Protein AF-A0A6G0HNE4-F1 (afdb_monomer_lite)

InterPro domains:
  IPR002017 Spectrin repeat [PF00435] (673-773)
  IPR002017 Spectrin repeat [PF00435] (786-883)
  IPR018159 Spectrin/alpha-actinin [SM00150] (540-660)
  IPR018159 Spectrin/alpha-actinin [SM00150] (667-773)
  IPR018159 Spectrin/alpha-actinin [SM00150] (780-882)
  IPR018159 Spectrin/alpha-actinin [cd00176] (538-773)
  IPR018159 Spectrin/alpha-actinin [cd00176] (665-883)

Radius of gyration: 85.88 Å; chains: 1; bounding box: 173×98×270 Å

pLDDT: mean 71.57, std 24.81, range [23.77, 98.69]

Secondary structure (DSSP, 8-state):
--TTPEE-TTT--EE-HHHHHHTTSS-TTS--SSS-----------TTSSTTTTTTTTS-----------S------------------------------------------------------------------------------------------------------------SS-HHHHHHHHHHHHHHHHHHHHHHHHHHHHHHHHHHHHHHHSPPPPPSSHHHHHHHHHHHHHHHHHIIIIIHHHHHHHHHHHHHHHHHTTTTS-HHHHHHHHHHHHHHHHHHHHHHHHHHHHHHHHHHHHHHHHHHHHHHHHTTS--THHHHHHHHHHHHHHHHHHHHHHHHHHHHHHHHHHHHHHHHHHHHHHHHHHHHHHHHHHHHHHHHHHHHTTSS-TTSSSSTTS---------------------------------------------HHHHHHHHHHHHHHHHHHHHHTHHHHHHHHHHHHHHHHHSTTTS-HHHHHHHHHHHHHHHHHHHHHHHHHHHHHHHHHHHHHHHHHHHHHHHHHHHHHHHHHHHHHHHHS-BS-HHHHHHHHHHHHHHHHHHHHTHHHHHHHHHHHHHHHHHHHHTT-S-TT---TTS----HHHHHHHHHHHHHHHHHHHHHHHHHHHHHHHHHHHHHHHHHHHHHHHHHHHHHHHHHHHHHHHHHS---SSHHHHHHHHHHHHHHHHHHHHHHHHHHHHHHHHHHHHT-TT--BS-HHHHHHHHHHHHHHHHHHHHHHHHHHHHHHHHHHHHHHHHHHHHHHHHHHHHHHHHHH------SSHHHHHHHHHHHHHHHHHHHHHHHHHHHHHHHHHHHHTTS-HHHHHHHHHHHHHHHHHHHHHHHHHHHHHHHHHHHHHHHHHHHHHH-

Structure (mmCIF, N/CA/C/O backbone):
data_AF-A0A6G0HNE4-F1
#
_entry.id   AF-A0A6G0HNE4-F1
#
loop_
_atom_site.group_PDB
_atom_site.id
_atom_site.type_symbol
_atom_site.label_atom_id
_atom_site.label_alt_id
_atom_site.label_comp_id
_atom_site.label_asym_id
_atom_site.label_entity_id
_atom_site.label_seq_id
_atom_site.pdbx_PDB_ins_code
_atom_site.Cartn_x
_atom_site.Cartn_y
_atom_site.Cartn_z
_atom_site.occupancy
_atom_site.B_iso_or_equiv
_atom_site.auth_seq_id
_atom_site.auth_comp_id
_atom_site.auth_asym_id
_atom_site.auth_atom_id
_atom_site.pdbx_PDB_model_num
ATOM 1 N N . MET A 1 1 ? 34.229 -26.334 -50.561 1.00 39.09 1 MET A N 1
ATOM 2 C CA . MET A 1 1 ? 35.657 -25.973 -50.429 1.00 39.09 1 MET A CA 1
ATOM 3 C C . MET A 1 1 ? 36.117 -26.541 -49.107 1.00 39.09 1 MET A C 1
ATOM 5 O O . MET A 1 1 ? 35.366 -26.429 -48.152 1.00 39.09 1 MET A O 1
ATOM 9 N N . ILE A 1 2 ? 37.248 -27.237 -49.080 1.00 38.19 2 ILE A N 1
ATOM 10 C CA . ILE A 1 2 ? 37.773 -27.852 -47.857 1.00 38.19 2 ILE A CA 1
ATOM 11 C C . ILE A 1 2 ? 38.442 -26.729 -47.054 1.00 38.19 2 ILE A C 1
ATOM 13 O O . ILE A 1 2 ? 39.409 -26.136 -47.532 1.00 38.19 2 ILE A O 1
ATOM 17 N N . GLU A 1 3 ? 37.885 -26.382 -45.896 1.00 39.56 3 GLU A N 1
ATOM 18 C CA . GLU A 1 3 ? 38.526 -25.486 -44.927 1.00 39.56 3 GLU A CA 1
ATOM 19 C C . GLU A 1 3 ? 39.820 -26.138 -44.421 1.00 39.56 3 GLU A C 1
ATOM 21 O O . GLU A 1 3 ? 39.817 -27.301 -44.026 1.00 39.56 3 GLU A O 1
ATOM 26 N N . GLY A 1 4 ? 40.938 -25.406 -44.491 1.00 56.53 4 GLY A N 1
ATOM 27 C CA . GLY A 1 4 ? 42.231 -25.834 -43.935 1.00 56.53 4 GLY A CA 1
ATOM 28 C C . GLY A 1 4 ? 43.294 -26.348 -44.919 1.00 56.53 4 GLY A C 1
ATOM 29 O O . GLY A 1 4 ? 44.341 -26.809 -44.478 1.00 56.53 4 GLY A O 1
ATOM 30 N N . SER A 1 5 ? 43.086 -26.278 -46.240 1.00 54.97 5 SER A N 1
ATOM 31 C CA . SER A 1 5 ? 44.115 -26.696 -47.215 1.00 54.97 5 SER A CA 1
ATOM 32 C C . SER A 1 5 ? 45.094 -25.564 -47.586 1.00 54.97 5 SER A C 1
ATOM 34 O O . SER A 1 5 ? 44.644 -24.482 -47.977 1.00 54.97 5 SER A O 1
ATOM 36 N N . ILE A 1 6 ? 46.402 -25.834 -47.565 1.00 64.19 6 ILE A N 1
ATOM 37 C CA . ILE A 1 6 ? 47.494 -24.923 -47.943 1.00 64.19 6 ILE A CA 1
ATOM 38 C C . ILE A 1 6 ? 47.731 -24.971 -49.458 1.00 64.19 6 ILE A C 1
ATOM 40 O O . ILE A 1 6 ? 47.807 -26.041 -50.065 1.00 64.19 6 ILE A O 1
ATOM 44 N N . LEU A 1 7 ? 47.825 -23.798 -50.087 1.00 64.38 7 LEU A N 1
ATOM 45 C CA . LEU A 1 7 ? 48.048 -23.648 -51.525 1.00 64.38 7 LEU A CA 1
ATOM 46 C C . LEU A 1 7 ? 49.551 -23.600 -51.829 1.00 64.38 7 LEU A C 1
ATOM 48 O O . LEU A 1 7 ? 50.240 -22.684 -51.391 1.00 64.38 7 LEU A O 1
ATOM 52 N N . ASP A 1 8 ? 50.044 -24.539 -52.635 1.00 72.56 8 ASP A N 1
ATOM 53 C CA . ASP A 1 8 ? 51.384 -24.436 -53.216 1.00 72.56 8 ASP A CA 1
ATOM 54 C C . ASP A 1 8 ? 51.343 -23.479 -54.412 1.00 72.56 8 ASP A C 1
ATOM 56 O O . ASP A 1 8 ? 50.761 -23.776 -55.459 1.00 72.56 8 ASP A O 1
ATOM 60 N N . VAL A 1 9 ? 51.969 -22.318 -54.243 1.00 45.97 9 VAL A N 1
ATOM 61 C CA . VAL A 1 9 ? 51.927 -21.205 -55.200 1.00 45.97 9 VAL A CA 1
ATOM 62 C C . VAL A 1 9 ? 52.680 -21.527 -56.498 1.00 45.97 9 VAL A C 1
ATOM 64 O O . VAL A 1 9 ? 52.379 -20.945 -57.536 1.00 45.97 9 VAL A O 1
ATOM 67 N N . THR A 1 10 ? 53.600 -22.497 -56.490 1.00 55.44 10 THR A N 1
ATOM 68 C CA . THR A 1 10 ? 54.336 -22.892 -57.704 1.00 55.44 10 THR A CA 1
ATOM 69 C C . THR A 1 10 ? 53.588 -23.907 -58.564 1.00 55.44 10 THR A C 1
ATOM 71 O O . THR A 1 10 ? 53.717 -23.883 -59.787 1.00 55.44 10 THR A O 1
ATOM 74 N N . SER A 1 11 ? 52.777 -24.782 -57.957 1.00 69.62 11 SER A N 1
ATOM 75 C CA . SER A 1 11 ? 52.033 -25.824 -58.683 1.00 69.62 11 SER A CA 1
ATOM 76 C C . SER A 1 11 ? 50.523 -25.580 -58.786 1.00 69.62 11 SER A C 1
ATOM 78 O O . SER A 1 11 ? 49.839 -26.299 -59.519 1.00 69.62 11 SER A O 1
ATOM 80 N N . GLY A 1 12 ? 49.990 -24.591 -58.063 1.00 62.03 12 GLY A N 1
ATOM 81 C CA . GLY A 1 12 ? 48.576 -24.200 -58.074 1.00 62.03 12 GLY A CA 1
ATOM 82 C C . GLY A 1 12 ? 47.624 -25.216 -57.431 1.00 62.03 12 GLY A C 1
ATOM 83 O O . GLY A 1 12 ? 46.406 -25.062 -57.525 1.00 62.03 12 GLY A O 1
ATOM 84 N N . ARG A 1 13 ? 48.150 -26.268 -56.790 1.00 71.06 13 ARG A N 1
ATOM 85 C CA . ARG A 1 13 ? 47.359 -27.307 -56.115 1.00 71.06 13 ARG A CA 1
ATOM 86 C C . ARG A 1 13 ? 47.266 -27.042 -54.611 1.00 71.06 13 ARG A C 1
ATOM 88 O O . ARG A 1 13 ? 48.210 -26.548 -54.001 1.00 71.06 13 ARG A O 1
ATOM 95 N N . ARG A 1 14 ? 46.114 -27.376 -54.021 1.00 71.50 14 ARG A N 1
ATOM 96 C CA . ARG A 1 14 ? 45.865 -27.285 -52.573 1.00 71.50 14 ARG A CA 1
ATOM 97 C C . ARG A 1 14 ? 46.119 -28.638 -51.909 1.00 71.50 14 ARG A C 1
ATOM 99 O O . ARG A 1 14 ? 45.644 -29.655 -52.415 1.00 71.50 14 ARG A O 1
ATOM 106 N N . TYR A 1 15 ? 46.847 -28.632 -50.800 1.00 73.06 15 TYR A N 1
ATOM 107 C CA . TYR A 1 15 ? 47.186 -29.805 -49.991 1.00 73.06 15 TYR A CA 1
ATOM 108 C C . TYR A 1 15 ? 46.625 -29.636 -48.580 1.00 73.06 15 TYR A C 1
ATOM 110 O O . TYR A 1 15 ? 46.494 -28.512 -48.107 1.00 73.06 15 TYR A O 1
ATOM 118 N N . ASP A 1 16 ? 46.280 -30.725 -47.902 1.00 75.19 16 ASP A N 1
ATOM 119 C CA . ASP A 1 16 ? 46.035 -30.665 -46.459 1.00 75.19 16 ASP A CA 1
ATOM 120 C C . ASP A 1 16 ? 47.352 -30.440 -45.686 1.00 75.19 16 ASP A C 1
ATOM 122 O O . ASP A 1 16 ? 48.450 -30.504 -46.250 1.00 75.19 16 ASP A O 1
ATOM 126 N N . LEU A 1 17 ? 47.235 -30.103 -44.401 1.00 68.75 17 LEU A N 1
ATOM 127 C CA . LEU A 1 17 ? 48.357 -29.678 -43.560 1.00 68.75 17 LEU A CA 1
ATOM 128 C C . LEU A 1 17 ? 49.455 -30.756 -43.447 1.00 68.75 17 LEU A C 1
ATOM 130 O O . LEU A 1 17 ? 50.644 -30.445 -43.477 1.00 68.75 17 LEU A O 1
ATOM 134 N N . GLU A 1 18 ? 49.063 -32.028 -43.394 1.00 67.06 18 GLU A N 1
ATOM 135 C CA . GLU A 1 18 ? 49.976 -33.164 -43.234 1.00 67.06 18 GLU A CA 1
ATOM 136 C C . GLU A 1 18 ? 50.718 -33.500 -44.541 1.00 67.06 18 GLU A C 1
ATOM 138 O O . GLU A 1 18 ? 51.926 -33.775 -44.538 1.00 67.06 18 GLU A O 1
ATOM 143 N N . ALA A 1 19 ? 50.044 -33.365 -45.690 1.00 69.38 19 ALA A N 1
ATOM 144 C CA . ALA A 1 19 ? 50.687 -33.450 -46.998 1.00 69.38 19 ALA A CA 1
ATOM 145 C C . ALA A 1 19 ? 51.584 -32.235 -47.302 1.00 69.38 19 ALA A C 1
ATOM 147 O O . ALA A 1 19 ? 52.560 -32.379 -48.042 1.00 69.38 19 ALA A O 1
ATOM 148 N N . ALA A 1 20 ? 51.287 -31.056 -46.743 1.00 68.00 20 ALA A N 1
ATOM 149 C CA . ALA A 1 20 ? 52.107 -29.851 -46.880 1.00 68.00 20 ALA A CA 1
ATOM 150 C C . ALA A 1 20 ? 53.412 -29.939 -46.063 1.00 68.00 20 ALA A C 1
ATOM 152 O O . ALA A 1 20 ? 54.475 -29.606 -46.591 1.00 68.00 20 ALA A O 1
ATOM 153 N N . LEU A 1 21 ? 53.354 -30.477 -44.837 1.00 69.75 21 LEU A N 1
ATOM 154 C CA . LEU A 1 21 ? 54.528 -30.781 -44.002 1.00 69.75 21 LEU A CA 1
ATOM 155 C C . LEU A 1 21 ? 55.431 -31.838 -44.653 1.00 69.75 21 LEU A C 1
ATOM 157 O O . LEU A 1 21 ? 56.632 -31.631 -44.807 1.00 69.75 21 LEU A O 1
ATOM 161 N N . SER A 1 22 ? 54.844 -32.929 -45.156 1.00 68.31 22 SER A N 1
ATOM 162 C CA . SER A 1 22 ? 55.592 -34.006 -45.831 1.00 68.31 22 SER A CA 1
ATOM 163 C C . SER A 1 22 ? 56.291 -33.555 -47.123 1.00 68.31 22 SER A C 1
ATOM 165 O O . SER A 1 22 ? 57.237 -34.196 -47.581 1.00 68.31 22 SER A O 1
ATOM 167 N N . LYS A 1 23 ? 55.819 -32.460 -47.735 1.00 68.12 23 LYS A N 1
ATOM 168 C CA . LYS A 1 23 ? 56.400 -31.852 -48.943 1.00 68.12 23 LYS A CA 1
ATOM 169 C C . LYS A 1 23 ? 57.321 -30.665 -48.653 1.00 68.12 23 LYS A C 1
ATOM 171 O O . LYS A 1 23 ? 57.825 -30.071 -49.603 1.00 68.12 23 LYS A O 1
ATOM 176 N N . GLY A 1 24 ? 57.543 -30.331 -47.380 1.00 63.91 24 GLY A N 1
ATOM 177 C CA . GLY A 1 24 ? 58.401 -29.220 -46.965 1.00 63.91 24 GLY A CA 1
ATOM 178 C C . GLY A 1 24 ? 57.854 -27.838 -47.334 1.00 63.91 24 GLY A C 1
ATOM 179 O O . GLY A 1 24 ? 58.627 -26.895 -47.460 1.00 63.91 24 GLY A O 1
ATOM 180 N N . LEU A 1 25 ? 56.538 -27.714 -47.545 1.00 63.75 25 LEU A N 1
ATOM 181 C CA . LEU A 1 25 ? 55.882 -26.435 -47.847 1.00 63.75 25 LEU A CA 1
ATOM 182 C C . LEU A 1 25 ? 55.653 -25.584 -46.581 1.00 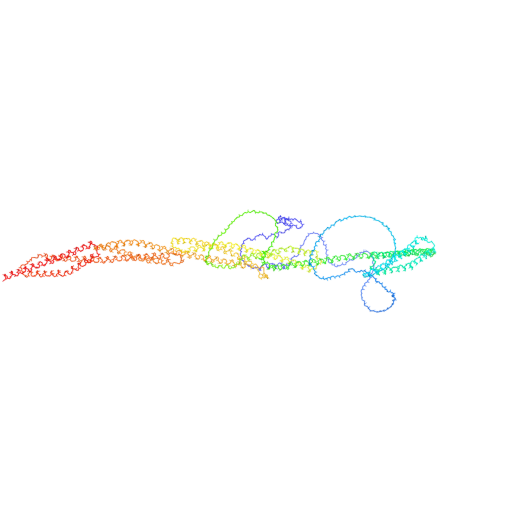63.75 25 LEU A C 1
ATOM 184 O O . LEU A 1 25 ? 55.347 -24.401 -46.701 1.00 63.75 25 LEU A O 1
ATOM 188 N N . VAL A 1 26 ? 55.804 -26.172 -45.388 1.00 62.00 26 VAL A N 1
ATOM 189 C CA . VAL A 1 26 ? 55.708 -25.519 -44.070 1.00 62.00 26 VAL A CA 1
ATOM 190 C C . VAL A 1 26 ? 56.761 -26.137 -43.140 1.00 62.00 26 VAL A C 1
ATOM 192 O O . VAL A 1 26 ? 56.964 -27.349 -43.197 1.00 62.00 26 VAL A O 1
ATOM 195 N N . ASP A 1 27 ? 57.426 -25.328 -42.309 1.00 58.12 27 ASP A N 1
ATOM 196 C CA . ASP A 1 27 ? 58.415 -25.789 -41.321 1.00 58.12 27 ASP A CA 1
ATOM 197 C C . ASP A 1 27 ? 57.772 -26.071 -39.948 1.00 58.12 27 ASP A C 1
ATOM 199 O O . ASP A 1 27 ? 56.850 -25.370 -39.520 1.00 58.12 27 ASP A O 1
ATOM 203 N N . GLU A 1 28 ? 58.279 -27.089 -39.245 1.00 50.75 28 GLU A N 1
ATOM 204 C CA . GLU A 1 28 ? 57.705 -27.672 -38.014 1.00 50.75 28 GLU A CA 1
ATOM 205 C C . GLU A 1 28 ? 57.716 -26.705 -36.807 1.00 50.75 28 GLU A C 1
ATOM 207 O O . GLU A 1 28 ? 57.125 -26.980 -35.766 1.00 50.75 28 GLU A O 1
ATOM 212 N N . THR A 1 29 ? 58.331 -25.527 -36.943 1.00 52.06 29 THR A N 1
ATOM 213 C CA . THR A 1 29 ? 58.473 -24.534 -35.867 1.00 52.06 29 THR A CA 1
ATOM 214 C C . THR A 1 29 ? 57.373 -23.465 -35.803 1.00 52.06 29 THR A C 1
ATOM 216 O O . THR A 1 29 ? 57.391 -22.647 -34.887 1.00 52.06 29 THR A O 1
ATOM 219 N N . THR A 1 30 ? 56.381 -23.469 -36.706 1.00 49.47 30 THR A N 1
ATOM 220 C CA . THR A 1 30 ? 55.326 -22.419 -36.743 1.00 49.47 30 THR A CA 1
ATOM 221 C C . THR A 1 30 ? 53.935 -22.896 -36.292 1.00 49.47 30 THR A C 1
ATOM 223 O O . THR A 1 30 ? 52.968 -22.143 -36.360 1.00 49.47 30 THR A O 1
ATOM 226 N N . VAL A 1 31 ? 53.797 -24.124 -35.785 1.00 45.47 31 VAL A N 1
ATOM 227 C CA . VAL A 1 31 ? 52.515 -24.637 -35.266 1.00 45.47 31 VAL A CA 1
ATOM 228 C C . VAL A 1 31 ? 52.686 -25.032 -33.808 1.00 45.47 31 VAL A C 1
ATOM 230 O O . VAL A 1 31 ? 52.888 -26.201 -33.519 1.00 45.47 31 VAL A O 1
ATOM 233 N N . LEU A 1 32 ? 52.640 -24.061 -32.892 1.00 40.56 32 LEU A N 1
ATOM 234 C CA . LEU A 1 32 ? 52.409 -24.311 -31.461 1.00 40.56 32 LEU A CA 1
ATOM 235 C C . LEU A 1 32 ? 52.078 -23.006 -30.710 1.00 40.56 32 LEU A C 1
ATOM 237 O O . LEU A 1 32 ? 52.821 -22.589 -29.834 1.00 40.56 32 LEU A O 1
ATOM 241 N N . LEU A 1 33 ? 50.957 -22.359 -31.039 1.00 36.28 33 LEU A N 1
ATOM 242 C CA . LEU A 1 33 ? 50.243 -21.459 -30.117 1.00 36.28 33 LEU A CA 1
ATOM 243 C C . LEU A 1 33 ? 48.747 -21.443 -30.460 1.00 36.28 33 LEU A C 1
ATOM 245 O O . LEU A 1 33 ? 48.189 -20.404 -30.785 1.00 36.28 33 LEU A O 1
ATOM 249 N N . ASP A 1 34 ? 48.101 -22.609 -30.405 1.00 34.31 34 ASP A N 1
ATOM 250 C CA . ASP A 1 34 ? 46.645 -22.640 -30.233 1.00 34.31 34 ASP A CA 1
ATOM 251 C C . ASP A 1 34 ? 46.201 -23.897 -29.480 1.00 34.31 34 ASP A C 1
ATOM 253 O O . ASP A 1 34 ? 45.434 -24.713 -29.971 1.00 34.31 34 ASP A O 1
ATOM 257 N N . THR A 1 35 ? 46.746 -24.096 -28.279 1.00 36.38 35 THR A N 1
ATOM 258 C CA . THR A 1 35 ? 46.130 -24.958 -27.263 1.00 36.38 35 THR A CA 1
ATOM 259 C C . THR A 1 35 ? 46.614 -24.537 -25.879 1.00 36.38 35 THR A C 1
ATOM 261 O O . THR A 1 35 ? 47.818 -24.546 -25.640 1.00 36.38 35 THR A O 1
ATOM 264 N N . GLN A 1 36 ? 45.658 -24.304 -24.974 1.00 32.31 36 GLN A N 1
ATOM 265 C CA . GLN A 1 36 ? 45.768 -24.103 -23.518 1.00 32.31 36 GLN A CA 1
ATOM 266 C C . GLN A 1 36 ? 45.771 -22.652 -23.023 1.00 32.31 36 GLN A C 1
ATOM 268 O O . GLN A 1 36 ? 46.811 -22.017 -22.893 1.00 32.31 36 GLN A O 1
ATOM 273 N N . SER A 1 37 ? 44.592 -22.191 -22.599 1.00 31.72 37 SER A N 1
ATOM 274 C CA . SER A 1 37 ? 44.420 -21.442 -21.344 1.00 31.72 37 SER A CA 1
ATOM 275 C C . SER A 1 37 ? 42.966 -21.566 -20.878 1.00 31.72 37 SER A C 1
ATOM 277 O O . SER A 1 37 ? 42.179 -20.628 -20.951 1.00 31.72 37 SER A O 1
ATOM 279 N N . ASP A 1 38 ? 42.626 -22.771 -20.420 1.00 33.88 38 ASP A N 1
ATOM 280 C CA . ASP A 1 38 ? 41.656 -22.951 -19.343 1.00 33.88 38 ASP A CA 1
ATOM 281 C C . ASP A 1 38 ? 42.387 -22.748 -17.998 1.00 33.88 38 ASP A C 1
ATOM 283 O O . ASP A 1 38 ? 43.548 -23.128 -17.856 1.00 33.88 38 ASP A O 1
ATOM 287 N N . GLU A 1 39 ? 41.649 -22.217 -17.020 1.00 32.59 39 GLU A N 1
ATOM 288 C CA . GLU A 1 39 ? 41.918 -22.160 -15.568 1.00 32.59 39 GLU A CA 1
ATOM 289 C C . GLU A 1 39 ? 42.758 -21.009 -14.951 1.00 32.59 39 GLU A C 1
ATOM 291 O O . GLU A 1 39 ? 43.981 -20.975 -14.963 1.00 32.59 39 GLU A O 1
ATOM 296 N N . LYS A 1 40 ? 42.019 -20.145 -14.229 1.00 34.16 40 LYS A N 1
ATOM 297 C CA . LYS A 1 40 ? 42.276 -19.582 -12.880 1.00 34.16 40 LYS A CA 1
ATOM 298 C C . LYS A 1 40 ? 43.663 -18.995 -12.526 1.00 34.16 40 LYS A C 1
ATOM 300 O O . LYS A 1 40 ? 44.565 -19.711 -12.115 1.00 34.16 40 LYS A O 1
ATOM 305 N N . GLY A 1 41 ? 43.645 -17.681 -12.262 1.00 27.64 41 GLY A N 1
ATOM 306 C CA . GLY A 1 41 ? 43.968 -17.148 -10.926 1.00 27.64 41 GLY A CA 1
ATOM 307 C C . GLY A 1 41 ? 45.268 -16.345 -10.736 1.00 27.64 41 GLY A C 1
ATOM 308 O O . GLY A 1 41 ? 46.361 -16.862 -10.895 1.00 27.64 41 GLY A O 1
ATOM 309 N N . SER A 1 42 ? 45.092 -15.143 -10.164 1.00 26.61 42 SER A N 1
ATOM 310 C CA . SER A 1 42 ? 45.999 -14.443 -9.230 1.00 26.61 42 SER A CA 1
ATOM 311 C C . SER A 1 42 ? 47.188 -13.608 -9.758 1.00 26.61 42 SER A C 1
ATOM 313 O O . SER A 1 42 ? 48.251 -14.124 -10.062 1.00 26.61 42 SER A O 1
ATOM 315 N N . ALA A 1 43 ? 47.008 -12.286 -9.628 1.00 30.02 43 ALA A N 1
ATOM 316 C CA . ALA A 1 43 ? 47.887 -11.298 -8.975 1.00 30.02 43 ALA A CA 1
ATOM 317 C C . ALA A 1 43 ? 49.329 -11.010 -9.475 1.00 30.02 43 ALA A C 1
ATOM 319 O O . ALA A 1 43 ? 50.241 -11.798 -9.272 1.00 30.02 43 ALA A O 1
ATOM 320 N N . VAL A 1 44 ? 49.499 -9.728 -9.853 1.00 32.84 44 VAL A N 1
ATOM 321 C CA . VAL A 1 44 ? 50.608 -8.790 -9.545 1.00 32.84 44 VAL A CA 1
ATOM 322 C C . VAL A 1 44 ? 51.983 -9.032 -10.192 1.00 32.84 44 VAL A C 1
ATOM 324 O O . VAL A 1 44 ? 52.691 -9.963 -9.831 1.00 32.84 44 VAL A O 1
ATOM 327 N N . GLY A 1 45 ? 52.436 -8.033 -10.965 1.00 30.58 45 GLY A N 1
ATOM 328 C CA . GLY A 1 45 ? 53.823 -7.548 -10.886 1.00 30.58 45 GLY A CA 1
ATOM 329 C C . GLY A 1 45 ? 54.599 -7.420 -12.202 1.00 30.58 45 GLY A C 1
ATOM 330 O O . GLY A 1 45 ? 55.008 -8.420 -12.772 1.00 30.58 45 GLY A O 1
ATOM 331 N N . ASP A 1 46 ? 54.868 -6.165 -12.573 1.00 33.72 46 ASP A N 1
ATOM 332 C CA . ASP A 1 46 ? 56.012 -5.636 -13.335 1.00 33.72 46 ASP A CA 1
ATOM 333 C C . ASP A 1 46 ? 56.376 -6.208 -14.716 1.00 33.72 46 ASP A C 1
ATOM 335 O O . ASP A 1 46 ? 57.153 -7.147 -14.892 1.00 33.72 46 ASP A O 1
ATOM 339 N N . GLU A 1 47 ? 55.959 -5.443 -15.723 1.00 42.62 47 GLU A N 1
ATOM 340 C CA . GLU A 1 47 ? 56.329 -5.513 -17.137 1.00 42.62 47 GLU A CA 1
ATOM 341 C C . GLU A 1 47 ? 57.711 -4.878 -17.441 1.00 42.62 47 GLU A C 1
ATOM 343 O O . GLU A 1 47 ? 57.952 -4.366 -18.531 1.00 42.62 47 GLU A O 1
ATOM 348 N N . GLU A 1 48 ? 58.657 -4.916 -16.493 1.00 40.62 48 GLU A N 1
ATOM 349 C CA . GLU A 1 48 ? 60.012 -4.342 -16.653 1.00 40.62 48 GLU A CA 1
ATOM 350 C C . GLU A 1 48 ? 61.127 -5.415 -16.712 1.00 40.62 48 GLU A C 1
ATOM 352 O O . GLU A 1 48 ? 62.321 -5.124 -16.657 1.00 40.62 48 GLU A O 1
ATOM 357 N N . GLY A 1 49 ? 60.745 -6.686 -16.895 1.00 44.47 49 GLY A N 1
ATOM 358 C CA . GLY A 1 49 ? 61.661 -7.818 -17.112 1.00 44.47 49 GLY A CA 1
ATOM 359 C C . GLY A 1 49 ? 61.800 -8.277 -18.572 1.00 44.47 49 GLY A C 1
ATOM 360 O O . GLY A 1 49 ? 62.841 -8.815 -18.954 1.00 44.47 49 GLY A O 1
ATOM 361 N N . ALA A 1 50 ? 60.798 -8.034 -19.424 1.00 40.12 50 ALA A N 1
ATOM 362 C CA . ALA A 1 50 ? 60.771 -8.556 -20.798 1.00 40.12 50 ALA A CA 1
ATOM 363 C C . ALA A 1 50 ? 61.631 -7.746 -21.790 1.00 40.12 50 ALA A C 1
ATOM 365 O O . ALA A 1 50 ? 62.098 -8.270 -22.802 1.00 40.12 50 ALA A O 1
ATOM 366 N N . ILE A 1 51 ? 61.926 -6.482 -21.474 1.00 42.81 51 ILE A N 1
ATOM 367 C CA . ILE A 1 51 ? 62.692 -5.576 -22.349 1.00 42.81 51 ILE A CA 1
ATOM 368 C C . ILE A 1 51 ? 64.219 -5.723 -22.148 1.00 42.81 51 ILE A C 1
ATOM 370 O O . ILE A 1 51 ? 65.009 -5.299 -22.995 1.00 42.81 51 ILE A O 1
ATOM 374 N N . SER A 1 52 ? 64.664 -6.417 -21.093 1.00 40.84 52 SER A N 1
ATOM 375 C CA . SER A 1 52 ? 66.094 -6.656 -20.822 1.00 40.84 52 SER A CA 1
ATOM 376 C C . SER A 1 52 ? 66.679 -7.881 -21.545 1.00 40.84 52 SER A C 1
ATOM 378 O O . SER A 1 52 ? 67.889 -7.940 -21.752 1.00 40.84 52 SER A O 1
ATOM 380 N N . VAL A 1 53 ? 65.853 -8.827 -22.013 1.00 41.28 53 VAL A N 1
ATOM 381 C CA . VAL A 1 53 ? 66.328 -10.025 -22.743 1.00 41.28 53 VAL A CA 1
ATOM 382 C C . VAL A 1 53 ? 66.520 -9.751 -24.244 1.00 41.28 53 VAL A C 1
ATOM 384 O O . VAL A 1 53 ? 67.403 -10.332 -24.871 1.00 41.28 53 VAL A O 1
ATOM 387 N N . LEU A 1 54 ? 65.794 -8.779 -24.807 1.00 38.12 54 LEU A N 1
ATOM 388 C CA . LEU A 1 54 ? 65.914 -8.374 -26.217 1.00 38.12 54 LEU A CA 1
ATOM 389 C C . LEU A 1 54 ? 67.078 -7.404 -26.502 1.00 38.12 54 LEU A C 1
ATOM 391 O O . LEU A 1 54 ? 67.437 -7.201 -27.660 1.00 38.12 54 LEU A O 1
ATOM 395 N N . LYS A 1 55 ? 67.711 -6.825 -25.470 1.00 41.31 55 LYS A N 1
ATOM 396 C CA . LYS A 1 55 ? 68.901 -5.960 -25.619 1.00 41.31 55 LYS A CA 1
ATOM 397 C C . LYS A 1 55 ? 70.240 -6.699 -25.506 1.00 41.31 55 LYS A C 1
ATOM 399 O O . LYS A 1 55 ? 71.256 -6.149 -25.925 1.00 41.31 55 LYS A O 1
ATOM 404 N N . GLN A 1 56 ? 70.255 -7.936 -25.005 1.00 39.72 56 GLN A N 1
ATOM 405 C CA . GLN A 1 56 ? 71.486 -8.723 -24.841 1.00 39.72 56 GLN A CA 1
ATOM 406 C C . GLN A 1 56 ? 71.845 -9.539 -26.098 1.00 39.72 56 GLN A C 1
ATOM 408 O O . GLN A 1 56 ? 73.014 -9.824 -26.332 1.00 39.72 56 GLN A O 1
ATOM 413 N N . THR A 1 57 ? 70.874 -9.867 -26.952 1.00 40.62 57 THR A N 1
ATOM 414 C CA . THR A 1 57 ? 71.082 -10.685 -28.162 1.00 40.62 57 THR A CA 1
ATOM 415 C C . THR A 1 57 ? 71.473 -9.886 -29.406 1.00 40.62 57 THR A C 1
ATOM 417 O O . THR A 1 57 ? 71.895 -10.477 -30.395 1.00 40.62 57 THR A O 1
ATOM 420 N N . MET A 1 58 ? 71.415 -8.550 -29.356 1.00 34.94 58 MET A N 1
ATOM 421 C CA . MET A 1 58 ? 71.906 -7.676 -30.434 1.00 34.94 58 MET A CA 1
ATOM 422 C C . MET A 1 58 ? 73.327 -7.122 -30.203 1.00 34.94 58 MET A C 1
ATOM 424 O O . MET A 1 58 ? 73.841 -6.429 -31.077 1.00 34.94 58 MET A O 1
ATOM 428 N N . SER A 1 59 ? 73.977 -7.413 -29.065 1.00 41.84 59 SER A N 1
ATOM 429 C CA . SER A 1 59 ? 75.356 -6.950 -28.789 1.00 41.84 59 SER A CA 1
ATOM 430 C C . SER A 1 59 ? 76.467 -7.912 -29.219 1.00 41.84 59 SER A C 1
ATOM 432 O O . SER A 1 59 ? 77.593 -7.458 -29.397 1.00 41.84 59 SER A O 1
ATOM 434 N N . ASP A 1 60 ? 76.183 -9.192 -29.472 1.00 36.84 60 ASP A N 1
ATOM 435 C CA . ASP A 1 60 ? 77.219 -10.162 -29.854 1.00 36.84 60 ASP A CA 1
ATOM 436 C C . ASP A 1 60 ? 77.138 -10.495 -31.347 1.00 36.84 60 ASP A C 1
ATOM 438 O O . ASP A 1 60 ? 76.727 -11.570 -31.783 1.00 36.84 60 ASP A O 1
ATOM 442 N N . GLY A 1 61 ? 77.536 -9.519 -32.163 1.00 40.22 61 GLY A N 1
ATOM 443 C CA . GLY A 1 61 ? 77.752 -9.713 -33.590 1.00 40.22 61 GLY A CA 1
ATOM 444 C C . GLY A 1 61 ? 78.897 -10.692 -33.858 1.00 40.22 61 GLY A C 1
ATOM 445 O O . GLY A 1 61 ? 80.060 -10.316 -33.760 1.00 40.22 61 GLY A O 1
ATOM 446 N N . SER A 1 62 ? 78.561 -11.934 -34.216 1.00 31.09 62 SER A N 1
ATOM 447 C CA . SER A 1 62 ? 79.314 -12.902 -35.043 1.00 31.09 62 SER A CA 1
ATOM 448 C C . SER A 1 62 ? 78.458 -14.176 -35.086 1.00 31.09 62 SER A C 1
ATOM 450 O O . SER A 1 62 ? 78.222 -14.787 -34.056 1.00 31.09 62 SER A O 1
ATOM 452 N N . ILE A 1 63 ? 77.902 -14.620 -36.210 1.00 28.86 63 ILE A N 1
ATOM 453 C CA . ILE A 1 63 ? 78.632 -15.286 -37.288 1.00 28.86 63 ILE A CA 1
ATOM 454 C C . ILE A 1 63 ? 77.826 -15.132 -38.582 1.00 28.86 63 ILE A C 1
ATOM 456 O O . ILE A 1 63 ? 76.687 -15.578 -38.697 1.00 28.86 63 ILE A O 1
ATOM 460 N N . SER A 1 64 ? 78.475 -14.537 -39.576 1.00 34.28 64 SER A N 1
ATOM 461 C CA . SER A 1 64 ? 78.181 -14.772 -40.981 1.00 34.28 64 SER A CA 1
ATOM 462 C C . SER A 1 64 ? 78.920 -16.040 -41.430 1.00 34.28 64 SER A C 1
ATOM 464 O O . SER A 1 64 ? 80.103 -16.190 -41.135 1.00 34.28 64 SER A O 1
ATOM 466 N N . ASN A 1 65 ? 78.213 -16.886 -42.185 1.00 38.31 65 ASN A N 1
ATOM 467 C CA . ASN A 1 65 ? 78.698 -17.802 -43.227 1.00 38.31 65 ASN A CA 1
ATOM 468 C C . ASN A 1 65 ? 79.681 -18.936 -42.874 1.00 38.31 65 ASN A C 1
ATOM 470 O O . ASN A 1 65 ? 80.874 -18.699 -42.724 1.00 38.31 65 ASN A O 1
ATOM 474 N N . ILE A 1 66 ? 79.218 -20.189 -43.020 1.00 29.89 66 ILE A N 1
ATOM 475 C CA . ILE A 1 66 ? 79.993 -21.281 -43.648 1.00 29.89 66 ILE A CA 1
ATOM 476 C C . ILE A 1 66 ? 79.077 -22.072 -44.600 1.00 29.89 66 ILE A C 1
ATOM 478 O O . ILE A 1 66 ? 77.924 -22.357 -44.289 1.00 29.89 66 ILE A O 1
ATOM 482 N N . ALA A 1 67 ? 79.623 -22.377 -45.777 1.00 28.39 67 ALA A N 1
ATOM 483 C CA . ALA A 1 67 ? 78.984 -22.868 -46.991 1.00 28.39 67 ALA A CA 1
ATOM 484 C C . ALA A 1 67 ? 79.375 -24.323 -47.356 1.00 28.39 67 ALA A C 1
ATOM 486 O O . ALA A 1 67 ? 80.419 -24.781 -46.909 1.00 28.39 67 ALA A O 1
ATOM 487 N N . LEU A 1 68 ? 78.565 -24.943 -48.243 1.00 35.50 68 LEU A N 1
ATOM 488 C CA . LEU A 1 68 ? 78.871 -25.820 -49.415 1.00 35.50 68 LEU A CA 1
ATOM 489 C C . LEU A 1 68 ? 79.792 -27.068 -49.277 1.00 35.50 68 LEU A C 1
ATOM 491 O O . LEU A 1 68 ? 80.754 -27.053 -48.517 1.00 35.50 68 LEU A O 1
ATOM 495 N N . PRO A 1 69 ? 79.555 -28.160 -50.057 1.00 45.62 69 PRO A N 1
ATOM 496 C CA . PRO A 1 69 ? 80.149 -28.298 -51.418 1.00 45.62 69 PRO A CA 1
ATOM 497 C C . PRO A 1 69 ? 79.245 -29.093 -52.415 1.00 45.62 69 PRO A C 1
ATOM 499 O O . PRO A 1 69 ? 78.197 -29.579 -52.010 1.00 45.62 69 PRO A O 1
ATOM 502 N N . VAL A 1 70 ? 79.468 -29.277 -53.731 1.00 24.20 70 VAL A N 1
ATOM 503 C CA . VAL A 1 70 ? 80.634 -29.429 -54.646 1.00 24.20 70 VAL A CA 1
ATOM 504 C C . VAL A 1 70 ? 80.091 -29.128 -56.083 1.00 24.20 70 VAL A C 1
ATOM 506 O O . VAL A 1 70 ? 78.933 -29.450 -56.327 1.00 24.20 70 VAL A O 1
ATOM 509 N N . MET A 1 71 ? 80.715 -28.456 -57.066 1.00 23.91 71 MET A N 1
ATOM 510 C CA . MET A 1 71 ? 81.908 -28.704 -57.916 1.00 23.91 71 MET A CA 1
ATOM 511 C C . MET A 1 71 ? 81.980 -27.499 -58.899 1.00 23.91 71 MET A C 1
ATOM 513 O O . MET A 1 71 ? 80.934 -27.081 -59.377 1.00 23.91 71 MET A O 1
ATOM 517 N N . GLU A 1 72 ? 83.092 -26.889 -59.315 1.00 25.66 72 GLU A N 1
ATOM 518 C CA . GLU A 1 72 ? 84.515 -27.102 -59.071 1.00 25.66 72 GLU A CA 1
ATOM 519 C C . GLU A 1 72 ? 85.301 -25.858 -59.571 1.00 25.66 72 GLU A C 1
ATOM 521 O O . GLU A 1 72 ? 85.103 -25.400 -60.691 1.00 25.66 72 GLU A O 1
ATOM 526 N N . GLN A 1 73 ? 86.148 -25.335 -58.671 1.00 29.47 73 GLN A N 1
ATOM 527 C CA . GLN A 1 73 ? 87.470 -24.682 -58.817 1.00 29.47 73 GLN A CA 1
ATOM 528 C C . GLN A 1 73 ? 87.667 -23.452 -59.732 1.00 29.47 73 GLN A C 1
ATOM 530 O O . GLN A 1 73 ? 87.628 -23.534 -60.951 1.00 29.47 73 GLN A O 1
ATOM 535 N N . GLN A 1 74 ? 87.803 -22.247 -59.142 1.00 31.81 74 GLN A N 1
ATOM 536 C CA . GLN A 1 74 ? 89.028 -21.603 -58.576 1.00 31.81 74 GLN A CA 1
ATOM 537 C C . GLN A 1 74 ? 89.986 -21.096 -59.674 1.00 31.81 74 GLN A C 1
ATOM 539 O O . GLN A 1 74 ? 90.462 -21.874 -60.483 1.00 31.81 74 GLN A O 1
ATOM 544 N N . SER A 1 75 ? 90.404 -19.827 -59.751 1.00 25.98 75 SER A N 1
ATOM 545 C CA . SER A 1 75 ? 91.053 -18.987 -58.721 1.00 25.98 75 SER A CA 1
ATOM 546 C C . SER A 1 75 ? 91.458 -17.632 -59.374 1.00 25.98 75 SER A C 1
ATOM 548 O O . SER A 1 75 ? 91.802 -17.619 -60.548 1.00 25.98 75 SER A O 1
ATOM 550 N N . LEU A 1 76 ? 91.212 -16.457 -58.768 1.00 26.61 76 LEU A N 1
ATOM 551 C CA . LEU A 1 76 ? 92.068 -15.622 -57.881 1.00 26.61 76 LEU A CA 1
ATOM 552 C C . LEU A 1 76 ? 92.652 -14.337 -58.540 1.00 26.61 76 LEU A C 1
ATOM 554 O O . LEU A 1 76 ? 93.422 -14.399 -59.486 1.00 26.61 76 LEU A O 1
ATOM 558 N N . SER A 1 77 ? 92.360 -13.205 -57.880 1.00 25.78 77 SER A N 1
ATOM 559 C CA . SER A 1 77 ? 93.278 -12.126 -57.442 1.00 25.78 77 SER A CA 1
ATOM 560 C C . SER A 1 77 ? 93.918 -11.087 -58.386 1.00 25.78 77 SER A C 1
ATOM 562 O O . SER A 1 77 ? 94.496 -11.373 -59.427 1.00 25.78 77 SER A O 1
ATOM 564 N N . ARG A 1 78 ? 93.938 -9.846 -57.857 1.00 31.72 78 ARG A N 1
ATOM 565 C CA . ARG A 1 78 ? 94.924 -8.771 -58.100 1.00 31.72 78 ARG A CA 1
ATOM 566 C C . ARG A 1 78 ? 96.370 -9.297 -58.038 1.00 31.72 78 ARG A C 1
ATOM 568 O O . ARG A 1 78 ? 96.720 -9.900 -57.032 1.00 31.72 78 ARG A O 1
ATOM 575 N N . SER A 1 79 ? 97.233 -8.899 -58.976 1.00 27.56 79 SER A N 1
ATOM 576 C CA . SER A 1 79 ? 98.479 -8.128 -58.751 1.00 27.56 79 SER A CA 1
ATOM 577 C C . SER A 1 79 ? 99.321 -8.063 -60.030 1.00 27.56 79 SER A C 1
ATOM 579 O O . SER A 1 79 ? 99.204 -8.929 -60.887 1.00 27.56 79 SER A O 1
ATOM 581 N N . GLY A 1 80 ? 100.154 -7.024 -60.131 1.00 24.31 80 GLY A N 1
ATOM 582 C CA . GLY A 1 80 ? 101.007 -6.682 -61.269 1.00 24.31 80 GLY A CA 1
ATOM 583 C C . GLY A 1 80 ? 101.924 -7.777 -61.822 1.00 24.31 80 GLY A C 1
ATOM 584 O O . GLY A 1 80 ? 102.216 -8.774 -61.171 1.00 24.31 80 GLY A O 1
ATOM 585 N N . GLY A 1 81 ? 102.453 -7.494 -63.012 1.00 24.38 81 GLY A N 1
ATOM 586 C CA . GLY A 1 81 ? 103.619 -8.185 -63.559 1.00 24.38 81 GLY A CA 1
ATOM 587 C C . GLY A 1 81 ? 103.462 -8.584 -65.019 1.00 24.38 81 GLY A C 1
ATOM 588 O O . GLY A 1 81 ? 103.064 -9.697 -65.321 1.00 24.38 81 GLY A O 1
ATOM 589 N N . THR A 1 82 ? 103.793 -7.640 -65.900 1.00 25.00 82 THR A N 1
ATOM 590 C CA . THR A 1 82 ? 104.573 -7.827 -67.139 1.00 25.00 82 THR A CA 1
ATOM 591 C C . THR A 1 82 ? 104.927 -9.260 -67.560 1.00 25.00 82 THR A C 1
ATOM 593 O O . THR A 1 82 ? 105.588 -9.958 -66.799 1.00 25.00 82 THR A O 1
ATOM 596 N N . ILE A 1 83 ? 104.618 -9.593 -68.820 1.00 25.70 83 ILE A N 1
ATOM 597 C CA . ILE A 1 83 ? 105.441 -10.230 -69.885 1.00 25.70 83 ILE A CA 1
ATOM 598 C C . ILE A 1 83 ? 104.422 -10.493 -71.017 1.00 25.70 83 ILE A C 1
ATOM 600 O O . ILE A 1 83 ? 103.495 -11.269 -70.837 1.00 25.70 83 ILE A O 1
ATOM 604 N N . SER A 1 84 ? 104.309 -9.665 -72.058 1.00 24.16 84 SER A N 1
ATOM 605 C CA . SER A 1 84 ? 105.242 -9.395 -73.165 1.00 24.16 84 SER A CA 1
ATOM 606 C C . SER A 1 84 ? 105.563 -10.619 -74.026 1.00 24.16 84 SER A C 1
ATOM 608 O O . SER A 1 84 ? 105.847 -11.690 -73.503 1.00 24.16 84 SER A O 1
ATOM 610 N N . ILE A 1 85 ? 105.642 -10.352 -75.337 1.00 26.97 85 ILE A N 1
ATOM 611 C CA . ILE A 1 85 ? 106.089 -11.197 -76.458 1.00 26.97 85 ILE A CA 1
ATOM 612 C C . ILE A 1 85 ? 104.930 -12.011 -77.065 1.00 26.97 85 ILE A C 1
ATOM 614 O O . ILE A 1 85 ? 104.560 -13.060 -76.554 1.00 26.97 85 ILE A O 1
ATOM 618 N N . SER A 1 86 ? 104.147 -11.422 -77.980 1.00 28.91 86 SER A N 1
ATOM 619 C CA . SER A 1 86 ? 104.437 -11.204 -79.421 1.00 28.91 86 SER A CA 1
ATOM 620 C C . SER A 1 86 ? 104.341 -12.521 -80.216 1.00 28.91 86 SER A C 1
ATOM 622 O O . SER A 1 86 ? 104.661 -13.583 -79.710 1.00 28.91 86 SER A O 1
ATOM 624 N N . GLU A 1 87 ? 103.859 -12.578 -81.454 1.00 30.94 87 GLU A N 1
ATOM 625 C CA . GLU A 1 87 ? 103.891 -11.587 -82.524 1.00 30.94 87 GLU A CA 1
ATOM 626 C C . GLU A 1 87 ? 103.049 -12.107 -83.702 1.00 30.94 87 GLU A C 1
ATOM 628 O O . GLU A 1 87 ? 103.018 -13.319 -83.927 1.00 30.94 87 GLU A O 1
ATOM 633 N N . SER A 1 88 ? 102.445 -11.198 -84.477 1.00 25.36 88 SER A N 1
ATOM 634 C CA . SER A 1 88 ? 102.506 -11.129 -85.957 1.00 25.36 88 SER A CA 1
ATOM 635 C C . SER A 1 88 ? 101.204 -10.544 -86.526 1.00 25.36 88 SER A C 1
ATOM 637 O O . SER A 1 88 ? 100.138 -11.071 -86.247 1.00 25.36 88 SER A O 1
ATOM 639 N N . LEU A 1 89 ? 101.155 -9.508 -87.363 1.00 29.58 89 LEU A N 1
ATOM 640 C CA . LEU A 1 89 ? 102.156 -8.674 -88.026 1.00 29.58 89 LEU A CA 1
ATOM 641 C C . LEU A 1 89 ? 101.401 -7.449 -88.596 1.00 29.58 89 LEU A C 1
ATOM 643 O O . LEU A 1 89 ? 100.380 -7.640 -89.245 1.00 29.58 89 LEU A O 1
ATOM 647 N N . GLN A 1 90 ? 101.985 -6.253 -88.409 1.00 30.12 90 GLN A N 1
ATOM 648 C CA . GLN A 1 90 ? 102.157 -5.199 -89.439 1.00 30.12 90 GLN A CA 1
ATOM 649 C C . GLN A 1 90 ? 100.886 -4.491 -89.973 1.00 30.12 90 GLN A C 1
ATOM 651 O O . GLN A 1 90 ? 99.940 -5.120 -90.410 1.00 30.12 90 GLN A O 1
ATOM 656 N N . SER A 1 91 ? 100.764 -3.166 -90.058 1.00 27.88 91 SER A N 1
ATOM 657 C CA . SER A 1 91 ? 101.696 -2.033 -90.143 1.00 27.88 91 SER A CA 1
ATOM 658 C C . SER A 1 91 ? 100.809 -0.785 -89.928 1.00 27.88 91 SER A C 1
ATOM 660 O O . SER A 1 91 ? 99.725 -0.736 -90.499 1.00 27.88 91 SER A O 1
ATOM 662 N N . ALA A 1 92 ? 101.110 0.109 -88.979 1.00 29.02 92 ALA A N 1
ATOM 663 C CA . ALA A 1 92 ? 101.849 1.365 -89.205 1.00 29.02 92 ALA A CA 1
ATOM 664 C C . ALA A 1 92 ? 101.021 2.438 -89.935 1.00 29.02 92 ALA A C 1
ATOM 666 O O . ALA A 1 92 ? 100.389 2.139 -90.936 1.00 29.02 92 ALA A O 1
ATOM 667 N N . LEU A 1 93 ? 101.013 3.725 -89.598 1.00 30.23 93 LEU A N 1
ATOM 668 C CA . LEU A 1 93 ? 101.734 4.647 -88.694 1.00 30.23 93 LEU A CA 1
ATOM 669 C C . LEU A 1 93 ? 100.996 5.994 -89.012 1.00 30.23 93 LEU A C 1
ATOM 671 O O . LEU A 1 93 ? 100.610 6.173 -90.165 1.00 30.23 93 LEU A O 1
ATOM 675 N N . VAL A 1 94 ? 100.648 6.963 -88.158 1.00 28.66 94 VAL A N 1
ATOM 676 C CA . VAL A 1 94 ? 101.387 7.871 -87.244 1.00 28.66 94 VAL A CA 1
ATOM 677 C C . VAL A 1 94 ? 100.313 8.920 -86.848 1.00 28.66 94 VAL A C 1
ATOM 679 O O . VAL A 1 94 ? 99.576 9.343 -87.734 1.00 28.66 94 VAL A O 1
ATOM 682 N N . LYS A 1 95 ? 99.993 9.177 -85.565 1.00 27.59 95 LYS A N 1
ATOM 683 C CA . LYS A 1 95 ? 100.724 10.003 -84.565 1.00 27.59 95 LYS A CA 1
ATOM 684 C C . LYS A 1 95 ? 100.807 11.477 -84.999 1.00 27.59 95 LYS A C 1
ATOM 686 O O . LYS A 1 95 ? 100.986 11.741 -86.174 1.00 27.59 95 LYS A O 1
ATOM 691 N N . ASP A 1 96 ? 100.716 12.515 -84.188 1.00 27.52 96 ASP A N 1
ATOM 692 C CA . ASP A 1 96 ? 100.718 12.795 -82.746 1.00 27.52 96 ASP A CA 1
ATOM 693 C C . ASP A 1 96 ? 100.240 14.288 -82.708 1.00 27.52 96 ASP A C 1
ATOM 695 O O . ASP A 1 96 ? 100.557 15.035 -83.632 1.00 27.52 96 ASP A O 1
ATOM 699 N N . ASP A 1 97 ? 99.299 14.746 -81.881 1.00 28.02 97 ASP A N 1
ATOM 700 C CA . ASP A 1 97 ? 99.352 15.009 -80.431 1.00 28.02 97 ASP A CA 1
ATOM 701 C C . ASP A 1 97 ? 99.475 16.532 -80.135 1.00 28.02 97 ASP A C 1
ATOM 703 O O . ASP A 1 97 ? 100.300 17.224 -80.727 1.00 28.02 97 ASP A O 1
ATOM 707 N N . LEU A 1 98 ? 98.675 16.978 -79.154 1.00 29.16 98 LEU A N 1
ATOM 708 C CA . LEU A 1 98 ? 98.837 18.135 -78.246 1.00 29.16 98 LEU A CA 1
ATOM 709 C C . LEU A 1 98 ? 98.312 19.559 -78.608 1.00 29.16 98 LEU A C 1
ATOM 711 O O . LEU A 1 98 ? 98.746 20.218 -79.548 1.00 29.16 98 LEU A O 1
ATOM 715 N N . ASP A 1 99 ? 97.405 19.998 -77.719 1.00 29.30 99 ASP A N 1
ATOM 716 C CA . ASP A 1 99 ? 96.867 21.324 -77.312 1.00 29.30 99 ASP A CA 1
ATOM 717 C C . ASP A 1 99 ? 97.898 22.486 -77.132 1.00 29.30 99 ASP A C 1
ATOM 719 O O . ASP A 1 99 ? 99.099 22.219 -77.160 1.00 29.30 99 ASP A O 1
ATOM 723 N N . PRO A 1 100 ? 97.532 23.716 -76.663 1.00 54.72 100 PRO A N 1
ATOM 724 C CA . PRO A 1 100 ? 96.444 24.665 -76.994 1.00 54.72 100 PRO A CA 1
ATOM 725 C C . PRO A 1 100 ? 96.954 26.151 -77.112 1.00 54.72 100 PRO A C 1
ATOM 727 O O . PRO A 1 100 ? 98.151 26.409 -77.112 1.00 54.72 100 PRO A O 1
ATOM 730 N N . GLU A 1 101 ? 96.022 27.124 -77.125 1.00 27.53 101 GLU A N 1
ATOM 731 C CA . GLU A 1 101 ? 96.159 28.603 -76.972 1.00 27.53 101 GLU A CA 1
ATOM 732 C C . GLU A 1 101 ? 96.674 29.472 -78.146 1.00 27.53 101 GLU A C 1
ATOM 734 O O . GLU A 1 101 ? 97.825 29.399 -78.558 1.00 27.53 101 GLU A O 1
ATOM 739 N N . ALA A 1 102 ? 95.848 30.431 -78.596 1.00 27.56 102 ALA A N 1
ATOM 740 C CA . ALA A 1 102 ? 95.964 31.857 -78.229 1.00 27.56 102 ALA A CA 1
ATOM 741 C C . ALA A 1 102 ? 95.055 32.756 -79.101 1.00 27.56 102 ALA A C 1
ATOM 743 O O . ALA A 1 102 ? 94.894 32.561 -80.302 1.00 27.56 102 ALA A O 1
ATOM 744 N N . SER A 1 103 ? 94.476 33.759 -78.442 1.00 27.73 103 SER A N 1
ATOM 745 C CA . SER A 1 103 ? 93.652 34.867 -78.946 1.00 27.73 103 SER A CA 1
ATOM 746 C C . SER A 1 103 ? 94.218 35.623 -80.154 1.00 27.73 103 SER A C 1
ATOM 748 O O . SER A 1 103 ? 95.436 35.702 -80.264 1.00 27.73 103 SER A O 1
ATOM 750 N N . ILE A 1 104 ? 93.351 36.311 -80.920 1.00 28.61 104 ILE A N 1
ATOM 751 C CA . ILE A 1 104 ? 93.450 37.741 -81.325 1.00 28.61 104 ILE A CA 1
ATOM 752 C C . ILE A 1 104 ? 92.253 38.094 -82.253 1.00 28.61 104 ILE A C 1
ATOM 754 O O . ILE A 1 104 ? 92.108 37.532 -83.334 1.00 28.61 104 ILE A O 1
ATOM 758 N N . TYR A 1 105 ? 91.398 39.028 -81.818 1.00 28.02 105 TYR A N 1
ATOM 759 C CA . TYR A 1 105 ? 90.597 39.947 -82.667 1.00 28.02 105 TYR A CA 1
ATOM 760 C C . TYR A 1 105 ? 91.523 41.107 -83.112 1.00 28.02 105 TYR A C 1
ATOM 762 O O . TYR A 1 105 ? 92.454 41.370 -82.343 1.00 28.02 105 TYR A O 1
ATOM 770 N N . PRO A 1 106 ? 91.311 41.859 -84.227 1.00 45.56 106 PRO A N 1
ATOM 771 C CA . PRO A 1 106 ? 90.043 42.552 -84.537 1.00 45.56 106 PRO A CA 1
ATOM 772 C C . PRO A 1 106 ? 89.712 42.834 -86.039 1.00 45.56 106 PRO A C 1
ATOM 774 O O . PRO A 1 106 ? 90.458 42.457 -86.936 1.00 45.56 106 PRO A O 1
ATOM 777 N N . GLU A 1 107 ? 88.529 43.449 -86.238 1.00 29.47 107 GLU A N 1
ATOM 778 C CA . GLU A 1 107 ? 88.061 44.487 -87.207 1.00 29.47 107 GLU A CA 1
ATOM 779 C C . GLU A 1 107 ? 89.011 44.965 -88.347 1.00 29.47 107 GLU A C 1
ATOM 781 O O . GLU A 1 107 ? 90.220 44.991 -88.175 1.00 29.47 107 GLU A O 1
ATOM 786 N N . GLU A 1 108 ? 88.595 45.435 -89.539 1.00 31.42 108 GLU A N 1
ATOM 787 C CA . GLU A 1 108 ? 87.434 46.257 -89.930 1.00 31.42 108 GLU A CA 1
ATOM 788 C C . GLU A 1 108 ? 87.319 46.366 -91.491 1.00 31.42 108 GLU A C 1
ATOM 790 O O . GLU A 1 108 ? 88.328 46.444 -92.185 1.00 31.42 108 GLU A O 1
ATOM 795 N N . ASN A 1 109 ? 86.078 46.433 -91.998 1.00 28.33 109 ASN A N 1
ATOM 796 C CA . ASN A 1 109 ? 85.502 47.325 -93.035 1.00 28.33 109 ASN A CA 1
ATOM 797 C C . ASN A 1 109 ? 85.925 47.459 -94.535 1.00 28.33 109 ASN A C 1
ATOM 799 O O . ASN A 1 109 ? 87.062 47.753 -94.891 1.00 28.33 109 ASN A O 1
ATOM 803 N N . SER A 1 110 ? 84.841 47.524 -95.347 1.00 30.89 110 SER A N 1
ATOM 804 C CA . SER A 1 110 ? 84.559 48.362 -96.548 1.00 30.89 110 SER A CA 1
ATOM 805 C C . SER A 1 110 ? 84.752 47.752 -97.957 1.00 30.89 110 SER A C 1
ATOM 807 O O . SER A 1 110 ? 85.866 47.464 -98.374 1.00 30.89 110 SER A O 1
ATOM 809 N N . THR A 1 111 ? 83.666 47.479 -98.717 1.00 25.62 111 THR A N 1
ATOM 810 C CA . THR A 1 111 ? 82.958 48.329 -99.746 1.00 25.62 111 THR A CA 1
ATOM 811 C C . THR A 1 111 ? 83.237 47.790 -101.174 1.00 25.62 111 THR A C 1
ATOM 813 O O . THR A 1 111 ? 84.350 47.346 -101.402 1.00 25.62 111 THR A O 1
ATOM 816 N N . GLN A 1 112 ? 82.387 47.776 -102.218 1.00 28.03 112 GLN A N 1
ATOM 817 C CA . GLN A 1 112 ? 81.048 48.312 -102.517 1.00 28.03 112 GLN A CA 1
ATOM 818 C C . GLN A 1 112 ? 80.518 47.744 -103.868 1.00 28.03 112 GLN A C 1
ATOM 820 O O . GLN A 1 112 ? 81.322 47.366 -104.717 1.00 28.03 112 GLN A O 1
ATOM 825 N N . SER A 1 113 ? 79.192 47.872 -104.067 1.00 26.95 113 SER A N 1
ATOM 826 C CA . SER A 1 113 ? 78.415 48.080 -105.325 1.00 26.95 113 SER A CA 1
ATOM 827 C C . SER A 1 113 ? 77.826 46.886 -106.121 1.00 26.95 113 SER A C 1
ATOM 829 O O . SER A 1 113 ? 78.549 46.224 -106.856 1.00 26.95 113 SER A O 1
ATOM 831 N N . ILE A 1 114 ? 76.511 46.595 -105.954 1.00 28.39 114 ILE A N 1
ATOM 832 C CA . ILE A 1 114 ? 75.288 47.152 -106.639 1.00 28.39 114 ILE A CA 1
ATOM 833 C C . ILE A 1 114 ? 75.342 47.152 -108.196 1.00 28.39 114 ILE A C 1
ATOM 835 O O . ILE A 1 114 ? 76.374 47.582 -108.713 1.00 28.39 114 ILE A O 1
ATOM 839 N N . PRO A 1 115 ? 74.276 46.758 -108.962 1.00 41.47 115 PRO A N 1
ATOM 840 C CA . PRO A 1 115 ? 72.888 47.243 -108.792 1.00 41.47 115 PRO A CA 1
ATOM 841 C C . PRO A 1 115 ? 71.673 46.306 -108.942 1.00 41.47 115 PRO A C 1
ATOM 843 O O . PRO A 1 115 ? 71.654 45.377 -109.746 1.00 41.47 115 PRO A O 1
ATOM 846 N N . ASP A 1 116 ? 70.626 46.722 -108.217 1.00 29.36 116 ASP A N 1
ATOM 847 C CA . ASP A 1 116 ? 69.187 46.518 -108.438 1.00 29.36 116 ASP A CA 1
ATOM 848 C C . ASP A 1 116 ? 68.636 47.479 -109.516 1.00 29.36 116 ASP A C 1
ATOM 850 O O . ASP A 1 116 ? 69.180 48.571 -109.688 1.00 29.36 116 ASP A O 1
ATOM 854 N N . ASP A 1 117 ? 67.549 47.103 -110.208 1.00 34.16 117 ASP A N 1
ATOM 855 C CA . ASP A 1 117 ? 66.214 47.735 -110.064 1.00 34.16 117 ASP A CA 1
ATOM 856 C C . ASP A 1 117 ? 65.223 47.265 -111.158 1.00 34.16 117 ASP A C 1
ATOM 858 O O . ASP A 1 117 ? 65.512 47.336 -112.351 1.00 34.16 117 ASP A O 1
ATOM 862 N N . TYR A 1 118 ? 64.036 46.785 -110.763 1.00 30.42 118 TYR A N 1
ATOM 863 C CA . TYR A 1 118 ? 62.776 47.556 -110.793 1.00 30.42 118 TYR A CA 1
ATOM 864 C C . TYR A 1 118 ? 61.584 46.671 -110.374 1.00 30.42 118 TYR A C 1
ATOM 866 O O . TYR A 1 118 ? 61.196 45.716 -111.045 1.00 30.42 118 TYR A O 1
ATOM 874 N N . ASN A 1 119 ? 61.000 47.040 -109.233 1.00 30.08 119 ASN A N 1
ATOM 875 C CA . ASN A 1 119 ? 59.737 46.563 -108.667 1.00 30.08 119 ASN A CA 1
ATOM 876 C C . ASN A 1 119 ? 58.511 47.023 -109.478 1.00 30.08 119 ASN A C 1
ATOM 878 O O . ASN A 1 119 ? 58.509 48.152 -109.963 1.00 30.08 119 ASN A O 1
ATOM 882 N N . LEU A 1 120 ? 57.422 46.236 -109.458 1.00 30.48 120 LEU A N 1
ATOM 883 C CA . LEU A 1 120 ? 56.124 46.596 -108.837 1.00 30.48 120 LEU A CA 1
ATOM 884 C C . LEU A 1 120 ? 54.987 45.644 -109.261 1.00 30.48 120 LEU A C 1
ATOM 886 O O . LEU A 1 120 ? 54.754 45.433 -110.445 1.00 30.48 120 LEU A O 1
ATOM 890 N N . GLY A 1 121 ? 54.192 45.210 -108.275 1.00 27.17 121 GLY A N 1
ATOM 891 C CA . GLY A 1 121 ? 52.738 45.075 -108.443 1.00 27.17 121 GLY A CA 1
ATOM 892 C C . GLY A 1 121 ? 52.158 43.662 -108.523 1.00 27.17 121 GLY A C 1
ATOM 893 O O . GLY A 1 121 ? 51.666 43.263 -109.572 1.00 27.17 121 GLY A O 1
ATOM 894 N N . LEU A 1 122 ? 52.100 42.948 -107.394 1.00 29.17 122 LEU A N 1
ATOM 895 C CA . LEU A 1 122 ? 51.179 41.822 -107.199 1.00 29.17 122 LEU A CA 1
ATOM 896 C C . LEU A 1 122 ? 50.036 42.263 -106.275 1.00 29.17 122 LEU A C 1
ATOM 898 O O . LEU A 1 122 ? 50.249 42.511 -105.091 1.00 29.17 122 LEU A O 1
ATOM 902 N N . VAL A 1 123 ? 48.825 42.350 -106.831 1.00 27.62 123 VAL A N 1
ATOM 903 C CA . VAL A 1 123 ? 47.554 42.379 -106.093 1.00 27.62 123 VAL A CA 1
ATOM 904 C C . VAL A 1 123 ? 46.602 41.385 -106.755 1.00 27.62 123 VAL A C 1
ATOM 906 O O . VAL A 1 123 ? 46.162 41.610 -107.878 1.00 27.62 123 VAL A O 1
ATOM 909 N N . ASN A 1 124 ? 46.290 40.296 -106.053 1.00 28.00 124 ASN A N 1
ATOM 910 C CA . ASN A 1 124 ? 44.929 39.774 -105.855 1.00 28.00 124 ASN A CA 1
ATOM 911 C C . ASN A 1 124 ? 45.020 38.637 -104.821 1.00 28.00 124 ASN A C 1
ATOM 913 O O . ASN A 1 124 ? 45.771 37.691 -105.017 1.00 28.00 124 ASN A O 1
ATOM 917 N N . ILE A 1 125 ? 44.511 38.826 -103.600 1.00 29.22 125 ILE A N 1
ATOM 918 C CA . ILE A 1 125 ? 43.162 38.414 -103.164 1.00 29.22 125 ILE A CA 1
ATOM 919 C C . ILE A 1 125 ? 42.894 36.928 -103.459 1.00 29.22 125 ILE A C 1
ATOM 921 O O . ILE A 1 125 ? 42.377 36.593 -104.520 1.00 29.22 125 ILE A O 1
ATOM 925 N N . ASN A 1 126 ? 43.263 36.063 -102.507 1.00 30.53 126 ASN A N 1
ATOM 926 C CA . ASN A 1 126 ? 42.435 34.995 -101.922 1.00 30.53 126 ASN A CA 1
ATOM 927 C C . ASN A 1 126 ? 43.327 33.976 -101.204 1.00 30.53 126 ASN A C 1
ATOM 929 O O . ASN A 1 126 ? 43.968 33.178 -101.871 1.00 30.53 126 ASN A O 1
ATOM 933 N N . GLU A 1 127 ? 43.337 34.014 -99.869 1.00 31.30 127 GLU A N 1
ATOM 934 C CA . GLU A 1 127 ? 43.371 32.840 -98.975 1.00 31.30 127 GLU A CA 1
ATOM 935 C C . GLU A 1 127 ? 43.523 33.329 -97.527 1.00 31.30 127 GLU A C 1
ATOM 937 O O . GLU A 1 127 ? 44.583 33.787 -97.107 1.00 31.30 127 GLU A O 1
ATOM 942 N N . ALA A 1 128 ? 42.429 33.277 -96.767 1.00 29.25 128 ALA A N 1
ATOM 943 C CA . ALA A 1 128 ? 42.436 33.441 -95.319 1.00 29.25 128 ALA A CA 1
ATOM 944 C C . ALA A 1 128 ? 41.413 32.469 -94.716 1.00 29.25 128 ALA A C 1
ATOM 946 O O . ALA A 1 128 ? 40.252 32.813 -94.511 1.00 29.25 128 ALA A O 1
ATOM 947 N N . GLU A 1 129 ? 41.870 31.248 -94.446 1.00 30.02 129 GLU A N 1
ATOM 948 C CA . GLU A 1 129 ? 41.259 30.298 -93.516 1.00 30.02 129 GLU A CA 1
ATOM 949 C C . GLU A 1 129 ? 42.363 29.735 -92.603 1.00 30.02 129 GLU A C 1
ATOM 951 O O . GLU A 1 129 ? 43.477 29.493 -93.064 1.00 30.02 129 GLU A O 1
ATOM 956 N N . ASN A 1 130 ? 42.009 29.502 -91.330 1.00 29.89 130 ASN A N 1
ATOM 957 C CA . ASN A 1 130 ? 42.798 28.931 -90.219 1.00 29.89 130 ASN A CA 1
ATOM 958 C C . ASN A 1 130 ? 43.932 29.802 -89.643 1.00 29.89 130 ASN A C 1
ATOM 960 O O . ASN A 1 130 ? 44.845 30.201 -90.345 1.00 29.89 130 ASN A O 1
ATOM 964 N N . THR A 1 131 ? 44.023 30.110 -88.347 1.00 27.70 131 THR A N 1
ATOM 965 C CA . THR A 1 131 ? 43.322 29.739 -87.100 1.00 27.70 131 THR A CA 1
ATOM 966 C C . THR A 1 131 ? 43.707 30.800 -86.054 1.00 27.70 131 THR A C 1
ATOM 968 O O . THR A 1 131 ? 44.831 31.290 -86.125 1.00 27.70 131 THR A O 1
ATOM 971 N N . GLN A 1 132 ? 42.846 31.109 -85.068 1.00 27.45 132 GLN A N 1
ATOM 972 C CA . GLN A 1 132 ? 43.132 30.984 -83.615 1.00 27.45 132 GLN A CA 1
ATOM 973 C C . GLN A 1 132 ? 42.231 31.882 -82.727 1.00 27.45 132 GLN A C 1
ATOM 975 O O . GLN A 1 132 ? 42.161 33.091 -82.902 1.00 27.45 132 GLN A O 1
ATOM 980 N N . GLN A 1 133 ? 41.682 31.241 -81.684 1.00 27.33 133 GLN A N 1
ATOM 981 C CA . GLN A 1 133 ? 41.386 31.745 -80.328 1.00 27.33 133 GLN A CA 1
ATOM 982 C C . GLN A 1 133 ? 40.062 32.470 -79.990 1.00 27.33 133 GLN A C 1
ATOM 984 O O . GLN A 1 133 ? 39.897 33.667 -80.155 1.00 27.33 133 GLN A O 1
ATOM 989 N N . ALA A 1 134 ? 39.194 31.677 -79.347 1.00 25.56 134 ALA A N 1
ATOM 990 C CA . ALA A 1 134 ? 38.722 31.807 -77.961 1.00 25.56 134 ALA A CA 1
ATOM 991 C C . ALA A 1 134 ? 37.923 33.040 -77.483 1.00 25.56 134 ALA A C 1
ATOM 993 O O . ALA A 1 134 ? 38.416 34.157 -77.412 1.00 25.56 134 ALA A O 1
ATOM 994 N N . ALA A 1 135 ? 36.783 32.666 -76.885 1.00 26.69 135 ALA A N 1
ATOM 995 C CA . ALA A 1 135 ? 36.084 33.261 -75.747 1.00 26.69 135 ALA A CA 1
ATOM 996 C C . ALA A 1 135 ? 35.178 34.469 -76.015 1.00 26.69 135 ALA A C 1
ATOM 998 O O . ALA A 1 135 ? 35.642 35.590 -76.127 1.00 26.69 135 ALA A O 1
ATOM 999 N N . GLU A 1 136 ? 33.865 34.242 -75.893 1.00 27.94 136 GLU A N 1
ATOM 1000 C CA . GLU A 1 136 ? 33.081 34.941 -74.873 1.00 27.94 136 GLU A CA 1
ATOM 1001 C C . GLU A 1 136 ? 31.769 34.218 -74.531 1.00 27.94 136 GLU A C 1
ATOM 1003 O O . GLU A 1 136 ? 31.315 33.296 -75.202 1.00 27.94 136 GLU A O 1
ATOM 1008 N N . ARG A 1 137 ? 31.265 34.572 -73.353 1.00 29.12 137 ARG A N 1
ATOM 1009 C CA . ARG A 1 137 ? 30.379 33.828 -72.460 1.00 29.12 137 ARG A CA 1
ATOM 1010 C C . ARG A 1 137 ? 28.887 34.073 -72.720 1.00 29.12 137 ARG A C 1
ATOM 1012 O O . ARG A 1 137 ? 28.489 35.205 -72.942 1.00 29.12 137 ARG A O 1
ATOM 1019 N N . LYS A 1 138 ? 28.112 33.050 -72.333 1.00 29.14 138 LYS A N 1
ATOM 1020 C CA . LYS A 1 138 ? 26.798 33.089 -71.651 1.00 29.14 138 LYS A CA 1
ATOM 1021 C C . LYS A 1 138 ? 25.555 33.556 -72.435 1.00 29.14 138 LYS A C 1
ATOM 1023 O O . LYS A 1 138 ? 25.554 34.546 -73.144 1.00 29.14 138 LYS A O 1
ATOM 1028 N N . VAL A 1 139 ? 24.459 32.903 -72.030 1.00 26.55 139 VAL A N 1
ATOM 1029 C CA . VAL A 1 139 ? 23.032 33.262 -72.143 1.00 26.55 139 VAL A CA 1
ATOM 1030 C C . VAL A 1 139 ? 22.302 32.700 -73.367 1.00 26.55 139 VAL A C 1
ATOM 1032 O O . VAL A 1 139 ? 22.302 33.303 -74.429 1.00 26.55 139 VAL A O 1
ATOM 1035 N N . ALA A 1 140 ? 21.621 31.564 -73.168 1.00 28.83 140 ALA A N 1
ATOM 1036 C CA . ALA A 1 140 ? 20.162 31.413 -73.309 1.00 28.83 140 ALA A CA 1
ATOM 1037 C C . ALA A 1 140 ? 19.798 29.950 -73.628 1.00 28.83 140 ALA A C 1
ATOM 1039 O O . ALA A 1 140 ? 19.892 29.510 -74.768 1.00 28.83 140 ALA A O 1
ATOM 1040 N N . VAL A 1 141 ? 19.328 29.207 -72.624 1.00 28.73 141 VAL A N 1
ATOM 1041 C CA . VAL A 1 141 ? 18.355 28.131 -72.845 1.00 28.73 141 VAL A CA 1
ATOM 1042 C C . VAL A 1 141 ? 17.076 28.608 -72.194 1.00 28.73 141 VAL A C 1
ATOM 1044 O O . VAL A 1 141 ? 17.003 28.678 -70.970 1.00 28.73 141 VAL A O 1
ATOM 1047 N N . MET A 1 142 ? 16.097 28.967 -73.017 1.00 24.88 142 MET A N 1
ATOM 1048 C CA . MET A 1 142 ? 14.693 28.848 -72.668 1.00 24.88 142 MET A CA 1
ATOM 1049 C C . MET A 1 142 ? 13.827 29.047 -73.914 1.00 24.88 142 MET A C 1
ATOM 1051 O O . MET A 1 142 ? 13.973 30.046 -74.610 1.00 24.88 142 MET A O 1
ATOM 1055 N N . VAL A 1 143 ? 12.881 28.115 -74.063 1.00 29.08 143 VAL A N 1
ATOM 1056 C CA . VAL A 1 143 ? 11.562 28.243 -74.705 1.00 29.08 143 VAL A CA 1
ATOM 1057 C C . VAL A 1 143 ? 11.384 27.598 -76.090 1.00 29.08 143 VAL A C 1
ATOM 1059 O O . VAL A 1 143 ? 11.681 28.198 -77.116 1.00 29.08 143 VAL A O 1
ATOM 1062 N N . LEU A 1 144 ? 10.822 26.378 -75.995 1.00 29.31 144 LEU A N 1
ATOM 1063 C CA . LEU A 1 144 ? 9.619 25.824 -76.657 1.00 29.31 144 LEU A CA 1
ATOM 1064 C C . LEU A 1 144 ? 9.676 25.585 -78.174 1.00 29.31 144 LEU A C 1
ATOM 1066 O O . LEU A 1 144 ? 9.999 26.480 -78.942 1.00 29.31 144 LEU A O 1
ATOM 1070 N N . GLU A 1 145 ? 9.565 24.309 -78.577 1.00 28.14 145 GLU A N 1
ATOM 1071 C CA . GLU A 1 145 ? 8.354 23.676 -79.170 1.00 28.14 145 GLU A CA 1
ATOM 1072 C C . GLU A 1 145 ? 7.987 24.333 -80.515 1.00 28.14 145 GLU A C 1
ATOM 1074 O O . GLU A 1 145 ? 7.862 25.542 -80.618 1.00 28.14 145 GLU A O 1
ATOM 1079 N N . GLU A 1 146 ? 7.826 23.615 -81.624 1.00 26.62 146 GLU A N 1
ATOM 1080 C CA . GLU A 1 146 ? 6.819 22.572 -81.785 1.00 26.62 146 GLU A CA 1
ATOM 1081 C C . GLU A 1 146 ? 6.985 21.884 -83.162 1.00 26.62 146 GLU A C 1
ATOM 1083 O O . GLU A 1 146 ? 7.355 22.522 -84.145 1.00 26.62 146 GLU A O 1
ATOM 1088 N N . ALA A 1 147 ? 6.648 20.592 -83.185 1.00 29.42 147 ALA A N 1
ATOM 1089 C CA . ALA A 1 147 ? 6.010 19.826 -84.262 1.00 29.42 147 ALA A CA 1
ATOM 1090 C C . ALA A 1 147 ? 6.597 19.777 -85.694 1.00 29.42 147 ALA A C 1
ATOM 1092 O O . ALA A 1 147 ? 6.396 20.657 -86.528 1.00 29.42 147 ALA A O 1
ATOM 1093 N N . ASP A 1 148 ? 7.101 18.585 -86.032 1.00 30.09 148 ASP A N 1
ATOM 1094 C CA . ASP A 1 148 ? 6.865 17.946 -87.331 1.00 30.09 148 ASP A CA 1
ATOM 1095 C C . ASP A 1 148 ? 5.409 17.4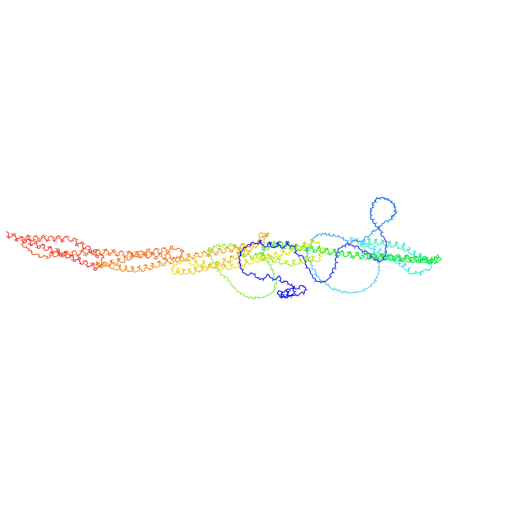44 -87.423 1.00 30.09 148 ASP A C 1
ATOM 1097 O O . ASP A 1 148 ? 4.935 16.718 -86.548 1.00 30.09 148 ASP A O 1
ATOM 1101 N N . SER A 1 149 ? 4.724 17.754 -88.524 1.00 28.84 149 SER A N 1
ATOM 1102 C CA . SER A 1 149 ? 3.684 16.899 -89.125 1.00 28.84 149 SER A CA 1
ATOM 1103 C C . SER A 1 149 ? 3.499 17.369 -90.575 1.00 28.84 149 SER A C 1
ATOM 1105 O O . SER A 1 149 ? 3.112 18.508 -90.816 1.00 28.84 149 SER A O 1
ATOM 1107 N N . GLU A 1 150 ? 4.015 16.637 -91.558 1.00 29.44 150 GLU A N 1
ATOM 1108 C CA . GLU A 1 150 ? 3.390 15.482 -92.221 1.00 29.44 150 GLU A CA 1
ATOM 1109 C C . GLU A 1 150 ? 2.620 15.859 -93.500 1.00 29.44 150 GLU A C 1
ATOM 1111 O O . GLU A 1 150 ? 1.703 16.672 -93.472 1.00 29.44 150 GLU A O 1
ATOM 1116 N N . LYS A 1 151 ? 2.927 15.080 -94.556 1.00 26.81 151 LYS A N 1
ATOM 1117 C CA . LYS A 1 151 ? 2.070 14.697 -95.702 1.00 26.81 151 LYS A CA 1
ATOM 1118 C C . LYS A 1 151 ? 1.863 15.798 -96.757 1.00 26.81 151 LYS A C 1
ATOM 1120 O O . LYS A 1 151 ? 1.736 16.965 -96.449 1.00 26.81 151 LYS A O 1
ATOM 1125 N N . GLU A 1 152 ? 1.866 15.546 -98.063 1.00 29.14 152 GLU A N 1
ATOM 1126 C CA . GLU A 1 152 ? 1.484 14.382 -98.871 1.00 29.14 152 GLU A CA 1
ATOM 1127 C C . GLU A 1 152 ? 2.029 14.670 -100.294 1.00 29.14 152 GLU A C 1
ATOM 1129 O O . GLU A 1 152 ? 1.879 15.773 -100.803 1.00 29.14 152 GLU A O 1
ATOM 1134 N N . ASN A 1 153 ? 2.929 13.864 -100.853 1.00 25.94 153 ASN A N 1
ATOM 1135 C CA . ASN A 1 153 ? 2.693 12.783 -101.819 1.00 25.94 153 ASN A CA 1
ATOM 1136 C C . ASN A 1 153 ? 1.818 13.101 -103.058 1.00 25.94 153 ASN A C 1
ATOM 1138 O O . ASN A 1 153 ? 0.683 13.545 -102.927 1.00 25.94 153 ASN A O 1
ATOM 1142 N N . LYS A 1 154 ? 2.317 12.623 -104.218 1.00 28.73 154 LYS A N 1
ATOM 1143 C CA . LYS A 1 154 ? 1.690 12.465 -105.555 1.00 28.73 154 LYS A CA 1
ATOM 1144 C C . LYS A 1 154 ? 1.667 13.736 -106.423 1.00 28.73 154 LYS A C 1
ATOM 1146 O O . LYS A 1 154 ? 1.297 14.795 -105.959 1.00 28.73 154 LYS A O 1
ATOM 1151 N N . ASN A 1 155 ? 1.976 13.714 -107.719 1.00 28.83 155 ASN A N 1
ATOM 1152 C CA . ASN A 1 155 ? 2.082 12.619 -108.680 1.00 28.83 155 ASN A CA 1
ATOM 1153 C C . ASN A 1 155 ? 2.721 13.155 -109.982 1.00 28.83 155 ASN A C 1
ATOM 1155 O O . ASN A 1 155 ? 2.383 14.262 -110.382 1.00 28.83 155 ASN A O 1
ATOM 1159 N N . ARG A 1 156 ? 3.519 12.292 -110.633 1.00 29.47 156 ARG A N 1
ATOM 1160 C CA . ARG A 1 156 ? 3.497 11.920 -112.070 1.00 29.47 156 ARG A CA 1
ATOM 1161 C C . ARG A 1 156 ? 3.644 13.007 -113.139 1.00 29.47 156 ARG A C 1
ATOM 1163 O O . ARG A 1 156 ? 2.845 13.926 -113.210 1.00 29.47 156 ARG A O 1
ATOM 1170 N N . ASP A 1 157 ? 4.710 12.889 -113.935 1.00 25.34 157 ASP A N 1
ATOM 1171 C CA . ASP A 1 157 ? 4.727 12.331 -115.315 1.00 25.34 157 ASP A CA 1
ATOM 1172 C C . ASP A 1 157 ? 4.286 13.404 -116.321 1.00 25.34 157 ASP A C 1
ATOM 1174 O O . ASP A 1 157 ? 3.352 14.147 -116.065 1.00 25.34 157 ASP A O 1
ATOM 1178 N N . ALA A 1 158 ? 4.812 13.550 -117.521 1.00 29.28 158 ALA A N 1
ATOM 1179 C CA . ALA A 1 158 ? 5.933 13.031 -118.286 1.00 29.28 158 ALA A CA 1
ATOM 1180 C C . ALA A 1 158 ? 5.871 13.845 -119.597 1.00 29.28 158 ALA A C 1
ATOM 1182 O O . ALA A 1 158 ? 4.783 14.305 -119.935 1.00 29.28 158 ALA A O 1
ATOM 1183 N N . GLU A 1 159 ? 6.984 13.910 -120.339 1.00 25.95 159 GLU A N 1
ATOM 1184 C CA . GLU A 1 159 ? 6.991 14.006 -121.815 1.00 25.95 159 GLU A CA 1
ATOM 1185 C C . GLU A 1 159 ? 6.362 15.264 -122.464 1.00 25.95 159 GLU A C 1
ATOM 1187 O O . GLU A 1 159 ? 5.427 15.872 -121.973 1.00 25.95 159 GLU A O 1
ATOM 1192 N N . VAL A 1 160 ? 6.736 15.750 -123.637 1.00 30.58 160 VAL A N 1
ATOM 1193 C CA . VAL A 1 160 ? 7.839 15.647 -124.599 1.00 30.58 160 VAL A CA 1
ATOM 1194 C C . VAL A 1 160 ? 7.383 16.607 -125.718 1.00 30.58 160 VAL A C 1
ATOM 1196 O O . VAL A 1 160 ? 6.181 16.843 -125.860 1.00 30.58 160 VAL A O 1
ATOM 1199 N N . ASP A 1 161 ? 8.331 17.114 -126.508 1.00 26.03 161 ASP A N 1
ATOM 1200 C CA . ASP A 1 161 ? 8.105 17.737 -127.824 1.00 26.03 161 ASP A CA 1
ATOM 1201 C C . ASP A 1 161 ? 7.381 19.098 -127.862 1.00 26.03 161 ASP A C 1
ATOM 1203 O O . ASP A 1 161 ? 6.545 19.437 -127.036 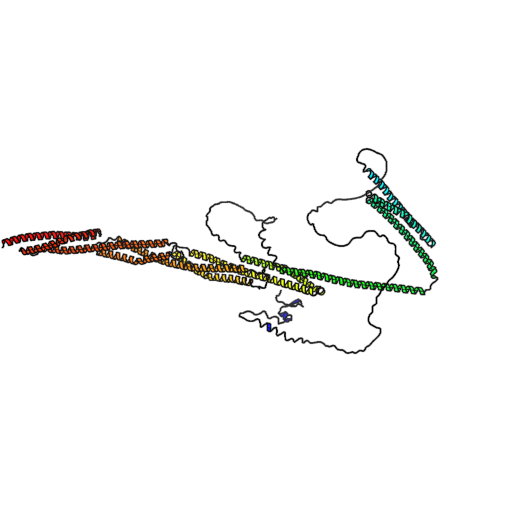1.00 26.03 161 ASP A O 1
ATOM 1207 N N . SER A 1 162 ? 7.590 19.982 -128.830 1.00 28.44 162 SER A N 1
ATOM 1208 C CA . SER A 1 162 ? 8.577 20.177 -129.894 1.00 28.44 162 SER A CA 1
ATOM 1209 C C . SER A 1 162 ? 8.073 21.402 -130.673 1.00 28.44 162 SER A C 1
ATOM 1211 O O . SER A 1 162 ? 6.869 21.637 -130.717 1.00 28.44 162 SER A O 1
ATOM 1213 N N . GLU A 1 163 ? 8.976 22.082 -131.375 1.00 26.91 163 GLU A N 1
ATOM 1214 C CA . GLU A 1 163 ? 8.703 22.882 -132.584 1.00 26.91 163 GLU A CA 1
ATOM 1215 C C . GLU A 1 163 ? 7.967 24.235 -132.424 1.00 26.91 163 GLU A C 1
ATOM 1217 O O . GLU A 1 163 ? 6.861 24.324 -131.913 1.00 26.91 163 GLU A O 1
ATOM 1222 N N . THR A 1 164 ? 8.570 25.392 -132.726 1.00 27.61 164 THR A N 1
ATOM 1223 C CA . THR A 1 164 ? 9.215 25.898 -133.966 1.00 27.61 164 THR A CA 1
ATOM 1224 C C . THR A 1 164 ? 8.251 26.744 -134.813 1.00 27.61 164 THR A C 1
ATOM 1226 O O . THR A 1 164 ? 7.148 26.331 -135.153 1.00 27.61 164 THR A O 1
ATOM 1229 N N . THR A 1 165 ? 8.767 27.912 -135.225 1.00 26.59 165 THR A N 1
ATOM 1230 C CA . THR A 1 165 ? 8.240 28.906 -136.190 1.00 26.59 165 THR A CA 1
ATOM 1231 C C . THR A 1 165 ? 7.112 29.808 -135.681 1.00 26.59 165 THR A C 1
ATOM 1233 O O . THR A 1 165 ? 6.228 29.377 -134.963 1.00 26.59 165 THR A O 1
ATOM 1236 N N . GLY A 1 166 ? 7.035 31.095 -136.002 1.00 29.61 166 GLY A N 1
ATOM 1237 C CA . GLY A 1 166 ? 7.783 31.947 -136.921 1.00 29.61 166 GLY A CA 1
ATOM 1238 C C . GLY A 1 166 ? 6.968 33.238 -137.072 1.00 29.61 166 GLY A C 1
ATOM 1239 O O . GLY A 1 166 ? 5.772 33.186 -137.318 1.00 29.61 166 GLY A O 1
ATOM 1240 N N . SER A 1 167 ? 7.583 34.383 -136.791 1.00 28.12 167 SER A N 1
ATOM 1241 C CA . SER A 1 167 ? 7.866 35.445 -137.768 1.00 28.12 167 SER A CA 1
ATOM 1242 C C . SER A 1 167 ? 6.788 36.502 -138.034 1.00 28.12 167 SER A C 1
ATOM 1244 O O . SER A 1 167 ? 5.627 36.213 -138.292 1.00 28.12 167 SER A O 1
ATOM 1246 N N . ALA A 1 168 ? 7.336 37.720 -138.145 1.00 29.95 168 ALA A N 1
ATOM 1247 C CA . ALA A 1 168 ? 6.917 38.862 -138.959 1.00 29.95 168 ALA A CA 1
ATOM 1248 C C . ALA A 1 168 ? 5.814 39.757 -138.361 1.00 29.95 168 ALA A C 1
ATOM 1250 O O . ALA A 1 168 ? 4.671 39.363 -138.186 1.00 29.95 168 ALA A O 1
ATOM 1251 N N . GLU A 1 169 ? 6.196 40.956 -137.899 1.00 29.72 169 GLU A N 1
ATOM 1252 C CA . GLU A 1 169 ? 6.184 42.219 -138.679 1.00 29.72 169 GLU A CA 1
ATOM 1253 C C . GLU A 1 169 ? 4.844 42.948 -138.494 1.00 29.72 169 GLU A C 1
ATOM 1255 O O . GLU A 1 169 ? 3.792 42.337 -138.455 1.00 29.72 169 GLU A O 1
ATOM 1260 N N . LYS A 1 170 ? 4.723 44.268 -138.424 1.00 30.55 170 LYS A N 1
ATOM 1261 C CA . LYS A 1 170 ? 5.612 45.422 -138.295 1.00 30.55 170 LYS A CA 1
ATOM 1262 C C . LYS A 1 170 ? 4.630 46.601 -138.184 1.00 30.55 170 LYS A C 1
ATOM 1264 O O . LYS A 1 170 ? 3.584 46.590 -138.820 1.00 30.55 170 LYS A O 1
ATOM 1269 N N . ILE A 1 171 ? 5.088 47.680 -137.555 1.00 32.53 171 ILE A N 1
ATOM 1270 C CA . ILE A 1 171 ? 4.826 49.070 -137.975 1.00 32.53 171 ILE A CA 1
ATOM 1271 C C . ILE A 1 171 ? 3.493 49.749 -137.577 1.00 32.53 171 ILE A C 1
ATOM 1273 O O . ILE A 1 171 ? 2.437 49.517 -138.147 1.00 32.53 171 ILE A O 1
ATOM 1277 N N . ARG A 1 172 ? 3.713 50.790 -136.747 1.00 30.80 172 ARG A N 1
ATOM 1278 C CA . ARG A 1 172 ? 3.152 52.168 -136.757 1.00 30.80 172 ARG A CA 1
ATOM 1279 C C . ARG A 1 172 ? 1.689 52.373 -136.359 1.00 30.80 172 ARG A C 1
ATOM 1281 O O . ARG A 1 172 ? 0.832 51.573 -136.663 1.00 30.80 172 ARG A O 1
ATOM 1288 N N . SER A 1 173 ? 1.303 53.501 -135.760 1.00 28.20 173 SER A N 1
ATOM 1289 C CA . SER A 1 173 ? 2.002 54.743 -135.383 1.00 28.20 173 SER A CA 1
ATOM 1290 C C . SER A 1 173 ? 1.073 55.614 -134.527 1.00 28.20 173 SER A C 1
ATOM 1292 O O . SER A 1 173 ? -0.106 55.694 -134.835 1.00 28.20 173 SER A O 1
ATOM 1294 N N . HIS A 1 174 ? 1.678 56.377 -133.607 1.00 29.39 174 HIS A N 1
ATOM 1295 C CA . HIS A 1 174 ? 1.330 57.757 -133.208 1.00 29.39 174 HIS A CA 1
ATOM 1296 C C . HIS A 1 174 ? 0.026 58.018 -132.409 1.00 29.39 174 HIS A C 1
ATOM 1298 O O . HIS A 1 174 ? -1.048 58.096 -132.982 1.00 29.39 174 HIS A O 1
ATOM 1304 N N . GLN A 1 175 ? 0.215 58.279 -131.097 1.00 27.19 175 GLN A N 1
ATOM 1305 C CA . GLN A 1 175 ? -0.015 59.567 -130.382 1.00 27.19 175 GLN A CA 1
ATOM 1306 C C . GLN A 1 175 ? -1.435 60.232 -130.374 1.00 27.19 175 GLN A C 1
ATOM 1308 O O . GLN A 1 175 ? -2.166 60.131 -131.345 1.00 27.19 175 GLN A O 1
ATOM 1313 N N . PRO A 1 176 ? -1.772 61.121 -129.404 1.00 44.25 176 PRO A N 1
ATOM 1314 C CA . PRO A 1 176 ? -1.853 60.917 -127.949 1.00 44.25 176 PRO A CA 1
ATOM 1315 C C . PRO A 1 176 ? -3.008 61.710 -127.258 1.00 44.25 176 PRO A C 1
ATOM 1317 O O . PRO A 1 176 ? -3.710 62.509 -127.871 1.00 44.25 176 PRO A O 1
ATOM 1320 N N . SER A 1 177 ? -3.033 61.594 -125.923 1.00 26.02 177 SER A N 1
ATOM 1321 C CA . SER A 1 177 ? -3.342 62.653 -124.938 1.00 26.02 177 SER A CA 1
ATOM 1322 C C . SER A 1 177 ? -4.806 62.944 -124.553 1.00 26.02 177 SER A C 1
ATOM 1324 O O . SER A 1 177 ? -5.690 62.864 -125.397 1.00 26.02 177 SER A O 1
ATOM 1326 N N . PRO A 1 178 ? -5.057 63.473 -123.332 1.00 44.44 178 PRO A N 1
ATOM 1327 C CA . PRO A 1 178 ? -4.176 63.555 -122.157 1.00 44.44 178 PRO A CA 1
ATOM 1328 C C . PRO A 1 178 ? -4.829 63.045 -120.856 1.00 44.44 178 PRO A C 1
ATOM 1330 O O . PRO A 1 178 ? -6.041 62.906 -120.759 1.00 44.44 178 PRO A O 1
ATOM 1333 N N . GLN A 1 179 ? -3.978 62.915 -119.834 1.00 29.52 179 GLN A N 1
ATOM 1334 C CA . GLN A 1 179 ? -4.184 63.285 -118.423 1.00 29.52 179 GLN A CA 1
ATOM 1335 C C . GLN A 1 179 ? -3.815 62.159 -117.447 1.00 29.52 179 GLN A C 1
ATOM 1337 O O . GLN A 1 179 ? -4.530 61.180 -117.295 1.00 29.52 179 GLN A O 1
ATOM 1342 N N . SER A 1 180 ? -2.725 62.402 -116.707 1.00 36.78 180 SER A N 1
ATOM 1343 C CA . SER A 1 180 ? -2.341 61.750 -115.444 1.00 36.78 180 SER A CA 1
ATOM 1344 C C . SER A 1 180 ? -1.799 60.303 -115.521 1.00 36.78 180 SER A C 1
ATOM 1346 O O . SER A 1 180 ? -2.337 59.456 -116.217 1.00 36.78 180 SER A O 1
ATOM 1348 N N . SER A 1 181 ? -0.747 60.026 -114.734 1.00 43.56 181 SER A N 1
ATOM 1349 C CA . SER A 1 181 ? -0.299 58.693 -114.263 1.00 43.56 181 SER A CA 1
ATOM 1350 C C . SER A 1 181 ? 0.703 57.796 -115.046 1.00 43.56 181 SER A C 1
ATOM 1352 O O . SER A 1 181 ? 1.043 56.754 -114.491 1.00 43.56 181 SER A O 1
ATOM 1354 N N . ASP A 1 182 ? 1.281 58.139 -116.211 1.00 45.00 182 ASP A N 1
ATOM 1355 C CA . ASP A 1 182 ? 2.079 57.136 -116.989 1.00 45.00 182 ASP A CA 1
ATOM 1356 C C . ASP A 1 182 ? 3.534 57.483 -117.406 1.00 45.00 182 ASP A C 1
ATOM 1358 O O . ASP A 1 182 ? 4.191 56.694 -118.089 1.00 45.00 182 ASP A O 1
ATOM 1362 N N . ALA A 1 183 ? 4.121 58.602 -116.967 1.00 37.91 183 ALA A N 1
ATOM 1363 C CA . ALA A 1 183 ? 5.457 59.017 -117.439 1.00 37.91 183 ALA A CA 1
ATOM 1364 C C . ALA A 1 183 ? 6.647 58.150 -116.948 1.00 37.91 183 ALA A C 1
ATOM 1366 O O . ALA A 1 183 ? 7.713 58.198 -117.552 1.00 37.91 183 ALA A O 1
ATOM 1367 N N . CYS A 1 184 ? 6.491 57.318 -115.910 1.00 42.12 184 CYS A N 1
ATOM 1368 C CA . CYS A 1 184 ? 7.580 56.458 -115.410 1.00 42.12 184 CYS A CA 1
ATOM 1369 C C . CYS A 1 184 ? 7.819 55.204 -116.284 1.00 42.12 184 CYS A C 1
ATOM 1371 O O . CYS A 1 184 ? 8.927 54.676 -116.323 1.00 42.12 184 CYS A O 1
ATOM 1373 N N . LYS A 1 185 ? 6.821 54.745 -117.054 1.00 50.38 185 LYS A N 1
ATOM 1374 C CA . LYS A 1 185 ? 6.921 53.488 -117.823 1.00 50.38 185 LYS A CA 1
ATOM 1375 C C . LYS A 1 185 ? 7.562 53.641 -119.209 1.00 50.38 185 LYS A C 1
ATOM 1377 O O . LYS A 1 185 ? 8.045 52.660 -119.763 1.00 50.38 185 LYS A O 1
ATOM 1382 N N . VAL A 1 186 ? 7.602 54.850 -119.774 1.00 53.22 186 VAL A N 1
ATOM 1383 C CA . VAL A 1 186 ? 8.126 55.089 -121.136 1.00 53.22 186 VAL A CA 1
ATOM 1384 C C . VAL A 1 186 ? 9.658 55.179 -121.166 1.00 53.22 186 VAL A C 1
ATOM 1386 O O . VAL A 1 186 ? 10.274 54.669 -122.103 1.00 53.22 186 VAL A O 1
ATOM 1389 N N . GLU A 1 187 ? 10.285 55.731 -120.124 1.00 55.72 187 GLU A N 1
ATOM 1390 C CA . GLU A 1 187 ? 11.753 55.785 -120.001 1.00 55.72 187 GLU A CA 1
ATOM 1391 C C . GLU A 1 187 ? 12.355 54.375 -119.836 1.00 55.72 187 GLU A C 1
ATOM 1393 O O . GLU A 1 187 ? 13.385 54.042 -120.420 1.00 55.72 187 GLU A O 1
ATOM 1398 N N . GLN A 1 188 ? 11.651 53.492 -119.117 1.00 54.84 188 GLN A N 1
ATOM 1399 C CA . GLN A 1 188 ? 12.104 52.126 -118.840 1.00 54.84 188 GLN A CA 1
ATOM 1400 C C . GLN A 1 188 ? 12.058 51.212 -120.080 1.00 54.84 188 GLN A C 1
ATOM 1402 O O . GLN A 1 188 ? 12.904 50.333 -120.233 1.00 54.84 188 GLN A O 1
ATOM 1407 N N . VAL A 1 189 ? 11.105 51.429 -120.997 1.00 59.81 189 VAL A N 1
ATOM 1408 C CA . VAL A 1 189 ? 11.004 50.656 -122.250 1.00 59.81 189 VAL A CA 1
ATOM 1409 C C . VAL A 1 189 ? 12.018 51.137 -123.293 1.00 59.81 189 VAL A C 1
ATOM 1411 O O . VAL A 1 189 ? 12.592 50.309 -123.997 1.00 59.81 189 VAL A O 1
ATOM 1414 N N . LYS A 1 190 ? 12.304 52.445 -123.370 1.00 56.22 190 LYS A N 1
ATOM 1415 C CA . LYS A 1 190 ? 13.354 52.979 -124.258 1.00 56.22 190 LYS A CA 1
ATOM 1416 C C . LYS A 1 190 ? 14.752 52.516 -123.853 1.00 56.22 190 LYS A C 1
ATOM 1418 O O . LYS A 1 190 ? 15.495 52.069 -124.721 1.00 56.22 190 LYS A O 1
ATOM 1423 N N . ASN A 1 191 ? 15.070 52.543 -122.558 1.00 60.25 191 ASN A N 1
ATOM 1424 C CA . ASN A 1 191 ? 16.354 52.042 -122.061 1.00 60.25 191 ASN A CA 1
ATOM 1425 C C . ASN A 1 191 ? 16.505 50.527 -122.273 1.00 60.25 191 ASN A C 1
ATOM 1427 O O . ASN A 1 191 ? 17.593 50.066 -122.604 1.00 60.25 191 ASN A O 1
ATOM 1431 N N . LYS A 1 192 ? 15.413 49.750 -122.186 1.00 60.00 192 LYS A N 1
ATOM 1432 C CA . LYS A 1 192 ? 15.433 48.319 -122.538 1.00 60.00 192 LYS A CA 1
ATOM 1433 C C . LYS A 1 192 ? 15.671 48.057 -124.025 1.00 60.00 192 LYS A C 1
ATOM 1435 O O . LYS A 1 192 ? 16.343 47.091 -124.358 1.00 60.00 192 LYS A O 1
ATOM 1440 N N . LEU A 1 193 ? 15.131 48.885 -124.920 1.00 60.62 193 LEU A N 1
ATOM 1441 C CA . LEU A 1 193 ? 15.288 48.672 -126.362 1.00 60.62 193 LEU A CA 1
ATOM 1442 C C . LEU A 1 193 ? 16.705 49.013 -126.852 1.00 60.62 193 LEU A C 1
ATOM 1444 O O . LEU A 1 193 ? 17.226 48.297 -127.700 1.00 60.62 193 LEU A O 1
ATOM 1448 N N . PHE A 1 194 ? 17.329 50.053 -126.285 1.00 60.66 194 PHE A N 1
ATOM 1449 C CA . PHE A 1 194 ? 18.754 50.344 -126.500 1.00 60.66 194 PHE A CA 1
ATOM 1450 C C . PHE A 1 194 ? 19.640 49.222 -125.937 1.00 60.66 194 PHE A C 1
ATOM 1452 O O . PHE A 1 194 ? 20.455 48.673 -126.665 1.00 60.66 194 PHE A O 1
ATOM 1459 N N . SER A 1 195 ? 19.363 48.757 -124.714 1.00 66.06 195 SER A N 1
ATOM 1460 C CA . SER A 1 195 ? 20.118 47.667 -124.081 1.00 66.06 195 SER A CA 1
ATOM 1461 C C . SER A 1 195 ? 20.088 46.343 -124.868 1.00 66.06 195 SER A C 1
ATOM 1463 O O . SER A 1 195 ? 21.092 45.642 -124.905 1.00 66.06 195 SER A O 1
ATOM 1465 N N . ILE A 1 196 ? 18.987 45.999 -125.550 1.00 72.69 196 ILE A N 1
ATOM 1466 C CA . ILE A 1 196 ? 18.928 44.788 -126.396 1.00 72.69 196 ILE A CA 1
ATOM 1467 C C . ILE A 1 196 ? 19.730 44.959 -127.696 1.00 72.69 196 ILE A C 1
ATOM 1469 O O . ILE A 1 196 ? 20.353 44.005 -128.159 1.00 72.69 196 ILE A O 1
ATOM 1473 N N . GLN A 1 197 ? 19.719 46.153 -128.295 1.00 71.38 197 GLN A N 1
ATOM 1474 C CA . GLN A 1 197 ? 20.478 46.427 -129.517 1.00 71.38 197 GLN A CA 1
ATOM 1475 C C . GLN A 1 197 ? 21.987 46.363 -129.247 1.00 71.38 197 GLN A C 1
ATOM 1477 O O . GLN A 1 197 ? 22.705 45.699 -129.990 1.00 71.38 197 GLN A O 1
ATOM 1482 N N . ASP A 1 198 ? 22.432 46.974 -128.150 1.00 73.75 198 ASP A N 1
ATOM 1483 C CA . ASP A 1 198 ? 23.833 46.974 -127.730 1.00 73.75 198 ASP A CA 1
ATOM 1484 C C . ASP A 1 198 ? 24.284 45.559 -127.304 1.00 73.75 198 ASP A C 1
ATOM 1486 O O . ASP A 1 198 ? 25.378 45.120 -127.657 1.00 73.75 198 ASP A O 1
ATOM 1490 N N . TYR A 1 199 ? 23.404 44.773 -126.660 1.00 79.56 199 TYR A N 1
ATOM 1491 C CA . TYR A 1 199 ? 23.643 43.349 -126.370 1.00 79.56 199 TYR A CA 1
ATOM 1492 C C . TYR A 1 199 ? 23.886 42.532 -127.647 1.00 79.56 199 TYR A C 1
ATOM 1494 O O . TYR A 1 199 ? 24.838 41.752 -127.722 1.00 79.56 199 TYR A O 1
ATOM 1502 N N . LEU A 1 200 ? 23.035 42.704 -128.665 1.00 78.75 200 LEU A N 1
ATOM 1503 C CA . LEU A 1 200 ? 23.176 42.008 -129.945 1.00 78.75 200 LEU A CA 1
ATOM 1504 C C . LEU A 1 200 ? 24.410 42.474 -130.725 1.00 78.75 200 LEU A C 1
ATOM 1506 O O . LEU A 1 200 ? 25.013 41.661 -131.419 1.00 78.75 200 LEU A O 1
ATOM 1510 N N . GLU A 1 201 ? 24.821 43.737 -130.589 1.00 81.19 201 GLU A N 1
ATOM 1511 C CA . GLU A 1 201 ? 26.069 44.238 -131.169 1.00 81.19 201 GLU A CA 1
ATOM 1512 C C . GLU A 1 201 ? 27.298 43.610 -130.493 1.00 81.19 201 GLU A C 1
ATOM 1514 O O . GLU A 1 201 ? 28.189 43.126 -131.191 1.00 81.19 201 GLU A O 1
ATOM 1519 N N . CYS A 1 202 ? 27.322 43.501 -129.158 1.00 81.00 202 CYS A N 1
ATOM 1520 C CA . CYS A 1 202 ? 28.382 42.787 -128.438 1.00 81.00 202 CYS A CA 1
ATOM 1521 C C . CYS A 1 202 ? 28.467 41.304 -128.837 1.00 81.00 202 CYS A C 1
ATOM 1523 O O . CYS A 1 202 ? 29.563 40.780 -129.034 1.00 81.00 202 CYS A O 1
ATOM 1525 N N . VAL A 1 203 ? 27.324 40.622 -128.984 1.00 81.19 203 VAL A N 1
ATOM 1526 C CA . VAL A 1 203 ? 27.281 39.218 -129.433 1.00 81.19 203 VAL A CA 1
ATOM 1527 C C . VAL A 1 203 ? 27.712 39.086 -130.897 1.00 81.19 203 VAL A C 1
ATOM 1529 O O . VAL A 1 203 ? 28.465 38.171 -131.220 1.00 81.19 203 VAL A O 1
ATOM 1532 N N . GLY A 1 204 ? 27.287 40.003 -131.771 1.00 79.38 204 GLY A N 1
ATOM 1533 C CA . GLY A 1 204 ? 27.655 40.014 -133.188 1.00 79.38 204 GLY A CA 1
ATOM 1534 C C . GLY A 1 204 ? 29.153 40.209 -133.400 1.00 79.38 204 GLY A C 1
ATOM 1535 O O . GLY A 1 204 ? 29.781 39.408 -134.082 1.00 79.38 204 GLY A O 1
ATOM 1536 N N . ARG A 1 205 ? 29.764 41.192 -132.730 1.00 81.38 205 ARG A N 1
ATOM 1537 C CA . ARG A 1 205 ? 31.213 41.394 -132.848 1.00 81.38 205 ARG A CA 1
ATOM 1538 C C . ARG A 1 205 ? 32.022 40.239 -132.239 1.00 81.38 205 ARG A C 1
ATOM 1540 O O . ARG A 1 205 ? 33.095 39.906 -132.735 1.00 81.38 205 ARG A O 1
ATOM 1547 N N . LEU A 1 206 ? 31.520 39.597 -131.177 1.00 81.88 206 LEU A N 1
ATOM 1548 C CA . LEU A 1 206 ? 32.129 38.372 -130.640 1.00 81.88 206 LEU A CA 1
ATOM 1549 C C . LEU A 1 206 ? 32.070 37.202 -131.627 1.00 81.88 206 LEU A C 1
ATOM 1551 O O . LEU A 1 206 ? 33.014 36.412 -131.671 1.00 81.88 206 LEU A O 1
ATOM 1555 N N . GLN A 1 207 ? 30.989 37.102 -132.403 1.00 80.81 207 GLN A N 1
ATOM 1556 C CA . GLN A 1 207 ? 30.855 36.117 -133.472 1.00 80.81 207 GLN A CA 1
ATOM 1557 C C . GLN A 1 207 ? 31.847 36.403 -134.605 1.00 80.81 207 GLN A C 1
ATOM 1559 O O . GLN A 1 207 ? 32.566 35.491 -134.991 1.00 80.81 207 GLN A O 1
ATOM 1564 N N . ASP A 1 208 ? 31.995 37.658 -135.042 1.00 80.94 208 ASP A N 1
ATOM 1565 C CA . ASP A 1 208 ? 32.981 38.032 -136.070 1.00 80.94 208 ASP A CA 1
ATOM 1566 C C . ASP A 1 208 ? 34.418 37.652 -135.653 1.00 80.94 208 ASP A C 1
ATOM 1568 O O . ASP A 1 208 ? 35.216 37.179 -136.461 1.00 80.94 208 ASP A O 1
ATOM 1572 N N . HIS A 1 209 ? 34.761 37.804 -134.368 1.00 81.62 209 HIS A N 1
ATOM 1573 C CA . HIS A 1 209 ? 36.055 37.353 -133.844 1.00 81.62 209 HIS A CA 1
ATOM 1574 C C . HIS A 1 209 ? 36.197 35.835 -133.777 1.00 81.62 209 HIS A C 1
ATOM 1576 O O . HIS A 1 209 ? 37.298 35.324 -133.984 1.00 81.62 209 HIS A O 1
ATOM 1582 N N . ALA A 1 210 ? 35.117 35.118 -133.471 1.00 78.94 210 ALA A N 1
ATOM 1583 C CA . ALA A 1 210 ? 35.116 33.664 -133.516 1.00 78.94 210 ALA A CA 1
ATOM 1584 C C . ALA A 1 210 ? 35.317 33.159 -134.955 1.00 78.94 210 ALA A C 1
ATOM 1586 O O . ALA A 1 210 ? 36.105 32.239 -135.154 1.00 78.94 210 ALA A O 1
ATOM 1587 N N . ASP A 1 211 ? 34.702 33.817 -135.940 1.00 79.81 211 ASP A N 1
ATOM 1588 C CA . ASP A 1 211 ? 34.821 33.472 -137.358 1.00 79.81 211 ASP A CA 1
ATOM 1589 C C . ASP A 1 211 ? 36.250 33.735 -137.880 1.00 79.81 211 ASP A C 1
ATOM 1591 O O . ASP A 1 211 ? 36.844 32.854 -138.494 1.00 79.81 211 ASP A O 1
ATOM 1595 N N . VAL A 1 212 ? 36.876 34.874 -137.536 1.00 78.94 212 VAL A N 1
ATOM 1596 C CA . VAL A 1 212 ? 38.296 35.143 -137.873 1.00 78.94 212 VAL A CA 1
ATOM 1597 C C . VAL A 1 212 ? 39.241 34.105 -137.252 1.00 78.94 212 VAL A C 1
ATOM 1599 O O . VAL A 1 212 ? 40.238 33.720 -137.862 1.00 78.94 212 VAL A O 1
ATOM 1602 N N . LEU A 1 213 ? 38.953 33.642 -136.032 1.00 79.88 213 LEU A N 1
ATOM 1603 C CA . LEU A 1 213 ? 39.742 32.593 -135.382 1.00 79.88 213 LEU A CA 1
ATOM 1604 C C . LEU A 1 213 ? 39.552 31.225 -136.039 1.00 79.88 213 LEU A C 1
ATOM 1606 O O . LEU A 1 213 ? 40.512 30.457 -136.109 1.00 79.88 213 LEU A O 1
ATOM 1610 N N . ASP A 1 214 ? 38.350 30.920 -136.525 1.00 77.50 214 ASP A N 1
ATOM 1611 C CA . ASP A 1 214 ? 38.095 29.702 -137.292 1.00 77.50 214 ASP A CA 1
ATOM 1612 C C . ASP A 1 214 ? 38.727 29.760 -138.692 1.00 77.50 214 ASP A C 1
ATOM 1614 O O . ASP A 1 214 ? 39.255 28.746 -139.147 1.00 77.50 214 ASP A O 1
ATOM 1618 N N . ASP A 1 215 ? 38.786 30.927 -139.339 1.00 78.19 215 ASP A N 1
ATOM 1619 C CA . ASP A 1 215 ? 39.525 31.117 -140.595 1.00 78.19 215 ASP A CA 1
ATOM 1620 C C . ASP A 1 215 ? 41.027 30.858 -140.400 1.00 78.19 215 ASP A C 1
ATOM 1622 O O . ASP A 1 215 ? 41.614 30.048 -141.115 1.00 78.19 215 ASP A O 1
ATOM 1626 N N . VAL A 1 216 ? 41.639 31.438 -139.361 1.00 73.44 216 VAL A N 1
ATOM 1627 C CA . VAL A 1 216 ? 43.059 31.201 -139.027 1.00 73.44 216 VAL A CA 1
ATOM 1628 C C . VAL A 1 216 ? 43.308 29.733 -138.682 1.00 73.44 216 VAL A C 1
ATOM 1630 O O . VAL A 1 216 ? 44.300 29.138 -139.110 1.00 73.44 216 VAL A O 1
ATOM 1633 N N . ARG A 1 217 ? 42.386 29.110 -137.942 1.00 76.94 217 ARG A N 1
ATOM 1634 C CA . ARG A 1 217 ? 42.443 27.678 -137.645 1.00 76.94 217 ARG A CA 1
ATOM 1635 C C . ARG A 1 217 ? 42.408 26.835 -138.917 1.00 76.94 217 ARG A C 1
ATOM 1637 O O . ARG A 1 217 ? 43.163 25.861 -138.998 1.00 76.94 217 ARG A O 1
ATOM 1644 N N . ASN A 1 218 ? 41.542 27.181 -139.869 1.00 77.19 218 ASN A N 1
ATOM 1645 C CA . ASN A 1 218 ? 41.411 26.493 -141.149 1.00 77.19 218 ASN A CA 1
ATOM 1646 C C . ASN A 1 218 ? 42.663 26.681 -142.016 1.00 77.19 218 ASN A C 1
ATOM 1648 O O . ASN A 1 218 ? 43.168 25.690 -142.543 1.00 77.19 218 ASN A O 1
ATOM 1652 N N . ASP A 1 219 ? 43.234 27.885 -142.083 1.00 71.19 219 ASP A N 1
ATOM 1653 C CA . ASP A 1 219 ? 44.491 28.147 -142.798 1.00 71.19 219 ASP A CA 1
ATOM 1654 C C . ASP A 1 219 ? 45.650 27.310 -142.233 1.00 71.19 219 ASP A C 1
ATOM 1656 O O . ASP A 1 219 ? 46.411 26.685 -142.975 1.00 71.19 219 ASP A O 1
ATOM 1660 N N . LEU A 1 220 ? 45.724 27.182 -140.907 1.00 66.94 220 LEU A N 1
ATOM 1661 C CA . LEU A 1 220 ? 46.694 26.323 -140.222 1.00 66.94 220 LEU A CA 1
ATOM 1662 C C . LEU A 1 220 ? 46.436 24.817 -140.406 1.00 66.94 220 LEU A C 1
ATOM 1664 O O . LEU A 1 220 ? 47.332 24.010 -140.164 1.00 66.94 220 LEU A O 1
ATOM 1668 N N . MET A 1 221 ? 45.229 24.411 -140.809 1.00 62.31 221 MET A N 1
ATOM 1669 C CA . MET A 1 221 ? 44.910 23.017 -141.158 1.00 62.31 221 MET A CA 1
ATOM 1670 C C . MET A 1 221 ? 45.175 22.696 -142.637 1.00 62.31 221 MET A C 1
ATOM 1672 O O . MET A 1 221 ? 45.269 21.521 -142.990 1.00 62.31 221 MET A O 1
ATOM 1676 N N . ILE A 1 222 ? 45.310 23.711 -143.499 1.00 60.66 222 ILE A N 1
ATOM 1677 C CA . ILE A 1 222 ? 45.489 23.563 -144.955 1.00 60.66 222 ILE A CA 1
ATOM 1678 C C . ILE A 1 222 ? 46.975 23.670 -145.376 1.00 60.66 222 ILE A C 1
ATOM 1680 O O . ILE A 1 222 ? 47.301 23.493 -146.552 1.00 60.66 222 ILE A O 1
ATOM 1684 N N . GLN A 1 223 ? 47.909 23.888 -144.442 1.00 59.16 223 GLN A N 1
ATOM 1685 C CA . GLN A 1 223 ? 49.320 24.107 -144.786 1.00 59.16 223 GLN A CA 1
ATOM 1686 C C . GLN A 1 223 ? 50.005 22.924 -145.522 1.00 59.16 223 GLN A C 1
ATOM 1688 O O . GLN A 1 223 ? 49.764 21.755 -145.198 1.00 59.16 223 GLN A O 1
ATOM 1693 N N . PRO A 1 224 ? 50.885 23.208 -146.511 1.00 60.06 224 PRO A N 1
ATOM 1694 C CA . PRO A 1 224 ? 51.651 22.200 -147.251 1.00 60.06 224 PRO A CA 1
ATOM 1695 C C . PRO A 1 224 ? 52.682 21.463 -146.360 1.00 60.06 224 PRO A C 1
ATOM 1697 O O . PRO A 1 224 ? 53.024 21.954 -145.286 1.00 60.06 224 PRO A O 1
ATOM 1700 N N . PRO A 1 225 ? 53.207 20.287 -146.778 1.00 59.97 225 PRO A N 1
ATOM 1701 C CA . PRO A 1 225 ? 54.196 19.540 -145.994 1.00 59.97 225 PRO A CA 1
ATOM 1702 C C . PRO A 1 225 ? 55.440 20.392 -145.678 1.00 59.97 225 PRO A C 1
ATOM 1704 O O . PRO A 1 225 ? 55.865 21.184 -146.520 1.00 59.97 225 PRO A O 1
ATOM 1707 N N . MET A 1 226 ? 56.030 20.211 -144.488 1.00 62.72 226 MET A N 1
ATOM 1708 C CA . MET A 1 226 ? 57.214 20.966 -144.040 1.00 62.72 226 MET A CA 1
ATOM 1709 C C . MET A 1 226 ? 58.365 20.897 -145.061 1.00 62.72 226 MET A C 1
ATOM 1711 O O . MET A 1 226 ? 58.656 19.821 -145.590 1.00 62.72 226 MET A O 1
ATOM 1715 N N . GLY A 1 227 ? 58.993 22.046 -145.341 1.00 62.31 227 GLY A N 1
ATOM 1716 C CA . GLY A 1 227 ? 60.072 22.193 -146.326 1.00 62.31 227 GLY A CA 1
ATOM 1717 C C . GLY A 1 227 ? 61.319 21.360 -146.002 1.00 62.31 227 GLY A C 1
ATOM 1718 O O . GLY A 1 227 ? 61.645 21.137 -144.839 1.00 62.31 227 GLY A O 1
ATOM 1719 N N . ASN A 1 228 ? 62.032 20.897 -147.033 1.00 63.41 228 ASN A N 1
ATOM 1720 C CA . ASN A 1 228 ? 63.217 20.037 -146.889 1.00 63.41 228 ASN A CA 1
ATOM 1721 C C . ASN A 1 228 ? 64.548 20.794 -147.086 1.00 63.41 228 ASN A C 1
ATOM 1723 O O . ASN A 1 228 ? 65.610 20.246 -146.766 1.00 63.41 228 ASN A O 1
ATOM 1727 N N . SER A 1 229 ? 64.521 22.020 -147.624 1.00 70.19 229 SER A N 1
ATOM 1728 C CA . SER A 1 229 ? 65.701 22.899 -147.732 1.00 70.19 229 SER A CA 1
ATOM 1729 C C . SER A 1 229 ? 65.756 23.940 -146.612 1.00 70.19 229 SER A C 1
ATOM 1731 O O . SER A 1 229 ? 64.721 24.345 -146.086 1.00 70.19 229 SER A O 1
ATOM 1733 N N . MET A 1 230 ? 66.960 24.427 -146.290 1.00 70.38 230 MET A N 1
ATOM 1734 C CA . MET A 1 230 ? 67.165 25.502 -145.308 1.00 70.38 230 MET A CA 1
ATOM 1735 C C . MET A 1 230 ? 66.403 26.781 -145.696 1.00 70.38 230 MET A C 1
ATOM 1737 O O . MET A 1 230 ? 65.757 27.388 -144.846 1.00 70.38 230 MET A O 1
ATOM 1741 N N . GLU A 1 231 ? 66.387 27.131 -146.986 1.00 74.88 231 GLU A N 1
ATOM 1742 C CA . GLU A 1 231 ? 65.624 28.271 -147.510 1.00 74.88 231 GLU A CA 1
ATOM 1743 C C . GLU A 1 231 ? 64.102 28.053 -147.448 1.00 74.88 231 GLU A C 1
ATOM 1745 O O . GLU A 1 231 ? 63.359 29.004 -147.230 1.00 74.88 231 GLU A O 1
ATOM 1750 N N . GLU A 1 232 ? 63.617 26.815 -147.604 1.00 73.94 232 GLU A N 1
ATOM 1751 C CA . GLU A 1 232 ? 62.178 26.506 -147.518 1.00 73.94 232 GLU A CA 1
ATOM 1752 C C . GLU A 1 232 ? 61.669 26.598 -146.074 1.00 73.94 232 GLU A C 1
ATOM 1754 O O . GLU A 1 232 ? 60.586 27.131 -145.838 1.00 73.94 232 GLU A O 1
ATOM 1759 N N . LEU A 1 233 ? 62.464 26.126 -145.105 1.00 76.25 233 LEU A N 1
ATOM 1760 C CA . LEU A 1 233 ? 62.155 26.265 -143.680 1.00 76.25 233 LEU A CA 1
ATOM 1761 C C . LEU A 1 233 ? 62.178 27.737 -143.242 1.00 76.25 233 LEU A C 1
ATOM 1763 O O . LEU A 1 233 ? 61.301 28.146 -142.489 1.00 76.25 233 LEU A O 1
ATOM 1767 N N . GLN A 1 234 ? 63.112 28.550 -143.751 1.00 76.31 234 GLN A N 1
ATOM 1768 C CA . GLN A 1 234 ? 63.139 29.995 -143.481 1.00 76.31 234 GLN A CA 1
ATOM 1769 C C . GLN A 1 234 ? 61.891 30.719 -143.997 1.00 76.31 234 GLN A C 1
ATOM 1771 O O . GLN A 1 234 ? 61.315 31.513 -143.260 1.00 76.31 234 GLN A O 1
ATOM 1776 N N . ILE A 1 235 ? 61.433 30.405 -145.213 1.00 78.94 235 ILE A N 1
ATOM 1777 C CA . ILE A 1 235 ? 60.212 31.003 -145.777 1.00 78.94 235 ILE A CA 1
ATOM 1778 C C . ILE A 1 235 ? 58.972 30.600 -144.961 1.00 78.94 235 ILE A C 1
ATOM 1780 O O . ILE A 1 235 ? 58.139 31.448 -144.656 1.00 78.94 235 ILE A O 1
ATOM 1784 N N . GLN A 1 236 ? 58.858 29.331 -144.549 1.00 75.88 236 GLN A N 1
ATOM 1785 C CA . GLN A 1 236 ? 57.731 28.864 -143.725 1.00 75.88 236 GLN A CA 1
ATOM 1786 C C . GLN A 1 236 ? 57.738 29.457 -142.307 1.00 75.88 236 GLN A C 1
ATOM 1788 O O . GLN A 1 236 ? 56.672 29.711 -141.742 1.00 75.88 236 GLN A O 1
ATOM 1793 N N . ILE A 1 237 ? 58.920 29.697 -141.726 1.00 78.25 237 ILE A N 1
ATOM 1794 C CA . ILE A 1 237 ? 59.056 30.419 -140.453 1.00 78.25 237 ILE A CA 1
ATOM 1795 C C . ILE A 1 237 ? 58.602 31.872 -140.617 1.00 78.25 237 ILE A C 1
ATOM 1797 O O . ILE A 1 237 ? 57.889 32.368 -139.749 1.00 78.25 237 ILE A O 1
ATOM 1801 N N . GLU A 1 238 ? 58.967 32.537 -141.717 1.00 79.69 238 GLU A N 1
ATOM 1802 C CA . GLU A 1 238 ? 58.574 33.925 -141.997 1.00 79.69 238 GLU A CA 1
ATOM 1803 C C . GLU A 1 238 ? 57.054 34.051 -142.225 1.00 79.69 238 GLU A C 1
ATOM 1805 O O . GLU A 1 238 ? 56.417 34.891 -141.594 1.00 79.69 238 GLU A O 1
ATOM 1810 N N . GLU A 1 239 ? 56.424 33.140 -142.981 1.00 76.31 239 GLU A N 1
ATOM 1811 C CA . GLU A 1 239 ? 54.953 33.080 -143.111 1.00 76.31 239 GLU A CA 1
ATOM 1812 C C . GLU A 1 239 ? 54.246 32.799 -141.768 1.00 76.31 239 GLU A C 1
ATOM 1814 O O . GLU A 1 239 ? 53.214 33.408 -141.461 1.00 76.31 239 GLU A O 1
ATOM 1819 N N . CYS A 1 240 ? 54.795 31.908 -140.929 1.00 75.06 240 CYS A N 1
ATOM 1820 C CA . CYS A 1 240 ? 54.275 31.675 -139.576 1.00 75.06 240 CYS A CA 1
ATOM 1821 C C . CYS A 1 240 ? 54.438 32.911 -138.676 1.00 75.06 240 CYS A C 1
ATOM 1823 O O . CYS A 1 240 ? 53.548 33.205 -137.882 1.00 75.06 240 CYS A O 1
ATOM 1825 N N . GLN A 1 241 ? 55.540 33.656 -138.799 1.00 77.00 241 GLN A N 1
ATOM 1826 C CA . GLN A 1 241 ? 55.767 34.893 -138.045 1.00 77.00 241 GLN A CA 1
ATOM 1827 C C . GLN A 1 241 ? 54.838 36.026 -138.492 1.00 77.00 241 GLN A C 1
ATOM 1829 O O . GLN A 1 241 ? 54.337 36.770 -137.646 1.00 77.00 241 GLN A O 1
ATOM 1834 N N . ASP A 1 242 ? 54.566 36.149 -139.790 1.00 78.38 242 ASP A N 1
ATOM 1835 C CA . ASP A 1 242 ? 53.653 37.161 -140.324 1.00 78.38 242 ASP A CA 1
ATOM 1836 C C . ASP A 1 242 ? 52.198 36.883 -139.921 1.00 78.38 242 ASP A C 1
ATOM 1838 O O . ASP A 1 242 ? 51.484 37.796 -139.493 1.00 78.38 242 ASP A O 1
ATOM 1842 N N . THR A 1 243 ? 51.764 35.618 -139.970 1.00 75.06 243 THR A N 1
ATOM 1843 C CA . THR A 1 243 ? 50.426 35.204 -139.504 1.00 75.06 243 THR A CA 1
ATOM 1844 C C . THR A 1 243 ? 50.270 35.347 -137.985 1.00 75.06 243 THR A C 1
ATOM 1846 O O . THR A 1 243 ? 49.269 35.907 -137.527 1.00 75.06 243 THR A O 1
ATOM 1849 N N . GLU A 1 244 ? 51.278 34.949 -137.198 1.00 74.81 244 GLU A N 1
ATOM 1850 C CA . GLU A 1 244 ? 51.356 35.192 -135.747 1.00 74.81 244 GLU A CA 1
ATOM 1851 C C . GLU A 1 244 ? 51.279 36.698 -135.431 1.00 74.81 244 GLU A C 1
ATOM 1853 O O . GLU A 1 244 ? 50.505 37.134 -134.572 1.00 74.81 244 GLU A O 1
ATOM 1858 N N . GLY A 1 245 ? 52.033 37.518 -136.168 1.00 74.12 245 GLY A N 1
ATOM 1859 C CA . GLY A 1 245 ? 52.071 38.969 -136.010 1.00 74.12 245 GLY A CA 1
ATOM 1860 C C . GLY A 1 245 ? 50.745 39.654 -136.341 1.00 74.12 245 GLY A C 1
ATOM 1861 O O . GLY A 1 245 ? 50.337 40.567 -135.617 1.00 74.12 245 GLY A O 1
ATOM 1862 N N . HIS A 1 246 ? 50.056 39.215 -137.396 1.00 72.88 246 HIS A N 1
ATOM 1863 C CA . HIS A 1 246 ? 48.735 39.725 -137.769 1.00 72.88 246 HIS A CA 1
ATOM 1864 C C . HIS A 1 246 ? 47.681 39.393 -136.697 1.00 72.88 246 HIS A C 1
ATOM 1866 O O . HIS A 1 246 ? 46.936 40.278 -136.262 1.00 72.88 246 HIS A O 1
ATOM 1872 N N . LEU A 1 247 ? 47.680 38.157 -136.181 1.00 75.06 247 LEU A N 1
ATOM 1873 C CA . LEU A 1 247 ? 46.773 37.725 -135.112 1.00 75.06 247 LEU A CA 1
ATOM 1874 C C . LEU A 1 247 ? 47.008 38.504 -133.802 1.00 75.06 247 LEU A C 1
ATOM 1876 O O . LEU A 1 247 ? 46.065 39.001 -133.180 1.00 75.06 247 LEU A O 1
ATOM 1880 N N . LEU A 1 248 ? 48.272 38.665 -133.395 1.00 72.19 248 LEU A N 1
ATOM 1881 C CA . LEU A 1 248 ? 48.642 39.333 -132.142 1.00 72.19 248 LEU A CA 1
ATOM 1882 C C . LEU A 1 248 ? 48.479 40.854 -132.167 1.00 72.19 248 LEU A C 1
ATOM 1884 O O . LEU A 1 248 ? 48.245 41.436 -131.110 1.00 72.19 248 LEU A O 1
ATOM 1888 N N . LYS A 1 249 ? 48.626 41.514 -133.322 1.00 72.19 249 LYS A N 1
ATOM 1889 C CA . LYS A 1 249 ? 48.490 42.977 -133.408 1.00 72.19 249 LYS A CA 1
ATOM 1890 C C . LYS A 1 249 ? 47.053 43.419 -133.640 1.00 72.19 249 LYS A C 1
ATOM 1892 O O . LYS A 1 249 ? 46.615 44.362 -132.990 1.00 72.19 249 LYS A O 1
ATOM 1897 N N . GLU A 1 250 ? 46.322 42.770 -134.544 1.00 68.81 250 GLU A N 1
ATOM 1898 C CA . GLU A 1 250 ? 45.018 43.276 -134.982 1.00 68.81 250 GLU A CA 1
ATOM 1899 C C . GLU A 1 250 ? 43.835 42.584 -134.293 1.00 68.81 250 GLU A C 1
ATOM 1901 O O . GLU A 1 250 ? 42.912 43.263 -133.841 1.00 68.81 250 GLU A O 1
ATOM 1906 N N . ALA A 1 251 ? 43.860 41.255 -134.143 1.00 71.69 251 ALA A N 1
ATOM 1907 C CA . ALA A 1 251 ? 42.767 40.532 -133.487 1.00 71.69 251 ALA A CA 1
ATOM 1908 C C . ALA A 1 251 ? 42.809 40.667 -131.954 1.00 71.69 251 ALA A C 1
ATOM 1910 O O . ALA A 1 251 ? 41.756 40.752 -131.325 1.00 71.69 251 ALA A O 1
ATOM 1911 N N . ARG A 1 252 ? 44.001 40.777 -131.350 1.00 76.38 252 ARG A N 1
ATOM 1912 C CA . ARG A 1 252 ? 44.149 40.986 -129.899 1.00 76.38 252 ARG A CA 1
ATOM 1913 C C . ARG A 1 252 ? 43.584 42.324 -129.421 1.00 76.38 252 ARG A C 1
ATOM 1915 O O . ARG A 1 252 ? 42.817 42.328 -128.467 1.00 76.38 252 ARG A O 1
ATOM 1922 N N . LEU A 1 253 ? 43.941 43.435 -130.077 1.00 76.75 253 LEU A N 1
ATOM 1923 C CA . LEU A 1 253 ? 43.456 44.768 -129.693 1.00 76.75 253 LEU A CA 1
ATOM 1924 C C . LEU A 1 253 ? 41.932 44.856 -129.825 1.00 76.75 253 LEU A C 1
ATOM 1926 O O . LEU A 1 253 ? 41.268 45.307 -128.903 1.00 76.75 253 LEU A O 1
ATOM 1930 N N . LYS A 1 254 ? 41.365 44.330 -130.918 1.00 75.81 254 LYS A N 1
ATOM 1931 C CA . LYS A 1 254 ? 39.906 44.302 -131.112 1.00 75.81 254 LYS A CA 1
ATOM 1932 C C . LYS A 1 254 ? 39.189 43.414 -130.081 1.00 75.81 254 LYS A C 1
ATOM 1934 O O . LYS A 1 254 ? 38.105 43.764 -129.620 1.00 75.81 254 LYS A O 1
ATOM 1939 N N . LEU A 1 255 ? 39.796 42.292 -129.679 1.00 81.25 255 LEU A N 1
ATOM 1940 C CA . LEU A 1 255 ? 39.252 41.417 -128.637 1.00 81.25 255 LEU A CA 1
ATOM 1941 C C . LEU A 1 255 ? 39.352 42.048 -127.238 1.00 81.25 255 LEU A C 1
ATOM 1943 O O . LEU A 1 255 ? 38.439 41.874 -126.432 1.00 81.25 255 LEU A O 1
ATOM 1947 N N . GLU A 1 256 ? 40.431 42.777 -126.938 1.00 79.75 256 GLU A N 1
ATOM 1948 C CA . GLU A 1 256 ? 40.587 43.562 -125.704 1.00 79.75 256 GLU A CA 1
ATOM 1949 C C . GLU A 1 256 ? 39.576 44.726 -125.653 1.00 79.75 256 GLU A C 1
ATOM 1951 O O . GLU A 1 256 ? 38.929 44.904 -124.620 1.00 79.75 256 GLU A O 1
ATOM 1956 N N . ASP A 1 257 ? 39.338 45.422 -126.771 1.00 81.50 257 ASP A N 1
ATOM 1957 C CA . ASP A 1 257 ? 38.302 46.461 -126.893 1.00 81.50 257 ASP A CA 1
ATOM 1958 C C . ASP A 1 257 ? 36.901 45.890 -126.630 1.00 81.50 257 ASP A C 1
ATOM 1960 O O . ASP A 1 257 ? 36.162 46.415 -125.804 1.00 81.50 257 ASP A O 1
ATOM 1964 N N . ILE A 1 258 ? 36.548 44.747 -127.229 1.00 81.88 258 ILE A N 1
ATOM 1965 C CA . ILE A 1 258 ? 35.266 44.072 -126.957 1.00 81.88 258 ILE A CA 1
ATOM 1966 C C . ILE A 1 258 ? 35.160 43.543 -125.534 1.00 81.88 258 ILE A C 1
ATOM 1968 O O . ILE A 1 258 ? 34.076 43.538 -124.953 1.00 81.88 258 ILE A O 1
ATOM 1972 N N . THR A 1 259 ? 36.273 43.094 -124.957 1.00 80.62 259 THR A N 1
ATOM 1973 C CA . THR A 1 259 ? 36.314 42.685 -123.551 1.00 80.62 259 THR A CA 1
ATOM 1974 C C . THR A 1 259 ? 35.948 43.867 -122.662 1.00 80.62 259 THR A C 1
ATOM 1976 O O . THR A 1 259 ? 35.116 43.722 -121.768 1.00 80.62 259 THR A O 1
ATOM 1979 N N . PHE A 1 260 ? 36.532 45.036 -122.933 1.00 82.25 260 PHE A N 1
ATOM 1980 C CA . PHE A 1 260 ? 36.235 46.272 -122.224 1.00 82.25 260 PHE A CA 1
ATOM 1981 C C . PHE A 1 260 ? 34.788 46.728 -122.455 1.00 82.25 260 PHE A C 1
ATOM 1983 O O . PHE A 1 260 ? 34.083 46.980 -121.479 1.00 82.25 260 PHE A O 1
ATOM 1990 N N . ASP A 1 261 ? 34.312 46.731 -123.703 1.00 81.31 261 ASP A N 1
ATOM 1991 C CA . ASP A 1 261 ? 32.935 47.092 -124.058 1.00 81.31 261 ASP A CA 1
ATOM 1992 C C . ASP A 1 261 ? 31.920 46.204 -123.322 1.00 81.31 261 ASP A C 1
ATOM 1994 O O . ASP A 1 261 ? 30.974 46.712 -122.726 1.00 81.31 261 ASP A O 1
ATOM 1998 N N . ILE A 1 262 ? 32.136 44.884 -123.274 1.00 81.62 262 ILE A N 1
ATOM 1999 C CA . ILE A 1 262 ? 31.257 43.944 -122.558 1.00 81.62 262 ILE A CA 1
ATOM 2000 C C . ILE A 1 262 ? 31.335 44.153 -121.041 1.00 81.62 262 ILE A C 1
ATOM 2002 O O . ILE A 1 262 ? 30.309 44.094 -120.360 1.00 81.62 262 ILE A O 1
ATOM 2006 N N . GLN A 1 263 ? 32.525 44.414 -120.491 1.00 78.12 263 GLN A N 1
ATOM 2007 C CA . GLN A 1 263 ? 32.715 44.682 -119.063 1.00 78.12 263 GLN A CA 1
ATOM 2008 C C . GLN A 1 263 ? 31.990 45.972 -118.634 1.00 78.12 263 GLN A C 1
ATOM 2010 O O . GLN A 1 263 ? 31.307 45.986 -117.603 1.00 78.12 263 GLN A O 1
ATOM 2015 N N . CYS A 1 264 ? 32.097 47.035 -119.436 1.00 76.81 264 CYS A N 1
ATOM 2016 C CA . CYS A 1 264 ? 31.368 48.289 -119.255 1.00 76.81 264 CYS A CA 1
ATOM 2017 C C . CYS A 1 264 ? 29.859 48.083 -119.421 1.00 76.81 264 CYS A C 1
ATOM 2019 O O . CYS A 1 264 ? 29.097 48.465 -118.534 1.00 76.81 264 CYS A O 1
ATOM 2021 N N . PHE A 1 265 ? 29.429 47.392 -120.478 1.00 79.44 265 PHE A N 1
ATOM 2022 C CA . PHE A 1 265 ? 28.021 47.121 -120.765 1.00 79.44 265 PHE A CA 1
ATOM 2023 C C . PHE A 1 265 ? 27.332 46.325 -119.644 1.00 79.44 265 PHE A C 1
ATOM 2025 O O . PHE A 1 265 ? 26.253 46.700 -119.183 1.00 79.44 265 PHE A O 1
ATOM 2032 N N . ILE A 1 266 ? 27.968 45.265 -119.130 1.00 77.00 266 ILE A N 1
ATOM 2033 C CA . ILE A 1 266 ? 27.432 44.497 -117.994 1.00 77.00 266 ILE A CA 1
ATOM 2034 C C . ILE A 1 266 ? 27.343 45.372 -116.739 1.00 77.00 266 ILE A C 1
ATOM 2036 O O . ILE A 1 266 ? 26.365 45.263 -116.001 1.00 77.00 266 ILE A O 1
ATOM 2040 N N . SER A 1 267 ? 28.324 46.251 -116.508 1.00 71.56 267 SER A N 1
ATOM 2041 C CA . SER A 1 267 ? 28.368 47.132 -115.333 1.00 71.56 267 SER A CA 1
ATOM 2042 C C . SER A 1 267 ? 27.291 48.227 -115.373 1.00 71.56 267 SER A C 1
ATOM 2044 O O . SER A 1 267 ? 26.629 48.476 -114.363 1.00 71.56 267 SER A O 1
ATOM 2046 N N . GLU A 1 268 ? 27.064 48.851 -116.530 1.00 74.06 268 GLU A N 1
ATOM 2047 C CA . GLU A 1 268 ? 26.070 49.921 -116.704 1.00 74.06 268 GLU A CA 1
ATOM 2048 C C . GLU A 1 268 ? 24.624 49.395 -116.749 1.00 74.06 268 GLU A C 1
ATOM 2050 O O . GLU A 1 268 ? 23.703 50.066 -116.279 1.00 74.06 268 GLU A O 1
ATOM 2055 N N . HIS A 1 269 ? 24.413 48.163 -117.229 1.00 68.75 269 HIS A N 1
ATOM 2056 C CA . HIS A 1 269 ? 23.084 47.562 -117.402 1.00 68.75 269 HIS A CA 1
ATOM 2057 C C . HIS A 1 269 ? 22.753 46.440 -116.394 1.00 68.75 269 HIS A C 1
ATOM 2059 O O . HIS A 1 269 ? 21.845 45.638 -116.633 1.00 68.75 269 HIS A O 1
ATOM 2065 N N . THR A 1 270 ? 23.414 46.420 -115.226 1.00 61.56 270 THR A N 1
ATOM 2066 C CA . THR A 1 270 ? 23.238 45.414 -114.146 1.00 61.56 270 THR A CA 1
ATOM 2067 C C . THR A 1 270 ? 21.794 45.204 -113.672 1.00 61.56 270 THR A C 1
ATOM 2069 O O . THR A 1 270 ? 21.457 44.125 -113.196 1.00 61.56 270 THR A O 1
ATOM 2072 N N . GLN A 1 271 ? 20.922 46.209 -113.796 1.00 59.91 271 GLN A N 1
ATOM 2073 C CA . GLN A 1 271 ? 19.510 46.117 -113.391 1.00 59.91 271 GLN A CA 1
ATOM 2074 C C . GLN A 1 271 ? 18.572 45.618 -114.509 1.00 59.91 271 GLN A C 1
ATOM 2076 O O . GLN A 1 271 ? 17.388 45.388 -114.253 1.00 59.91 271 GLN A O 1
ATOM 2081 N N . PHE A 1 272 ? 19.065 45.474 -115.745 1.00 60.72 272 PHE A N 1
ATOM 2082 C CA . PHE A 1 272 ? 18.244 45.204 -116.934 1.00 60.72 272 PHE A CA 1
ATOM 2083 C C . PHE A 1 272 ? 18.628 43.931 -117.694 1.00 60.72 272 PHE A C 1
ATOM 2085 O O . PHE A 1 272 ? 17.763 43.384 -118.377 1.00 60.72 272 PHE A O 1
ATOM 2092 N N . LEU A 1 273 ? 19.864 43.448 -117.548 1.00 64.31 273 LEU A N 1
ATOM 2093 C CA .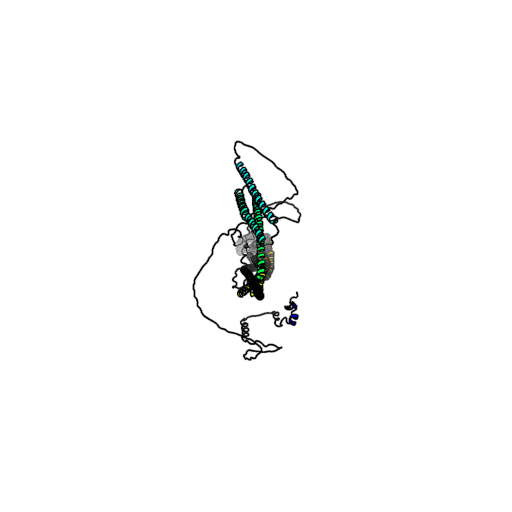 LEU A 1 273 ? 20.299 42.147 -118.057 1.00 64.31 273 LEU A CA 1
ATOM 2094 C C . LEU A 1 273 ? 19.873 41.039 -117.091 1.00 64.31 273 LEU A C 1
ATOM 2096 O O . LEU A 1 273 ? 20.084 41.140 -115.880 1.00 64.31 273 LEU A O 1
ATOM 2100 N N . SER A 1 274 ? 19.279 39.963 -117.605 1.00 66.50 274 SER A N 1
ATOM 2101 C CA . SER A 1 274 ? 19.054 38.781 -116.777 1.00 66.50 274 SER A CA 1
ATOM 2102 C C . SER A 1 274 ? 20.397 38.122 -116.423 1.00 66.50 274 SER A C 1
ATOM 2104 O O . SER A 1 274 ? 21.336 38.154 -117.226 1.00 66.50 274 SER A O 1
ATOM 2106 N N . PRO A 1 275 ? 20.505 37.443 -115.266 1.00 66.88 275 PRO A N 1
ATOM 2107 C CA . PRO A 1 275 ? 21.709 36.688 -114.920 1.00 66.88 275 PRO A CA 1
ATOM 2108 C C . PRO A 1 275 ? 22.129 35.678 -116.003 1.00 66.88 275 PRO A C 1
ATOM 2110 O O . PRO A 1 275 ? 23.315 35.398 -116.156 1.00 66.88 275 PRO A O 1
ATOM 2113 N N . ALA A 1 276 ? 21.174 35.164 -116.790 1.00 69.56 276 ALA A N 1
ATOM 2114 C CA . ALA A 1 276 ? 21.438 34.275 -117.917 1.00 69.56 276 ALA A CA 1
ATOM 2115 C C . ALA A 1 276 ? 22.085 35.000 -119.113 1.00 69.56 276 ALA A C 1
ATOM 2117 O O . ALA A 1 276 ? 23.012 34.463 -119.713 1.00 69.56 276 ALA A O 1
ATOM 2118 N N . GLU A 1 277 ? 21.657 36.224 -119.433 1.00 74.50 277 GLU A N 1
ATOM 2119 C CA . GLU A 1 277 ? 22.205 37.025 -120.539 1.00 74.50 277 GLU A CA 1
ATOM 2120 C C . GLU A 1 277 ? 23.616 37.540 -120.232 1.00 74.50 277 GLU A C 1
ATOM 2122 O O . GLU A 1 277 ? 24.504 37.423 -121.081 1.00 74.50 277 GLU A O 1
ATOM 2127 N N . SER A 1 278 ? 23.858 38.034 -119.010 1.00 74.19 278 SER A N 1
ATOM 2128 C CA . SER A 1 278 ? 25.204 38.419 -118.555 1.00 74.19 278 SER A CA 1
ATOM 2129 C C . SER A 1 278 ? 26.138 37.211 -118.473 1.00 74.19 278 SER A C 1
ATOM 2131 O O . SER A 1 278 ? 27.303 37.300 -118.860 1.00 74.19 278 SER A O 1
ATOM 2133 N N . SER A 1 279 ? 25.627 36.059 -118.021 1.00 78.00 279 SER A N 1
ATOM 2134 C CA . SER A 1 279 ? 26.395 34.813 -118.026 1.00 78.00 279 SER A CA 1
ATOM 2135 C C . SER A 1 279 ? 26.726 34.364 -119.450 1.00 78.00 279 SER A C 1
ATOM 2137 O O . SER A 1 279 ? 27.865 33.984 -119.697 1.00 78.00 279 SER A O 1
ATOM 2139 N N . TYR A 1 280 ? 25.792 34.461 -120.403 1.00 81.56 280 TYR A N 1
ATOM 2140 C CA . TYR A 1 280 ? 26.037 34.106 -121.803 1.00 81.56 280 TYR A CA 1
ATOM 2141 C C . TYR A 1 280 ? 27.122 34.979 -122.444 1.00 81.56 280 TYR A C 1
ATOM 2143 O O . TYR A 1 280 ? 28.060 34.432 -123.017 1.00 81.56 280 TYR A O 1
ATOM 2151 N N . LEU A 1 281 ? 27.057 36.308 -122.288 1.00 79.75 281 LEU A N 1
ATOM 2152 C CA . LEU A 1 281 ? 28.075 37.233 -122.809 1.00 79.75 281 LEU A CA 1
ATOM 2153 C C . LEU A 1 281 ? 29.466 36.940 -122.236 1.00 79.75 281 LEU A C 1
ATOM 2155 O O . LEU A 1 281 ? 30.422 36.793 -122.994 1.00 79.75 281 LEU A O 1
ATOM 2159 N N . LEU A 1 282 ? 29.582 36.778 -120.913 1.00 79.88 282 LEU A N 1
ATOM 2160 C CA . LEU A 1 282 ? 30.858 36.443 -120.267 1.00 79.88 282 LEU A CA 1
ATOM 2161 C C . LEU A 1 282 ? 31.368 35.058 -120.680 1.00 79.88 282 LEU A C 1
ATOM 2163 O O . LEU A 1 282 ? 32.575 34.847 -120.826 1.00 79.88 282 LEU A O 1
ATOM 2167 N N . LYS A 1 283 ? 30.468 34.094 -120.891 1.00 80.31 283 LYS A N 1
ATOM 2168 C CA . LYS A 1 283 ? 30.828 32.739 -121.315 1.00 80.31 283 LYS A CA 1
ATOM 2169 C C . LYS A 1 283 ? 31.251 32.701 -122.783 1.00 80.31 283 LYS A C 1
ATOM 2171 O O . LYS A 1 283 ? 32.215 32.011 -123.101 1.00 80.31 283 LYS A O 1
ATOM 2176 N N . PHE A 1 284 ? 30.602 33.466 -123.660 1.00 84.25 284 PHE A N 1
ATOM 2177 C CA . PHE A 1 284 ? 31.000 33.569 -125.061 1.00 84.25 284 PHE A CA 1
ATOM 2178 C C . PHE A 1 284 ? 32.328 34.320 -125.192 1.00 84.25 284 PHE A C 1
ATOM 2180 O O . PHE A 1 284 ? 33.263 33.786 -125.778 1.00 84.25 284 PHE A O 1
ATOM 2187 N N . LEU A 1 285 ? 32.477 35.456 -124.503 1.00 81.06 285 LEU A N 1
ATOM 2188 C CA . LEU A 1 285 ? 33.731 36.206 -124.416 1.00 81.06 285 LEU A CA 1
ATOM 2189 C C . LEU A 1 285 ? 34.889 35.342 -123.904 1.00 81.06 285 LEU A C 1
ATOM 2191 O O . LEU A 1 285 ? 35.941 35.277 -124.534 1.00 81.06 285 LEU A O 1
ATOM 2195 N N . SER A 1 286 ? 34.697 34.622 -122.796 1.00 79.88 286 SER A N 1
ATOM 2196 C CA . SER A 1 286 ? 35.737 33.734 -122.259 1.00 79.88 286 SER A CA 1
ATOM 2197 C C . SER A 1 286 ? 36.045 32.546 -123.178 1.00 79.88 286 SER A C 1
ATOM 2199 O O . SER A 1 286 ? 37.186 32.078 -123.197 1.00 79.88 286 SER A O 1
ATOM 2201 N N . THR A 1 287 ? 35.073 32.077 -123.970 1.00 80.50 287 THR A N 1
ATOM 2202 C CA . THR A 1 287 ? 35.278 31.026 -124.980 1.00 80.50 287 THR A CA 1
ATOM 2203 C C . THR A 1 287 ? 36.083 31.553 -126.169 1.00 80.50 287 THR A C 1
ATOM 2205 O O . THR A 1 287 ? 37.073 30.925 -126.540 1.00 80.50 287 THR A O 1
ATOM 2208 N N . THR A 1 288 ? 35.753 32.733 -126.700 1.00 80.38 288 THR A N 1
ATOM 2209 C CA . THR A 1 288 ? 36.494 33.382 -127.795 1.00 80.38 288 THR A CA 1
ATOM 2210 C C . THR A 1 288 ? 37.910 33.778 -127.355 1.00 80.38 288 THR A C 1
ATOM 2212 O O . THR A 1 288 ? 38.877 33.481 -128.052 1.00 80.38 288 THR A O 1
ATOM 2215 N N . GLN A 1 289 ? 38.081 34.318 -126.141 1.00 80.38 289 GLN A N 1
ATOM 2216 C CA . GLN A 1 289 ? 39.402 34.583 -125.546 1.00 80.38 289 GLN A CA 1
ATOM 2217 C C . GLN A 1 289 ? 40.239 33.313 -125.348 1.00 80.38 289 GLN A C 1
ATOM 2219 O O . GLN A 1 289 ? 41.465 33.350 -125.466 1.00 80.38 289 GLN A O 1
ATOM 2224 N N . ARG A 1 290 ? 39.603 32.177 -125.037 1.00 79.94 290 ARG A N 1
ATOM 2225 C CA . ARG A 1 290 ? 40.290 30.882 -124.950 1.00 79.94 290 ARG A CA 1
ATOM 2226 C C . ARG A 1 290 ? 40.681 30.360 -126.331 1.00 79.94 290 ARG A C 1
ATOM 2228 O O . ARG A 1 290 ? 41.804 29.898 -126.479 1.00 79.94 290 ARG A O 1
ATOM 2235 N N . ALA A 1 291 ? 39.802 30.464 -127.327 1.00 78.69 291 ALA A N 1
ATOM 2236 C CA . ALA A 1 291 ? 40.109 30.081 -128.704 1.00 78.69 291 ALA A CA 1
ATOM 2237 C C . ALA A 1 291 ? 41.278 30.905 -129.274 1.00 78.69 291 ALA A C 1
ATOM 2239 O O . ALA A 1 291 ? 42.194 30.325 -129.847 1.00 78.69 291 ALA A O 1
ATOM 2240 N N . PHE A 1 292 ? 41.309 32.217 -129.011 1.00 81.44 292 PHE A N 1
ATOM 2241 C CA . PHE A 1 292 ? 42.421 33.095 -129.384 1.00 81.44 292 PHE A CA 1
ATOM 2242 C C . PHE A 1 292 ? 43.751 32.650 -128.763 1.00 81.44 292 PHE A C 1
ATOM 2244 O O . PHE A 1 292 ? 44.759 32.536 -129.463 1.00 81.44 292 PHE A O 1
ATOM 2251 N N . ARG A 1 293 ? 43.758 32.363 -127.451 1.00 79.50 293 ARG A N 1
ATOM 2252 C CA . ARG A 1 293 ? 44.957 31.865 -126.757 1.00 79.50 293 ARG A CA 1
ATOM 2253 C C . ARG A 1 293 ? 45.438 30.541 -127.340 1.00 79.50 293 ARG A C 1
ATOM 2255 O O . ARG A 1 293 ? 46.624 30.418 -127.613 1.00 79.50 293 ARG A O 1
ATOM 2262 N N . ASN A 1 294 ? 44.524 29.605 -127.582 1.00 79.06 294 ASN A N 1
ATOM 2263 C CA . ASN A 1 294 ? 44.868 28.300 -128.140 1.00 79.06 294 ASN A CA 1
ATOM 2264 C C . ASN A 1 294 ? 45.469 28.413 -129.550 1.00 79.06 294 ASN A C 1
ATOM 2266 O O . ASN A 1 294 ? 46.439 27.724 -129.849 1.00 79.06 294 ASN A O 1
ATOM 2270 N N . GLU A 1 295 ? 44.927 29.278 -130.413 1.00 79.31 295 GLU A N 1
ATOM 2271 C CA . GLU A 1 295 ? 45.439 29.437 -131.781 1.00 79.31 295 GLU A CA 1
ATOM 2272 C C . GLU A 1 295 ? 46.791 30.165 -131.806 1.00 79.31 295 GLU A C 1
ATOM 2274 O O . GLU A 1 295 ? 47.703 29.765 -132.526 1.00 79.31 295 GLU A O 1
ATOM 2279 N N . THR A 1 296 ? 46.962 31.168 -130.939 1.00 76.25 296 THR A N 1
ATOM 2280 C CA . THR A 1 296 ? 48.252 31.849 -130.746 1.00 76.25 296 THR A CA 1
ATOM 2281 C C . THR A 1 296 ? 49.314 30.873 -130.234 1.00 76.25 296 THR A C 1
ATOM 2283 O O . THR A 1 296 ? 50.421 30.824 -130.762 1.00 76.25 296 THR A O 1
ATOM 2286 N N . GLU A 1 297 ? 48.984 30.049 -129.236 1.00 76.62 297 GLU A N 1
ATOM 2287 C CA . GLU A 1 297 ? 49.898 29.037 -128.695 1.00 76.62 297 GLU A CA 1
ATOM 2288 C C . GLU A 1 297 ? 50.250 27.971 -129.744 1.00 76.62 297 GLU A C 1
ATOM 2290 O O . GLU A 1 297 ? 51.400 27.531 -129.808 1.00 76.62 297 GLU A O 1
ATOM 2295 N N . ARG A 1 298 ? 49.303 27.609 -130.624 1.00 76.31 298 ARG A N 1
ATOM 2296 C CA . ARG A 1 298 ? 49.537 26.683 -131.743 1.00 76.31 298 ARG A CA 1
ATOM 2297 C C . ARG A 1 298 ? 50.492 27.257 -132.793 1.00 76.31 298 ARG A C 1
ATOM 2299 O O . ARG A 1 298 ? 51.396 26.549 -133.226 1.00 76.31 298 ARG A O 1
ATOM 2306 N N . LEU A 1 299 ? 50.348 28.533 -133.155 1.00 78.56 299 LEU A N 1
ATOM 2307 C CA . LEU A 1 299 ? 51.281 29.229 -134.054 1.00 78.56 299 LEU A CA 1
ATOM 2308 C C . LEU A 1 299 ? 52.685 29.332 -133.450 1.00 78.56 299 LEU A C 1
ATOM 2310 O O . LEU A 1 299 ? 53.670 29.005 -134.112 1.00 78.56 299 LEU A O 1
ATOM 2314 N N . VAL A 1 300 ? 52.780 29.696 -132.168 1.00 75.94 300 VAL A N 1
ATOM 2315 C CA . VAL A 1 300 ? 54.058 29.777 -131.442 1.00 75.94 300 VAL A CA 1
ATOM 2316 C C . VAL A 1 300 ? 54.736 28.408 -131.366 1.00 75.94 300 VAL A C 1
ATOM 2318 O O . VAL A 1 300 ? 55.944 28.303 -131.579 1.00 75.94 300 VAL A O 1
ATOM 2321 N N . THR A 1 301 ? 53.983 27.336 -131.106 1.00 75.81 301 THR A N 1
ATOM 2322 C CA . THR A 1 301 ? 54.538 25.973 -131.086 1.00 75.81 301 THR A CA 1
ATOM 2323 C C . THR A 1 301 ? 54.919 25.474 -132.478 1.00 75.81 301 THR A C 1
ATOM 2325 O O . THR A 1 301 ? 55.962 24.832 -132.614 1.00 75.81 301 THR A O 1
ATOM 2328 N N . GLN A 1 302 ? 54.154 25.798 -133.525 1.00 75.00 302 GLN A N 1
ATOM 2329 C CA . GLN A 1 302 ? 54.511 25.462 -134.906 1.00 75.00 302 GLN A CA 1
ATOM 2330 C C . GLN A 1 302 ? 55.797 26.173 -135.342 1.00 75.00 302 GLN A C 1
ATOM 2332 O O . GLN A 1 302 ? 56.721 25.521 -135.831 1.00 75.00 302 GLN A O 1
ATOM 2337 N N . ARG A 1 303 ? 55.910 27.477 -135.074 1.00 79.25 303 ARG A N 1
ATOM 2338 C CA . ARG A 1 303 ? 57.132 28.250 -135.306 1.00 79.25 303 ARG A CA 1
ATOM 2339 C C . ARG A 1 303 ? 58.306 27.706 -134.498 1.00 79.25 303 ARG A C 1
ATOM 2341 O O . ARG A 1 303 ? 59.360 27.469 -135.067 1.00 79.25 303 ARG A O 1
ATOM 2348 N N . SER A 1 304 ? 58.125 27.443 -133.203 1.00 78.00 304 SER A N 1
ATOM 2349 C CA . SER A 1 304 ? 59.179 26.857 -132.366 1.00 78.00 304 SER A CA 1
ATOM 2350 C C . SER A 1 304 ? 59.632 25.492 -132.888 1.00 78.00 304 SER A C 1
ATOM 2352 O O . SER A 1 304 ? 60.804 25.154 -132.759 1.00 78.00 304 SER A O 1
ATOM 2354 N N . THR A 1 305 ? 58.730 24.705 -133.480 1.00 77.69 305 THR A N 1
ATOM 2355 C CA . THR A 1 305 ? 59.076 23.417 -134.095 1.00 77.69 305 THR A CA 1
ATOM 2356 C C . THR A 1 305 ? 59.884 23.618 -135.376 1.00 77.69 305 THR A C 1
ATOM 2358 O O . THR A 1 305 ? 60.882 22.927 -135.575 1.00 77.69 305 THR A O 1
ATOM 2361 N N . LEU A 1 306 ? 59.505 24.584 -136.218 1.00 78.69 306 LEU A N 1
ATOM 2362 C CA . LEU A 1 306 ? 60.268 24.953 -137.412 1.00 78.69 306 LEU A CA 1
ATOM 2363 C C . LEU A 1 306 ? 61.645 25.540 -137.057 1.00 78.69 306 LEU A C 1
ATOM 2365 O O . LEU A 1 306 ? 62.628 25.153 -137.682 1.00 78.69 306 LEU A O 1
ATOM 2369 N N . ASP A 1 307 ? 61.744 26.375 -136.018 1.00 77.25 307 ASP A N 1
ATOM 2370 C CA . ASP A 1 307 ? 63.013 26.901 -135.490 1.00 77.25 307 ASP A CA 1
ATOM 2371 C C . ASP A 1 307 ? 63.919 25.752 -135.020 1.00 77.25 307 ASP A C 1
ATOM 2373 O O . ASP A 1 307 ? 65.093 25.702 -135.371 1.00 77.25 307 ASP A O 1
ATOM 2377 N N . VAL A 1 308 ? 63.378 24.761 -134.300 1.00 79.12 308 VAL A N 1
ATOM 2378 C CA . VAL A 1 308 ? 64.145 23.572 -133.884 1.00 79.12 308 VAL A CA 1
ATOM 2379 C C . VAL A 1 308 ? 64.596 22.732 -135.085 1.00 79.12 308 VAL A C 1
ATOM 2381 O O . VAL A 1 308 ? 65.693 22.167 -135.053 1.00 79.12 308 VAL A O 1
ATOM 2384 N N . LEU A 1 309 ? 63.791 22.634 -136.147 1.00 76.44 309 LEU A N 1
ATOM 2385 C CA . LEU A 1 309 ? 64.165 21.929 -137.377 1.00 76.44 309 LEU A CA 1
ATOM 2386 C C . LEU A 1 309 ? 65.229 22.685 -138.180 1.00 76.44 309 LEU A C 1
ATOM 2388 O O . LEU A 1 309 ? 66.166 22.047 -138.658 1.00 76.44 309 LEU A O 1
ATOM 2392 N N . LEU A 1 310 ? 65.139 24.015 -138.271 1.00 78.38 310 LEU A N 1
ATOM 2393 C CA . LEU A 1 310 ? 66.167 24.871 -138.865 1.00 78.38 310 LEU A CA 1
ATOM 2394 C C . LEU A 1 310 ? 67.489 24.711 -138.107 1.00 78.38 310 LEU A C 1
ATOM 2396 O O . LEU A 1 310 ? 68.505 24.386 -138.710 1.00 78.38 310 LEU A O 1
ATOM 2400 N N . ASP A 1 311 ? 67.445 24.822 -136.781 1.00 73.19 311 ASP A N 1
ATOM 2401 C CA . ASP A 1 311 ? 68.605 24.708 -135.896 1.00 73.19 311 ASP A CA 1
ATOM 2402 C C . ASP A 1 311 ? 69.211 23.291 -135.945 1.00 73.19 311 ASP A C 1
ATOM 2404 O O . ASP A 1 311 ? 70.422 23.095 -135.839 1.00 73.19 311 ASP A O 1
ATOM 2408 N N . THR A 1 312 ? 68.377 22.270 -136.175 1.00 73.38 312 THR A N 1
ATOM 2409 C CA . THR A 1 312 ? 68.829 20.893 -136.424 1.00 73.38 312 THR A CA 1
ATOM 2410 C C . THR A 1 312 ? 69.471 20.738 -137.794 1.00 73.38 312 THR A C 1
ATOM 2412 O O . THR A 1 312 ? 70.511 20.088 -137.891 1.00 73.38 312 THR A O 1
ATOM 2415 N N . ARG A 1 313 ? 68.929 21.374 -138.836 1.00 74.00 313 ARG A N 1
ATOM 2416 C CA . ARG A 1 313 ? 69.522 21.345 -140.174 1.00 74.00 313 ARG A CA 1
ATOM 2417 C C . ARG A 1 313 ? 70.847 22.103 -140.226 1.00 74.00 313 ARG A C 1
ATOM 2419 O O . ARG A 1 313 ? 71.793 21.609 -140.833 1.00 74.00 313 ARG A O 1
ATOM 2426 N N . GLU A 1 314 ? 70.932 23.225 -139.515 1.00 71.94 314 GLU A N 1
ATOM 2427 C CA . GLU A 1 314 ? 72.139 24.032 -139.343 1.00 71.94 314 GLU A CA 1
ATOM 2428 C C . GLU A 1 314 ? 73.220 23.236 -138.584 1.00 71.94 314 GLU A C 1
ATOM 2430 O O . GLU A 1 314 ? 74.373 23.167 -139.028 1.00 71.94 314 GLU A O 1
ATOM 2435 N N . ARG A 1 315 ? 72.834 22.496 -137.527 1.00 66.62 315 ARG A N 1
ATOM 2436 C CA . ARG A 1 315 ? 73.709 21.531 -136.832 1.00 66.62 315 ARG A CA 1
ATOM 2437 C C . ARG A 1 315 ? 74.184 20.390 -137.730 1.00 66.62 315 ARG A C 1
ATOM 2439 O O . ARG A 1 315 ? 75.367 20.071 -137.681 1.00 66.62 315 ARG A O 1
ATOM 2446 N N . GLU A 1 316 ? 73.325 19.801 -138.563 1.00 65.94 316 GLU A N 1
ATOM 2447 C CA . GLU A 1 316 ? 73.707 18.721 -139.491 1.00 65.94 316 GLU A CA 1
ATOM 2448 C C . GLU A 1 316 ? 74.715 19.196 -140.555 1.00 65.94 316 GLU A C 1
ATOM 2450 O O . GLU A 1 316 ? 75.669 18.479 -140.874 1.00 65.94 316 GLU A O 1
ATOM 2455 N N . THR A 1 317 ? 74.570 20.425 -141.065 1.00 61.91 317 THR A N 1
ATOM 2456 C CA . THR A 1 317 ? 75.561 21.038 -141.967 1.00 61.91 317 THR A CA 1
ATOM 2457 C C . THR A 1 317 ? 76.881 21.370 -141.260 1.00 61.91 317 THR A C 1
ATOM 2459 O O . THR A 1 317 ? 77.948 21.136 -141.831 1.00 61.91 317 THR A O 1
ATOM 2462 N N . GLN A 1 318 ? 76.840 21.809 -139.996 1.00 59.19 318 GLN A N 1
ATOM 2463 C CA . GLN A 1 318 ? 78.028 22.118 -139.188 1.00 59.19 318 GLN A CA 1
ATOM 2464 C C . GLN A 1 318 ? 78.770 20.849 -138.706 1.00 59.19 318 GLN A C 1
ATOM 2466 O O . GLN A 1 318 ? 79.999 20.834 -138.584 1.00 59.19 318 GLN A O 1
ATOM 2471 N N . GLU A 1 319 ? 78.051 19.754 -138.448 1.00 57.06 319 GLU A N 1
ATOM 2472 C CA . GLU A 1 319 ? 78.598 18.465 -138.002 1.00 57.06 319 GLU A CA 1
ATOM 2473 C C . GLU A 1 319 ? 79.302 17.708 -139.146 1.00 57.06 319 GLU A C 1
ATOM 2475 O O . GLU A 1 319 ? 80.345 17.077 -138.932 1.00 57.06 319 GLU A O 1
ATOM 2480 N N . GLN A 1 320 ? 78.824 17.863 -140.386 1.00 56.97 320 GLN A N 1
ATOM 2481 C CA . GLN A 1 320 ? 79.499 17.369 -141.592 1.00 56.97 320 GLN A CA 1
ATOM 2482 C C . GLN A 1 320 ? 80.813 18.126 -141.885 1.00 56.97 320 GLN A C 1
ATOM 2484 O O . GLN A 1 320 ? 81.753 17.545 -142.435 1.00 56.97 320 GLN A O 1
ATOM 2489 N N . GLU A 1 321 ? 80.928 19.389 -141.459 1.00 57.47 321 GLU A N 1
ATOM 2490 C CA . GLU A 1 321 ? 82.147 20.200 -141.583 1.00 57.47 321 GLU A CA 1
ATOM 2491 C C . GLU A 1 321 ? 83.154 19.933 -140.438 1.00 57.47 321 GLU A C 1
ATOM 2493 O O . GLU A 1 321 ? 84.364 19.844 -140.676 1.00 57.47 321 GLU A O 1
ATOM 2498 N N . ASN A 1 322 ? 82.681 19.680 -139.208 1.00 55.00 322 ASN A N 1
ATOM 2499 C CA . ASN A 1 322 ? 83.520 19.388 -138.032 1.00 55.00 322 ASN A CA 1
ATOM 2500 C C . ASN A 1 322 ? 84.087 17.953 -137.981 1.00 55.00 322 ASN A C 1
ATOM 2502 O O . ASN A 1 322 ? 85.159 17.740 -137.404 1.00 55.00 322 ASN A O 1
ATOM 2506 N N . ARG A 1 323 ? 83.465 16.973 -138.658 1.00 50.81 323 ARG A N 1
ATOM 2507 C CA . ARG A 1 323 ? 84.026 15.611 -138.824 1.00 50.81 323 ARG A CA 1
ATOM 2508 C C . ARG A 1 323 ? 85.341 15.563 -139.612 1.00 50.81 323 ARG A C 1
ATOM 2510 O O . ARG A 1 323 ? 86.017 14.538 -139.605 1.00 50.81 323 ARG A O 1
ATOM 2517 N N . SER A 1 324 ? 85.742 16.664 -140.248 1.00 49.84 324 SER A N 1
ATOM 2518 C CA . SER A 1 324 ? 87.000 16.762 -140.992 1.00 49.84 324 SER A CA 1
ATOM 2519 C C . SER A 1 324 ? 88.223 17.191 -140.150 1.00 49.84 324 SER A C 1
ATOM 2521 O O . SER A 1 324 ? 89.309 17.306 -140.720 1.00 49.84 324 SER A O 1
ATOM 2523 N N . LYS A 1 325 ? 88.099 17.431 -138.820 1.00 55.22 325 LYS A N 1
ATOM 2524 C CA . LYS A 1 325 ? 89.151 18.139 -138.039 1.00 55.22 325 LYS A CA 1
ATOM 2525 C C . LYS A 1 325 ? 89.570 17.634 -136.624 1.00 55.22 325 LYS A C 1
ATOM 2527 O O . LYS A 1 325 ? 90.434 18.294 -136.054 1.00 55.22 325 LYS A O 1
ATOM 2532 N N . LEU A 1 326 ? 89.108 16.509 -136.041 1.00 49.41 326 LEU A N 1
ATOM 2533 C CA . LEU A 1 326 ? 89.566 16.046 -134.690 1.00 49.41 326 LEU A CA 1
ATOM 2534 C C . LEU A 1 326 ? 89.821 14.523 -134.552 1.00 49.41 326 LEU A C 1
ATOM 2536 O O . LEU A 1 326 ? 89.136 13.715 -135.172 1.00 49.41 326 LEU A O 1
ATOM 2540 N N . THR A 1 327 ? 90.811 14.130 -133.729 1.00 62.94 327 THR A N 1
ATOM 2541 C CA . THR A 1 327 ? 91.305 12.743 -133.553 1.00 62.94 327 THR A CA 1
ATOM 2542 C C . THR A 1 327 ? 90.699 11.982 -132.348 1.00 62.94 327 THR A C 1
ATOM 2544 O O . THR A 1 327 ? 90.274 12.604 -131.375 1.00 62.94 327 THR A O 1
ATOM 2547 N N . PRO A 1 328 ? 90.699 10.628 -132.360 1.00 62.47 328 PRO A N 1
ATOM 2548 C CA . PRO A 1 328 ? 89.893 9.777 -131.459 1.00 62.47 328 PRO A CA 1
ATOM 2549 C C . PRO A 1 328 ? 90.223 9.824 -129.955 1.00 62.47 328 PRO A C 1
ATOM 2551 O O . PRO A 1 328 ? 89.414 9.404 -129.133 1.00 62.47 328 PRO A O 1
ATOM 2554 N N . GLU A 1 329 ? 91.395 10.318 -129.564 1.00 63.00 329 GLU A N 1
ATOM 2555 C CA . GLU A 1 329 ? 91.920 10.184 -128.193 1.00 63.00 329 GLU A CA 1
ATOM 2556 C C . GLU A 1 329 ? 91.323 11.200 -127.199 1.00 63.00 329 GLU A C 1
ATOM 2558 O O . GLU A 1 329 ? 91.313 10.973 -125.991 1.00 63.00 329 GLU A O 1
ATOM 2563 N N . GLN A 1 330 ? 90.748 12.299 -127.697 1.00 65.94 330 GLN A N 1
ATOM 2564 C CA . GLN A 1 330 ? 90.117 13.331 -126.863 1.00 65.94 330 GLN A CA 1
ATOM 2565 C C . GLN A 1 330 ? 88.664 12.992 -126.470 1.00 65.94 330 GLN A C 1
ATOM 2567 O O . GLN A 1 330 ? 88.151 13.545 -125.499 1.00 65.94 330 GLN A O 1
ATOM 2572 N N . ILE A 1 331 ? 88.017 12.049 -127.167 1.00 66.62 331 ILE A N 1
ATOM 2573 C CA . ILE A 1 331 ? 86.618 11.647 -126.927 1.00 66.62 331 ILE A CA 1
ATOM 2574 C C . ILE A 1 331 ? 86.499 10.769 -125.667 1.00 66.62 331 ILE A C 1
ATOM 2576 O O . ILE A 1 331 ? 85.635 11.003 -124.825 1.00 66.62 331 ILE A O 1
ATOM 2580 N N . ALA A 1 332 ? 87.426 9.829 -125.462 1.00 74.38 332 ALA A N 1
ATOM 2581 C CA . ALA A 1 332 ? 87.369 8.876 -124.346 1.00 74.38 332 ALA A CA 1
ATOM 2582 C C . ALA A 1 332 ? 87.553 9.518 -122.950 1.00 74.38 332 ALA A C 1
ATOM 2584 O O . ALA A 1 332 ? 87.027 9.024 -121.952 1.00 74.38 332 ALA A O 1
ATOM 2585 N N . ILE A 1 333 ? 88.287 10.634 -122.850 1.00 75.12 333 ILE A N 1
ATOM 2586 C CA . ILE A 1 333 ? 88.576 11.300 -121.564 1.00 75.12 333 ILE A CA 1
ATOM 2587 C C . ILE A 1 333 ? 87.339 12.021 -121.006 1.00 75.12 333 ILE A C 1
ATOM 2589 O O . ILE A 1 333 ? 87.141 12.068 -119.789 1.00 75.12 333 ILE A O 1
ATOM 2593 N N . LEU A 1 334 ? 86.501 12.588 -121.877 1.00 70.12 334 LEU A N 1
ATOM 2594 C CA . LEU A 1 334 ? 85.307 13.327 -121.464 1.00 70.12 334 LEU A CA 1
ATOM 2595 C C . LEU A 1 334 ? 84.188 12.392 -120.986 1.00 70.12 334 LEU A C 1
ATOM 2597 O O . LEU A 1 334 ? 83.527 12.702 -119.994 1.00 70.12 334 LEU A O 1
ATOM 2601 N N . GLU A 1 335 ? 84.036 11.221 -121.607 1.00 73.75 335 GLU A N 1
ATOM 2602 C CA . GLU A 1 335 ? 83.052 10.214 -121.185 1.00 73.75 335 GLU A CA 1
ATOM 2603 C C . GLU A 1 335 ? 83.365 9.649 -119.789 1.00 73.75 335 GLU A C 1
ATOM 2605 O O . GLU A 1 335 ? 82.467 9.513 -118.957 1.00 73.75 335 GLU A O 1
ATOM 2610 N N . SER A 1 336 ? 84.646 9.426 -119.471 1.00 76.69 336 SER A N 1
ATOM 2611 C CA . SER A 1 336 ? 85.059 8.932 -118.150 1.00 76.69 336 SER A CA 1
ATOM 2612 C C . SER A 1 336 ? 84.738 9.907 -117.010 1.00 76.69 336 SER A C 1
ATOM 2614 O O . SER A 1 336 ? 84.357 9.473 -115.923 1.00 76.69 336 SER A O 1
ATOM 2616 N N . LYS A 1 337 ? 84.890 11.220 -117.226 1.00 75.19 337 LYS A N 1
ATOM 2617 C CA . LYS A 1 337 ? 84.648 12.233 -116.180 1.00 75.19 337 LYS A CA 1
ATOM 2618 C C . LYS A 1 337 ? 83.161 12.484 -115.920 1.00 75.19 337 LYS A C 1
ATOM 2620 O O . LYS A 1 337 ? 82.788 12.809 -114.793 1.00 75.19 337 LYS A O 1
ATOM 2625 N N . LEU A 1 338 ? 82.308 12.322 -116.932 1.00 75.81 338 LEU A N 1
ATOM 2626 C CA . LEU A 1 338 ? 80.857 12.459 -116.781 1.00 75.81 338 LEU A CA 1
ATOM 2627 C C . LEU A 1 338 ? 80.270 11.328 -115.922 1.00 75.81 338 LEU A C 1
ATOM 2629 O O . LEU A 1 338 ? 79.393 11.566 -115.088 1.00 75.81 338 LEU A O 1
ATOM 2633 N N . GLU A 1 339 ? 80.782 10.109 -116.094 1.00 78.06 339 GLU A N 1
ATOM 2634 C CA . GLU A 1 339 ? 80.286 8.939 -115.370 1.00 78.06 339 GLU A CA 1
ATOM 2635 C C . GLU A 1 339 ? 80.721 8.934 -113.894 1.00 78.06 339 GLU A C 1
ATOM 2637 O O . GLU A 1 339 ? 79.957 8.554 -113.003 1.00 78.06 339 GLU A O 1
ATOM 2642 N N . GLU A 1 340 ? 81.910 9.464 -113.596 1.00 77.06 340 GLU A N 1
ATOM 2643 C CA . GLU A 1 340 ? 82.386 9.641 -112.221 1.00 77.06 340 GLU A CA 1
ATOM 2644 C C . GLU A 1 340 ? 81.528 10.653 -111.432 1.00 77.06 340 GLU A C 1
ATOM 2646 O O . GLU A 1 340 ? 81.172 10.413 -110.273 1.00 77.06 340 GLU A O 1
ATOM 2651 N N . ALA A 1 341 ? 81.112 11.754 -112.068 1.00 72.62 341 ALA A N 1
ATOM 2652 C CA . ALA A 1 341 ? 80.268 12.772 -111.440 1.00 72.62 341 ALA A CA 1
ATOM 2653 C C . ALA A 1 341 ? 78.847 12.260 -111.122 1.00 72.62 341 ALA A C 1
ATOM 2655 O O . ALA A 1 341 ? 78.317 12.535 -110.040 1.00 72.62 341 ALA A O 1
ATOM 2656 N N . LYS A 1 342 ? 78.246 11.459 -112.015 1.00 73.69 342 LYS A N 1
ATOM 2657 C CA . LYS A 1 342 ? 76.921 10.847 -111.793 1.00 73.69 342 LYS A CA 1
ATOM 2658 C C . LYS A 1 342 ? 76.913 9.875 -110.613 1.00 73.69 342 LYS A C 1
ATOM 2660 O O . LYS A 1 342 ? 75.978 9.888 -109.808 1.00 73.69 342 LYS A O 1
ATOM 2665 N N . ASN A 1 343 ? 77.963 9.068 -110.470 1.00 79.69 343 ASN A N 1
ATOM 2666 C CA . ASN A 1 343 ? 78.069 8.110 -109.369 1.00 79.69 343 ASN A CA 1
ATOM 2667 C C . ASN A 1 343 ? 78.232 8.803 -108.007 1.00 79.69 343 ASN A C 1
ATOM 2669 O O . ASN A 1 343 ? 77.632 8.375 -107.018 1.00 79.69 343 ASN A O 1
ATOM 2673 N N . LYS A 1 344 ? 78.960 9.926 -107.953 1.00 77.31 344 LYS A N 1
ATOM 2674 C CA . LYS A 1 344 ? 79.168 10.695 -106.715 1.00 77.31 344 LYS A CA 1
ATOM 2675 C C . LYS A 1 344 ? 77.886 11.374 -106.208 1.00 77.31 344 LYS A C 1
ATOM 2677 O O . LYS A 1 344 ? 77.637 11.377 -105.005 1.00 77.31 344 LYS A O 1
ATOM 2682 N N . ALA A 1 345 ? 77.042 11.879 -107.112 1.00 71.94 345 ALA A N 1
ATOM 2683 C CA . ALA A 1 345 ? 75.750 12.477 -106.761 1.00 71.94 345 ALA A CA 1
ATOM 2684 C C . ALA A 1 345 ? 74.746 11.447 -106.204 1.00 71.94 345 ALA A C 1
ATOM 2686 O O . ALA A 1 345 ? 74.053 11.726 -105.224 1.00 71.94 345 ALA A O 1
ATOM 2687 N N . ARG A 1 346 ? 74.711 10.227 -106.765 1.00 75.06 346 ARG A N 1
ATOM 2688 C CA . ARG A 1 346 ? 73.874 9.126 -106.246 1.00 75.06 346 ARG A CA 1
ATOM 2689 C C . ARG A 1 346 ? 74.233 8.742 -104.810 1.00 75.06 346 ARG A C 1
ATOM 2691 O O . ARG A 1 346 ? 73.337 8.553 -103.992 1.00 75.06 346 ARG A O 1
ATOM 2698 N N . LEU A 1 347 ? 75.528 8.668 -104.498 1.00 81.69 347 LEU A N 1
ATOM 2699 C CA . LEU A 1 347 ? 76.008 8.242 -103.181 1.00 81.69 347 LEU A CA 1
ATOM 2700 C C . LEU A 1 347 ? 75.649 9.241 -102.064 1.00 81.69 347 LEU A C 1
ATOM 2702 O O . LEU A 1 347 ? 75.305 8.840 -100.954 1.00 81.69 347 LEU A O 1
ATOM 2706 N N . ILE A 1 348 ? 75.707 10.545 -102.358 1.00 74.06 348 ILE A N 1
ATOM 2707 C CA . ILE A 1 348 ? 75.353 11.606 -101.400 1.00 74.06 348 ILE A CA 1
ATOM 2708 C C . ILE A 1 348 ? 73.849 11.595 -101.109 1.00 74.06 348 ILE A C 1
ATOM 2710 O O . ILE A 1 348 ? 73.456 11.704 -99.949 1.00 74.06 348 ILE A O 1
ATOM 2714 N N . ASN A 1 349 ? 73.013 11.396 -102.132 1.00 71.00 349 ASN A N 1
ATOM 2715 C CA . ASN A 1 349 ? 71.563 11.339 -101.952 1.00 71.00 349 ASN A CA 1
ATOM 2716 C C . ASN A 1 349 ? 71.131 10.103 -101.140 1.00 71.00 349 ASN A C 1
ATOM 2718 O O . ASN A 1 349 ? 70.265 10.202 -100.277 1.00 71.00 349 ASN A O 1
ATOM 2722 N N . GLN A 1 350 ? 71.790 8.955 -101.348 1.00 79.19 350 GLN A N 1
ATOM 2723 C CA . GLN A 1 350 ? 71.543 7.745 -100.558 1.00 79.19 350 GLN A CA 1
ATOM 2724 C C . GLN A 1 350 ? 71.911 7.935 -99.074 1.00 79.19 350 GLN A C 1
ATOM 2726 O O . GLN A 1 350 ? 71.130 7.576 -98.197 1.00 79.19 350 GLN A O 1
ATOM 2731 N N . ARG A 1 351 ? 73.052 8.580 -98.780 1.00 75.75 351 ARG A N 1
ATOM 2732 C CA . ARG A 1 351 ? 73.480 8.883 -97.400 1.00 75.75 351 ARG A CA 1
ATOM 2733 C C . ARG A 1 351 ? 72.558 9.892 -96.694 1.00 75.75 351 ARG A C 1
ATOM 2735 O O . ARG A 1 351 ? 72.337 9.776 -95.487 1.00 75.75 351 ARG A O 1
ATOM 2742 N N . ALA A 1 352 ? 72.031 10.879 -97.420 1.00 73.69 352 ALA A N 1
ATOM 2743 C CA . ALA A 1 352 ? 71.086 11.855 -96.873 1.00 73.69 352 ALA A CA 1
ATOM 2744 C C . ALA A 1 352 ? 69.732 11.212 -96.515 1.00 73.69 352 ALA A C 1
ATOM 2746 O O . ALA A 1 352 ? 69.172 11.511 -95.461 1.00 73.69 352 ALA A O 1
ATOM 2747 N N . GLU A 1 353 ? 69.244 10.282 -97.340 1.00 73.19 353 GLU A N 1
ATOM 2748 C CA . GLU A 1 353 ? 67.986 9.564 -97.103 1.00 73.19 353 GLU A CA 1
ATOM 2749 C C . GLU A 1 353 ? 68.074 8.602 -95.902 1.00 73.19 353 GLU A C 1
ATOM 2751 O O . GLU A 1 353 ? 67.167 8.563 -95.069 1.00 73.19 353 GLU A O 1
ATOM 2756 N N . GLU A 1 354 ? 69.191 7.879 -95.751 1.00 75.06 354 GLU A N 1
ATOM 2757 C CA . GLU A 1 354 ? 69.448 7.016 -94.585 1.00 75.06 354 GLU A CA 1
ATOM 2758 C C . GLU A 1 354 ? 69.508 7.828 -93.280 1.00 75.06 354 GLU A C 1
ATOM 2760 O O . GLU A 1 354 ? 68.855 7.474 -92.298 1.00 75.06 354 GLU A O 1
ATOM 2765 N N . SER A 1 355 ? 70.188 8.981 -93.298 1.00 73.75 355 SER A N 1
ATOM 2766 C CA . SER A 1 355 ? 70.268 9.880 -92.136 1.00 73.75 355 SER A CA 1
ATOM 2767 C C . SER A 1 355 ? 68.900 10.466 -91.751 1.00 73.75 355 SER A C 1
ATOM 2769 O O . SER A 1 355 ? 68.605 10.622 -90.566 1.00 73.75 355 SER A O 1
ATOM 2771 N N . ARG A 1 356 ? 68.035 10.765 -92.733 1.00 74.56 356 ARG A N 1
ATOM 2772 C CA . ARG A 1 356 ? 66.663 11.243 -92.492 1.00 74.56 356 ARG A CA 1
ATOM 2773 C C . ARG A 1 356 ? 65.793 10.165 -91.845 1.00 74.56 356 ARG A C 1
ATOM 2775 O O . ARG A 1 356 ? 65.077 10.463 -90.893 1.00 74.56 356 ARG A O 1
ATOM 2782 N N . LYS A 1 357 ? 65.893 8.921 -92.318 1.00 78.00 357 LYS A N 1
ATOM 2783 C CA . LYS A 1 357 ? 65.140 7.778 -91.781 1.00 78.00 357 LYS A CA 1
ATOM 2784 C C . LYS A 1 357 ? 65.545 7.438 -90.343 1.00 78.00 357 LYS A C 1
ATOM 2786 O O . LYS A 1 357 ? 64.681 7.131 -89.520 1.00 78.00 357 LYS A O 1
ATOM 2791 N N . ASP A 1 358 ? 66.835 7.525 -90.024 1.00 77.75 358 ASP A N 1
ATOM 2792 C CA . ASP A 1 358 ? 67.324 7.331 -88.656 1.00 77.75 358 ASP A CA 1
ATOM 2793 C C . ASP A 1 358 ? 66.859 8.461 -87.724 1.00 77.75 358 ASP A C 1
ATOM 2795 O O . ASP A 1 358 ? 66.402 8.188 -86.611 1.00 77.75 358 ASP A O 1
ATOM 2799 N N . LEU A 1 359 ? 66.877 9.715 -88.192 1.00 75.25 359 LEU A N 1
ATOM 2800 C CA . LEU A 1 359 ? 66.370 10.855 -87.425 1.00 75.25 359 LEU A CA 1
ATOM 2801 C C . LEU A 1 359 ? 64.856 10.754 -87.179 1.00 75.25 359 LEU A C 1
ATOM 2803 O O . LEU A 1 359 ? 64.407 10.956 -86.055 1.00 75.25 359 LEU A O 1
ATOM 2807 N N . GLU A 1 360 ? 64.069 10.380 -88.189 1.00 77.38 360 GLU A N 1
ATOM 2808 C CA . GLU A 1 360 ? 62.620 10.179 -88.068 1.00 77.38 360 GLU A CA 1
ATOM 2809 C C . GLU A 1 360 ? 62.286 9.059 -87.073 1.00 77.38 360 GLU A C 1
ATOM 2811 O O . GLU A 1 360 ? 61.391 9.210 -86.242 1.00 77.38 360 GLU A O 1
ATOM 2816 N N . LYS A 1 361 ? 63.056 7.963 -87.068 1.00 82.19 361 LYS A N 1
ATOM 2817 C CA . LYS A 1 361 ? 62.900 6.877 -86.090 1.00 82.19 361 LYS A CA 1
ATOM 2818 C C . LYS A 1 361 ? 63.206 7.341 -84.663 1.00 82.19 361 LYS A C 1
ATOM 2820 O O . LYS A 1 361 ? 62.454 7.003 -83.747 1.00 82.19 361 LYS A O 1
ATOM 2825 N N . VAL A 1 362 ? 64.273 8.117 -84.463 1.00 81.81 362 VAL A N 1
ATOM 2826 C CA . VAL A 1 362 ? 64.631 8.676 -83.147 1.00 81.81 362 VAL A CA 1
ATOM 2827 C C . VAL A 1 362 ? 63.576 9.675 -82.673 1.00 81.81 362 VAL A C 1
ATOM 2829 O O . VAL A 1 362 ? 63.107 9.557 -81.545 1.00 81.81 362 VAL A O 1
ATOM 2832 N N . VAL A 1 363 ? 63.133 10.595 -83.533 1.00 79.81 363 VAL A N 1
ATOM 2833 C CA . VAL A 1 363 ? 62.096 11.589 -83.212 1.00 79.81 363 VAL A CA 1
ATOM 2834 C C . VAL A 1 363 ? 60.754 10.917 -82.918 1.00 79.81 363 VAL A C 1
ATOM 2836 O O . VAL A 1 363 ? 60.118 11.253 -81.927 1.00 79.81 363 VAL A O 1
ATOM 2839 N N . THR A 1 364 ? 60.347 9.908 -83.691 1.00 76.50 364 THR A N 1
ATOM 2840 C CA . THR A 1 364 ? 59.105 9.156 -83.430 1.00 76.50 364 THR A CA 1
ATOM 2841 C C . THR A 1 364 ? 59.177 8.398 -82.103 1.00 76.50 364 THR A C 1
ATOM 2843 O O . THR A 1 364 ? 58.200 8.347 -81.359 1.00 76.50 364 THR A O 1
ATOM 2846 N N . THR A 1 365 ? 60.345 7.840 -81.766 1.00 76.50 365 THR A N 1
ATOM 2847 C CA . THR A 1 365 ? 60.556 7.149 -80.484 1.00 76.50 365 THR A CA 1
ATOM 2848 C C . THR A 1 365 ? 60.563 8.138 -79.313 1.00 76.50 365 THR A C 1
ATOM 2850 O O . THR A 1 365 ? 59.958 7.851 -78.284 1.00 76.50 365 THR A O 1
ATOM 2853 N N . ALA A 1 366 ? 61.167 9.318 -79.480 1.00 76.44 366 ALA A N 1
ATOM 2854 C CA . ALA A 1 366 ? 61.185 10.380 -78.476 1.00 76.44 366 ALA A CA 1
ATOM 2855 C C . ALA A 1 366 ? 59.795 11.001 -78.256 1.00 76.44 366 ALA A C 1
ATOM 2857 O O . ALA A 1 366 ? 59.389 11.178 -77.115 1.00 76.44 366 ALA A O 1
ATOM 2858 N N . ILE A 1 367 ? 59.026 11.254 -79.321 1.00 75.88 367 ILE A N 1
ATOM 2859 C CA . ILE A 1 367 ? 57.631 11.718 -79.229 1.00 75.88 367 ILE A CA 1
ATOM 2860 C C . ILE A 1 367 ? 56.769 10.664 -78.535 1.00 75.88 367 ILE A C 1
ATOM 2862 O O . ILE A 1 367 ? 55.962 11.006 -77.675 1.00 75.88 367 ILE A O 1
ATOM 2866 N N . LYS A 1 368 ? 56.960 9.379 -78.858 1.00 76.88 368 LYS A N 1
ATOM 2867 C CA . LYS A 1 368 ? 56.245 8.290 -78.189 1.00 76.88 368 LYS A CA 1
ATOM 2868 C C . LYS A 1 368 ? 56.573 8.245 -76.691 1.00 76.88 368 LYS A C 1
ATOM 2870 O O . LYS A 1 368 ? 55.643 8.252 -75.892 1.00 76.88 368 LYS A O 1
ATOM 2875 N N . GLN A 1 369 ? 57.851 8.296 -76.310 1.00 76.81 369 GLN A N 1
ATOM 2876 C CA . GLN A 1 369 ? 58.269 8.332 -74.901 1.00 76.81 369 GLN A CA 1
ATOM 2877 C C . GLN A 1 369 ? 57.767 9.580 -74.158 1.00 76.81 369 GLN A C 1
ATOM 2879 O O . GLN A 1 369 ? 57.279 9.462 -73.037 1.00 76.81 369 GLN A O 1
ATOM 2884 N N . GLU A 1 370 ? 57.822 10.763 -74.775 1.00 73.44 370 GLU A N 1
ATOM 2885 C CA . GLU A 1 370 ? 57.333 12.004 -74.162 1.00 73.44 370 GLU A CA 1
ATOM 2886 C C . GLU A 1 370 ? 55.798 12.009 -74.036 1.00 73.44 370 GLU A C 1
ATOM 2888 O O . GLU A 1 370 ? 55.260 12.454 -73.025 1.00 73.44 370 GLU A O 1
ATOM 2893 N N . SER A 1 371 ? 55.076 11.430 -75.003 1.00 79.50 371 SER A N 1
ATOM 2894 C CA . SER A 1 371 ? 53.617 11.253 -74.925 1.00 79.50 371 SER A CA 1
ATOM 2895 C C . SER A 1 371 ? 53.198 10.242 -73.850 1.00 79.50 371 SER A C 1
ATOM 2897 O O . SER A 1 371 ? 52.233 10.474 -73.124 1.00 79.50 371 SER A O 1
ATOM 2899 N N . GLU A 1 372 ? 53.950 9.147 -73.693 1.00 78.44 372 GLU A N 1
ATOM 2900 C CA . GLU A 1 372 ? 53.745 8.156 -72.631 1.00 78.44 372 GLU A CA 1
ATOM 2901 C C . GLU A 1 372 ? 54.038 8.761 -71.248 1.00 78.44 372 GLU A C 1
ATOM 2903 O O . GLU A 1 372 ? 53.315 8.476 -70.293 1.00 78.44 372 GLU A O 1
ATOM 2908 N N . LYS A 1 373 ? 55.034 9.656 -71.154 1.00 79.50 373 LYS A N 1
ATOM 2909 C CA . LYS A 1 373 ? 55.360 10.416 -69.943 1.00 79.50 373 LYS A CA 1
ATOM 2910 C C . LYS A 1 373 ? 54.295 11.445 -69.574 1.00 79.50 373 LYS A C 1
ATOM 2912 O O . LYS A 1 373 ? 53.868 11.477 -68.423 1.00 79.50 373 LYS A O 1
ATOM 2917 N N . ALA A 1 374 ? 53.810 12.232 -70.531 1.00 80.31 374 ALA A N 1
ATOM 2918 C CA . ALA A 1 374 ? 52.715 13.173 -70.299 1.00 80.31 374 ALA A CA 1
ATOM 2919 C C . ALA A 1 374 ? 51.434 12.453 -69.830 1.00 80.31 374 ALA A C 1
ATOM 2921 O O . ALA A 1 374 ? 50.817 12.858 -68.846 1.00 80.31 374 ALA A O 1
ATOM 2922 N N . ALA A 1 375 ? 51.095 11.322 -70.457 1.00 81.31 375 ALA A N 1
ATOM 2923 C CA . ALA A 1 375 ? 49.949 10.499 -70.068 1.00 81.31 375 ALA A CA 1
ATOM 2924 C C . ALA A 1 375 ? 50.124 9.785 -68.710 1.00 81.31 375 ALA A C 1
ATOM 2926 O O . ALA A 1 375 ? 49.139 9.326 -68.128 1.00 81.31 375 ALA A O 1
ATOM 2927 N N . ALA A 1 376 ? 51.356 9.628 -68.215 1.00 80.19 376 ALA A N 1
ATOM 2928 C CA . ALA A 1 376 ? 51.629 9.117 -66.871 1.00 80.19 376 ALA A CA 1
ATOM 2929 C C . ALA A 1 376 ? 51.400 10.190 -65.797 1.00 80.19 376 ALA A C 1
ATOM 2931 O O . ALA A 1 376 ? 50.814 9.901 -64.757 1.00 80.19 376 ALA A O 1
ATOM 2932 N N . VAL A 1 377 ? 51.809 11.433 -66.072 1.00 82.06 377 VAL A N 1
ATOM 2933 C CA . VAL A 1 377 ? 51.615 12.581 -65.171 1.00 82.06 377 VAL A CA 1
ATOM 2934 C C . VAL A 1 377 ? 50.132 12.917 -65.005 1.00 82.06 377 VAL A C 1
ATOM 2936 O O . VAL A 1 377 ? 49.680 13.126 -63.882 1.00 82.06 377 VAL A O 1
ATOM 2939 N N . GLU A 1 378 ? 49.357 12.908 -66.092 1.00 83.69 378 GLU A N 1
ATOM 2940 C CA . GLU A 1 378 ? 47.907 13.144 -66.037 1.00 83.69 378 GLU A CA 1
ATOM 2941 C C . GLU A 1 378 ? 47.201 12.088 -65.174 1.00 83.69 378 GLU A C 1
ATOM 2943 O O . GLU A 1 378 ? 46.487 12.430 -64.232 1.00 83.69 378 GLU A O 1
ATOM 2948 N N . ARG A 1 379 ? 47.495 10.800 -65.399 1.00 82.69 379 ARG A N 1
ATOM 2949 C CA . ARG A 1 379 ? 46.942 9.712 -64.579 1.00 82.69 379 ARG A CA 1
ATOM 2950 C C . ARG A 1 379 ? 47.407 9.757 -63.125 1.00 82.69 379 ARG A C 1
ATOM 2952 O O . ARG A 1 379 ? 46.644 9.381 -62.235 1.00 82.69 379 ARG A O 1
ATOM 2959 N N . LEU A 1 380 ? 48.642 10.194 -62.862 1.00 84.56 380 LEU A N 1
ATOM 2960 C CA . LEU A 1 380 ? 49.125 10.402 -61.498 1.00 84.56 380 LEU A CA 1
ATOM 2961 C C . LEU A 1 380 ? 48.280 11.460 -60.793 1.00 84.56 380 LEU A C 1
ATOM 2963 O O . LEU A 1 380 ? 47.811 11.203 -59.686 1.00 84.56 380 LEU A O 1
ATOM 2967 N N . GLU A 1 381 ? 48.046 12.603 -61.434 1.00 85.62 381 GLU A N 1
ATOM 2968 C CA . GLU A 1 381 ? 47.271 13.695 -60.849 1.00 85.62 381 GLU A CA 1
ATOM 2969 C C . GLU A 1 381 ? 45.798 13.300 -60.649 1.00 85.62 381 GLU A C 1
ATOM 2971 O O . GLU A 1 381 ? 45.232 13.563 -59.590 1.00 85.62 381 GLU A O 1
ATOM 2976 N N . GLU A 1 382 ? 45.198 12.567 -61.591 1.00 86.00 382 GLU A N 1
ATOM 2977 C CA . GLU A 1 382 ? 43.866 11.966 -61.425 1.00 86.00 382 GLU A CA 1
ATOM 2978 C C . GLU A 1 382 ? 43.807 11.005 -60.226 1.00 86.00 382 GLU A C 1
ATOM 2980 O O . GLU A 1 382 ? 42.903 11.097 -59.391 1.00 86.00 382 GLU A O 1
ATOM 2985 N N . SER A 1 383 ? 44.782 10.094 -60.106 1.00 86.88 383 SER A N 1
ATOM 2986 C CA . SER A 1 383 ? 44.831 9.117 -59.010 1.00 86.88 383 SER A CA 1
ATOM 2987 C C . SER A 1 383 ? 45.058 9.781 -57.649 1.00 86.88 383 SER A C 1
ATOM 2989 O O . SER A 1 383 ? 44.427 9.401 -56.661 1.00 86.88 383 SER A O 1
ATOM 2991 N N . LYS A 1 384 ? 45.901 10.818 -57.610 1.00 87.75 384 LYS A N 1
ATOM 2992 C CA . LYS A 1 384 ? 46.179 11.628 -56.428 1.00 87.75 384 LYS A CA 1
ATOM 2993 C C . LYS A 1 384 ? 44.930 12.376 -55.981 1.00 87.75 384 LYS A C 1
ATOM 2995 O O . LYS A 1 384 ? 44.543 12.225 -54.829 1.00 87.75 384 LYS A O 1
ATOM 3000 N N . ASN A 1 385 ? 44.264 13.088 -56.887 1.00 88.56 385 ASN A N 1
ATOM 3001 C CA . ASN A 1 385 ? 43.039 13.826 -56.575 1.00 88.56 385 ASN A CA 1
ATOM 3002 C C . ASN A 1 385 ? 41.918 12.893 -56.101 1.00 88.56 385 ASN A C 1
ATOM 3004 O O . ASN A 1 385 ? 41.190 13.232 -55.170 1.00 88.56 385 ASN A O 1
ATOM 3008 N N . LYS A 1 386 ? 41.802 11.690 -56.682 1.00 90.19 386 LYS A N 1
ATOM 3009 C CA . LYS A 1 386 ? 40.814 10.699 -56.233 1.00 90.19 386 LYS A CA 1
ATOM 3010 C C . LYS A 1 386 ? 41.124 10.158 -54.830 1.00 90.19 386 LYS A C 1
ATOM 3012 O O . LYS A 1 386 ? 40.205 9.995 -54.034 1.00 90.19 386 LYS A O 1
ATOM 3017 N N . ILE A 1 387 ? 42.394 9.906 -54.504 1.00 89.56 387 ILE A N 1
ATOM 3018 C CA . ILE A 1 387 ? 42.806 9.459 -53.161 1.00 89.56 387 ILE A CA 1
ATOM 3019 C C . ILE A 1 387 ? 42.665 10.582 -52.124 1.00 89.56 387 ILE A C 1
ATOM 3021 O O . ILE A 1 387 ? 42.147 10.336 -51.038 1.00 89.56 387 ILE A O 1
ATOM 3025 N N . GLU A 1 388 ? 43.087 11.804 -52.451 1.00 88.25 388 GLU A N 1
ATOM 3026 C CA . GLU A 1 388 ? 42.962 12.980 -51.578 1.00 88.25 388 GLU A CA 1
ATOM 3027 C C . GLU A 1 388 ? 41.483 13.314 -51.315 1.00 88.25 388 GLU A C 1
ATOM 3029 O O . GLU A 1 388 ? 41.104 13.522 -50.166 1.00 88.25 388 GLU A O 1
ATOM 3034 N N . GLY A 1 389 ? 40.616 13.225 -52.330 1.00 88.69 389 GLY A N 1
ATOM 3035 C CA . GLY A 1 389 ? 39.169 13.397 -52.162 1.00 88.69 389 GLY A CA 1
ATOM 3036 C C . GLY A 1 389 ? 38.527 12.360 -51.231 1.00 88.69 389 GLY A C 1
ATOM 3037 O O . GLY A 1 389 ? 37.676 12.711 -50.417 1.00 88.69 389 GLY A O 1
ATOM 3038 N N . LEU A 1 390 ? 38.956 11.093 -51.295 1.00 89.25 390 LEU A N 1
ATOM 3039 C CA . LEU A 1 390 ? 38.483 10.054 -50.371 1.00 89.25 390 LEU A CA 1
ATOM 3040 C C . LEU A 1 390 ? 39.029 10.245 -48.945 1.00 89.25 390 LEU A C 1
ATOM 3042 O O . LEU A 1 390 ? 38.311 9.990 -47.980 1.00 89.25 390 LEU A O 1
ATOM 3046 N N . LEU A 1 391 ? 40.269 10.722 -48.790 1.00 87.81 391 LEU A N 1
ATOM 3047 C CA . LEU A 1 391 ? 40.852 11.062 -47.484 1.00 87.81 391 LEU A CA 1
ATOM 3048 C C . LEU A 1 391 ? 40.108 12.223 -46.805 1.00 87.81 391 LEU A C 1
ATOM 3050 O O . LEU A 1 391 ? 39.827 12.157 -45.602 1.00 87.81 391 LEU A O 1
ATOM 3054 N N . ASP A 1 392 ? 39.759 13.258 -47.569 1.00 87.06 392 ASP A N 1
ATOM 3055 C CA . ASP A 1 392 ? 38.959 14.389 -47.090 1.00 87.06 392 ASP A CA 1
ATOM 3056 C C . ASP A 1 392 ? 37.531 13.958 -46.749 1.00 87.06 392 ASP A C 1
ATOM 3058 O O . ASP A 1 392 ? 36.980 14.381 -45.731 1.00 87.06 392 ASP A O 1
ATOM 3062 N N . TRP A 1 393 ? 36.943 13.067 -47.552 1.00 90.19 393 TRP A N 1
ATOM 3063 C CA . TRP A 1 393 ? 35.627 12.503 -47.272 1.00 90.19 393 TRP A CA 1
ATOM 3064 C C . TRP A 1 393 ? 35.603 11.704 -45.958 1.00 90.19 393 TRP A C 1
ATOM 3066 O O . TRP A 1 393 ? 34.765 11.994 -45.107 1.00 90.19 393 TRP A O 1
ATOM 3076 N N . ILE A 1 394 ? 36.556 10.786 -45.724 1.00 85.38 394 ILE A N 1
ATOM 3077 C CA . ILE A 1 394 ? 36.662 10.041 -44.448 1.00 85.38 394 ILE A CA 1
ATOM 3078 C C . ILE A 1 394 ? 36.825 11.007 -43.268 1.00 85.38 394 ILE A C 1
ATOM 3080 O O . ILE A 1 394 ? 36.256 10.789 -42.201 1.00 85.38 394 ILE A O 1
ATOM 3084 N N . SER A 1 395 ? 37.579 12.092 -43.454 1.00 82.75 395 SER A N 1
ATOM 3085 C CA . SER A 1 395 ? 37.818 13.088 -42.401 1.00 82.75 395 SER A CA 1
ATOM 3086 C C . SER A 1 395 ? 36.571 13.919 -42.061 1.00 82.75 395 SER A C 1
ATOM 3088 O O . SER A 1 395 ? 36.474 14.437 -40.951 1.00 82.75 395 SER A O 1
ATOM 3090 N N . ASN A 1 396 ? 35.611 14.022 -42.985 1.00 77.88 396 ASN A N 1
ATOM 3091 C CA . ASN A 1 396 ? 34.366 14.782 -42.825 1.00 77.88 396 ASN A CA 1
ATOM 3092 C C . ASN A 1 396 ? 33.124 13.903 -42.598 1.00 77.88 396 ASN A C 1
ATOM 3094 O O . ASN A 1 396 ? 32.011 14.427 -42.478 1.00 77.88 396 ASN A O 1
ATOM 3098 N N . ILE A 1 397 ? 33.293 12.582 -42.532 1.00 68.69 397 ILE A N 1
ATOM 3099 C CA . ILE A 1 397 ? 32.184 11.640 -42.413 1.00 68.69 397 ILE A CA 1
ATOM 3100 C C . ILE A 1 397 ? 31.461 11.820 -41.066 1.00 68.69 397 ILE A C 1
ATOM 3102 O O . ILE A 1 397 ? 32.060 11.719 -39.994 1.00 68.69 397 ILE A O 1
ATOM 3106 N N . GLY A 1 398 ? 30.160 12.116 -41.120 1.00 56.28 398 GLY A N 1
ATOM 3107 C CA . GLY A 1 398 ? 29.324 12.398 -39.944 1.00 56.28 398 GLY A CA 1
ATOM 3108 C C . GLY A 1 398 ? 29.034 13.879 -39.655 1.00 56.28 398 GLY A C 1
ATOM 3109 O O . GLY A 1 398 ? 28.096 14.148 -38.913 1.00 56.28 398 GLY A O 1
ATOM 3110 N N . ASN A 1 399 ? 29.735 14.839 -40.276 1.00 56.69 399 ASN A N 1
ATOM 3111 C CA . ASN A 1 399 ? 29.471 16.278 -40.072 1.00 56.69 399 ASN A CA 1
ATOM 3112 C C . ASN A 1 399 ? 28.373 16.845 -40.997 1.00 56.69 399 ASN A C 1
ATOM 3114 O O . ASN A 1 399 ? 27.838 17.917 -40.736 1.00 56.69 399 ASN A O 1
ATOM 3118 N N . ALA A 1 400 ? 28.044 16.155 -42.095 1.00 45.44 400 ALA A N 1
ATOM 3119 C CA . ALA A 1 400 ? 27.151 16.674 -43.138 1.00 45.44 400 ALA A CA 1
ATOM 3120 C C . ALA A 1 400 ? 25.650 16.408 -42.895 1.00 45.44 400 ALA A C 1
ATOM 3122 O O . ALA A 1 400 ? 24.815 17.058 -43.518 1.00 45.44 400 ALA A O 1
ATOM 3123 N N . ASN A 1 401 ? 25.294 15.485 -41.992 1.00 45.66 401 ASN A N 1
ATOM 3124 C CA . ASN A 1 401 ? 23.923 14.962 -41.865 1.00 45.66 401 ASN A CA 1
ATOM 3125 C C . ASN A 1 401 ? 23.135 15.495 -40.653 1.00 45.66 401 ASN A C 1
ATOM 3127 O O . ASN A 1 401 ? 22.057 14.985 -40.354 1.00 45.66 401 ASN A O 1
ATOM 3131 N N . GLU A 1 402 ? 23.619 16.534 -39.968 1.00 39.12 402 GLU A N 1
ATOM 3132 C CA . GLU A 1 402 ? 22.917 17.126 -38.815 1.00 39.12 402 GLU A CA 1
ATOM 3133 C C . GLU A 1 402 ? 21.664 17.942 -39.216 1.00 39.12 402 GLU A C 1
ATOM 3135 O O . GLU A 1 402 ? 20.858 18.281 -38.358 1.00 39.12 402 GLU A O 1
ATOM 3140 N N . SER A 1 403 ? 21.440 18.210 -40.513 1.00 35.84 403 SER A N 1
ATOM 3141 C CA . SER A 1 403 ? 20.328 19.052 -40.993 1.00 35.84 403 SER A CA 1
ATOM 3142 C C . SER A 1 403 ? 19.138 18.315 -41.623 1.00 35.84 403 SER A C 1
ATOM 3144 O O . SER A 1 403 ? 18.221 18.984 -42.084 1.00 35.84 403 SER A O 1
ATOM 3146 N N . VAL A 1 404 ? 19.129 16.977 -41.708 1.00 38.22 404 VAL A N 1
ATOM 3147 C CA . VAL A 1 404 ? 18.117 16.245 -42.514 1.00 38.22 404 VAL A CA 1
ATOM 3148 C C . VAL A 1 404 ? 17.058 15.510 -41.676 1.00 38.22 404 VAL A C 1
ATOM 3150 O O . VAL A 1 404 ? 16.021 15.123 -42.204 1.00 38.22 404 VAL A O 1
ATOM 3153 N N . LEU A 1 405 ? 17.244 15.349 -40.361 1.00 37.06 405 LEU A N 1
ATOM 3154 C CA . LEU A 1 405 ? 16.293 14.586 -39.534 1.00 37.06 405 LEU A CA 1
ATOM 3155 C C . LEU A 1 405 ? 15.178 15.420 -38.877 1.00 37.06 405 LEU A C 1
ATOM 3157 O O . LEU A 1 405 ? 14.195 14.828 -38.439 1.00 37.06 405 LEU A O 1
ATOM 3161 N N . ASP A 1 406 ? 15.266 16.753 -38.876 1.00 34.94 406 ASP A N 1
ATOM 3162 C CA . ASP A 1 406 ? 14.243 17.631 -38.271 1.00 34.94 406 ASP A CA 1
ATOM 3163 C C . ASP A 1 406 ? 13.118 18.064 -39.240 1.00 34.94 406 ASP A C 1
ATOM 3165 O O . ASP A 1 406 ? 12.125 18.642 -38.805 1.00 34.94 406 ASP A O 1
ATOM 3169 N N . GLU A 1 407 ? 13.203 17.762 -40.544 1.00 35.12 407 GLU A N 1
ATOM 3170 C CA . GLU A 1 407 ? 12.223 18.242 -41.545 1.00 35.12 407 GLU A CA 1
ATOM 3171 C C . GLU A 1 407 ? 11.233 17.183 -42.070 1.00 35.12 407 GLU A C 1
ATOM 3173 O O . GLU A 1 407 ? 10.369 17.493 -42.892 1.00 35.12 407 GLU A O 1
ATOM 3178 N N . THR A 1 408 ? 11.270 15.940 -41.576 1.00 32.47 408 THR A N 1
ATOM 3179 C CA . THR A 1 408 ? 10.458 14.844 -42.157 1.00 32.47 408 THR A CA 1
ATOM 3180 C C . THR A 1 408 ? 9.068 14.656 -41.531 1.00 32.47 408 THR A C 1
ATOM 3182 O O . THR A 1 408 ? 8.465 13.605 -41.721 1.00 32.47 408 THR A O 1
ATOM 3185 N N . ASP A 1 409 ? 8.522 15.653 -40.823 1.00 32.66 409 ASP A N 1
ATOM 3186 C CA . ASP A 1 409 ? 7.190 15.546 -40.186 1.00 32.66 409 ASP A CA 1
ATOM 3187 C C . ASP A 1 409 ? 6.129 16.516 -40.751 1.00 32.66 409 ASP A C 1
ATOM 3189 O O . ASP A 1 409 ? 5.020 16.615 -40.230 1.00 32.66 409 ASP A O 1
ATOM 3193 N N . HIS A 1 410 ? 6.421 17.219 -41.858 1.00 32.78 410 HIS A N 1
ATOM 3194 C CA . HIS A 1 410 ? 5.500 18.233 -42.401 1.00 32.78 410 HIS A CA 1
ATOM 3195 C C . HIS A 1 410 ? 5.081 18.113 -43.874 1.00 32.78 410 HIS A C 1
ATOM 3197 O O . HIS A 1 410 ? 4.289 18.938 -44.329 1.00 32.78 410 HIS A O 1
ATOM 3203 N N . ILE A 1 411 ? 5.484 17.081 -44.625 1.00 34.50 411 ILE A N 1
ATOM 3204 C CA . ILE A 1 411 ? 5.074 16.936 -46.037 1.00 34.50 411 ILE A CA 1
ATOM 3205 C C . ILE A 1 411 ? 4.448 15.562 -46.285 1.00 34.50 411 ILE A C 1
ATOM 3207 O O . ILE A 1 411 ? 5.029 14.664 -46.883 1.00 34.50 411 ILE A O 1
ATOM 3211 N N . SER A 1 412 ? 3.218 15.386 -45.812 1.00 34.84 412 SER A N 1
ATOM 3212 C CA . SER A 1 412 ? 2.316 14.325 -46.276 1.00 34.84 412 SER A CA 1
ATOM 3213 C C . SER A 1 412 ? 0.873 14.794 -46.142 1.00 34.84 412 SER A C 1
ATOM 3215 O O . SER A 1 412 ? 0.119 14.304 -45.309 1.00 34.84 412 SER A O 1
ATOM 3217 N N . LYS A 1 413 ? 0.517 15.805 -46.942 1.00 39.03 413 LYS A N 1
ATOM 3218 C CA . LYS A 1 413 ? -0.857 16.192 -47.298 1.00 39.03 413 LYS A CA 1
ATOM 3219 C C . LYS A 1 413 ? -0.801 17.234 -48.419 1.00 39.03 413 LYS A C 1
ATOM 3221 O O . LYS A 1 413 ? -0.768 18.420 -48.141 1.00 39.03 413 LYS A O 1
ATOM 3226 N N . GLU A 1 414 ? -0.775 16.776 -49.668 1.00 29.80 414 GLU A N 1
ATOM 3227 C CA . GLU A 1 414 ? -1.581 17.342 -50.762 1.00 29.80 414 GLU A CA 1
ATOM 3228 C C . GLU A 1 414 ? -1.388 16.530 -52.055 1.00 29.80 414 GLU A C 1
ATOM 3230 O O . GLU A 1 414 ? -0.282 16.429 -52.568 1.00 29.80 414 GLU A O 1
ATOM 3235 N N . ASN A 1 415 ? -2.508 15.985 -52.548 1.00 30.97 415 ASN A N 1
ATOM 3236 C CA . ASN A 1 415 ? -2.880 15.765 -53.957 1.00 30.97 415 ASN A CA 1
ATOM 3237 C C . ASN A 1 415 ? -1.881 14.962 -54.830 1.00 30.97 415 ASN A C 1
ATOM 3239 O O . ASN A 1 415 ? -0.855 15.473 -55.247 1.00 30.97 415 ASN A O 1
ATOM 3243 N N . GLY A 1 416 ? -2.094 13.696 -55.204 1.00 29.80 416 GLY A N 1
ATOM 3244 C CA . GLY A 1 416 ? -3.324 13.037 -55.646 1.00 29.80 416 GLY A CA 1
ATOM 3245 C C . GLY A 1 416 ? -3.376 12.992 -57.181 1.00 29.80 416 GLY A C 1
ATOM 3246 O O . GLY A 1 416 ? -3.647 14.022 -57.782 1.00 29.80 416 GLY A O 1
ATOM 3247 N N . ASN A 1 417 ? -3.105 11.837 -57.811 1.00 30.91 417 ASN A N 1
ATOM 3248 C CA . ASN A 1 417 ? -4.056 11.082 -58.653 1.00 30.91 417 ASN A CA 1
ATOM 3249 C C . ASN A 1 417 ? -3.408 9.814 -59.265 1.00 30.91 417 ASN A C 1
ATOM 3251 O O . ASN A 1 417 ? -2.257 9.840 -59.694 1.00 30.91 417 ASN A O 1
ATOM 3255 N N . LEU A 1 418 ? -4.181 8.725 -59.292 1.00 32.50 418 LEU A N 1
ATOM 3256 C CA . LEU A 1 418 ? -3.887 7.393 -59.861 1.00 32.50 418 LEU A CA 1
ATOM 3257 C C . LEU A 1 418 ? -4.084 7.353 -61.400 1.00 32.50 418 LEU A C 1
ATOM 3259 O O . LEU A 1 418 ? -4.578 8.331 -61.967 1.00 32.50 418 LEU A O 1
ATOM 3263 N N . PRO A 1 419 ? -3.708 6.246 -62.084 1.00 38.62 419 PRO A N 1
ATOM 3264 C CA . PRO A 1 419 ? -4.678 5.172 -62.414 1.00 38.62 419 PRO A CA 1
ATOM 3265 C C . PRO A 1 419 ? -4.142 3.747 -62.102 1.00 38.62 419 PRO A C 1
ATOM 3267 O O . PRO A 1 419 ? -2.951 3.496 -62.259 1.00 38.62 419 PRO A O 1
ATOM 3270 N N . GLU A 1 420 ? -4.920 2.883 -61.422 1.00 29.45 420 GLU A N 1
ATOM 3271 C CA . GLU A 1 420 ? -5.756 1.757 -61.955 1.00 29.45 420 GLU A CA 1
ATOM 3272 C C . GLU A 1 420 ? -4.922 0.599 -62.556 1.00 29.45 420 GLU A C 1
ATOM 3274 O O . GLU A 1 420 ? -4.036 0.844 -63.359 1.00 29.45 420 GLU A O 1
ATOM 3279 N N . GLU A 1 421 ? -5.032 -0.689 -62.195 1.00 27.75 421 GLU A N 1
ATOM 3280 C CA . GLU A 1 421 ? -6.131 -1.649 -61.921 1.00 27.75 421 GLU A CA 1
ATOM 3281 C C . GLU A 1 421 ? -5.539 -2.844 -61.106 1.00 27.75 421 GLU A C 1
ATOM 3283 O O . GLU A 1 421 ? -4.327 -3.023 -61.107 1.00 27.75 421 GLU A O 1
ATOM 3288 N N . SER A 1 422 ? -6.208 -3.801 -60.446 1.00 23.77 422 SER A N 1
ATOM 3289 C CA . SER A 1 422 ? -7.595 -4.168 -60.122 1.00 23.77 422 SER A CA 1
ATOM 3290 C C . SER A 1 422 ? -7.539 -5.267 -59.031 1.00 23.77 422 SER A C 1
ATOM 3292 O O . SER A 1 422 ? -6.567 -6.018 -58.958 1.00 23.77 422 SER A O 1
ATOM 3294 N N . SER A 1 423 ? -8.575 -5.393 -58.190 1.00 29.80 423 SER A N 1
ATOM 3295 C CA . SER A 1 423 ? -9.445 -6.590 -58.129 1.00 29.80 423 SER A CA 1
ATOM 3296 C C . SER A 1 423 ? -10.316 -6.607 -56.856 1.00 29.80 423 SER A C 1
ATOM 3298 O O . SER A 1 423 ? -9.877 -6.936 -55.757 1.00 29.80 423 SER A O 1
ATOM 3300 N N . ALA A 1 424 ? -11.570 -6.201 -57.071 1.00 31.08 424 ALA A N 1
ATOM 3301 C CA . ALA A 1 424 ? -12.837 -6.611 -56.460 1.00 31.08 424 ALA A CA 1
ATOM 3302 C C . ALA A 1 424 ? -12.900 -7.113 -54.998 1.00 31.08 424 ALA A C 1
ATOM 3304 O O . ALA A 1 424 ? -12.503 -8.234 -54.676 1.00 31.08 424 ALA A O 1
ATOM 3305 N N . LYS A 1 425 ? -13.680 -6.394 -54.175 1.00 31.59 425 LYS A N 1
ATOM 3306 C CA . LYS A 1 425 ? -14.500 -7.006 -53.117 1.00 31.59 425 LYS A CA 1
ATOM 3307 C C . LYS A 1 425 ? -15.862 -6.312 -53.023 1.00 31.59 425 LYS A C 1
ATOM 3309 O O . LYS A 1 425 ? -15.943 -5.089 -53.044 1.00 31.59 425 LYS A O 1
ATOM 3314 N N . GLY A 1 426 ? -16.914 -7.130 -53.027 1.00 29.20 426 GLY A N 1
ATOM 3315 C CA . GLY A 1 426 ? -18.313 -6.731 -53.152 1.00 29.20 426 GLY A CA 1
ATOM 3316 C C . GLY A 1 426 ? -18.932 -6.099 -51.903 1.00 29.20 426 GLY A C 1
ATOM 3317 O O . GLY A 1 426 ? -18.448 -6.262 -50.787 1.00 29.20 426 GLY A O 1
ATOM 3318 N N . LEU A 1 427 ? -20.020 -5.387 -52.192 1.00 34.69 427 LEU A N 1
ATOM 3319 C CA . LEU A 1 427 ? -20.905 -4.567 -51.365 1.00 34.69 427 LEU A CA 1
ATOM 3320 C C . LEU A 1 427 ? -21.804 -5.337 -50.381 1.00 34.69 427 LEU A C 1
ATOM 3322 O O . LEU A 1 427 ? -22.026 -6.535 -50.551 1.00 34.69 427 LEU A O 1
ATOM 3326 N N . ILE A 1 428 ? -22.391 -4.535 -49.476 1.00 34.97 428 ILE A N 1
ATOM 3327 C CA . ILE A 1 428 ? -23.722 -4.530 -48.806 1.00 34.97 428 ILE A CA 1
ATOM 3328 C C . ILE A 1 428 ? -23.449 -4.171 -47.327 1.00 34.97 428 ILE A C 1
ATOM 3330 O O . ILE A 1 428 ? -22.666 -4.866 -46.693 1.00 34.97 428 ILE A O 1
ATOM 3334 N N . GLY A 1 429 ? -23.947 -3.098 -46.705 1.00 31.88 429 GLY A N 1
ATOM 3335 C CA . GLY A 1 429 ? -25.113 -2.240 -46.951 1.00 31.88 429 GLY A CA 1
ATOM 3336 C C . GLY A 1 429 ? -26.013 -2.271 -45.701 1.00 31.88 429 GLY A C 1
ATOM 3337 O O . GLY A 1 429 ? -26.166 -3.355 -45.148 1.00 31.88 429 GLY A O 1
ATOM 3338 N N . GLU A 1 430 ? -26.599 -1.118 -45.338 1.00 36.66 430 GLU A N 1
ATOM 3339 C CA . GLU A 1 430 ? -27.599 -0.858 -44.264 1.00 36.66 430 GLU A CA 1
ATOM 3340 C C . GLU A 1 430 ? -27.028 -0.595 -42.854 1.00 36.66 430 GLU A C 1
ATOM 3342 O O . GLU A 1 430 ? -26.098 -1.271 -42.426 1.00 36.66 430 GLU A O 1
ATOM 3347 N N . ASP A 1 431 ? -27.569 0.271 -41.994 1.00 34.69 431 ASP A N 1
ATOM 3348 C CA . ASP A 1 431 ? -28.315 1.549 -42.016 1.00 34.69 431 ASP A CA 1
ATOM 3349 C C . ASP A 1 431 ? -28.597 1.875 -40.517 1.00 34.69 431 ASP A C 1
ATOM 3351 O O . ASP A 1 431 ? -28.401 1.019 -39.651 1.00 34.69 431 ASP A O 1
ATOM 3355 N N . ASP A 1 432 ? -29.089 3.087 -40.239 1.00 37.41 432 ASP A N 1
ATOM 3356 C CA . ASP A 1 432 ? -29.828 3.531 -39.035 1.00 37.41 432 ASP A CA 1
ATOM 3357 C C . ASP A 1 432 ? -29.100 4.031 -37.759 1.00 37.41 432 ASP A C 1
ATOM 3359 O O . ASP A 1 432 ? -28.655 3.296 -36.880 1.00 37.41 432 ASP A O 1
ATOM 3363 N N . ASP A 1 433 ? -29.102 5.370 -37.665 1.00 40.72 433 ASP A N 1
ATOM 3364 C CA . ASP A 1 433 ? -29.822 6.203 -36.682 1.00 40.72 433 ASP A CA 1
ATOM 3365 C C . ASP A 1 433 ? -29.536 6.141 -35.162 1.00 40.72 433 ASP A C 1
ATOM 3367 O O . ASP A 1 433 ? -29.957 5.256 -34.427 1.00 40.72 433 ASP A O 1
ATOM 3371 N N . ALA A 1 434 ? -28.939 7.253 -34.707 1.00 41.81 434 ALA A N 1
ATOM 3372 C CA . ALA A 1 434 ? -29.480 8.269 -33.785 1.00 41.81 434 ALA A CA 1
ATOM 3373 C C . ALA A 1 434 ? -29.962 7.928 -32.350 1.00 41.81 434 ALA A C 1
ATOM 3375 O O . ALA A 1 434 ? -30.644 6.948 -32.079 1.00 41.81 434 ALA A O 1
ATOM 3376 N N . ASN A 1 435 ? -29.763 8.951 -31.493 1.00 36.75 435 ASN A N 1
ATOM 3377 C CA . ASN A 1 435 ? -30.321 9.201 -30.147 1.00 36.75 435 ASN A CA 1
ATOM 3378 C C . ASN A 1 435 ? -29.454 8.652 -28.990 1.00 36.75 435 ASN A C 1
ATOM 3380 O O . ASN A 1 435 ? -29.169 7.468 -28.935 1.00 36.75 435 ASN A O 1
ATOM 3384 N N . GLY A 1 436 ? -28.970 9.405 -27.999 1.00 34.00 436 GLY A N 1
ATOM 3385 C CA . GLY A 1 436 ? -29.317 10.722 -27.466 1.00 34.00 436 GLY A CA 1
ATOM 3386 C C . GLY A 1 436 ? -29.442 10.589 -25.941 1.00 34.00 436 GLY A C 1
ATOM 3387 O O . GLY A 1 436 ? -30.268 9.805 -25.496 1.00 34.00 436 GLY A O 1
ATOM 3388 N N . ASN A 1 437 ? -28.613 11.275 -25.144 1.00 35.66 437 ASN A N 1
ATOM 3389 C CA . ASN A 1 437 ? -29.054 12.198 -24.086 1.00 35.66 437 ASN A CA 1
ATOM 3390 C C . ASN A 1 437 ? -27.892 12.775 -23.262 1.00 35.66 437 ASN A C 1
ATOM 3392 O O . ASN A 1 437 ? -26.871 12.144 -2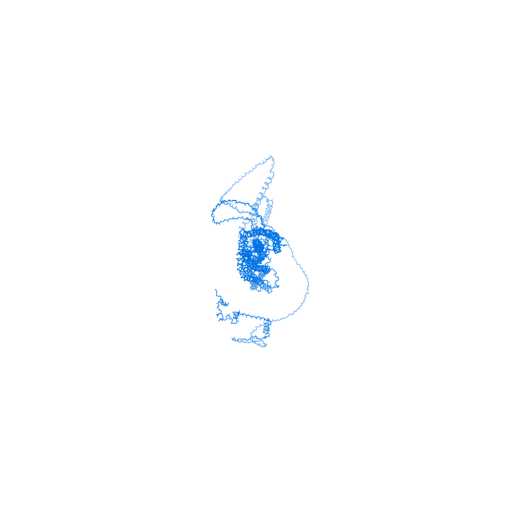3.015 1.00 35.66 437 ASN A O 1
ATOM 3396 N N . ASP A 1 438 ? -28.168 13.997 -22.839 1.00 35.25 438 ASP A N 1
ATOM 3397 C CA . ASP A 1 438 ? -27.461 14.949 -21.995 1.00 35.25 438 ASP A CA 1
ATOM 3398 C C . ASP A 1 438 ? -27.403 14.502 -20.514 1.00 35.25 438 ASP A C 1
ATOM 3400 O O . ASP A 1 438 ? -28.392 13.956 -20.025 1.00 35.25 438 ASP A O 1
ATOM 3404 N N . LEU A 1 439 ? -26.293 14.753 -19.800 1.00 28.70 439 LEU A N 1
ATOM 3405 C CA . LEU A 1 439 ? -26.273 15.422 -18.482 1.00 28.70 439 LEU A CA 1
ATOM 3406 C C . LEU A 1 439 ? -24.850 15.536 -17.895 1.00 28.70 439 LEU A C 1
ATOM 3408 O O . LEU A 1 439 ? -24.094 14.571 -17.812 1.00 28.70 439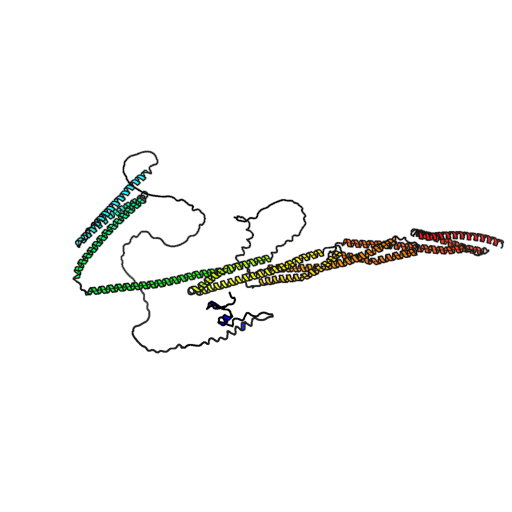 LEU A O 1
ATOM 3412 N N . GLN A 1 440 ? -24.541 16.736 -17.403 1.00 36.66 440 GLN A N 1
ATOM 3413 C CA . GLN A 1 440 ? -23.391 17.074 -16.565 1.00 36.66 440 GLN A CA 1
ATOM 3414 C C . GLN A 1 440 ? -23.391 16.328 -15.222 1.00 36.66 440 GLN A C 1
ATOM 3416 O O . GLN A 1 440 ? -24.381 16.391 -14.498 1.00 36.66 440 GLN A O 1
ATOM 3421 N N . THR A 1 441 ? -22.219 15.850 -14.796 1.00 29.20 441 THR A N 1
ATOM 3422 C CA . THR A 1 441 ? -21.766 15.980 -13.401 1.00 29.20 441 THR A CA 1
ATOM 3423 C C . THR A 1 441 ? -20.270 16.261 -13.374 1.00 29.20 441 THR A C 1
ATOM 3425 O O . THR A 1 441 ? -19.447 15.472 -13.827 1.00 29.20 441 THR A O 1
ATOM 3428 N N . THR A 1 442 ? -19.942 17.435 -12.852 1.00 36.44 442 THR A N 1
ATOM 3429 C CA . THR A 1 442 ? -18.622 17.829 -12.376 1.00 36.44 442 THR A CA 1
ATOM 3430 C C . THR A 1 442 ? -18.165 16.896 -11.266 1.00 36.44 442 THR A C 1
ATOM 3432 O O . THR A 1 442 ? -18.890 16.776 -10.287 1.00 36.44 442 THR A O 1
ATOM 3435 N N . GLU A 1 443 ? -16.949 16.367 -11.340 1.00 29.17 443 GLU A N 1
ATOM 3436 C CA . GLU A 1 443 ? -16.081 16.259 -10.169 1.00 29.17 443 GLU A CA 1
ATOM 3437 C C . GLU A 1 443 ? -14.630 16.048 -10.597 1.00 29.17 443 GLU A C 1
ATOM 3439 O O . GLU A 1 443 ? -14.325 15.458 -11.628 1.00 29.17 443 GLU A O 1
ATOM 3444 N N . LYS A 1 444 ? -13.760 16.712 -9.844 1.00 39.53 444 LYS A N 1
ATOM 3445 C CA . LYS A 1 444 ? -12.337 16.905 -10.090 1.00 39.53 444 LYS A CA 1
ATOM 3446 C C . LYS A 1 444 ? -11.628 15.561 -10.180 1.00 39.53 444 LYS A C 1
ATOM 3448 O O . LYS A 1 444 ? -11.695 14.807 -9.216 1.00 39.53 444 LYS A O 1
ATOM 3453 N N . ASP A 1 445 ? -10.835 15.366 -11.226 1.00 27.06 445 ASP A N 1
ATOM 3454 C CA . ASP A 1 445 ? -9.672 14.499 -11.106 1.00 27.06 445 ASP A CA 1
ATOM 3455 C C . ASP A 1 445 ? -8.400 15.291 -11.391 1.00 27.06 445 ASP A C 1
ATOM 3457 O O . ASP A 1 445 ? -8.339 16.154 -12.274 1.00 27.06 445 ASP A O 1
ATOM 3461 N N . PHE A 1 446 ? -7.436 15.077 -10.510 1.00 31.06 446 PHE A N 1
ATOM 3462 C CA . PHE A 1 446 ? -6.201 15.820 -10.405 1.00 31.06 446 PHE A CA 1
ATOM 3463 C C . PHE A 1 446 ? -5.400 15.682 -11.695 1.00 31.06 446 PHE A C 1
ATOM 3465 O O . PHE A 1 446 ? -5.120 14.584 -12.169 1.00 31.06 446 PHE A O 1
ATOM 3472 N N . GLY A 1 447 ? -4.965 16.827 -12.223 1.00 29.16 447 GLY A N 1
ATOM 3473 C CA . GLY A 1 447 ? -3.953 16.883 -13.262 1.00 29.16 447 GLY A CA 1
ATOM 3474 C C . GLY A 1 447 ? -2.688 16.179 -12.789 1.00 29.16 447 GLY A C 1
ATOM 3475 O O . GLY A 1 447 ? -1.876 16.752 -12.065 1.00 29.16 447 GLY A O 1
ATOM 3476 N N . ARG A 1 448 ? -2.502 14.934 -13.224 1.00 33.69 448 ARG A N 1
ATOM 3477 C CA . ARG A 1 448 ? -1.178 14.343 -13.328 1.00 33.69 448 ARG A CA 1
ATOM 3478 C C . ARG A 1 448 ? -0.608 14.830 -14.647 1.00 33.69 448 ARG A C 1
ATOM 3480 O O . ARG A 1 448 ? -0.793 14.213 -15.690 1.00 33.69 448 ARG A O 1
ATOM 3487 N N . GLU A 1 449 ? 0.052 15.979 -14.583 1.00 27.19 449 GLU A N 1
ATOM 3488 C CA . GLU A 1 449 ? 1.020 16.384 -15.591 1.00 27.19 449 GLU A CA 1
ATOM 3489 C C . GLU A 1 449 ? 2.037 15.245 -15.727 1.00 27.19 449 GLU A C 1
ATOM 3491 O O . GLU A 1 449 ? 2.969 15.105 -14.934 1.00 27.19 449 GLU A O 1
ATOM 3496 N N . THR A 1 450 ? 1.849 14.381 -16.721 1.00 27.36 450 THR A N 1
ATOM 3497 C CA . THR A 1 450 ? 2.937 13.563 -17.237 1.00 27.36 450 THR A CA 1
ATOM 3498 C C . THR A 1 450 ? 3.855 14.524 -17.971 1.00 27.36 450 THR A C 1
ATOM 3500 O O . THR A 1 450 ? 3.700 14.776 -19.166 1.00 27.36 450 THR A O 1
ATOM 3503 N N . SER A 1 451 ? 4.767 15.132 -17.211 1.00 31.31 451 SER A N 1
ATOM 3504 C CA . SER A 1 451 ? 5.911 15.831 -17.768 1.00 31.31 451 SER A CA 1
ATOM 3505 C C . SER A 1 451 ? 6.615 14.883 -18.736 1.00 31.31 451 SER A C 1
ATOM 3507 O O . SER A 1 451 ? 6.769 13.689 -18.461 1.00 31.31 451 SER A O 1
ATOM 3509 N N . GLY A 1 452 ? 6.972 15.408 -19.906 1.00 32.75 452 GLY A N 1
ATOM 3510 C CA . GLY A 1 452 ? 7.652 14.660 -20.950 1.00 32.75 452 GLY A CA 1
ATOM 3511 C C . GLY A 1 452 ? 8.936 14.038 -20.417 1.00 32.75 452 GLY A C 1
ATOM 3512 O O . GLY A 1 452 ? 9.965 14.698 -20.329 1.00 32.75 452 GLY A O 1
ATOM 3513 N N . LYS A 1 453 ? 8.878 12.755 -20.067 1.00 39.38 453 LYS A N 1
ATOM 3514 C CA . LYS A 1 453 ? 10.058 11.905 -19.990 1.00 39.38 453 LYS A CA 1
ATOM 3515 C C . LYS A 1 453 ? 10.309 11.440 -21.411 1.00 39.38 453 LYS A C 1
ATOM 3517 O O . LYS A 1 453 ? 9.600 10.563 -21.896 1.00 39.38 453 LYS A O 1
ATOM 3522 N N . SER A 1 454 ? 11.264 12.071 -22.094 1.00 41.38 454 SER A N 1
ATOM 3523 C CA . SER A 1 454 ? 11.819 11.487 -23.311 1.00 41.38 454 SER A CA 1
ATOM 3524 C C . SER A 1 454 ? 12.290 10.081 -22.950 1.00 41.38 454 SER A C 1
ATOM 3526 O O . SER A 1 454 ? 13.137 9.918 -22.070 1.00 41.38 454 SER A O 1
ATOM 3528 N N . ASP A 1 455 ? 11.671 9.075 -23.549 1.00 58.56 455 ASP A N 1
ATOM 3529 C CA . ASP A 1 455 ? 12.014 7.684 -23.311 1.00 58.56 455 ASP A CA 1
ATOM 3530 C C . ASP A 1 455 ? 13.480 7.476 -23.707 1.00 58.56 455 ASP A C 1
ATOM 3532 O O . ASP A 1 455 ? 13.849 7.670 -24.863 1.00 58.56 455 ASP A O 1
ATOM 3536 N N . ALA A 1 456 ? 14.335 7.146 -22.738 1.00 59.72 456 ALA A N 1
ATOM 3537 C CA . ALA A 1 456 ? 15.757 6.920 -22.985 1.00 59.72 456 ALA A CA 1
ATOM 3538 C C . ALA A 1 456 ? 15.985 5.792 -24.012 1.00 59.72 456 ALA A C 1
ATOM 3540 O O . ALA A 1 456 ? 17.009 5.789 -24.689 1.00 59.72 456 ALA A O 1
ATOM 3541 N N . SER A 1 457 ? 15.006 4.888 -24.183 1.00 60.62 457 SER A N 1
ATOM 3542 C CA . SER A 1 457 ? 15.002 3.904 -25.270 1.00 60.62 457 SER A CA 1
ATOM 3543 C C . SER A 1 457 ? 14.965 4.572 -26.645 1.00 60.62 457 SER A C 1
ATOM 3545 O O . SER A 1 457 ? 15.757 4.226 -27.513 1.00 60.62 457 SER A O 1
ATOM 3547 N N . LEU A 1 458 ? 14.107 5.583 -26.827 1.00 60.91 458 LEU A N 1
ATOM 3548 C CA . LEU A 1 458 ? 13.973 6.308 -28.094 1.00 60.91 458 LEU A CA 1
ATOM 3549 C C . LEU A 1 458 ? 15.234 7.106 -28.440 1.00 60.91 458 LEU A C 1
ATOM 3551 O O . LEU A 1 458 ? 15.536 7.287 -29.618 1.00 60.91 458 LEU A O 1
ATOM 3555 N N . ASP A 1 459 ? 15.961 7.600 -27.436 1.00 78.94 459 ASP A N 1
ATOM 3556 C CA . ASP A 1 459 ? 17.247 8.264 -27.659 1.00 78.94 459 ASP A CA 1
ATOM 3557 C C . ASP A 1 459 ? 18.319 7.265 -28.123 1.00 78.94 459 ASP A C 1
ATOM 3559 O O . ASP A 1 459 ? 19.001 7.500 -29.122 1.00 78.94 459 ASP A O 1
ATOM 3563 N N . LEU A 1 460 ? 18.398 6.101 -27.473 1.00 84.19 460 LEU A N 1
ATOM 3564 C CA . LEU A 1 460 ? 19.352 5.052 -27.827 1.00 84.19 460 LEU A CA 1
ATOM 3565 C C . LEU A 1 460 ? 19.060 4.438 -29.211 1.00 84.19 460 LEU A C 1
ATOM 3567 O O . LEU A 1 460 ? 19.986 4.200 -29.986 1.00 84.19 460 LEU A O 1
ATOM 3571 N N . ASP A 1 461 ? 17.783 4.274 -29.565 1.00 84.31 461 ASP A N 1
ATOM 3572 C CA . ASP A 1 461 ? 17.341 3.817 -30.890 1.00 84.31 461 ASP A CA 1
ATOM 3573 C C . ASP A 1 461 ? 17.736 4.801 -31.999 1.00 84.31 461 ASP A C 1
ATOM 3575 O O . ASP A 1 461 ? 18.243 4.401 -33.052 1.00 84.31 461 ASP A O 1
ATOM 3579 N N . LYS A 1 462 ? 17.587 6.108 -31.748 1.00 85.19 462 LYS A N 1
ATOM 3580 C CA . LYS A 1 462 ? 18.054 7.154 -32.671 1.00 85.19 462 LYS A CA 1
ATOM 3581 C C . LYS A 1 462 ? 19.575 7.143 -32.821 1.00 85.19 462 LYS A C 1
ATOM 3583 O O . LYS A 1 462 ? 20.076 7.321 -33.934 1.00 85.19 462 LYS A O 1
ATOM 3588 N N . GLN A 1 463 ? 20.316 6.933 -31.731 1.00 83.38 463 GLN A N 1
ATOM 3589 C CA . GLN A 1 463 ? 21.774 6.805 -31.782 1.00 83.38 463 GLN A CA 1
ATOM 3590 C C . GLN A 1 463 ? 22.204 5.570 -32.589 1.00 83.38 463 GLN A C 1
ATOM 3592 O O . GLN A 1 463 ? 23.097 5.682 -33.430 1.00 83.38 463 GLN A O 1
ATOM 3597 N N . TYR A 1 464 ? 21.538 4.425 -32.409 1.00 87.81 464 TYR A N 1
ATOM 3598 C CA . TYR A 1 464 ? 21.803 3.210 -33.181 1.00 87.81 464 TYR A CA 1
ATOM 3599 C C . TYR A 1 464 ? 21.600 3.428 -34.683 1.00 87.81 464 TYR A C 1
ATOM 3601 O O . TYR A 1 464 ? 22.496 3.121 -35.472 1.00 87.81 464 TYR A O 1
ATOM 3609 N N . GLU A 1 465 ? 20.468 4.010 -35.093 1.00 86.69 465 GLU A N 1
ATOM 3610 C CA . GLU A 1 465 ? 20.206 4.274 -36.513 1.00 86.69 465 GLU A CA 1
ATOM 3611 C C . GLU A 1 465 ? 21.209 5.276 -37.109 1.00 86.69 465 GLU A C 1
ATOM 3613 O O . GLU A 1 465 ? 21.654 5.091 -38.243 1.00 86.69 465 GLU A O 1
ATOM 3618 N N . ARG A 1 466 ? 21.667 6.275 -36.339 1.00 85.38 466 ARG A N 1
ATOM 3619 C CA . ARG A 1 466 ? 22.735 7.194 -36.773 1.00 85.38 466 ARG A CA 1
ATOM 3620 C C . ARG A 1 466 ? 24.060 6.463 -37.009 1.00 85.38 466 ARG A C 1
ATOM 3622 O O . ARG A 1 466 ? 24.698 6.662 -38.043 1.00 85.38 466 ARG A O 1
ATOM 3629 N N . VAL A 1 467 ? 24.481 5.613 -36.070 1.00 86.62 467 VAL A N 1
ATOM 3630 C CA . VAL A 1 467 ? 25.737 4.849 -36.179 1.00 86.62 467 VAL A CA 1
ATOM 3631 C C . VAL A 1 467 ? 25.659 3.827 -37.318 1.00 86.62 467 VAL A C 1
ATOM 3633 O O . VAL A 1 467 ? 26.609 3.681 -38.088 1.00 86.62 467 VAL A O 1
ATOM 3636 N N . LYS A 1 468 ? 24.508 3.175 -37.492 1.00 89.12 468 LYS A N 1
ATOM 3637 C CA . LYS A 1 468 ? 24.235 2.246 -38.594 1.00 89.12 468 LYS A CA 1
ATOM 3638 C C . LYS A 1 468 ? 24.253 2.941 -39.957 1.00 89.12 468 LYS A C 1
ATOM 3640 O O . LYS A 1 468 ? 24.863 2.412 -40.884 1.00 89.12 468 LYS A O 1
ATOM 3645 N N . ALA A 1 469 ? 23.662 4.131 -40.078 1.00 88.19 469 ALA A N 1
ATOM 3646 C CA . ALA A 1 469 ? 23.727 4.936 -41.299 1.00 88.19 469 ALA A CA 1
ATOM 3647 C C . ALA A 1 469 ? 25.173 5.336 -41.638 1.00 88.19 469 ALA A C 1
ATOM 3649 O O . ALA A 1 469 ? 25.600 5.173 -42.779 1.00 88.19 469 ALA A O 1
ATOM 3650 N N . ARG A 1 470 ? 25.963 5.760 -40.638 1.00 85.12 470 ARG A N 1
ATOM 3651 C CA . ARG A 1 470 ? 27.399 6.049 -40.808 1.00 85.12 470 ARG A CA 1
ATOM 3652 C C . ARG A 1 470 ? 28.176 4.815 -41.279 1.00 85.12 470 ARG A C 1
ATOM 3654 O O . ARG A 1 470 ? 28.990 4.917 -42.189 1.00 85.12 470 ARG A O 1
ATOM 3661 N N . HIS A 1 471 ? 27.925 3.646 -40.692 1.00 90.62 471 HIS A N 1
ATOM 3662 C CA . HIS A 1 471 ? 28.554 2.394 -41.120 1.00 90.62 471 HIS A CA 1
ATOM 3663 C C . HIS A 1 471 ? 28.195 2.036 -42.576 1.00 90.62 471 HIS A C 1
ATOM 3665 O O . HIS A 1 471 ? 29.077 1.687 -43.361 1.00 90.62 471 HIS A O 1
ATOM 3671 N N . GLN A 1 472 ? 26.926 2.189 -42.971 1.00 92.44 472 GLN A N 1
ATOM 3672 C CA . GLN A 1 472 ? 26.484 1.980 -44.356 1.00 92.44 472 GLN A CA 1
ATOM 3673 C C . GLN A 1 472 ? 27.129 2.969 -45.335 1.00 92.44 472 GLN A C 1
ATOM 3675 O O . GLN A 1 472 ? 27.526 2.577 -46.432 1.00 92.44 472 GLN A O 1
ATOM 3680 N N . GLU A 1 473 ? 27.272 4.233 -44.937 1.00 89.81 473 GLU A N 1
ATOM 3681 C CA . GLU A 1 473 ? 27.956 5.260 -45.721 1.00 89.81 473 GLU A CA 1
ATOM 3682 C C . GLU A 1 473 ? 29.439 4.900 -45.937 1.00 89.81 473 GLU A C 1
ATOM 3684 O O . GLU A 1 473 ? 29.914 4.961 -47.074 1.00 89.81 473 GLU A O 1
ATOM 3689 N N . ILE A 1 474 ? 30.137 4.401 -44.906 1.00 89.69 474 ILE A N 1
ATOM 3690 C CA . ILE A 1 474 ? 31.506 3.860 -45.025 1.00 89.69 474 ILE A CA 1
ATOM 3691 C C . ILE A 1 474 ? 31.561 2.710 -46.034 1.00 89.69 474 ILE A C 1
ATOM 3693 O O . ILE A 1 474 ? 32.365 2.748 -46.966 1.00 89.69 474 ILE A O 1
ATOM 3697 N N . LEU A 1 475 ? 30.674 1.722 -45.901 1.00 91.19 475 LEU A N 1
ATOM 3698 C CA . LEU A 1 475 ? 30.625 0.574 -46.810 1.00 91.19 475 LEU A CA 1
ATOM 3699 C C . LEU A 1 475 ? 30.332 0.971 -48.264 1.00 91.19 475 LEU A C 1
ATOM 3701 O O . LEU A 1 475 ? 30.867 0.353 -49.184 1.00 91.19 475 LEU A O 1
ATOM 3705 N N . SER A 1 476 ? 29.527 2.014 -48.495 1.00 90.75 476 SER A N 1
ATOM 3706 C CA . SER A 1 476 ? 29.195 2.476 -49.850 1.00 90.75 476 SER A CA 1
ATOM 3707 C C . SER A 1 476 ? 30.427 2.925 -50.650 1.00 90.75 476 SER A C 1
ATOM 3709 O O . SER A 1 476 ? 30.470 2.735 -51.865 1.00 90.75 476 SER A O 1
ATOM 3711 N N . GLN A 1 477 ? 31.462 3.435 -49.971 1.00 91.75 477 GLN A N 1
ATOM 3712 C CA . GLN A 1 477 ? 32.712 3.884 -50.592 1.00 91.75 477 GLN A CA 1
ATOM 3713 C C . GLN A 1 477 ? 33.751 2.767 -50.774 1.00 91.75 477 GLN A C 1
ATOM 3715 O O . GLN A 1 477 ? 34.820 3.009 -51.340 1.00 91.75 477 GLN A O 1
ATOM 3720 N N . GLN A 1 478 ? 33.461 1.531 -50.346 1.00 93.06 478 GLN A N 1
ATOM 3721 C CA . GLN A 1 478 ? 34.401 0.410 -50.442 1.00 93.06 478 GLN A CA 1
ATOM 3722 C C . GLN A 1 478 ? 34.887 0.191 -51.883 1.00 93.06 478 GLN A C 1
ATOM 3724 O O . GLN A 1 478 ? 36.082 0.008 -52.122 1.00 93.06 478 GLN A O 1
ATOM 3729 N N . GLN A 1 479 ? 33.974 0.237 -52.856 1.00 93.06 479 GLN A N 1
ATOM 3730 C CA . GLN A 1 479 ? 34.311 0.013 -54.261 1.00 93.06 479 GLN A CA 1
ATOM 3731 C C . GLN A 1 479 ? 35.164 1.151 -54.837 1.00 93.06 479 GLN A C 1
ATOM 3733 O O . GLN A 1 479 ? 36.123 0.887 -55.566 1.00 93.06 479 GLN A O 1
ATOM 3738 N N . ASP A 1 480 ? 34.859 2.404 -54.492 1.00 89.69 480 ASP A N 1
ATOM 3739 C CA . ASP A 1 480 ? 35.630 3.566 -54.938 1.00 89.69 480 ASP A CA 1
ATOM 3740 C C . ASP A 1 480 ? 37.045 3.573 -54.361 1.00 89.69 480 ASP A C 1
ATOM 3742 O O . ASP A 1 480 ? 38.000 3.869 -55.085 1.00 89.69 480 ASP A O 1
ATOM 3746 N N . LEU A 1 481 ? 37.201 3.148 -53.106 1.00 92.06 481 LEU A N 1
ATOM 3747 C CA . LEU A 1 481 ? 38.500 2.958 -52.470 1.00 92.06 481 LEU A CA 1
ATOM 3748 C C . LEU A 1 481 ? 39.305 1.838 -53.137 1.00 92.06 481 LEU A C 1
ATOM 3750 O O . LEU A 1 481 ? 40.494 2.017 -53.414 1.00 92.06 481 LEU A O 1
ATOM 3754 N N . ILE A 1 482 ? 38.677 0.700 -53.450 1.00 91.56 482 ILE A N 1
ATOM 3755 C CA . ILE A 1 482 ? 39.333 -0.401 -54.172 1.00 91.56 482 ILE A CA 1
ATOM 3756 C C . ILE A 1 482 ? 39.812 0.081 -55.545 1.00 91.56 482 ILE A C 1
ATOM 3758 O O . ILE A 1 482 ? 40.980 -0.107 -55.880 1.00 91.56 482 ILE A O 1
ATOM 3762 N N . ILE A 1 483 ? 38.953 0.749 -56.319 1.00 89.81 483 ILE A N 1
ATOM 3763 C CA . ILE A 1 483 ? 39.306 1.247 -57.655 1.00 89.81 483 ILE A CA 1
ATOM 3764 C C . ILE A 1 483 ? 40.417 2.299 -57.570 1.00 89.81 483 ILE A C 1
ATOM 3766 O O . ILE A 1 483 ? 41.382 2.219 -58.332 1.00 89.81 483 ILE A O 1
ATOM 3770 N N . ALA A 1 484 ? 40.313 3.272 -56.660 1.00 90.62 484 ALA A N 1
ATOM 3771 C CA . ALA A 1 484 ? 41.305 4.336 -56.508 1.00 90.62 484 ALA A CA 1
ATOM 3772 C C . ALA A 1 484 ? 42.675 3.776 -56.096 1.00 90.62 484 ALA A C 1
ATOM 3774 O O . ALA A 1 484 ? 43.690 4.107 -56.710 1.00 90.62 484 ALA A O 1
ATOM 3775 N N . THR A 1 485 ? 42.704 2.866 -55.118 1.00 91.56 485 THR A N 1
ATOM 3776 C CA . THR A 1 485 ? 43.953 2.246 -54.653 1.00 91.56 485 THR A CA 1
ATOM 3777 C C . THR A 1 485 ? 44.557 1.293 -55.687 1.00 91.56 485 THR A C 1
ATOM 3779 O O . THR A 1 485 ? 45.770 1.314 -55.871 1.00 91.56 485 THR A O 1
ATOM 3782 N N . GLN A 1 486 ? 43.754 0.504 -56.412 1.00 92.12 486 GLN A N 1
ATOM 3783 C CA . GLN A 1 486 ? 44.242 -0.360 -57.498 1.00 92.12 486 GLN A CA 1
ATOM 3784 C C . GLN A 1 486 ? 44.754 0.442 -58.696 1.00 92.12 486 GLN A C 1
ATOM 3786 O O . GLN A 1 486 ? 45.771 0.075 -59.278 1.00 92.12 486 GLN A O 1
ATOM 3791 N N . SER A 1 487 ? 44.083 1.539 -59.057 1.00 88.31 487 SER A N 1
ATOM 3792 C CA . SER A 1 487 ? 44.512 2.408 -60.159 1.00 88.31 487 SER A CA 1
ATOM 3793 C C . SER A 1 487 ? 45.834 3.094 -59.826 1.00 88.31 487 SER A C 1
ATOM 3795 O O . SER A 1 487 ? 46.760 3.059 -60.632 1.00 88.31 487 SER A O 1
ATOM 3797 N N . ALA A 1 488 ? 45.963 3.636 -58.612 1.00 88.88 488 ALA A N 1
ATOM 3798 C CA . ALA A 1 488 ? 47.207 4.231 -58.138 1.00 88.88 488 ALA A CA 1
ATOM 3799 C C . ALA A 1 488 ? 48.340 3.194 -58.013 1.00 88.88 488 ALA A C 1
ATOM 3801 O O . ALA A 1 488 ? 49.468 3.471 -58.414 1.00 88.88 488 ALA A O 1
ATOM 3802 N N . GLN A 1 489 ? 48.046 1.970 -57.554 1.00 89.31 489 GLN A N 1
ATOM 3803 C CA . GLN A 1 489 ? 49.028 0.879 -57.519 1.00 89.31 489 GLN A CA 1
ATOM 3804 C C . GLN A 1 489 ? 49.457 0.441 -58.928 1.00 89.31 489 GLN A C 1
ATOM 3806 O O . GLN A 1 489 ? 50.641 0.265 -59.185 1.00 89.31 489 GLN A O 1
ATOM 3811 N N . ALA A 1 490 ? 48.523 0.331 -59.875 1.00 87.62 490 ALA A N 1
ATOM 3812 C CA . ALA A 1 490 ? 48.840 -0.012 -61.259 1.00 87.62 490 ALA A CA 1
ATOM 3813 C C . ALA A 1 490 ? 49.704 1.059 -61.949 1.00 87.62 490 ALA A C 1
ATOM 3815 O O . ALA A 1 490 ? 50.515 0.712 -62.810 1.00 87.62 490 ALA A O 1
ATOM 3816 N N . LEU A 1 491 ? 49.552 2.338 -61.579 1.00 85.75 491 LEU A N 1
ATOM 3817 C CA . LEU A 1 491 ? 50.437 3.420 -62.024 1.00 85.75 491 LEU A CA 1
ATOM 3818 C C . LEU A 1 491 ? 51.842 3.278 -61.433 1.00 85.75 491 LEU A C 1
ATOM 3820 O O . LEU A 1 491 ? 52.819 3.387 -62.177 1.00 85.75 491 LEU A O 1
ATOM 3824 N N . LEU A 1 492 ? 51.943 2.960 -60.137 1.00 85.94 492 LEU A N 1
ATOM 3825 C CA . LEU A 1 492 ? 53.221 2.667 -59.483 1.00 85.94 492 LEU A CA 1
ATOM 3826 C C . LEU A 1 492 ? 53.939 1.469 -60.130 1.00 85.94 492 LEU A C 1
ATOM 3828 O O . LEU A 1 492 ? 55.153 1.532 -60.300 1.00 85.94 492 LEU A O 1
ATOM 3832 N N . ASP A 1 493 ? 53.208 0.426 -60.540 1.00 84.56 493 ASP A N 1
ATOM 3833 C CA . ASP A 1 493 ? 53.784 -0.806 -61.097 1.00 84.56 493 ASP A CA 1
ATOM 3834 C C . ASP A 1 493 ? 54.157 -0.686 -62.589 1.00 84.56 493 ASP A C 1
ATOM 3836 O O . ASP A 1 493 ? 55.205 -1.172 -63.012 1.00 84.56 493 ASP A O 1
ATOM 3840 N N . LYS A 1 494 ? 53.300 -0.066 -63.417 1.00 81.69 494 LYS A N 1
ATOM 3841 C CA . LYS A 1 494 ? 53.471 -0.032 -64.887 1.00 81.69 494 LYS A CA 1
ATOM 3842 C C . LYS A 1 494 ? 54.286 1.151 -65.395 1.00 81.69 494 LYS A C 1
ATOM 3844 O O . LYS A 1 494 ? 54.839 1.072 -66.487 1.00 81.69 494 LYS A O 1
ATOM 3849 N N . GLN A 1 495 ? 54.304 2.257 -64.656 1.00 77.62 495 GLN A N 1
ATOM 3850 C CA . GLN A 1 495 ? 54.954 3.508 -65.062 1.00 77.62 495 GLN A CA 1
ATOM 3851 C C . GLN A 1 495 ? 56.011 3.943 -64.042 1.00 77.62 495 GLN A C 1
ATOM 3853 O O . GLN A 1 495 ? 56.363 5.120 -63.954 1.00 77.62 495 GLN A O 1
ATOM 3858 N N . ALA A 1 496 ? 56.562 2.971 -63.306 1.00 69.81 496 ALA A N 1
ATOM 3859 C CA . ALA A 1 496 ? 57.625 3.184 -62.338 1.00 69.81 496 ALA A CA 1
ATOM 3860 C C . ALA A 1 496 ? 58.784 3.990 -62.946 1.00 69.81 496 ALA A C 1
ATOM 3862 O O . ALA A 1 496 ? 59.245 4.953 -62.351 1.00 69.81 496 ALA A O 1
ATOM 3863 N N . ASP A 1 497 ? 59.241 3.667 -64.148 1.00 70.00 497 ASP A N 1
ATOM 3864 C CA . ASP A 1 497 ? 60.452 4.285 -64.709 1.00 70.00 497 ASP A CA 1
ATOM 3865 C C . ASP A 1 497 ? 60.259 5.746 -65.168 1.00 70.00 497 ASP A C 1
ATOM 3867 O O . ASP A 1 497 ? 61.227 6.426 -65.506 1.00 70.00 497 ASP A O 1
ATOM 3871 N N . VAL A 1 498 ? 59.014 6.236 -65.165 1.00 73.38 498 VAL A N 1
ATOM 3872 C CA . VAL A 1 498 ? 58.607 7.557 -65.671 1.00 73.38 498 VAL A CA 1
ATOM 3873 C C . VAL A 1 498 ? 58.355 8.563 -64.540 1.00 73.38 498 VAL A C 1
ATOM 3875 O O . VAL A 1 498 ? 58.564 9.763 -64.724 1.00 73.38 498 VAL A O 1
ATOM 3878 N N . LEU A 1 499 ? 57.924 8.078 -63.373 1.00 77.19 499 LEU A N 1
ATOM 3879 C CA . LEU A 1 499 ? 57.611 8.884 -62.190 1.00 77.19 499 LEU A CA 1
ATOM 3880 C C . LEU A 1 499 ? 58.862 9.180 -61.355 1.00 77.19 499 LEU A C 1
ATOM 3882 O O . LEU A 1 499 ? 59.731 8.313 -61.200 1.00 77.19 499 LEU A O 1
ATOM 3886 N N . SER A 1 500 ? 58.933 10.369 -60.749 1.00 82.00 500 SER A N 1
ATOM 3887 C CA . SER A 1 500 ? 60.029 10.680 -59.829 1.00 82.00 500 SER A CA 1
ATOM 3888 C C . SER A 1 500 ? 59.942 9.829 -58.549 1.00 82.00 500 SER A C 1
ATOM 3890 O O . SER A 1 500 ? 58.850 9.426 -58.132 1.00 82.00 500 SER A O 1
ATOM 3892 N N . PRO A 1 501 ? 61.075 9.544 -57.884 1.00 80.81 501 PRO A N 1
ATOM 3893 C CA . PRO A 1 501 ? 61.076 8.813 -56.616 1.00 80.81 501 PRO A CA 1
ATOM 3894 C C . PRO A 1 501 ? 60.200 9.461 -55.526 1.00 80.81 501 PRO A C 1
ATOM 3896 O O . PRO A 1 501 ? 59.524 8.744 -54.792 1.00 80.81 501 PRO A O 1
ATOM 3899 N N . GLU A 1 502 ? 60.161 10.797 -55.461 1.00 82.31 502 GLU A N 1
ATOM 3900 C CA . GLU A 1 502 ? 59.370 11.563 -54.483 1.00 82.31 502 GLU A CA 1
ATOM 3901 C C . GLU A 1 502 ? 57.856 11.423 -54.718 1.00 82.31 502 GLU A C 1
ATOM 3903 O O . GLU A 1 502 ? 57.082 11.243 -53.775 1.00 82.31 502 GLU A O 1
ATOM 3908 N N . GLU A 1 503 ? 57.417 11.454 -55.981 1.00 83.25 503 GLU A N 1
ATOM 3909 C CA . GLU A 1 503 ? 56.008 11.271 -56.356 1.00 83.25 503 GLU A CA 1
ATOM 3910 C C . GLU A 1 503 ? 55.514 9.857 -56.038 1.00 83.25 503 GLU A C 1
ATOM 3912 O O . GLU A 1 503 ? 54.393 9.689 -55.554 1.00 83.25 503 GLU A O 1
ATOM 3917 N N . LYS A 1 504 ? 56.363 8.842 -56.250 1.00 82.88 504 LYS A N 1
ATOM 3918 C CA . LYS A 1 504 ? 56.050 7.454 -55.888 1.00 82.88 504 LYS A CA 1
ATOM 3919 C C . LYS A 1 504 ? 55.885 7.283 -54.388 1.00 82.88 504 LYS A C 1
ATOM 3921 O O . LYS A 1 504 ? 54.902 6.690 -53.956 1.00 82.88 504 LYS A O 1
ATOM 3926 N N . GLU A 1 505 ? 56.825 7.807 -53.602 1.00 87.06 505 GLU A N 1
ATOM 3927 C CA . GLU A 1 505 ? 56.771 7.717 -52.143 1.00 87.06 505 GLU A CA 1
ATOM 3928 C C . GLU A 1 505 ? 55.520 8.416 -51.599 1.00 87.06 505 GLU A C 1
ATOM 3930 O O . GLU A 1 505 ? 54.802 7.855 -50.769 1.00 87.06 505 GLU A O 1
ATOM 3935 N N . LYS A 1 506 ? 55.200 9.609 -52.117 1.00 88.19 506 LYS A N 1
ATOM 3936 C CA . LYS A 1 506 ? 54.003 10.355 -51.718 1.00 88.19 506 LYS A CA 1
ATOM 3937 C C . LYS A 1 506 ? 52.712 9.620 -52.088 1.00 88.19 506 LYS A C 1
ATOM 3939 O O . LYS A 1 506 ? 51.834 9.489 -51.237 1.00 88.19 506 LYS A O 1
ATOM 3944 N N . LEU A 1 507 ? 52.591 9.116 -53.319 1.00 87.88 507 LEU A N 1
ATOM 3945 C CA . LEU A 1 507 ? 51.412 8.360 -53.752 1.00 87.88 507 LEU A CA 1
ATOM 3946 C C . LEU A 1 507 ? 51.262 7.060 -52.948 1.00 87.88 507 LEU A C 1
ATOM 3948 O O . LEU A 1 507 ? 50.167 6.745 -52.490 1.00 87.88 507 LEU A O 1
ATOM 3952 N N . GLN A 1 508 ? 52.362 6.349 -52.691 1.00 90.88 508 GLN A N 1
ATOM 3953 C CA . GLN A 1 508 ? 52.370 5.141 -51.868 1.00 90.88 508 GLN A CA 1
ATOM 3954 C C . GLN A 1 508 ? 51.969 5.433 -50.415 1.00 90.88 508 GLN A C 1
ATOM 3956 O O . GLN A 1 508 ? 51.168 4.693 -49.846 1.00 90.88 508 GLN A O 1
ATOM 3961 N N . LYS A 1 509 ? 52.446 6.538 -49.829 1.00 90.94 509 LYS A N 1
ATOM 3962 C CA . LYS A 1 509 ? 52.014 7.002 -48.503 1.00 90.94 509 LYS A CA 1
ATOM 3963 C C . LYS A 1 509 ? 50.522 7.333 -48.477 1.00 90.94 509 LYS A C 1
ATOM 3965 O O . LYS A 1 509 ? 49.839 6.891 -47.562 1.00 90.94 509 LYS A O 1
ATOM 3970 N N . ASN A 1 510 ? 50.012 8.050 -49.479 1.00 89.69 510 ASN A N 1
ATOM 3971 C CA . ASN A 1 510 ? 48.593 8.396 -49.574 1.00 89.69 510 ASN A CA 1
ATOM 3972 C C . ASN A 1 510 ? 47.704 7.144 -49.718 1.00 89.69 510 ASN A C 1
ATOM 3974 O O . ASN A 1 510 ? 46.653 7.073 -49.090 1.00 89.69 510 ASN A O 1
ATOM 3978 N N . ILE A 1 511 ? 48.136 6.130 -50.482 1.00 90.56 511 ILE A N 1
ATOM 3979 C CA . ILE A 1 511 ? 47.443 4.830 -50.571 1.00 90.56 511 ILE A CA 1
ATOM 3980 C C . ILE A 1 511 ? 47.381 4.147 -49.197 1.00 90.56 511 ILE A C 1
ATOM 3982 O O . ILE A 1 511 ? 46.330 3.625 -48.826 1.00 90.56 511 ILE A O 1
ATOM 3986 N N . GLN A 1 512 ? 48.493 4.121 -48.454 1.00 91.94 512 GLN A N 1
ATOM 3987 C CA . GLN A 1 512 ? 48.544 3.489 -47.129 1.00 91.94 512 GLN A CA 1
ATOM 3988 C C . GLN A 1 512 ? 47.722 4.260 -46.090 1.00 91.94 512 GLN A C 1
ATOM 3990 O O . GLN A 1 512 ? 46.987 3.641 -45.326 1.00 91.94 512 GLN A O 1
ATOM 3995 N N . ASP A 1 513 ? 47.788 5.594 -46.097 1.00 89.75 513 ASP A N 1
ATOM 3996 C CA . ASP A 1 513 ? 46.988 6.453 -45.217 1.00 89.75 513 ASP A CA 1
ATOM 3997 C C . ASP A 1 513 ? 45.490 6.280 -45.500 1.00 89.75 513 ASP A C 1
ATOM 3999 O O . ASP A 1 513 ? 44.708 6.080 -44.575 1.00 89.75 513 ASP A O 1
ATOM 4003 N N . LEU A 1 514 ? 45.085 6.247 -46.777 1.00 91.19 514 LEU A N 1
ATOM 4004 C CA . LEU A 1 514 ? 43.688 6.028 -47.156 1.00 91.19 514 LEU A CA 1
ATOM 4005 C C . LEU A 1 514 ? 43.181 4.657 -46.693 1.00 91.19 514 LEU A C 1
ATOM 4007 O O . LEU A 1 514 ? 42.106 4.576 -46.099 1.00 91.19 514 LEU A O 1
ATOM 4011 N N . LYS A 1 515 ? 43.957 3.588 -46.919 1.00 91.31 515 LYS A N 1
ATOM 4012 C CA . LYS A 1 515 ? 43.607 2.236 -46.451 1.00 91.31 515 LYS A CA 1
ATOM 4013 C C . LYS A 1 515 ? 43.493 2.182 -44.928 1.00 91.31 515 LYS A C 1
ATOM 4015 O O . LYS A 1 515 ? 42.472 1.725 -44.423 1.00 91.31 515 LYS A O 1
ATOM 4020 N N . GLY A 1 516 ? 44.493 2.702 -44.215 1.00 89.62 516 GLY A N 1
ATOM 4021 C CA . GLY A 1 516 ? 44.527 2.689 -42.753 1.00 89.62 516 GLY A CA 1
ATOM 4022 C C . GLY A 1 516 ? 43.394 3.499 -42.121 1.00 89.62 516 GLY A C 1
ATOM 4023 O O . GLY A 1 516 ? 42.737 3.020 -41.201 1.00 89.62 516 GLY A O 1
ATOM 4024 N N . ARG A 1 517 ? 43.102 4.703 -42.633 1.00 88.81 517 ARG A N 1
ATOM 4025 C CA . ARG A 1 517 ? 42.001 5.537 -42.119 1.00 88.81 517 ARG A CA 1
ATOM 4026 C C . ARG A 1 517 ? 40.626 4.958 -42.422 1.00 88.81 517 ARG A C 1
ATOM 4028 O O . ARG A 1 517 ? 39.744 5.053 -41.569 1.00 88.81 517 ARG A O 1
ATOM 4035 N N . TYR A 1 518 ? 40.436 4.371 -43.604 1.00 91.19 518 TYR A N 1
ATOM 4036 C CA . TYR A 1 518 ? 39.188 3.695 -43.956 1.00 91.19 518 TYR A CA 1
ATOM 4037 C C . TYR A 1 518 ? 38.937 2.497 -43.041 1.00 91.19 518 TYR A C 1
ATOM 4039 O O . TYR A 1 518 ? 37.865 2.395 -42.453 1.00 91.19 518 TYR A O 1
ATOM 4047 N N . GLU A 1 519 ? 39.939 1.633 -42.866 1.00 90.75 519 GLU A N 1
ATOM 4048 C CA . GLU A 1 519 ? 39.845 0.453 -42.005 1.00 90.75 519 GLU A CA 1
ATOM 4049 C C . GLU A 1 519 ? 39.604 0.834 -40.538 1.00 90.75 519 GLU A C 1
ATOM 4051 O O . GLU A 1 519 ? 38.721 0.268 -39.892 1.00 90.75 519 GLU A O 1
ATOM 4056 N N . ALA A 1 520 ? 40.307 1.851 -40.028 1.00 87.69 520 ALA A N 1
ATOM 4057 C CA . ALA A 1 520 ? 40.089 2.373 -38.681 1.00 87.69 520 ALA A CA 1
ATOM 4058 C C . ALA A 1 520 ? 38.676 2.955 -38.503 1.00 87.69 520 ALA A C 1
ATOM 4060 O O . ALA A 1 520 ? 38.024 2.685 -37.497 1.00 87.69 520 ALA A O 1
ATOM 4061 N N . SER A 1 521 ? 38.177 3.713 -39.485 1.00 87.06 521 SER A N 1
ATOM 4062 C CA . SER A 1 521 ? 36.833 4.309 -39.435 1.00 87.06 521 SER A CA 1
ATOM 4063 C C . SER A 1 521 ? 35.731 3.252 -39.529 1.00 87.06 521 SER A C 1
ATOM 4065 O O . SER A 1 521 ? 34.744 3.338 -38.800 1.00 87.06 521 SER A O 1
ATOM 4067 N N . LEU A 1 522 ? 35.908 2.240 -40.385 1.00 90.12 522 LEU A N 1
ATOM 4068 C CA . LEU A 1 522 ? 34.994 1.105 -40.508 1.00 90.12 522 LEU A CA 1
ATOM 4069 C C . LEU A 1 522 ? 34.938 0.311 -39.198 1.00 90.12 522 LEU A C 1
ATOM 4071 O O . LEU A 1 522 ? 33.855 0.115 -38.653 1.00 90.12 522 LEU A O 1
ATOM 4075 N N . THR A 1 523 ? 36.103 -0.053 -38.654 1.00 88.50 523 THR A N 1
ATOM 4076 C CA . THR A 1 523 ? 36.219 -0.784 -37.382 1.00 88.50 523 THR A CA 1
ATOM 4077 C C . THR A 1 523 ? 35.609 0.011 -36.228 1.00 88.50 523 THR A C 1
ATOM 4079 O O . THR A 1 523 ? 34.881 -0.544 -35.409 1.00 88.50 523 THR A O 1
ATOM 4082 N N . GLN A 1 524 ? 35.848 1.326 -36.176 1.00 85.56 524 GLN A N 1
ATOM 4083 C CA . GLN A 1 524 ? 35.255 2.201 -35.166 1.00 85.56 524 GLN A CA 1
ATOM 4084 C C . GLN A 1 524 ? 33.724 2.231 -35.274 1.00 85.56 524 GLN A C 1
ATOM 4086 O O . GLN A 1 524 ? 33.045 2.074 -34.262 1.00 85.56 524 GLN A O 1
ATOM 4091 N N . ALA A 1 525 ? 33.169 2.420 -36.475 1.00 86.62 525 ALA A N 1
ATOM 4092 C CA . ALA A 1 525 ? 31.721 2.458 -36.674 1.00 86.62 525 ALA A CA 1
ATOM 4093 C C . ALA A 1 525 ? 31.058 1.107 -36.345 1.00 86.62 525 ALA A C 1
ATOM 4095 O O . ALA A 1 525 ? 30.008 1.080 -35.705 1.00 86.62 525 ALA A O 1
ATOM 4096 N N . GLU A 1 526 ? 31.690 -0.013 -36.708 1.00 88.38 526 GLU A N 1
ATOM 4097 C CA . GLU A 1 526 ? 31.239 -1.360 -36.332 1.00 88.38 526 GLU A CA 1
ATOM 4098 C C . GLU A 1 526 ? 31.272 -1.582 -34.817 1.00 88.38 526 GLU A C 1
ATOM 4100 O O . GLU A 1 526 ? 30.332 -2.142 -34.249 1.00 88.38 526 GLU A O 1
ATOM 4105 N N . GLN A 1 527 ? 32.341 -1.141 -34.150 1.00 88.00 527 GLN A N 1
ATOM 4106 C CA . GLN A 1 527 ? 32.482 -1.261 -32.702 1.00 88.00 527 GLN A CA 1
ATOM 4107 C C . GLN A 1 527 ? 31.419 -0.435 -31.969 1.00 88.00 527 GLN A C 1
ATOM 4109 O O . GLN A 1 527 ? 30.777 -0.946 -31.052 1.00 88.00 527 GLN A O 1
ATOM 4114 N N . GLN A 1 528 ? 31.176 0.801 -32.410 1.00 85.50 528 GLN A N 1
ATOM 4115 C CA . GLN A 1 528 ? 30.118 1.655 -31.866 1.00 85.50 528 GLN A CA 1
ATOM 4116 C C . GLN A 1 528 ? 28.738 1.032 -32.074 1.00 85.50 528 GLN A C 1
ATOM 4118 O O . GLN A 1 528 ? 27.944 0.978 -31.140 1.00 85.50 528 GLN A O 1
ATOM 4123 N N . MET A 1 529 ? 28.461 0.491 -33.264 1.00 88.56 529 MET A N 1
ATOM 4124 C CA . MET A 1 529 ? 27.188 -0.173 -33.554 1.00 88.56 529 MET A CA 1
ATOM 4125 C C . MET A 1 529 ? 26.951 -1.364 -32.614 1.00 88.56 529 MET A C 1
ATOM 4127 O O . MET A 1 529 ? 25.864 -1.491 -32.051 1.00 88.56 529 MET A O 1
ATOM 4131 N N . LYS A 1 530 ? 27.978 -2.198 -32.390 1.00 89.12 530 LYS A N 1
ATOM 4132 C CA . LYS A 1 530 ? 27.926 -3.328 -31.445 1.00 89.12 530 LYS A CA 1
ATOM 4133 C C . LYS A 1 530 ? 27.732 -2.869 -29.997 1.00 89.12 530 LYS A C 1
ATOM 4135 O O . LYS A 1 530 ? 26.977 -3.499 -29.262 1.00 89.12 530 LYS A O 1
ATOM 4140 N N . GLN A 1 531 ? 28.393 -1.786 -29.589 1.00 87.56 531 GLN A N 1
ATOM 4141 C CA . GLN A 1 531 ? 28.249 -1.190 -28.258 1.00 87.56 531 GLN A CA 1
ATOM 4142 C C . GLN A 1 531 ? 26.813 -0.710 -28.009 1.00 87.56 531 GLN A C 1
ATOM 4144 O O . GLN A 1 531 ? 26.199 -1.143 -27.034 1.00 87.56 531 GLN A O 1
ATOM 4149 N N . VAL A 1 532 ? 26.243 0.102 -28.913 1.00 88.81 532 VAL A N 1
ATOM 4150 C CA . VAL A 1 532 ? 24.852 0.581 -28.781 1.00 88.81 532 VAL A CA 1
ATOM 4151 C C . VAL A 1 532 ? 23.868 -0.589 -28.762 1.00 88.81 532 VAL A C 1
ATOM 4153 O O . VAL A 1 532 ? 22.993 -0.631 -27.899 1.00 88.81 532 VAL A O 1
ATOM 4156 N N . GLN A 1 533 ? 24.052 -1.575 -29.646 1.00 90.69 533 GLN A N 1
ATOM 4157 C CA . GLN A 1 533 ? 23.197 -2.761 -29.697 1.00 90.69 533 GLN A CA 1
ATOM 4158 C C . GLN A 1 533 ? 23.230 -3.563 -28.387 1.00 90.69 533 GLN A C 1
ATOM 4160 O O . GLN A 1 533 ? 22.186 -3.970 -27.884 1.00 90.69 533 GLN A O 1
ATOM 4165 N N . CYS A 1 534 ? 24.412 -3.763 -27.800 1.00 90.62 534 CYS A N 1
ATOM 4166 C CA . CYS A 1 534 ? 24.555 -4.477 -26.531 1.00 90.62 534 CYS A CA 1
ATOM 4167 C C . CYS A 1 534 ? 23.816 -3.753 -25.392 1.00 90.62 534 CYS A C 1
ATOM 4169 O O . CYS A 1 534 ? 23.094 -4.383 -24.617 1.00 90.62 534 CYS A O 1
ATOM 4171 N N . VAL A 1 535 ? 23.935 -2.419 -25.324 1.00 90.88 535 VAL A N 1
ATOM 4172 C CA . VAL A 1 535 ? 23.194 -1.607 -24.345 1.00 90.88 535 VAL A CA 1
ATOM 4173 C C . VAL A 1 535 ? 21.684 -1.712 -24.582 1.00 90.88 535 VAL A C 1
ATOM 4175 O O . VAL A 1 535 ? 20.952 -1.894 -23.614 1.00 90.88 535 VAL A O 1
ATOM 4178 N N . GLN A 1 536 ? 21.207 -1.652 -25.831 1.00 92.06 536 GLN A N 1
ATOM 4179 C CA . GLN A 1 536 ? 19.781 -1.803 -26.164 1.00 92.06 536 GLN A CA 1
ATOM 4180 C C . GLN A 1 536 ? 19.224 -3.168 -25.740 1.00 92.06 536 GLN A C 1
ATOM 4182 O O . GLN A 1 536 ? 18.146 -3.240 -25.153 1.00 92.06 536 GLN A O 1
ATOM 4187 N N . GLU A 1 537 ? 19.946 -4.255 -26.018 1.00 91.88 537 GLU A N 1
ATOM 4188 C CA . GLU A 1 537 ? 19.510 -5.613 -25.682 1.00 91.88 537 GLU A CA 1
ATOM 4189 C C . GLU A 1 537 ? 19.399 -5.823 -24.169 1.00 91.88 537 GLU A C 1
ATOM 4191 O O . GLU A 1 537 ? 18.423 -6.404 -23.692 1.00 91.88 537 GLU A O 1
ATOM 4196 N N . GLU A 1 538 ? 20.376 -5.342 -23.400 1.00 93.31 538 GLU A N 1
ATOM 4197 C CA . GLU A 1 538 ? 20.335 -5.429 -21.939 1.00 93.31 538 GLU A CA 1
ATOM 4198 C C . GLU A 1 538 ? 19.306 -4.462 -21.340 1.00 93.31 538 GLU A C 1
ATOM 4200 O O . GLU A 1 538 ? 18.588 -4.842 -20.416 1.00 93.31 538 GLU A O 1
ATOM 4205 N N . LEU A 1 539 ? 19.165 -3.249 -21.890 1.00 93.62 539 LEU A N 1
ATOM 4206 C CA . LEU A 1 539 ? 18.130 -2.298 -21.479 1.00 93.62 539 LEU A CA 1
ATOM 4207 C C . LEU A 1 539 ? 16.735 -2.887 -21.679 1.00 93.62 539 LEU A C 1
ATOM 4209 O O . LEU A 1 539 ? 15.893 -2.756 -20.794 1.00 93.62 539 LEU A O 1
ATOM 4213 N N . LYS A 1 540 ? 16.499 -3.561 -22.807 1.00 91.81 540 LYS A N 1
ATOM 4214 C CA . LYS A 1 540 ? 15.227 -4.224 -23.091 1.00 91.81 540 LYS A CA 1
ATOM 4215 C C . LYS A 1 540 ? 14.929 -5.336 -22.087 1.00 91.81 540 LYS A C 1
ATOM 4217 O O . LYS A 1 540 ? 13.840 -5.353 -21.529 1.00 91.81 540 LYS A O 1
ATOM 4222 N N . LYS A 1 541 ? 15.904 -6.206 -21.791 1.00 93.38 541 LYS A N 1
ATOM 4223 C CA . LYS A 1 541 ? 15.746 -7.251 -20.759 1.00 93.38 541 LYS A CA 1
ATOM 4224 C C . LYS A 1 541 ? 15.396 -6.645 -19.401 1.00 93.38 541 LYS A C 1
ATOM 4226 O O . LYS A 1 541 ? 14.432 -7.065 -18.779 1.00 93.38 541 LYS A O 1
ATOM 4231 N N . PHE A 1 542 ? 16.122 -5.607 -18.987 1.00 95.50 542 PHE A N 1
ATOM 4232 C CA . PHE A 1 542 ? 15.824 -4.889 -17.750 1.00 95.50 542 PHE A CA 1
ATOM 4233 C C . PHE A 1 542 ? 14.423 -4.271 -17.750 1.00 95.50 542 PHE A C 1
ATOM 4235 O O . PHE A 1 542 ? 13.736 -4.322 -16.735 1.00 95.50 542 PHE A O 1
ATOM 4242 N N . GLN A 1 543 ? 13.990 -3.672 -18.863 1.00 93.69 543 GLN A N 1
ATOM 4243 C CA . GLN A 1 543 ? 12.646 -3.111 -18.981 1.00 93.69 543 GLN A CA 1
ATOM 4244 C C . GLN A 1 543 ? 11.573 -4.191 -18.830 1.00 93.69 543 GLN A C 1
ATOM 4246 O O . GLN A 1 543 ? 10.639 -3.973 -18.060 1.00 93.69 543 GLN A O 1
ATOM 4251 N N . ASP A 1 544 ? 11.731 -5.328 -19.507 1.00 91.12 544 ASP A N 1
ATOM 4252 C CA . ASP A 1 544 ? 10.810 -6.464 -19.426 1.00 91.12 544 ASP A CA 1
ATOM 4253 C C . ASP A 1 544 ? 10.735 -6.994 -17.978 1.00 91.12 544 ASP A C 1
ATOM 4255 O O . ASP A 1 544 ? 9.647 -7.047 -17.400 1.00 91.12 544 ASP A O 1
ATOM 4259 N N . ASP A 1 545 ? 11.889 -7.250 -17.346 1.00 91.12 545 ASP A N 1
ATOM 4260 C CA . ASP A 1 545 ? 11.984 -7.693 -15.945 1.00 91.12 545 ASP A CA 1
ATOM 4261 C C . ASP A 1 545 ? 11.338 -6.677 -14.978 1.00 91.12 545 ASP A C 1
ATOM 4263 O O . ASP A 1 545 ? 10.633 -7.032 -14.030 1.00 91.12 545 ASP A O 1
ATOM 4267 N N . CYS A 1 546 ? 11.572 -5.379 -15.203 1.00 93.88 546 CYS A N 1
ATOM 4268 C CA . CYS A 1 546 ? 11.011 -4.311 -14.381 1.00 93.88 546 CYS A CA 1
ATOM 4269 C C . CYS A 1 546 ? 9.490 -4.229 -14.467 1.00 93.88 546 CYS A C 1
ATOM 4271 O O . CYS A 1 546 ? 8.854 -3.936 -13.456 1.00 93.88 546 CYS A O 1
ATOM 4273 N N . VAL A 1 547 ? 8.913 -4.405 -15.658 1.00 94.06 547 VAL A N 1
ATOM 4274 C CA . VAL A 1 547 ? 7.467 -4.260 -15.867 1.00 94.06 547 VAL A CA 1
ATOM 4275 C C . VAL A 1 547 ? 6.703 -5.285 -15.038 1.00 94.06 547 VAL A C 1
ATOM 4277 O O . VAL A 1 547 ? 5.736 -4.918 -14.374 1.00 94.06 547 VAL A O 1
ATOM 4280 N N . GLU A 1 548 ? 7.156 -6.539 -15.006 1.00 93.12 548 GLU A N 1
ATOM 4281 C CA . GLU A 1 548 ? 6.500 -7.595 -14.225 1.00 93.12 548 GLU A CA 1
ATOM 4282 C C . GLU A 1 548 ? 6.443 -7.254 -12.728 1.00 93.12 548 GLU A C 1
ATOM 4284 O O . GLU A 1 548 ? 5.379 -7.309 -12.109 1.00 93.12 548 GLU A O 1
ATOM 4289 N N . PHE A 1 549 ? 7.562 -6.811 -12.154 1.00 96.81 549 PHE A N 1
ATOM 4290 C CA . PHE A 1 549 ? 7.623 -6.448 -10.737 1.00 96.81 549 PHE A CA 1
ATOM 4291 C C . PHE A 1 549 ? 6.889 -5.153 -10.405 1.00 96.81 549 PHE A C 1
ATOM 4293 O O . PHE A 1 549 ? 6.298 -5.047 -9.335 1.00 96.81 549 PHE A O 1
ATOM 4300 N N . VAL A 1 550 ? 6.905 -4.160 -11.299 1.00 96.44 550 VAL A N 1
ATOM 4301 C CA . VAL A 1 550 ? 6.133 -2.925 -11.103 1.00 96.44 550 VAL A CA 1
ATOM 4302 C C . VAL A 1 550 ? 4.634 -3.217 -11.131 1.00 96.44 550 VAL A C 1
ATOM 4304 O O . VAL A 1 550 ? 3.920 -2.709 -10.274 1.00 96.44 550 VAL A O 1
ATOM 4307 N N . ASN A 1 551 ? 4.166 -4.089 -12.028 1.00 96.56 551 ASN A N 1
ATOM 4308 C CA . ASN A 1 551 ? 2.765 -4.513 -12.050 1.00 96.56 551 ASN A CA 1
ATOM 4309 C C . ASN A 1 551 ? 2.376 -5.248 -10.758 1.00 96.56 551 ASN A C 1
ATOM 4311 O O . ASN A 1 551 ? 1.296 -5.018 -10.214 1.00 96.56 551 ASN A O 1
ATOM 4315 N N . TRP A 1 552 ? 3.257 -6.113 -10.242 1.00 97.69 552 TRP A N 1
ATOM 4316 C CA . TRP A 1 552 ? 3.046 -6.734 -8.933 1.00 97.69 552 TRP A CA 1
ATOM 4317 C C . TRP A 1 552 ? 3.009 -5.689 -7.807 1.00 97.69 552 TRP A C 1
ATOM 4319 O O . TRP A 1 552 ? 2.115 -5.751 -6.967 1.00 97.69 552 TRP A O 1
ATOM 4329 N N . LEU A 1 553 ? 3.917 -4.703 -7.806 1.00 98.12 553 LEU A N 1
ATOM 4330 C CA . LEU A 1 553 ? 3.903 -3.608 -6.830 1.00 98.12 553 LEU A CA 1
ATOM 4331 C C . LEU A 1 553 ? 2.579 -2.839 -6.866 1.00 98.12 553 LEU A C 1
ATOM 4333 O O . LEU A 1 553 ? 2.016 -2.588 -5.807 1.00 98.12 553 LEU A O 1
ATOM 4337 N N . ASP A 1 554 ? 2.071 -2.499 -8.054 1.00 97.50 554 ASP A N 1
ATOM 4338 C CA . ASP A 1 554 ? 0.787 -1.806 -8.213 1.00 97.50 554 ASP A CA 1
ATOM 4339 C C . ASP A 1 554 ? -0.367 -2.634 -7.611 1.00 97.50 554 ASP A C 1
ATOM 4341 O O . ASP A 1 554 ? -1.191 -2.113 -6.857 1.00 97.50 554 ASP A O 1
ATOM 4345 N N . GLN A 1 555 ? -0.401 -3.944 -7.877 1.00 97.75 555 GLN A N 1
ATOM 4346 C CA . GLN A 1 555 ? -1.419 -4.844 -7.327 1.00 97.75 555 GLN A CA 1
ATOM 4347 C C . GLN A 1 555 ? -1.304 -5.003 -5.803 1.00 97.75 555 GLN A C 1
ATOM 4349 O O . GLN A 1 555 ? -2.315 -5.010 -5.100 1.00 97.75 555 GLN A O 1
ATOM 4354 N N . ALA A 1 556 ? -0.084 -5.136 -5.286 1.00 98.06 556 ALA A N 1
ATOM 4355 C CA . ALA A 1 556 ? 0.175 -5.302 -3.862 1.00 98.06 556 ALA A CA 1
ATOM 4356 C C . ALA A 1 556 ? -0.126 -4.014 -3.073 1.00 98.06 556 ALA A C 1
ATOM 4358 O O . ALA A 1 556 ? -0.643 -4.076 -1.957 1.00 98.06 556 ALA A O 1
ATOM 4359 N N . GLU A 1 557 ? 0.144 -2.845 -3.659 1.00 97.81 557 GLU A N 1
ATOM 4360 C CA . GLU A 1 557 ? -0.254 -1.543 -3.115 1.00 97.81 557 GLU A CA 1
ATOM 4361 C C . GLU A 1 557 ? -1.786 -1.367 -3.096 1.00 97.81 557 GLU A C 1
ATOM 4363 O O . GLU A 1 557 ? -2.320 -0.797 -2.146 1.00 97.81 557 GLU A O 1
ATOM 4368 N N . GLY A 1 558 ? -2.515 -1.917 -4.073 1.00 97.12 558 GLY A N 1
ATOM 4369 C CA . GLY A 1 558 ? -3.980 -1.977 -4.014 1.00 97.12 558 GLY A CA 1
ATOM 4370 C C . GLY A 1 558 ? -4.498 -2.934 -2.933 1.00 97.12 558 GLY A C 1
ATOM 4371 O O . GLY A 1 558 ? -5.424 -2.611 -2.190 1.00 97.12 558 GLY A O 1
ATOM 4372 N N . GLU A 1 559 ? -3.876 -4.107 -2.789 1.00 97.06 559 GLU A N 1
ATOM 4373 C CA . GLU A 1 559 ? -4.284 -5.098 -1.786 1.00 97.06 559 GLU A CA 1
ATOM 4374 C C . GLU A 1 559 ? -4.080 -4.592 -0.349 1.00 97.06 559 GLU A C 1
ATOM 4376 O O . GLU A 1 559 ? -4.925 -4.819 0.519 1.00 97.06 559 GLU A O 1
ATOM 4381 N N . ILE A 1 560 ? -2.979 -3.887 -0.071 1.00 97.25 560 ILE A N 1
ATOM 4382 C CA . ILE A 1 560 ? -2.742 -3.328 1.265 1.00 97.25 560 ILE A CA 1
ATOM 4383 C C . ILE A 1 560 ? -3.759 -2.236 1.624 1.00 97.25 560 ILE A C 1
ATOM 4385 O O . ILE A 1 560 ? -4.161 -2.148 2.786 1.00 97.25 560 ILE A O 1
ATOM 4389 N N . GLU A 1 561 ? -4.207 -1.445 0.647 1.00 95.88 561 GLU A N 1
ATOM 4390 C CA . GLU A 1 561 ? -5.274 -0.458 0.830 1.00 95.88 561 GLU A CA 1
ATOM 4391 C C . GLU A 1 561 ? -6.608 -1.151 1.139 1.00 95.88 561 GLU A C 1
ATOM 4393 O O . GLU A 1 561 ? -7.276 -0.805 2.116 1.00 95.88 561 GLU A O 1
ATOM 4398 N N . GLU A 1 562 ? -6.950 -2.206 0.392 1.00 95.62 562 GLU A N 1
ATOM 4399 C CA . GLU A 1 562 ? -8.145 -3.011 0.654 1.00 95.62 562 GLU A CA 1
ATOM 4400 C C . GLU A 1 562 ? -8.102 -3.647 2.049 1.00 95.62 562 GLU A C 1
ATOM 4402 O O . GLU A 1 562 ? -9.084 -3.594 2.794 1.00 95.62 562 GLU A O 1
ATOM 4407 N N . LEU A 1 563 ? -6.968 -4.233 2.446 1.00 96.44 563 LEU A N 1
ATOM 4408 C CA . LEU A 1 563 ? -6.789 -4.824 3.773 1.00 96.44 563 LEU A CA 1
ATOM 4409 C C . LEU A 1 563 ? -6.886 -3.773 4.885 1.00 96.44 563 LEU A C 1
ATOM 4411 O O . LEU A 1 563 ? -7.472 -4.073 5.927 1.00 96.44 563 LEU A O 1
ATOM 4415 N N . GLY A 1 564 ? -6.387 -2.560 4.639 1.00 95.12 564 GLY A N 1
ATOM 4416 C CA . GLY A 1 564 ? -6.457 -1.412 5.543 1.00 95.12 564 GLY A CA 1
ATOM 4417 C C . GLY A 1 564 ? -7.830 -0.745 5.650 1.00 95.12 564 GLY A C 1
ATOM 4418 O O . GLY A 1 564 ? -8.002 0.114 6.507 1.00 95.12 564 GLY A O 1
ATOM 4419 N N . ALA A 1 565 ? -8.812 -1.131 4.830 1.00 95.38 565 ALA A N 1
ATOM 4420 C CA . ALA A 1 565 ? -10.140 -0.526 4.879 1.00 95.38 565 ALA A CA 1
ATOM 4421 C C . ALA A 1 565 ? -10.863 -0.787 6.227 1.00 95.38 565 ALA A C 1
ATOM 4423 O O . ALA A 1 565 ? -10.878 -1.944 6.681 1.00 95.38 565 ALA A O 1
ATOM 4424 N N . PRO A 1 566 ? -11.514 0.237 6.825 1.00 95.12 566 PRO A N 1
ATOM 4425 C CA . PRO A 1 566 ? -12.238 0.113 8.089 1.00 95.12 566 PRO A CA 1
ATOM 4426 C C . PRO A 1 566 ? -13.400 -0.881 8.011 1.00 95.12 566 PRO A C 1
ATOM 4428 O O . PRO A 1 566 ? -14.138 -0.919 7.025 1.00 95.12 566 PRO A O 1
ATOM 4431 N N . VAL A 1 567 ? -13.604 -1.668 9.070 1.00 94.50 567 VAL A N 1
ATOM 4432 C CA . VAL A 1 567 ? -14.685 -2.663 9.156 1.00 94.50 567 VAL A CA 1
ATOM 4433 C C . VAL A 1 567 ? -15.311 -2.718 10.549 1.00 94.50 567 VAL A C 1
ATOM 4435 O O . VAL A 1 567 ? -14.678 -2.390 11.547 1.00 94.50 567 VAL A O 1
ATOM 4438 N N . GLY A 1 568 ? -16.570 -3.154 10.617 1.00 88.88 568 GLY A N 1
ATOM 4439 C CA . GLY A 1 568 ? -17.371 -3.122 11.846 1.00 88.88 568 GLY A CA 1
ATOM 4440 C C . GLY A 1 568 ? -17.574 -4.469 12.539 1.00 88.88 568 GLY A C 1
ATOM 4441 O O . GLY A 1 568 ? -18.420 -4.571 13.416 1.00 88.88 568 GLY A O 1
ATOM 4442 N N . SER A 1 569 ? -16.887 -5.541 12.130 1.00 92.81 569 SER A N 1
ATOM 4443 C CA . SER A 1 569 ? -17.100 -6.859 12.745 1.00 92.81 569 SER A CA 1
ATOM 4444 C C . SER A 1 569 ? -15.804 -7.608 13.025 1.00 92.81 569 SER A C 1
ATOM 4446 O O . SER A 1 569 ? -14.887 -7.640 12.201 1.00 92.81 569 SER A O 1
ATOM 4448 N N . LEU A 1 570 ? -15.770 -8.270 14.185 1.00 94.06 570 LEU A N 1
ATOM 4449 C CA . LEU A 1 570 ? -14.637 -9.067 14.652 1.00 94.06 570 LEU A CA 1
ATOM 4450 C C . LEU A 1 570 ? -14.245 -10.179 13.671 1.00 94.06 570 LEU A C 1
ATOM 4452 O O . LEU A 1 570 ? -13.060 -10.395 13.433 1.00 94.06 570 LEU A O 1
ATOM 4456 N N . ASN A 1 571 ? -15.228 -10.860 13.072 1.00 95.12 571 ASN A N 1
ATOM 4457 C CA . ASN A 1 571 ? -14.966 -11.935 12.110 1.00 95.12 571 ASN A CA 1
ATOM 4458 C C . ASN A 1 571 ? -14.232 -11.403 10.872 1.00 95.12 571 ASN A C 1
ATOM 4460 O O . ASN A 1 571 ? -13.211 -11.966 10.490 1.00 95.12 571 ASN A O 1
ATOM 4464 N N . ILE A 1 572 ? -14.679 -10.272 10.311 1.00 96.25 572 ILE A N 1
ATOM 4465 C CA . ILE A 1 572 ? -14.032 -9.668 9.137 1.00 96.25 572 ILE A CA 1
ATOM 4466 C C . ILE A 1 572 ? -12.627 -9.156 9.487 1.00 96.25 572 ILE A C 1
ATOM 4468 O O . ILE A 1 572 ? -11.701 -9.340 8.701 1.00 96.25 572 ILE A O 1
ATOM 4472 N N . LEU A 1 573 ? -12.433 -8.550 10.666 1.00 96.38 573 LEU A N 1
ATOM 4473 C CA . LEU A 1 573 ? -11.100 -8.145 11.138 1.00 96.38 573 LEU A CA 1
ATOM 4474 C C . LEU A 1 573 ? -10.154 -9.343 11.293 1.00 96.38 573 LEU A C 1
ATOM 4476 O O . LEU A 1 573 ? -8.989 -9.264 10.909 1.00 96.38 573 LEU A O 1
ATOM 4480 N N . SER A 1 574 ? -10.654 -10.460 11.826 1.00 96.81 574 SER A N 1
ATOM 4481 C CA . SER A 1 574 ? -9.898 -11.709 11.960 1.00 96.81 574 SER A CA 1
ATOM 4482 C C . SER A 1 574 ? -9.526 -12.296 10.591 1.00 96.81 574 SER A C 1
ATOM 4484 O O . SER A 1 574 ? -8.373 -12.678 10.375 1.00 96.81 574 SER A O 1
ATOM 4486 N N . ASP A 1 575 ? -10.460 -12.285 9.635 1.00 97.19 575 ASP A N 1
ATOM 4487 C CA . ASP A 1 575 ? -10.224 -12.727 8.257 1.00 97.19 575 ASP A CA 1
ATOM 4488 C C . ASP A 1 575 ? -9.184 -11.841 7.552 1.00 97.19 575 ASP A C 1
ATOM 4490 O O . ASP A 1 575 ? -8.241 -12.354 6.944 1.00 97.19 575 ASP A O 1
ATOM 4494 N N . LYS A 1 576 ? -9.283 -10.511 7.699 1.00 97.25 576 LYS A N 1
ATOM 4495 C CA . LYS A 1 576 ? -8.284 -9.549 7.203 1.00 97.25 576 LYS A CA 1
ATOM 4496 C C . LYS A 1 576 ? -6.915 -9.771 7.837 1.00 97.25 576 LYS A C 1
ATOM 4498 O O . LYS A 1 576 ? -5.921 -9.789 7.118 1.00 97.25 576 LYS A O 1
ATOM 4503 N N . LEU A 1 577 ? -6.841 -9.998 9.150 1.00 97.56 577 LEU A N 1
ATOM 4504 C CA . LEU A 1 577 ? -5.587 -10.325 9.836 1.00 97.56 577 LEU A CA 1
ATOM 4505 C C . LEU A 1 577 ? -4.973 -11.618 9.286 1.00 97.56 577 LEU A C 1
ATOM 4507 O O . LEU A 1 577 ? -3.759 -11.708 9.111 1.00 97.56 577 LEU A O 1
ATOM 4511 N N . GLN A 1 578 ? -5.790 -12.630 9.000 1.00 97.56 578 GLN A N 1
ATOM 4512 C CA . GLN A 1 578 ? -5.300 -13.871 8.415 1.00 97.56 578 GLN A CA 1
ATOM 4513 C C . GLN A 1 578 ? -4.813 -13.669 6.974 1.00 97.56 578 GLN A C 1
ATOM 4515 O O . GLN A 1 578 ? -3.735 -14.155 6.631 1.00 97.56 578 GLN A O 1
ATOM 4520 N N . ARG A 1 579 ? -5.550 -12.909 6.153 1.00 97.62 579 ARG A N 1
ATOM 4521 C CA . ARG A 1 579 ? -5.142 -12.572 4.782 1.00 97.62 579 ARG A CA 1
ATOM 4522 C C . ARG A 1 579 ? -3.876 -11.717 4.749 1.00 97.62 579 ARG A C 1
ATOM 4524 O O . ARG A 1 579 ? -3.024 -11.962 3.897 1.00 97.62 579 ARG A O 1
ATOM 4531 N N . GLN A 1 580 ? -3.727 -10.785 5.692 1.00 98.00 580 GLN A N 1
ATOM 4532 C CA . GLN A 1 580 ? -2.538 -9.949 5.851 1.00 98.00 580 GLN A CA 1
ATOM 4533 C C . GLN A 1 580 ? -1.294 -10.790 6.165 1.00 98.00 580 GLN A C 1
ATOM 4535 O O . GLN A 1 580 ? -0.231 -10.490 5.631 1.00 98.00 580 GLN A O 1
ATOM 4540 N N . LYS A 1 581 ? -1.398 -11.869 6.955 1.00 97.50 581 LYS A N 1
ATOM 4541 C CA . LYS A 1 581 ? -0.252 -12.769 7.190 1.00 97.50 581 LYS A CA 1
ATOM 4542 C C . LYS A 1 581 ? 0.225 -13.412 5.893 1.00 97.50 581 LYS A C 1
ATOM 4544 O O . LYS A 1 581 ? 1.409 -13.329 5.583 1.00 97.50 581 LYS A O 1
ATOM 4549 N N . SER A 1 582 ? -0.692 -13.987 5.114 1.00 97.31 582 SER A N 1
ATOM 4550 C CA . SER A 1 582 ? -0.358 -14.573 3.809 1.00 97.31 582 SER A CA 1
ATOM 4551 C C . SER A 1 582 ? 0.193 -13.526 2.836 1.00 97.31 582 SER A C 1
ATOM 4553 O O . SER A 1 582 ? 1.174 -13.789 2.151 1.00 97.31 582 SER A O 1
ATOM 4555 N N . PHE A 1 583 ? -0.374 -12.317 2.830 1.00 98.31 583 PHE A N 1
ATOM 4556 C CA . PHE A 1 583 ? 0.144 -11.199 2.041 1.00 98.31 583 PHE A CA 1
ATOM 4557 C C . PHE A 1 583 ? 1.562 -10.795 2.466 1.00 98.31 583 PHE A C 1
ATOM 4559 O O . PHE A 1 583 ? 2.417 -10.544 1.629 1.00 98.31 583 PHE A O 1
ATOM 4566 N N . SER A 1 584 ? 1.854 -10.770 3.768 1.00 97.94 584 SER A N 1
ATOM 4567 C CA . SER A 1 584 ? 3.191 -10.429 4.263 1.00 97.94 584 SER A CA 1
ATOM 4568 C C . SER A 1 584 ? 4.253 -11.440 3.826 1.00 97.94 584 SER A C 1
ATOM 4570 O O . SER A 1 584 ? 5.376 -11.046 3.514 1.00 97.94 584 SER A O 1
ATOM 4572 N N . GLU A 1 585 ? 3.898 -12.725 3.748 1.00 97.50 585 GLU A N 1
ATOM 4573 C CA . GLU A 1 585 ? 4.775 -13.769 3.213 1.00 97.50 585 GLU A CA 1
ATOM 4574 C C . GLU A 1 585 ? 5.054 -13.543 1.720 1.00 97.50 585 GLU A C 1
ATOM 4576 O O . GLU A 1 585 ? 6.216 -13.606 1.315 1.00 97.50 585 GLU A O 1
ATOM 4581 N N . ASP A 1 586 ? 4.025 -13.192 0.940 1.00 96.69 586 ASP A N 1
ATOM 4582 C CA . ASP A 1 586 ? 4.149 -12.844 -0.483 1.00 96.69 586 ASP A CA 1
ATOM 4583 C C . ASP A 1 586 ? 5.033 -11.604 -0.709 1.00 96.69 586 ASP A C 1
ATOM 4585 O O . ASP A 1 586 ? 5.963 -11.615 -1.519 1.00 96.69 586 ASP A O 1
ATOM 4589 N N . VAL A 1 587 ? 4.832 -10.542 0.075 1.00 98.25 587 VAL A N 1
ATOM 4590 C CA . VAL A 1 587 ? 5.684 -9.343 0.015 1.00 98.25 587 VAL A CA 1
ATOM 4591 C C . VAL A 1 587 ? 7.140 -9.695 0.328 1.00 98.25 587 VAL A C 1
ATOM 4593 O O . VAL A 1 587 ? 8.054 -9.178 -0.311 1.00 98.25 587 VAL A O 1
ATOM 4596 N N . ILE A 1 588 ? 7.393 -10.595 1.282 1.00 97.12 588 ILE A N 1
ATOM 4597 C CA . ILE A 1 588 ? 8.757 -11.016 1.625 1.00 97.12 588 ILE A CA 1
ATOM 4598 C C . ILE A 1 588 ? 9.394 -11.858 0.510 1.00 97.12 588 ILE A C 1
ATOM 4600 O O . ILE A 1 588 ? 10.600 -11.706 0.277 1.00 97.12 588 ILE A O 1
ATOM 4604 N N . SER A 1 589 ? 8.646 -12.721 -0.189 1.00 96.81 589 SER A N 1
ATOM 4605 C CA . SER A 1 589 ? 9.209 -13.519 -1.290 1.00 96.81 589 SER A CA 1
ATOM 4606 C C . SER A 1 589 ? 9.675 -12.650 -2.458 1.00 96.81 589 SER A C 1
ATOM 4608 O O . SER A 1 589 ? 10.765 -12.888 -2.986 1.00 96.81 589 SER A O 1
ATOM 4610 N N . HIS A 1 590 ? 8.952 -11.568 -2.760 1.00 97.19 590 HIS A N 1
ATOM 4611 C CA . HIS A 1 590 ? 9.291 -10.629 -3.837 1.00 97.19 590 HIS A CA 1
ATOM 4612 C C . HIS A 1 590 ? 10.536 -9.766 -3.562 1.00 97.19 590 HIS A C 1
ATOM 4614 O O . HIS A 1 590 ? 11.047 -9.053 -4.430 1.00 97.19 590 HIS A O 1
ATOM 4620 N N . LYS A 1 591 ? 11.138 -9.892 -2.372 1.00 96.88 591 LYS A N 1
ATOM 4621 C CA . LYS A 1 591 ? 12.492 -9.384 -2.108 1.00 96.88 591 LYS A CA 1
ATOM 4622 C C . LYS A 1 591 ? 13.534 -9.983 -3.059 1.00 96.88 591 LYS A C 1
ATOM 4624 O O . LYS A 1 591 ? 14.560 -9.347 -3.313 1.00 96.88 591 LYS A O 1
ATOM 4629 N N . GLY A 1 592 ? 13.318 -11.223 -3.505 1.00 95.69 592 GLY A N 1
ATOM 4630 C CA . GLY A 1 592 ? 14.154 -11.888 -4.503 1.00 95.69 592 GLY A CA 1
ATOM 4631 C C . GLY A 1 592 ? 14.075 -11.190 -5.857 1.00 95.69 592 GLY A C 1
ATOM 4632 O O . GLY A 1 592 ? 15.115 -10.876 -6.434 1.00 95.69 592 GLY A O 1
ATOM 4633 N N . ASP A 1 593 ? 12.867 -10.848 -6.292 1.00 96.25 593 ASP A N 1
ATOM 4634 C CA . ASP A 1 593 ? 12.616 -10.198 -7.583 1.00 96.25 593 ASP A CA 1
ATOM 4635 C C . ASP A 1 593 ? 13.200 -8.787 -7.626 1.00 96.25 593 ASP A C 1
ATOM 4637 O O . ASP A 1 593 ? 13.876 -8.421 -8.587 1.00 96.25 593 ASP A O 1
ATOM 4641 N N . LEU A 1 594 ? 13.101 -8.034 -6.523 1.00 96.81 594 LEU A N 1
ATOM 4642 C CA . LEU A 1 594 ? 13.790 -6.746 -6.405 1.00 96.81 594 LEU A CA 1
ATOM 4643 C C . LEU A 1 594 ? 15.308 -6.891 -6.603 1.00 96.81 594 LEU A C 1
ATOM 4645 O O . LEU A 1 594 ? 15.937 -6.057 -7.256 1.00 96.81 594 LEU A O 1
ATOM 4649 N N . ARG A 1 595 ? 15.923 -7.944 -6.045 1.00 96.06 595 ARG A N 1
ATOM 4650 C CA . ARG A 1 595 ? 17.358 -8.208 -6.248 1.00 96.06 595 ARG A CA 1
ATOM 4651 C C . ARG A 1 595 ? 17.653 -8.576 -7.693 1.00 96.06 595 ARG A C 1
ATOM 4653 O O . ARG A 1 595 ? 18.652 -8.099 -8.220 1.00 96.06 595 ARG A O 1
ATOM 4660 N N . PHE A 1 596 ? 16.816 -9.403 -8.310 1.00 96.62 596 PHE A N 1
ATOM 4661 C CA . PHE A 1 596 ? 16.962 -9.801 -9.706 1.00 96.62 596 PHE A CA 1
ATOM 4662 C C . PHE A 1 596 ? 16.930 -8.583 -10.635 1.00 96.62 596 PHE A C 1
ATOM 4664 O O . PHE A 1 596 ? 17.863 -8.374 -11.405 1.00 96.62 596 PHE A O 1
ATOM 4671 N N . ILE A 1 597 ? 15.946 -7.705 -10.456 1.00 96.56 597 ILE A N 1
ATOM 4672 C CA . ILE A 1 597 ? 15.821 -6.458 -11.217 1.00 96.56 597 ILE A CA 1
ATOM 4673 C C . ILE A 1 597 ? 16.989 -5.515 -10.955 1.00 96.56 597 ILE A C 1
ATOM 4675 O O . ILE A 1 597 ? 17.509 -4.907 -11.885 1.00 96.56 597 ILE A O 1
ATOM 4679 N N . THR A 1 598 ? 17.454 -5.426 -9.707 1.00 96.31 598 THR A N 1
ATOM 4680 C CA . THR A 1 598 ? 18.652 -4.643 -9.371 1.00 96.31 598 THR A CA 1
ATOM 4681 C C . THR A 1 598 ? 19.886 -5.167 -10.107 1.00 96.31 598 THR A C 1
ATOM 4683 O O . THR A 1 598 ? 20.667 -4.372 -10.620 1.00 96.31 598 THR A O 1
ATOM 4686 N N . ILE A 1 599 ? 20.060 -6.490 -10.199 1.00 95.81 599 ILE A N 1
ATOM 4687 C CA . ILE A 1 599 ? 21.161 -7.112 -10.951 1.00 95.81 599 ILE A CA 1
ATOM 4688 C C . ILE A 1 599 ? 21.008 -6.844 -12.454 1.00 95.81 599 ILE A C 1
ATOM 4690 O O . ILE A 1 599 ? 21.984 -6.469 -13.100 1.00 95.81 599 ILE A O 1
ATOM 4694 N N . SER A 1 600 ? 19.797 -6.998 -12.996 1.00 95.25 600 SER A N 1
ATOM 4695 C CA . SER A 1 600 ? 19.477 -6.724 -14.403 1.00 95.25 600 SER A CA 1
ATOM 4696 C C . SER A 1 600 ? 19.794 -5.264 -14.759 1.00 95.25 600 SER A C 1
ATOM 4698 O O . SER A 1 600 ? 20.562 -4.995 -15.681 1.00 95.25 600 SER A O 1
ATOM 4700 N N . GLY A 1 601 ? 19.351 -4.305 -13.941 1.00 95.88 601 GLY A N 1
ATOM 4701 C CA . GLY A 1 601 ? 19.650 -2.886 -14.136 1.00 95.88 601 GLY A CA 1
ATOM 4702 C C . GLY A 1 601 ? 21.132 -2.549 -13.956 1.00 95.88 601 GLY A C 1
ATOM 4703 O O . GLY A 1 601 ? 21.679 -1.774 -14.737 1.00 95.88 601 GLY A O 1
ATOM 4704 N N . GLN A 1 602 ? 21.825 -3.173 -12.996 1.00 95.19 602 GLN A N 1
ATOM 4705 C CA . GLN A 1 602 ? 23.275 -3.008 -12.852 1.00 95.19 602 GLN A CA 1
ATOM 4706 C C . GLN A 1 602 ? 24.027 -3.505 -14.092 1.00 95.19 602 GLN A C 1
ATOM 4708 O O . GLN A 1 602 ? 24.966 -2.850 -14.528 1.00 95.19 602 GLN A O 1
ATOM 4713 N N . LYS A 1 603 ? 23.583 -4.601 -14.713 1.00 94.75 603 LYS A N 1
ATOM 4714 C CA . LYS A 1 603 ? 24.178 -5.103 -15.956 1.00 94.75 603 LYS A CA 1
ATOM 4715 C C . LYS A 1 603 ? 24.051 -4.094 -17.100 1.00 94.75 603 LYS A C 1
ATOM 4717 O O . LYS A 1 603 ? 25.017 -3.896 -17.833 1.00 94.75 603 LYS A O 1
ATOM 4722 N N . VAL A 1 604 ? 22.916 -3.396 -17.209 1.00 94.38 604 VAL A N 1
ATOM 4723 C CA . VAL A 1 604 ? 22.765 -2.277 -18.158 1.00 94.38 604 VAL A CA 1
ATOM 4724 C C . VAL A 1 604 ? 23.767 -1.167 -17.853 1.00 94.38 604 VAL A C 1
ATOM 4726 O O . VAL A 1 604 ? 24.421 -0.678 -18.768 1.00 94.38 604 VAL A O 1
ATOM 4729 N N . LEU A 1 605 ? 23.923 -0.790 -16.578 1.00 93.00 605 LEU A N 1
ATOM 4730 C CA . LEU A 1 605 ? 24.876 0.244 -16.157 1.00 93.00 605 LEU A CA 1
ATOM 4731 C C . LEU A 1 605 ? 26.331 -0.140 -16.447 1.00 93.00 605 LEU A C 1
ATOM 4733 O O . LEU A 1 605 ? 27.106 0.719 -16.859 1.00 93.00 605 LEU A O 1
ATOM 4737 N N . ASP A 1 606 ? 26.696 -1.406 -16.259 1.00 91.81 606 ASP A N 1
ATOM 4738 C CA . ASP A 1 606 ? 28.048 -1.904 -16.515 1.00 91.81 606 ASP A CA 1
ATOM 4739 C C . ASP A 1 606 ? 28.367 -1.879 -18.018 1.00 91.81 606 ASP A C 1
ATOM 4741 O O . ASP A 1 606 ? 29.415 -1.370 -18.421 1.00 91.81 606 ASP A O 1
ATOM 4745 N N . VAL A 1 607 ? 27.441 -2.355 -18.863 1.00 91.06 607 VAL A N 1
ATOM 4746 C CA . VAL A 1 607 ? 27.592 -2.323 -20.330 1.00 91.06 607 VAL A CA 1
ATOM 4747 C C . VAL A 1 607 ? 27.604 -0.881 -20.843 1.00 91.06 607 VAL A C 1
ATOM 4749 O O . VAL A 1 607 ? 28.471 -0.513 -21.633 1.00 91.06 607 VAL A O 1
ATOM 4752 N N . ALA A 1 608 ? 26.693 -0.036 -20.359 1.00 88.56 608 ALA A N 1
ATOM 4753 C CA . ALA A 1 608 ? 26.624 1.375 -20.723 1.00 88.56 608 ALA A CA 1
ATOM 4754 C C . ALA A 1 608 ? 27.865 2.162 -20.274 1.00 88.56 608 ALA A C 1
ATOM 4756 O O . ALA A 1 608 ? 28.340 3.025 -21.012 1.00 88.56 608 ALA A O 1
ATOM 4757 N N . GLY A 1 609 ? 28.407 1.848 -19.093 1.00 84.06 609 GLY A N 1
ATOM 4758 C CA . GLY A 1 609 ? 29.629 2.444 -18.562 1.00 84.06 609 GLY A CA 1
ATOM 4759 C C . GLY A 1 609 ? 30.873 2.044 -19.354 1.00 84.06 609 GLY A C 1
ATOM 4760 O O . GLY A 1 609 ? 31.716 2.895 -19.625 1.00 84.06 609 GLY A O 1
ATOM 4761 N N . ALA A 1 610 ? 30.958 0.786 -19.797 1.00 82.44 610 ALA A N 1
ATOM 4762 C CA . ALA A 1 610 ? 32.036 0.317 -20.668 1.00 82.44 610 ALA A CA 1
ATOM 4763 C C . ALA A 1 610 ? 32.032 0.997 -22.051 1.00 82.44 610 ALA A C 1
ATOM 4765 O O . ALA A 1 610 ? 33.082 1.113 -22.672 1.00 82.44 610 ALA A O 1
ATOM 4766 N N . CYS A 1 611 ? 30.879 1.487 -22.519 1.00 76.00 611 CYS A N 1
ATOM 4767 C CA . CYS A 1 611 ? 30.777 2.251 -23.767 1.00 76.00 611 CYS A CA 1
ATOM 4768 C C . CYS A 1 611 ? 31.252 3.711 -23.631 1.00 76.00 611 CYS A C 1
ATOM 4770 O O . CYS A 1 611 ? 31.533 4.346 -24.641 1.00 76.00 611 CYS A O 1
ATOM 4772 N N . GLY A 1 612 ? 31.329 4.244 -22.404 1.00 62.09 612 GLY A N 1
ATOM 4773 C CA . GLY A 1 612 ? 31.737 5.627 -22.120 1.00 62.09 612 GLY A CA 1
ATOM 4774 C C . GLY A 1 612 ? 33.195 5.796 -21.670 1.00 62.09 612 GLY A C 1
ATOM 4775 O O . GLY A 1 612 ? 33.599 6.893 -21.289 1.00 62.09 612 GLY A O 1
ATOM 4776 N N . LEU A 1 613 ? 33.973 4.711 -21.651 1.00 54.38 613 LEU A N 1
ATOM 4777 C CA . LEU A 1 613 ? 35.352 4.661 -21.161 1.00 54.38 613 LEU A CA 1
ATOM 4778 C C . LEU A 1 613 ? 36.319 4.347 -22.310 1.00 54.38 613 LEU A C 1
ATOM 4780 O O . LEU A 1 613 ? 36.943 3.296 -22.305 1.00 54.38 613 LEU A O 1
ATOM 4784 N N . ASP A 1 614 ? 36.476 5.264 -23.265 1.00 47.38 614 ASP A N 1
ATOM 4785 C CA . ASP A 1 614 ? 37.596 5.224 -24.214 1.00 47.38 614 ASP A CA 1
ATOM 4786 C C . ASP A 1 614 ? 38.249 6.615 -24.371 1.00 47.38 614 ASP A C 1
ATOM 4788 O O . ASP A 1 614 ? 37.601 7.616 -24.663 1.00 47.38 614 ASP A O 1
ATOM 4792 N N . ASP A 1 615 ? 39.558 6.622 -24.101 1.00 44.16 615 ASP A N 1
ATOM 4793 C CA . ASP A 1 615 ? 40.627 7.609 -24.320 1.00 44.16 615 ASP A CA 1
ATOM 4794 C C . ASP A 1 615 ? 40.305 9.136 -24.331 1.00 44.16 615 ASP A C 1
ATOM 4796 O O . ASP A 1 615 ? 39.845 9.680 -25.342 1.00 44.16 615 ASP A O 1
ATOM 4800 N N . PRO A 1 616 ? 40.698 9.908 -23.288 1.00 43.44 616 PRO A N 1
ATOM 4801 C CA . PRO A 1 616 ? 40.635 11.377 -23.300 1.00 43.44 616 PRO A CA 1
ATOM 4802 C C . PRO A 1 616 ? 41.533 12.052 -24.363 1.00 43.44 616 PRO A C 1
ATOM 4804 O O . PRO A 1 616 ? 41.500 13.279 -24.495 1.00 43.44 616 PRO A O 1
ATOM 4807 N N . ALA A 1 617 ? 42.336 11.299 -25.127 1.00 44.16 617 ALA A N 1
ATOM 4808 C CA . ALA A 1 617 ? 43.143 11.816 -26.234 1.00 44.16 617 ALA A CA 1
ATOM 4809 C C . ALA A 1 617 ? 42.408 11.890 -27.592 1.00 44.16 617 ALA A C 1
ATOM 4811 O O . ALA A 1 617 ? 42.905 12.553 -28.513 1.00 44.16 617 ALA A O 1
ATOM 4812 N N . ALA A 1 618 ? 41.222 11.287 -27.741 1.00 48.16 618 ALA A N 1
ATOM 4813 C CA . ALA A 1 618 ? 40.440 11.365 -28.975 1.00 48.16 618 ALA A CA 1
ATOM 4814 C C . ALA A 1 618 ? 39.700 12.715 -29.075 1.00 48.16 618 ALA A C 1
ATOM 4816 O O . ALA A 1 618 ? 38.582 12.886 -28.600 1.00 48.16 618 ALA A O 1
ATOM 4817 N N . LYS A 1 619 ? 40.323 13.707 -29.721 1.00 41.19 619 LYS A N 1
ATOM 4818 C CA . LYS A 1 619 ? 39.767 15.056 -29.979 1.00 41.19 619 LYS A CA 1
ATOM 4819 C C . LYS A 1 619 ? 38.574 15.093 -30.963 1.00 41.19 619 LYS A C 1
ATOM 4821 O O . LYS A 1 619 ? 38.474 16.031 -31.745 1.00 41.19 619 LYS A O 1
ATOM 4826 N N . ASN A 1 620 ? 37.666 14.120 -30.934 1.00 49.16 620 ASN A N 1
ATOM 4827 C CA . ASN A 1 620 ? 36.433 14.138 -31.726 1.00 49.16 620 ASN A CA 1
ATOM 4828 C C . ASN A 1 620 ? 35.215 13.990 -30.807 1.00 49.16 620 ASN A C 1
ATOM 4830 O O . ASN A 1 620 ? 34.724 12.892 -30.567 1.00 49.16 620 ASN A O 1
ATOM 4834 N N . ALA A 1 621 ? 34.720 15.127 -30.313 1.00 43.88 621 ALA A N 1
ATOM 4835 C CA . ALA A 1 621 ? 33.600 15.217 -29.374 1.00 43.88 621 ALA A CA 1
ATOM 4836 C C . ALA A 1 621 ? 32.240 14.736 -29.938 1.00 43.88 621 ALA A C 1
ATOM 4838 O O . ALA A 1 621 ? 31.327 14.490 -29.159 1.00 43.88 621 ALA A O 1
ATOM 4839 N N . GLN A 1 622 ? 32.099 14.571 -31.261 1.00 49.41 622 GLN A N 1
ATOM 4840 C CA . GLN A 1 622 ? 30.823 14.251 -31.929 1.00 49.41 622 GLN A CA 1
ATOM 4841 C C . GLN A 1 622 ? 30.596 12.743 -32.187 1.00 49.41 622 GLN A C 1
ATOM 4843 O O . GLN A 1 622 ? 29.544 12.357 -32.687 1.00 49.41 622 GLN A O 1
ATOM 4848 N N . LEU A 1 623 ? 31.579 11.881 -31.890 1.00 54.44 623 LEU A N 1
ATOM 4849 C CA . LEU A 1 623 ? 31.552 10.447 -32.233 1.00 54.44 623 LEU A CA 1
ATOM 4850 C C . LEU A 1 623 ? 31.314 9.524 -31.029 1.00 54.44 623 LEU A C 1
ATOM 4852 O O . LEU A 1 623 ? 31.432 8.314 -31.168 1.00 54.44 623 LEU A O 1
ATOM 4856 N N . HIS A 1 624 ? 31.014 10.064 -29.852 1.00 63.88 624 HIS A N 1
ATOM 4857 C CA . HIS A 1 624 ? 30.837 9.289 -28.625 1.00 63.88 624 HIS A CA 1
ATOM 4858 C C . HIS A 1 624 ? 29.383 8.805 -28.481 1.00 63.88 624 HIS A C 1
ATOM 4860 O O . HIS A 1 624 ? 28.456 9.590 -28.671 1.00 63.88 624 HIS A O 1
ATOM 4866 N N . VAL A 1 625 ? 29.176 7.530 -28.131 1.00 69.25 625 VAL A N 1
ATOM 4867 C CA . VAL A 1 625 ? 27.843 7.004 -27.784 1.00 69.25 625 VAL A CA 1
ATOM 4868 C C . VAL A 1 625 ? 27.451 7.581 -26.427 1.00 69.25 625 VAL A C 1
ATOM 4870 O O . VAL A 1 625 ? 28.090 7.284 -25.418 1.00 69.25 625 VAL A O 1
ATOM 4873 N N . ASP A 1 626 ? 26.419 8.419 -26.375 1.00 77.88 626 ASP A N 1
ATOM 4874 C CA . ASP A 1 626 ? 25.951 8.979 -25.109 1.00 77.88 626 ASP A CA 1
ATOM 4875 C C . ASP A 1 626 ? 24.995 7.998 -24.424 1.00 77.88 626 ASP A C 1
ATOM 4877 O O . ASP A 1 626 ? 23.807 7.925 -24.732 1.00 77.88 626 ASP A O 1
ATOM 4881 N N . THR A 1 627 ? 25.523 7.226 -23.475 1.00 82.50 627 THR A N 1
ATOM 4882 C CA . THR A 1 627 ? 24.741 6.291 -22.655 1.00 82.50 627 THR A CA 1
ATOM 4883 C C . THR A 1 627 ? 24.280 6.901 -21.326 1.00 82.50 627 THR A C 1
ATOM 4885 O O . THR A 1 627 ? 23.630 6.222 -20.521 1.00 82.50 627 THR A O 1
ATOM 4888 N N . SER A 1 628 ? 24.579 8.182 -21.068 1.00 83.81 628 SER A N 1
ATOM 4889 C CA . SER A 1 628 ? 24.340 8.825 -19.771 1.00 83.81 628 SER A CA 1
ATOM 4890 C C . SER A 1 628 ? 22.850 8.930 -19.429 1.00 83.81 628 SER A C 1
ATOM 4892 O O . SER A 1 628 ? 22.455 8.611 -18.303 1.00 83.81 628 SER A O 1
ATOM 4894 N N . GLY A 1 629 ? 22.012 9.278 -20.413 1.00 84.50 629 GLY A N 1
ATOM 4895 C CA . GLY A 1 629 ? 20.555 9.335 -20.269 1.00 84.50 629 GLY A CA 1
ATOM 4896 C C . GLY A 1 629 ? 19.942 7.973 -19.935 1.00 84.50 629 GLY A C 1
ATOM 4897 O O . GLY A 1 629 ? 19.111 7.868 -19.031 1.00 84.50 629 GLY A O 1
ATOM 4898 N N . THR A 1 630 ? 20.424 6.907 -20.582 1.00 88.31 630 THR A N 1
ATOM 4899 C CA . THR A 1 630 ? 20.017 5.524 -20.275 1.00 88.31 630 THR A CA 1
ATOM 4900 C C . THR A 1 630 ? 20.412 5.138 -18.850 1.00 88.31 630 THR A C 1
ATOM 4902 O O . THR A 1 630 ? 19.591 4.613 -18.097 1.00 88.31 630 THR A O 1
ATOM 4905 N N . CYS A 1 631 ? 21.640 5.463 -18.434 1.00 89.75 631 CYS A N 1
ATOM 4906 C CA . CYS A 1 631 ? 22.111 5.181 -17.079 1.00 89.75 631 CYS A CA 1
ATOM 4907 C C . CYS A 1 631 ? 21.280 5.893 -16.005 1.00 89.75 631 CYS A C 1
ATOM 4909 O O . CYS A 1 631 ? 20.990 5.305 -14.962 1.00 89.75 631 CYS A O 1
ATOM 4911 N N . ALA A 1 632 ? 20.906 7.153 -16.242 1.00 89.81 632 ALA A N 1
ATOM 4912 C CA . ALA A 1 632 ? 20.047 7.909 -15.338 1.00 89.81 632 ALA A CA 1
ATOM 4913 C C . ALA A 1 632 ? 18.647 7.282 -15.249 1.00 89.81 632 ALA A C 1
ATOM 4915 O O . ALA A 1 632 ? 18.170 7.009 -14.151 1.00 89.81 632 ALA A O 1
ATOM 4916 N N . ALA A 1 633 ? 18.032 6.952 -16.389 1.00 90.75 633 ALA A N 1
ATOM 4917 C CA . ALA A 1 633 ? 16.700 6.351 -16.427 1.00 90.75 633 ALA A CA 1
ATOM 4918 C C . ALA A 1 633 ? 16.630 4.987 -15.713 1.00 90.75 633 ALA A C 1
ATOM 4920 O O . ALA A 1 633 ? 15.658 4.710 -15.007 1.00 90.75 633 ALA A O 1
ATOM 4921 N N . VAL A 1 634 ? 17.655 4.141 -15.871 1.00 94.56 634 VAL A N 1
ATOM 4922 C CA . VAL A 1 634 ? 17.750 2.845 -15.176 1.00 94.56 634 VAL A CA 1
ATOM 4923 C C . VAL A 1 634 ? 17.887 3.043 -13.666 1.00 94.56 634 VAL A C 1
ATOM 4925 O O . VAL A 1 634 ? 17.160 2.401 -12.908 1.00 94.56 634 VAL A O 1
ATOM 4928 N N . LYS A 1 635 ? 18.762 3.957 -13.220 1.00 94.62 635 LYS A N 1
ATOM 4929 C CA . LYS A 1 635 ? 18.928 4.276 -11.790 1.00 94.62 635 LYS A CA 1
ATOM 4930 C C . LYS A 1 635 ? 17.636 4.799 -11.174 1.00 94.62 635 LYS A C 1
ATOM 4932 O O . LYS A 1 635 ? 17.203 4.262 -10.162 1.00 94.62 635 LYS A O 1
ATOM 4937 N N . ASP A 1 636 ? 16.975 5.753 -11.824 1.00 94.69 636 ASP A N 1
ATOM 4938 C CA . ASP A 1 636 ? 15.709 6.313 -11.344 1.00 94.69 636 ASP A CA 1
ATOM 4939 C C . ASP A 1 636 ? 14.623 5.235 -11.204 1.00 94.69 636 ASP A C 1
ATOM 4941 O O . ASP A 1 636 ? 13.876 5.219 -10.221 1.00 94.69 636 ASP A O 1
ATOM 4945 N N . LYS A 1 637 ? 14.529 4.309 -12.171 1.00 95.00 637 LYS A N 1
ATOM 4946 C CA . LYS A 1 637 ? 13.588 3.180 -12.103 1.00 95.00 637 LYS A CA 1
ATOM 4947 C C . LYS A 1 637 ? 13.924 2.226 -10.957 1.00 95.00 637 LYS A C 1
ATOM 4949 O O . LYS A 1 637 ? 13.015 1.839 -10.222 1.00 95.00 637 LYS A O 1
ATOM 4954 N N . LEU A 1 638 ? 15.199 1.874 -10.778 1.00 96.56 638 LEU A N 1
ATOM 4955 C CA . LEU A 1 638 ? 15.650 1.023 -9.673 1.00 96.56 638 LEU A CA 1
ATOM 4956 C C . LEU A 1 638 ? 15.371 1.658 -8.310 1.00 96.56 638 LEU A C 1
ATOM 4958 O O . LEU A 1 638 ? 14.794 1.008 -7.438 1.00 96.56 638 LEU A O 1
ATOM 4962 N N . ASP A 1 639 ? 15.724 2.930 -8.141 1.00 96.81 639 ASP A N 1
ATOM 4963 C CA . ASP A 1 639 ? 15.513 3.672 -6.899 1.00 96.81 639 ASP A CA 1
ATOM 4964 C C . ASP A 1 639 ? 14.020 3.803 -6.583 1.00 96.81 639 ASP A C 1
ATOM 4966 O O . ASP A 1 639 ? 13.605 3.633 -5.431 1.00 96.81 639 ASP A O 1
ATOM 4970 N N . SER A 1 640 ? 13.191 4.040 -7.607 1.00 96.94 640 SER A N 1
ATOM 4971 C CA . SER A 1 640 ? 11.734 4.069 -7.477 1.00 96.94 640 SER A CA 1
ATOM 4972 C C . SER A 1 640 ? 11.176 2.714 -7.032 1.00 96.94 640 SER A C 1
ATOM 4974 O O . SER A 1 640 ? 10.476 2.655 -6.019 1.00 96.94 640 SER A O 1
ATOM 4976 N N . ALA A 1 641 ? 11.522 1.623 -7.722 1.00 97.25 641 ALA A N 1
ATOM 4977 C CA . ALA A 1 641 ? 11.055 0.276 -7.398 1.00 97.25 641 ALA A CA 1
ATOM 4978 C C . ALA A 1 641 ? 11.505 -0.168 -5.994 1.00 97.25 641 ALA A C 1
ATOM 4980 O O . ALA A 1 641 ? 10.701 -0.668 -5.205 1.00 97.25 641 ALA A O 1
ATOM 4981 N N . ALA A 1 642 ? 12.768 0.086 -5.636 1.00 97.94 642 ALA A N 1
ATOM 4982 C CA . ALA A 1 642 ? 13.309 -0.227 -4.317 1.00 97.94 642 ALA A CA 1
ATOM 4983 C C . ALA A 1 642 ? 12.618 0.570 -3.201 1.00 97.94 642 ALA A C 1
ATOM 4985 O O . ALA A 1 642 ? 12.318 0.022 -2.135 1.00 97.94 642 ALA A O 1
ATOM 4986 N N . SER A 1 643 ? 12.342 1.856 -3.438 1.00 98.06 643 SER A N 1
ATOM 4987 C CA . SER A 1 643 ? 11.657 2.719 -2.473 1.00 98.06 643 SER A CA 1
ATOM 4988 C C . SER A 1 643 ? 10.200 2.306 -2.272 1.00 98.06 643 SER A C 1
ATOM 4990 O O . SER A 1 643 ? 9.762 2.207 -1.124 1.00 98.06 643 SER A O 1
ATOM 4992 N N . ARG A 1 644 ? 9.475 2.004 -3.359 1.00 98.31 644 ARG A N 1
ATOM 4993 C CA . ARG A 1 644 ? 8.093 1.498 -3.317 1.00 98.31 644 ARG A CA 1
ATOM 4994 C C . ARG A 1 644 ? 8.002 0.180 -2.562 1.00 98.31 644 ARG A C 1
ATOM 4996 O O . ARG A 1 644 ? 7.278 0.101 -1.577 1.00 98.31 644 ARG A O 1
ATOM 5003 N N . TYR A 1 645 ? 8.835 -0.802 -2.912 1.00 98.56 645 TYR A N 1
ATOM 5004 C CA . TYR A 1 645 ? 8.902 -2.076 -2.192 1.00 98.56 645 TYR A CA 1
ATOM 5005 C C . TYR A 1 645 ? 9.181 -1.880 -0.694 1.00 98.56 645 TYR A C 1
ATOM 5007 O O . TYR A 1 645 ? 8.537 -2.490 0.159 1.00 98.56 645 TYR A O 1
ATOM 5015 N N . LYS A 1 646 ? 10.141 -1.014 -0.342 1.00 98.25 646 LYS A N 1
ATOM 5016 C CA . LYS A 1 646 ? 10.478 -0.742 1.062 1.00 98.25 646 LYS A CA 1
ATOM 5017 C C . LYS A 1 646 ? 9.307 -0.104 1.813 1.00 98.25 646 LYS A C 1
ATOM 5019 O O . LYS A 1 646 ? 9.080 -0.462 2.971 1.00 98.25 646 LYS A O 1
ATOM 5024 N N . MET A 1 647 ? 8.596 0.825 1.173 1.00 98.31 647 MET A N 1
ATOM 5025 C CA . MET A 1 647 ? 7.397 1.450 1.726 1.00 98.31 647 MET A CA 1
ATOM 5026 C C . MET A 1 647 ? 6.300 0.406 1.937 1.00 98.31 647 MET A C 1
ATOM 5028 O O . MET A 1 647 ? 5.866 0.226 3.071 1.00 98.31 647 MET A O 1
ATOM 5032 N N . LEU A 1 648 ? 5.959 -0.351 0.892 1.00 98.44 648 LEU A N 1
ATOM 5033 C CA . LEU A 1 648 ? 4.968 -1.424 0.924 1.00 98.44 648 LEU A CA 1
ATOM 5034 C C . LEU A 1 648 ? 5.269 -2.440 2.031 1.00 98.44 648 LEU A C 1
ATOM 5036 O O . LEU A 1 648 ? 4.404 -2.760 2.839 1.00 98.44 648 LEU A O 1
ATOM 5040 N N . HIS A 1 649 ? 6.514 -2.907 2.136 1.00 98.25 649 HIS A N 1
ATOM 5041 C CA . HIS A 1 649 ? 6.925 -3.838 3.185 1.00 98.25 649 HIS A CA 1
ATOM 5042 C C . HIS A 1 649 ? 6.788 -3.228 4.591 1.00 98.25 649 HIS A C 1
ATOM 5044 O O . HIS A 1 649 ? 6.362 -3.908 5.526 1.00 98.25 649 HIS A O 1
ATOM 5050 N N . SER A 1 650 ? 7.134 -1.950 4.776 1.00 97.94 650 SER A N 1
ATOM 5051 C CA . SER A 1 650 ? 6.943 -1.262 6.062 1.00 97.94 650 SER A CA 1
ATOM 5052 C C . SER A 1 650 ? 5.462 -1.115 6.410 1.00 97.94 650 SER A C 1
ATOM 5054 O O . SER A 1 650 ? 5.067 -1.427 7.533 1.00 97.94 650 SER A O 1
ATOM 5056 N N . GLN A 1 651 ? 4.647 -0.679 5.449 1.00 97.75 651 GLN A N 1
ATOM 5057 C CA . GLN A 1 651 ? 3.206 -0.524 5.613 1.00 97.75 651 GLN A CA 1
ATOM 5058 C C . GLN A 1 651 ? 2.540 -1.872 5.894 1.00 97.75 651 GLN A C 1
ATOM 5060 O O . GLN A 1 651 ? 1.723 -1.958 6.800 1.00 97.75 651 GLN A O 1
ATOM 5065 N N . CYS A 1 652 ? 2.927 -2.940 5.191 1.00 98.06 652 CYS A N 1
ATOM 5066 C CA . CYS A 1 652 ? 2.370 -4.280 5.376 1.00 98.06 652 CYS A CA 1
ATOM 5067 C C . CYS A 1 652 ? 2.625 -4.791 6.800 1.00 98.06 652 CYS A C 1
ATOM 5069 O O . CYS A 1 652 ? 1.712 -5.294 7.456 1.00 98.06 652 CYS A O 1
ATOM 5071 N N . ASN A 1 653 ? 3.840 -4.587 7.319 1.00 96.75 653 ASN A N 1
ATOM 5072 C CA . ASN A 1 653 ? 4.174 -4.928 8.702 1.00 96.75 653 ASN A CA 1
ATOM 5073 C C . ASN A 1 653 ? 3.398 -4.076 9.717 1.00 96.75 653 ASN A C 1
ATOM 5075 O O . ASN A 1 653 ? 2.912 -4.601 10.719 1.00 96.75 653 ASN A O 1
ATOM 5079 N N . GLN A 1 654 ? 3.274 -2.770 9.472 1.00 97.69 654 GLN A N 1
ATOM 5080 C CA . GLN A 1 654 ? 2.512 -1.874 10.341 1.00 97.69 654 GLN A CA 1
ATOM 5081 C C . GLN A 1 654 ? 1.029 -2.256 10.370 1.00 97.69 654 GLN A C 1
ATOM 5083 O O . GLN A 1 654 ? 0.463 -2.398 11.450 1.00 97.69 654 GLN A O 1
ATOM 5088 N N . LEU A 1 655 ? 0.426 -2.502 9.206 1.00 97.88 655 LEU A N 1
ATOM 5089 C CA . LEU A 1 655 ? -0.957 -2.947 9.083 1.00 97.88 655 LEU A CA 1
ATOM 5090 C C . LEU A 1 655 ? -1.181 -4.282 9.799 1.00 97.88 655 LEU A C 1
ATOM 5092 O O . LEU A 1 655 ? -2.164 -4.421 10.518 1.00 97.88 655 LEU A O 1
ATOM 5096 N N . GLY A 1 656 ? -0.259 -5.240 9.669 1.00 97.62 656 GLY A N 1
ATOM 5097 C CA . GLY A 1 656 ? -0.338 -6.511 10.391 1.00 97.62 656 GLY A CA 1
ATOM 5098 C C . GLY A 1 656 ? -0.317 -6.354 11.907 1.00 97.62 656 GLY A C 1
ATOM 5099 O O . GLY A 1 656 ? -1.111 -6.983 12.606 1.00 97.62 656 GLY A O 1
ATOM 5100 N N . ASN A 1 657 ? 0.551 -5.480 12.423 1.00 97.31 657 ASN A N 1
ATOM 5101 C CA . ASN A 1 657 ? 0.599 -5.174 13.851 1.00 97.31 657 ASN A CA 1
ATOM 5102 C C . ASN A 1 657 ? -0.685 -4.478 14.325 1.00 97.31 657 ASN A C 1
ATOM 5104 O O . ASN A 1 657 ? -1.235 -4.875 15.351 1.00 97.31 657 ASN A O 1
ATOM 5108 N N . ASN A 1 658 ? -1.184 -3.499 13.566 1.00 97.44 658 ASN A N 1
ATOM 5109 C CA . ASN A 1 658 ? -2.406 -2.763 13.894 1.00 97.44 658 ASN A CA 1
ATOM 5110 C C . ASN A 1 658 ? -3.638 -3.680 13.865 1.00 97.44 658 ASN A C 1
ATOM 5112 O O . ASN A 1 658 ? -4.388 -3.719 14.836 1.00 97.44 658 ASN A O 1
ATOM 5116 N N . LEU A 1 659 ? -3.816 -4.481 12.805 1.00 97.81 659 LEU A N 1
ATOM 5117 C CA . LEU A 1 659 ? -4.895 -5.473 12.713 1.00 97.81 659 LEU A CA 1
ATOM 5118 C C . LEU A 1 659 ? -4.832 -6.461 13.875 1.00 97.81 659 LEU A C 1
ATOM 5120 O O . LEU A 1 659 ? -5.857 -6.771 14.477 1.00 97.81 659 LEU A O 1
ATOM 5124 N N . LYS A 1 660 ? -3.633 -6.943 14.218 1.00 97.25 660 LYS A N 1
ATOM 5125 C CA . LYS A 1 660 ? -3.454 -7.859 15.344 1.00 97.25 660 LYS A CA 1
ATOM 5126 C C . LYS A 1 660 ? -3.870 -7.223 16.667 1.00 97.25 660 LYS A C 1
ATOM 5128 O O . LYS A 1 660 ? -4.590 -7.857 17.432 1.00 97.25 660 LYS A O 1
ATOM 5133 N N . ASP A 1 661 ? -3.424 -6.001 16.931 1.00 97.31 661 ASP A N 1
ATOM 5134 C CA . ASP A 1 661 ? -3.755 -5.274 18.155 1.00 97.31 661 ASP A CA 1
ATOM 5135 C C . ASP A 1 661 ? -5.261 -4.993 18.261 1.00 97.31 661 ASP A C 1
ATOM 5137 O O . ASP A 1 661 ? -5.870 -5.301 19.287 1.00 97.31 661 ASP A O 1
ATOM 5141 N N . VAL A 1 662 ? -5.886 -4.511 17.180 1.00 97.56 662 VAL A N 1
ATOM 5142 C CA . VAL A 1 662 ? -7.336 -4.272 17.113 1.00 97.56 662 VAL A CA 1
ATOM 5143 C C . VAL A 1 662 ? -8.114 -5.567 17.336 1.00 97.56 662 VAL A C 1
ATOM 5145 O O . VAL A 1 662 ? -9.019 -5.583 18.164 1.00 97.56 662 VAL A O 1
ATOM 5148 N N . VAL A 1 663 ? -7.748 -6.671 16.676 1.00 97.50 663 VAL A N 1
ATOM 5149 C CA . VAL A 1 663 ? -8.398 -7.979 16.877 1.00 97.50 663 VAL A CA 1
ATOM 5150 C C . VAL A 1 663 ? -8.227 -8.468 18.317 1.00 97.50 663 VAL A C 1
ATOM 5152 O O . VAL A 1 663 ? -9.194 -8.912 18.935 1.00 97.50 663 VAL A O 1
ATOM 5155 N N . ASP A 1 664 ? -7.025 -8.375 18.890 1.00 97.31 664 ASP A N 1
ATOM 5156 C CA . ASP A 1 664 ? -6.754 -8.816 20.264 1.00 97.31 664 ASP A CA 1
ATOM 5157 C C . ASP A 1 664 ? -7.543 -7.972 21.291 1.00 97.31 664 ASP A C 1
ATOM 5159 O O . ASP A 1 664 ? -8.038 -8.505 22.290 1.00 97.31 664 ASP A O 1
ATOM 5163 N N . LYS A 1 665 ? -7.692 -6.661 21.061 1.00 97.31 665 LYS A N 1
ATOM 5164 C CA . LYS A 1 665 ? -8.515 -5.761 21.887 1.00 97.31 665 LYS A CA 1
ATOM 5165 C C . LYS A 1 665 ? -10.012 -6.005 21.703 1.00 97.31 665 LYS A C 1
ATOM 5167 O O . LYS A 1 665 ? -10.733 -6.035 22.698 1.00 97.31 665 LYS A O 1
ATOM 5172 N N . TYR A 1 666 ? -10.467 -6.224 20.471 1.00 97.81 666 TYR A N 1
ATOM 5173 C CA . TYR A 1 666 ? -11.871 -6.485 20.167 1.00 97.81 666 TYR A CA 1
ATOM 5174 C C . TYR A 1 666 ? -12.318 -7.797 20.808 1.00 97.81 666 TYR A C 1
ATOM 5176 O O . TYR A 1 666 ? -13.337 -7.806 21.484 1.00 97.81 666 TYR A O 1
ATOM 5184 N N . ASN A 1 667 ? -11.522 -8.869 20.720 1.00 97.12 667 ASN A N 1
ATOM 5185 C CA . ASN A 1 667 ? -11.812 -10.123 21.427 1.00 97.12 667 ASN A CA 1
ATOM 5186 C C . ASN A 1 667 ? -11.983 -9.909 22.941 1.00 97.12 667 ASN A C 1
ATOM 5188 O O . ASN A 1 667 ? -12.930 -10.411 23.531 1.00 97.12 667 ASN A O 1
ATOM 5192 N N . LYS A 1 668 ? -11.108 -9.117 23.579 1.00 97.38 668 LYS A N 1
ATOM 5193 C CA . LYS A 1 668 ? -11.233 -8.813 25.018 1.00 97.38 668 LYS A CA 1
ATOM 5194 C C . LYS A 1 668 ? -12.510 -8.043 25.341 1.00 97.38 668 LYS A C 1
ATOM 5196 O O . LYS A 1 668 ? -13.123 -8.305 26.373 1.00 97.38 668 LYS A O 1
ATOM 5201 N N . TYR A 1 669 ? -12.872 -7.079 24.496 1.00 98.06 669 TYR A N 1
ATOM 5202 C CA . TYR A 1 669 ? -14.126 -6.345 24.618 1.00 98.06 669 TYR A CA 1
ATOM 5203 C C . TYR A 1 669 ? -15.331 -7.284 24.467 1.00 98.06 669 TYR A C 1
ATOM 5205 O O . TYR A 1 669 ? -16.214 -7.254 25.319 1.00 98.06 669 TYR A O 1
ATOM 5213 N N . ASP A 1 670 ? -15.335 -8.136 23.441 1.00 97.25 670 ASP A N 1
ATOM 5214 C CA . ASP A 1 670 ? -16.418 -9.073 23.126 1.00 97.25 670 ASP A CA 1
ATOM 5215 C C . ASP A 1 670 ? -16.616 -10.123 24.233 1.00 97.25 670 ASP A C 1
ATOM 5217 O O . ASP A 1 670 ? -17.737 -10.351 24.695 1.00 97.25 670 ASP A O 1
ATOM 5221 N N . ASP A 1 671 ? -15.520 -10.687 24.751 1.00 96.69 671 ASP A N 1
ATOM 5222 C CA . ASP A 1 671 ? -15.533 -11.608 25.891 1.00 96.69 671 ASP A CA 1
ATOM 5223 C C . ASP A 1 671 ? -16.096 -10.929 27.153 1.00 96.69 671 ASP A C 1
ATOM 5225 O O . ASP A 1 671 ? -16.931 -11.499 27.869 1.00 96.69 671 ASP A O 1
ATOM 5229 N N . ALA A 1 672 ? -15.646 -9.701 27.442 1.00 97.69 672 ALA A N 1
ATOM 5230 C CA . ALA A 1 672 ? -16.080 -8.943 28.611 1.00 97.69 672 ALA A CA 1
ATOM 5231 C C . ALA A 1 672 ? -17.556 -8.530 28.514 1.00 97.69 672 ALA A C 1
ATOM 5233 O O . ALA A 1 672 ? -18.302 -8.710 29.481 1.00 97.69 672 ALA A O 1
ATOM 5234 N N . SER A 1 673 ? -17.990 -8.008 27.363 1.00 98.19 673 SER A N 1
ATOM 5235 C CA . SER A 1 673 ? -19.366 -7.563 27.125 1.00 98.19 673 SER A CA 1
ATOM 5236 C C . SER A 1 673 ? -20.334 -8.746 27.163 1.00 98.19 673 SER A C 1
ATOM 5238 O O . SER A 1 673 ? -21.318 -8.709 27.904 1.00 98.19 673 SER A O 1
ATOM 5240 N N . THR A 1 674 ? -20.009 -9.849 26.482 1.00 97.69 674 THR A N 1
ATOM 5241 C CA . THR A 1 674 ? -20.813 -11.079 26.476 1.00 97.69 674 THR A CA 1
ATOM 5242 C C . THR A 1 674 ? -20.922 -11.683 27.876 1.00 97.69 674 THR A C 1
ATOM 5244 O O . THR A 1 674 ? -22.010 -12.081 28.312 1.00 97.69 674 THR A O 1
ATOM 5247 N N . GLY A 1 675 ? -19.810 -11.733 28.618 1.00 97.25 675 GLY A N 1
ATOM 5248 C CA . GLY A 1 675 ? -19.784 -12.214 29.998 1.00 97.25 675 GLY A CA 1
ATOM 5249 C C . GLY A 1 675 ? -20.660 -11.377 30.934 1.00 97.25 675 GLY A C 1
ATOM 5250 O O . GLY A 1 675 ? -21.473 -11.932 31.682 1.00 97.25 675 GLY A O 1
ATOM 5251 N N . LEU A 1 676 ? -20.538 -10.048 30.860 1.00 98.38 676 LEU A N 1
ATOM 5252 C CA . LEU A 1 676 ? -21.317 -9.111 31.670 1.00 98.38 676 LEU A CA 1
ATOM 5253 C C . LEU A 1 676 ? -22.804 -9.132 31.318 1.00 98.38 676 LEU A C 1
ATOM 5255 O O . LEU A 1 676 ? -23.622 -9.206 32.229 1.00 98.38 676 LEU A O 1
ATOM 5259 N N . LEU A 1 677 ? -23.169 -9.151 30.033 1.00 98.38 677 LEU A N 1
ATOM 5260 C CA . LEU A 1 677 ? -24.565 -9.254 29.592 1.00 98.38 677 LEU A CA 1
ATOM 5261 C C . LEU A 1 677 ? -25.227 -10.533 30.108 1.00 98.38 677 LEU A C 1
ATOM 5263 O O . LEU A 1 677 ? -26.352 -10.501 30.610 1.00 98.38 677 LEU A O 1
ATOM 5267 N N . LYS A 1 678 ? -24.522 -11.670 30.039 1.00 97.81 678 LYS A N 1
ATOM 5268 C CA . LYS A 1 678 ? -25.023 -12.942 30.574 1.00 97.81 678 LYS A CA 1
ATOM 5269 C C . LYS A 1 678 ? -25.275 -12.864 32.081 1.00 97.81 678 LYS A C 1
ATOM 5271 O O . LYS A 1 678 ? -26.302 -13.357 32.549 1.00 97.81 678 LYS A O 1
ATOM 5276 N N . TRP A 1 679 ? -24.352 -12.266 32.835 1.00 98.19 679 TRP A N 1
ATOM 5277 C CA . TRP A 1 679 ? -24.504 -12.083 34.278 1.00 98.19 679 TRP A CA 1
ATOM 5278 C C . TRP A 1 679 ? -25.621 -11.088 34.629 1.00 98.19 679 TRP A C 1
ATOM 5280 O O . TRP A 1 679 ? -26.430 -11.384 35.514 1.00 98.19 679 TRP A O 1
ATOM 5290 N N . LEU A 1 680 ? -25.711 -9.958 33.918 1.00 98.38 680 LEU A N 1
ATOM 5291 C CA . LEU A 1 680 ? -26.760 -8.950 34.093 1.00 98.38 680 LEU A CA 1
ATOM 5292 C C . LEU A 1 680 ? -28.141 -9.561 33.876 1.00 98.38 680 LEU A C 1
ATOM 5294 O O . LEU A 1 680 ? -28.976 -9.461 34.765 1.00 98.38 680 LEU A O 1
ATOM 5298 N N . ASN A 1 681 ? -28.353 -10.290 32.775 1.00 97.50 681 ASN A N 1
ATOM 5299 C CA . ASN A 1 681 ? -29.631 -10.955 32.494 1.00 97.50 681 ASN A CA 1
ATOM 5300 C C . ASN A 1 681 ? -30.075 -11.883 33.642 1.00 97.50 681 ASN A C 1
ATOM 5302 O O . ASN A 1 681 ? -31.245 -11.897 34.020 1.00 97.50 681 ASN A O 1
ATOM 5306 N N . GLY A 1 682 ? -29.147 -12.658 34.216 1.00 97.56 682 GLY A N 1
ATOM 5307 C CA . GLY A 1 682 ? -29.449 -13.531 35.355 1.00 97.56 682 GLY A CA 1
ATOM 5308 C C . GLY A 1 682 ? -29.728 -12.761 36.651 1.00 97.56 682 GLY A C 1
ATOM 5309 O O . GLY A 1 682 ? -30.632 -13.117 37.405 1.00 97.56 682 GLY A O 1
ATOM 5310 N N . SER A 1 683 ? -28.971 -11.694 36.899 1.00 97.44 683 SER A N 1
ATOM 5311 C CA . SER A 1 683 ? -29.070 -10.891 38.123 1.00 97.44 683 SER A CA 1
ATOM 5312 C C . SER A 1 683 ? -30.298 -9.980 38.129 1.00 97.44 683 SER A C 1
ATOM 5314 O O . SER A 1 683 ? -30.933 -9.817 39.169 1.00 97.44 683 SER A O 1
ATOM 5316 N N . GLU A 1 684 ? -30.671 -9.425 36.976 1.00 97.94 684 GLU A N 1
ATOM 5317 C CA . GLU A 1 684 ? -31.905 -8.662 36.781 1.00 97.94 684 GLU A CA 1
ATOM 5318 C C . GLU A 1 684 ? -33.142 -9.535 36.993 1.00 97.94 684 GLU A C 1
ATOM 5320 O O . GLU A 1 684 ? -34.094 -9.100 37.638 1.00 97.94 684 GLU A O 1
ATOM 5325 N N . GLU A 1 685 ? -33.122 -10.779 36.511 1.00 97.31 685 GLU A N 1
ATOM 5326 C CA . GLU A 1 685 ? -34.207 -11.736 36.725 1.00 97.31 685 GLU A CA 1
ATOM 5327 C C . GLU A 1 685 ? -34.355 -12.106 38.212 1.00 97.31 685 GLU A C 1
ATOM 5329 O O . GLU A 1 685 ? -35.467 -12.086 38.750 1.00 97.31 685 GLU A O 1
ATOM 5334 N N . GLU A 1 686 ? -33.244 -12.364 38.910 1.00 96.38 686 GLU A N 1
ATOM 5335 C CA . GLU A 1 686 ? -33.255 -12.614 40.357 1.00 96.38 686 GLU A CA 1
ATOM 5336 C C . GLU A 1 686 ? -33.721 -11.377 41.144 1.00 96.38 686 GLU A C 1
ATOM 5338 O O . GLU A 1 686 ? -34.571 -11.490 42.030 1.00 96.38 686 GLU A O 1
ATOM 5343 N N . ALA A 1 687 ? -33.261 -10.175 40.786 1.00 97.06 687 ALA A N 1
ATOM 5344 C CA . ALA A 1 687 ? -33.747 -8.939 41.394 1.00 97.06 687 ALA A CA 1
ATOM 5345 C C . ALA A 1 687 ? -35.246 -8.742 41.142 1.00 97.06 687 ALA A C 1
ATOM 5347 O O . ALA A 1 687 ? -35.986 -8.422 42.070 1.00 97.06 687 ALA A O 1
ATOM 5348 N N . ARG A 1 688 ? -35.732 -8.978 39.919 1.00 97.19 688 ARG A N 1
ATOM 5349 C CA . ARG A 1 688 ? -37.159 -8.883 39.580 1.00 97.19 688 ARG A CA 1
ATOM 5350 C C . ARG A 1 688 ? -37.993 -9.831 40.437 1.00 97.19 688 ARG A C 1
ATOM 5352 O O . ARG A 1 688 ? -39.049 -9.434 40.933 1.00 97.19 688 ARG A O 1
ATOM 5359 N N . LYS A 1 689 ? -37.510 -11.055 40.656 1.00 95.81 689 LYS A N 1
ATOM 5360 C CA . LYS A 1 689 ? -38.134 -12.022 41.561 1.00 95.81 689 LYS A CA 1
ATOM 5361 C C . LYS A 1 689 ? -38.184 -11.484 42.997 1.00 95.81 689 LYS A C 1
ATOM 5363 O O . LYS A 1 689 ? -39.282 -11.412 43.550 1.00 95.81 689 LYS A O 1
ATOM 5368 N N . GLN A 1 690 ? -37.065 -11.005 43.549 1.00 94.31 690 GLN A N 1
ATOM 5369 C CA . GLN A 1 690 ? -37.007 -10.411 44.898 1.00 94.31 690 GLN A CA 1
ATOM 5370 C C . GLN A 1 690 ? -37.901 -9.168 45.055 1.00 94.31 690 GLN A C 1
ATOM 5372 O O . GLN A 1 690 ? -38.483 -8.947 46.120 1.00 94.31 690 GLN A O 1
ATOM 5377 N N . GLN A 1 691 ? -38.027 -8.346 44.010 1.00 92.19 691 GLN A N 1
ATOM 5378 C CA . GLN A 1 691 ? -38.892 -7.162 44.008 1.00 92.19 691 GLN A CA 1
ATOM 5379 C C . GLN A 1 691 ? -40.379 -7.525 43.943 1.00 92.19 691 GLN A C 1
ATOM 5381 O O . GLN A 1 691 ? -41.203 -6.833 44.536 1.00 92.19 691 GLN A O 1
ATOM 5386 N N . SER A 1 692 ? -40.728 -8.601 43.231 1.00 90.38 692 SER A N 1
ATOM 5387 C CA . SER A 1 692 ? -42.106 -9.103 43.171 1.00 90.38 692 SER A CA 1
ATOM 5388 C C . SER A 1 692 ? -42.529 -9.853 44.436 1.00 90.38 692 SER A C 1
ATOM 5390 O O . SER A 1 692 ? -43.720 -9.928 44.737 1.00 90.38 692 SER A O 1
ATOM 5392 N N . GLU A 1 693 ? -41.565 -10.402 45.180 1.00 87.56 693 GLU A N 1
ATOM 5393 C CA . GLU A 1 693 ? -41.822 -11.097 46.433 1.00 87.56 693 GLU A CA 1
ATOM 5394 C C . GLU A 1 693 ? -42.238 -10.099 47.528 1.00 87.56 693 GLU A C 1
ATOM 5396 O O . GLU A 1 693 ? -41.500 -9.144 47.801 1.00 87.56 693 GLU A O 1
ATOM 5401 N N . PRO A 1 694 ? -43.391 -10.308 48.193 1.00 82.38 694 PRO A N 1
ATOM 5402 C CA . PRO A 1 694 ? -43.816 -9.467 49.304 1.00 82.38 694 PRO A CA 1
ATOM 5403 C C . PRO A 1 694 ? -42.780 -9.436 50.432 1.00 82.38 694 PRO A C 1
ATOM 5405 O O . PRO A 1 694 ? -42.139 -10.439 50.751 1.00 82.38 694 PRO A O 1
ATOM 5408 N N . ILE A 1 695 ? -42.641 -8.279 51.079 1.00 83.56 695 ILE A N 1
ATOM 5409 C CA . ILE A 1 695 ? -41.831 -8.155 52.293 1.00 83.56 695 ILE A CA 1
ATOM 5410 C C . ILE A 1 695 ? -42.538 -8.920 53.414 1.00 83.56 695 ILE A C 1
ATOM 5412 O O . ILE A 1 695 ? -43.637 -8.542 53.829 1.00 83.56 695 ILE A O 1
ATOM 5416 N N . ALA A 1 696 ? -41.909 -9.995 53.893 1.00 80.44 696 ALA A N 1
ATOM 5417 C CA . ALA A 1 696 ? -42.438 -10.777 55.005 1.00 80.44 696 ALA A CA 1
ATOM 5418 C C . ALA A 1 696 ? -42.533 -9.921 56.279 1.00 80.44 696 ALA A C 1
ATOM 5420 O O . ALA A 1 696 ? -41.858 -8.902 56.408 1.00 80.44 696 ALA A O 1
ATOM 5421 N N . ALA A 1 697 ? -43.364 -10.322 57.241 1.00 70.50 697 ALA A N 1
ATOM 5422 C CA . ALA A 1 697 ? -43.466 -9.607 58.517 1.00 70.50 697 ALA A CA 1
ATOM 5423 C C . ALA A 1 697 ? -43.049 -10.429 59.741 1.00 70.50 697 ALA A C 1
ATOM 5425 O O . ALA A 1 697 ? -43.030 -9.900 60.850 1.00 70.50 697 ALA A O 1
ATOM 5426 N N . ASP A 1 698 ? -42.658 -11.691 59.566 1.00 75.38 698 ASP A N 1
ATOM 5427 C CA . ASP A 1 698 ? -41.919 -12.420 60.589 1.00 75.38 698 ASP A CA 1
ATOM 5428 C C . ASP A 1 698 ? -40.403 -12.135 60.464 1.00 75.38 698 ASP A C 1
ATOM 5430 O O . ASP A 1 698 ? -39.859 -12.125 59.355 1.00 75.38 698 ASP A O 1
ATOM 5434 N N . PRO A 1 699 ? -39.681 -11.905 61.580 1.00 82.31 699 PRO A N 1
ATOM 5435 C CA . PRO A 1 699 ? -38.256 -11.581 61.534 1.00 82.31 699 PRO A CA 1
ATOM 5436 C C . PRO A 1 699 ? -37.376 -12.657 60.902 1.00 82.31 699 PRO A C 1
ATOM 5438 O O . PRO A 1 699 ? -36.338 -12.322 60.344 1.00 82.31 699 PRO A O 1
ATOM 5441 N N . GLN A 1 700 ? -37.759 -13.935 60.983 1.00 86.00 700 GLN A N 1
ATOM 5442 C CA . GLN A 1 700 ? -36.954 -15.040 60.454 1.00 86.00 700 GLN A CA 1
ATOM 5443 C C . GLN A 1 700 ? -36.945 -15.032 58.921 1.00 86.00 700 GLN A C 1
ATOM 5445 O O . GLN A 1 700 ? -35.885 -15.118 58.304 1.00 86.00 700 GLN A O 1
ATOM 5450 N N . THR A 1 701 ? -38.107 -14.857 58.297 1.00 87.56 701 THR A N 1
ATOM 5451 C CA . THR A 1 701 ? -38.229 -14.754 56.839 1.00 87.56 701 THR A CA 1
ATOM 5452 C C . THR A 1 701 ? -37.688 -13.419 56.331 1.00 87.56 701 THR A C 1
ATOM 5454 O O . THR A 1 701 ? -37.014 -13.403 55.306 1.00 87.56 701 THR A O 1
ATOM 5457 N N . LEU A 1 702 ? -37.878 -12.313 57.065 1.00 88.94 702 LEU A N 1
ATOM 5458 C CA . LEU A 1 702 ? -37.227 -11.030 56.752 1.00 88.94 702 LEU A CA 1
ATOM 5459 C C . LEU A 1 702 ? -35.701 -11.136 56.766 1.00 88.94 702 LEU A C 1
ATOM 5461 O O . LEU A 1 702 ? -35.044 -10.598 55.879 1.00 88.94 702 LEU A O 1
ATOM 5465 N N . GLN A 1 703 ? -35.144 -11.831 57.760 1.00 93.31 703 GLN A N 1
ATOM 5466 C CA . GLN A 1 703 ? -33.711 -12.089 57.846 1.00 93.31 703 GLN A CA 1
ATOM 5467 C C . GLN A 1 703 ? -33.233 -12.891 56.630 1.00 93.31 703 GLN A C 1
ATOM 5469 O O . GLN A 1 703 ? -32.236 -12.518 56.019 1.00 93.31 703 GLN A O 1
ATOM 5474 N N . LYS A 1 704 ? -33.980 -13.926 56.226 1.00 93.88 704 LYS A N 1
ATOM 5475 C CA . LYS A 1 704 ? -33.679 -14.711 55.024 1.00 93.88 704 LYS A CA 1
ATOM 5476 C C . LYS A 1 704 ? -33.720 -13.859 53.746 1.00 93.88 704 LYS A C 1
ATOM 5478 O O . LYS A 1 704 ? -32.750 -13.861 52.996 1.00 93.88 704 LYS A O 1
ATOM 5483 N N . GLN A 1 705 ? -34.796 -13.098 53.522 1.00 94.19 705 GLN A N 1
ATOM 5484 C CA . GLN A 1 705 ? -34.910 -12.191 52.369 1.00 94.19 705 GLN A CA 1
ATOM 5485 C C . GLN A 1 705 ? -33.764 -11.164 52.357 1.00 94.19 705 GLN A C 1
ATOM 5487 O O . GLN A 1 705 ? -33.188 -10.878 51.311 1.00 94.19 705 GLN A O 1
ATOM 5492 N N . LEU A 1 706 ? -33.392 -10.631 53.527 1.00 95.00 706 LEU A N 1
ATOM 5493 C CA . LEU A 1 706 ? -32.275 -9.697 53.670 1.00 95.00 706 LEU A CA 1
ATOM 5494 C C . LEU A 1 706 ? -30.929 -10.341 53.321 1.00 95.00 706 LEU A C 1
ATOM 5496 O O . LEU A 1 706 ? -30.099 -9.698 52.684 1.00 95.00 706 LEU A O 1
ATOM 5500 N N . GLU A 1 707 ? -30.694 -11.584 53.736 1.00 96.69 707 GLU A N 1
ATOM 5501 C CA . GLU A 1 707 ? -29.480 -12.332 53.399 1.00 96.69 707 GLU A CA 1
ATOM 5502 C C . GLU A 1 707 ? -29.382 -12.615 51.895 1.00 96.69 707 GLU A C 1
ATOM 5504 O O . GLU A 1 707 ? -28.321 -12.401 51.309 1.00 96.69 707 GLU A O 1
ATOM 5509 N N . GLU A 1 708 ? -30.485 -13.004 51.252 1.00 96.44 708 GLU A N 1
ATOM 5510 C CA . GLU A 1 708 ? -30.554 -13.227 49.800 1.00 96.44 708 GLU A CA 1
ATOM 5511 C C . GLU A 1 708 ? -30.315 -11.928 49.007 1.00 96.44 708 GLU A C 1
ATOM 5513 O O . GLU A 1 708 ? -29.498 -11.906 48.080 1.00 96.44 708 GLU A O 1
ATOM 5518 N N . THR A 1 709 ? -30.938 -10.809 49.401 1.00 97.12 709 THR A N 1
ATOM 5519 C CA . THR A 1 709 ? -30.687 -9.501 48.770 1.00 97.12 709 THR A CA 1
ATOM 5520 C C . THR A 1 709 ? -29.256 -9.015 49.016 1.00 97.12 709 THR A C 1
ATOM 5522 O O . THR A 1 709 ? -28.628 -8.490 48.098 1.00 97.12 709 THR A O 1
ATOM 5525 N N . LYS A 1 710 ? -28.684 -9.227 50.210 1.00 97.25 710 LYS A N 1
ATOM 5526 C CA . LYS A 1 710 ? -27.270 -8.906 50.486 1.00 97.25 710 LYS A CA 1
ATOM 5527 C C . LYS A 1 710 ? -26.310 -9.753 49.662 1.00 97.25 710 LYS A C 1
ATOM 5529 O O . LYS A 1 710 ? -25.275 -9.244 49.241 1.00 97.25 710 LYS A O 1
ATOM 5534 N N . ALA A 1 711 ? -26.636 -11.021 49.418 1.00 97.38 711 ALA A N 1
ATOM 5535 C CA . ALA A 1 711 ? -25.840 -11.874 48.546 1.00 97.38 711 ALA A CA 1
ATOM 5536 C C . ALA A 1 711 ? -25.829 -11.330 47.110 1.00 97.38 711 ALA A C 1
ATOM 5538 O O . ALA A 1 711 ? -24.763 -11.257 46.496 1.00 97.38 711 ALA A O 1
ATOM 5539 N N . LEU A 1 712 ? -26.982 -10.887 46.593 1.00 97.06 712 LEU A N 1
ATOM 5540 C CA . LEU A 1 712 ? -27.060 -10.241 45.281 1.00 97.06 712 LEU A CA 1
ATOM 5541 C C . LEU A 1 712 ? -26.309 -8.900 45.263 1.00 97.06 712 LEU A C 1
ATOM 5543 O O . LEU A 1 712 ? -25.499 -8.672 44.370 1.00 97.06 712 LEU A O 1
ATOM 5547 N N . GLN A 1 713 ? -26.477 -8.057 46.287 1.00 97.75 713 GLN A N 1
ATOM 5548 C CA . GLN A 1 713 ? -25.735 -6.798 46.430 1.00 97.75 713 GLN A CA 1
ATOM 5549 C C . GLN A 1 713 ? -24.214 -7.028 46.450 1.00 97.75 713 GLN A C 1
ATOM 5551 O O . GLN A 1 713 ? -23.463 -6.308 45.794 1.00 97.75 713 GLN A O 1
ATOM 5556 N N . GLY A 1 714 ? -23.754 -8.067 47.152 1.00 96.44 714 GLY A N 1
ATOM 5557 C CA . GLY A 1 714 ? -22.354 -8.482 47.168 1.00 96.44 714 GLY A CA 1
ATOM 5558 C C . GLY A 1 714 ? -21.850 -8.886 45.781 1.00 96.44 714 GLY A C 1
ATOM 5559 O O . GLY A 1 714 ? -20.787 -8.426 45.362 1.00 96.44 714 GLY A O 1
ATOM 5560 N N . GLN A 1 715 ? -22.632 -9.672 45.031 1.00 95.94 715 GLN A N 1
ATOM 5561 C CA . GLN A 1 715 ? -22.301 -10.019 43.644 1.00 95.94 715 GLN A CA 1
ATOM 5562 C C . GLN A 1 715 ? -22.156 -8.775 42.766 1.00 95.94 715 GLN A C 1
ATOM 5564 O O . GLN A 1 715 ? -21.192 -8.695 42.008 1.00 95.94 715 GLN A O 1
ATOM 5569 N N . MET A 1 716 ? -23.052 -7.794 42.902 1.00 95.94 716 MET A N 1
ATOM 5570 C CA . MET A 1 716 ? -22.961 -6.535 42.161 1.00 95.94 716 MET A CA 1
ATOM 5571 C C . MET A 1 716 ? -21.668 -5.787 42.464 1.00 95.94 716 MET A C 1
ATOM 5573 O O . MET A 1 716 ? -20.905 -5.493 41.550 1.00 95.94 716 MET A O 1
ATOM 5577 N N . THR A 1 717 ? -21.357 -5.579 43.748 1.00 94.12 717 THR A N 1
ATOM 5578 C CA . THR A 1 717 ? -20.102 -4.916 44.139 1.00 94.12 717 THR A CA 1
ATOM 5579 C C . THR A 1 717 ? -18.862 -5.658 43.631 1.00 94.12 717 THR A C 1
ATOM 5581 O O . THR A 1 717 ? -17.873 -5.021 43.277 1.00 94.12 717 THR A O 1
ATOM 5584 N N . GLY A 1 718 ? -18.923 -6.991 43.527 1.00 94.81 718 GLY A N 1
ATOM 5585 C CA . GLY A 1 718 ? -17.859 -7.806 42.939 1.00 94.81 718 GLY A CA 1
ATOM 5586 C C . GLY A 1 718 ? -17.669 -7.601 41.431 1.00 94.81 718 GLY A C 1
ATOM 5587 O O . GLY A 1 718 ? -16.549 -7.745 40.945 1.00 94.81 718 GLY A O 1
ATOM 5588 N N . HIS A 1 719 ? -18.722 -7.224 40.697 1.00 97.56 719 HIS A N 1
ATOM 5589 C CA . HIS A 1 719 ? -18.677 -6.986 39.248 1.00 97.56 719 HIS A CA 1
ATOM 5590 C C . HIS A 1 719 ? -18.363 -5.532 38.865 1.00 97.56 719 HIS A C 1
ATOM 5592 O O . HIS A 1 719 ? -18.091 -5.277 37.694 1.00 97.56 719 HIS A O 1
ATOM 5598 N N . GLN A 1 720 ? -18.294 -4.594 39.818 1.00 97.31 720 GLN A N 1
ATOM 5599 C CA . GLN A 1 720 ? -17.913 -3.200 39.538 1.00 97.31 720 GLN A CA 1
ATOM 5600 C C . GLN A 1 720 ? -16.587 -3.103 38.766 1.00 97.31 720 GLN A C 1
ATOM 5602 O O . GLN A 1 720 ? -16.481 -2.382 37.779 1.00 97.31 720 GLN A O 1
ATOM 5607 N N . ILE A 1 721 ? -15.582 -3.881 39.180 1.00 96.25 721 ILE A N 1
ATOM 5608 C CA . ILE A 1 721 ? -14.267 -3.900 38.524 1.00 96.25 721 ILE A CA 1
ATOM 5609 C C . ILE A 1 721 ? -14.382 -4.413 37.082 1.00 96.25 721 ILE A C 1
ATOM 5611 O O . ILE A 1 721 ? -13.659 -3.941 36.207 1.00 96.25 721 ILE A O 1
ATOM 5615 N N . ALA A 1 722 ? -15.285 -5.362 36.816 1.00 97.31 722 ALA A N 1
ATOM 5616 C CA . ALA A 1 722 ? -15.515 -5.877 35.471 1.00 97.31 722 ALA A CA 1
ATOM 5617 C C . ALA A 1 722 ? -16.174 -4.820 34.568 1.00 97.31 722 ALA A C 1
ATOM 5619 O O . ALA A 1 722 ? -15.739 -4.665 33.431 1.00 97.31 722 ALA A O 1
ATOM 5620 N N . ILE A 1 723 ? -17.128 -4.034 35.084 1.00 98.44 723 ILE A N 1
ATOM 5621 C CA . ILE A 1 723 ? -17.721 -2.886 34.373 1.00 98.44 723 ILE A CA 1
ATOM 5622 C C . ILE A 1 723 ? -16.654 -1.831 34.043 1.00 98.44 723 ILE A C 1
ATOM 5624 O O . ILE A 1 723 ? -16.536 -1.391 32.899 1.00 98.44 723 ILE A O 1
ATOM 5628 N N . ASP A 1 724 ? -15.817 -1.467 35.017 1.00 97.50 724 ASP A N 1
ATOM 5629 C CA . ASP A 1 724 ? -14.729 -0.507 34.799 1.00 97.50 724 ASP A CA 1
ATOM 5630 C C . ASP A 1 724 ? -13.695 -1.041 33.794 1.00 97.50 724 ASP A C 1
ATOM 5632 O O . ASP A 1 724 ? -13.112 -0.281 33.017 1.00 97.50 724 ASP A O 1
ATOM 5636 N N . THR A 1 725 ? -13.457 -2.356 33.804 1.00 97.25 725 THR A N 1
ATOM 5637 C CA . THR A 1 725 ? -12.578 -3.027 32.840 1.00 97.25 725 THR A CA 1
ATOM 5638 C C . THR A 1 725 ? -13.178 -2.983 31.441 1.00 97.25 725 THR A C 1
ATOM 5640 O O . THR A 1 725 ? -12.458 -2.609 30.522 1.00 97.25 725 THR A O 1
ATOM 5643 N N . LEU A 1 726 ? -14.478 -3.267 31.285 1.00 98.50 726 LEU A N 1
ATOM 5644 C CA . LEU A 1 726 ? -15.189 -3.177 30.006 1.00 98.50 726 LEU A CA 1
ATOM 5645 C C . LEU A 1 726 ? -15.046 -1.779 29.392 1.00 98.50 726 LEU A C 1
ATOM 5647 O O . LEU A 1 726 ? -14.635 -1.662 28.236 1.00 98.50 726 LEU A O 1
ATOM 5651 N N . ARG A 1 727 ? -15.303 -0.724 30.181 1.00 98.31 727 ARG A N 1
ATOM 5652 C CA . ARG A 1 727 ? -15.147 0.675 29.741 1.00 98.31 727 ARG A CA 1
ATOM 5653 C C . ARG A 1 727 ? -13.738 0.948 29.219 1.00 98.31 727 ARG A C 1
ATOM 5655 O O . ARG A 1 727 ? -13.580 1.474 28.124 1.00 98.31 727 ARG A O 1
ATOM 5662 N N . LYS A 1 728 ? -12.713 0.533 29.971 1.00 98.00 728 LYS A N 1
ATOM 5663 C CA . LYS A 1 728 ? -11.305 0.706 29.574 1.00 98.00 728 LYS A CA 1
ATOM 5664 C C . LYS A 1 728 ? -10.946 -0.091 28.324 1.00 98.00 728 LYS A C 1
ATOM 5666 O O . LYS A 1 728 ? -10.197 0.404 27.488 1.00 98.00 728 LYS A O 1
ATOM 5671 N N . THR A 1 729 ? -11.438 -1.324 28.191 1.00 97.75 729 THR A N 1
ATOM 5672 C CA . THR A 1 729 ? -11.165 -2.148 27.006 1.00 97.75 729 THR A CA 1
ATOM 5673 C C . THR A 1 729 ? -11.835 -1.589 25.759 1.00 97.75 729 THR A C 1
ATOM 5675 O O . THR A 1 729 ? -11.207 -1.594 24.707 1.00 97.75 729 THR A O 1
ATOM 5678 N N . ALA A 1 730 ? -13.054 -1.054 25.878 1.00 98.12 730 ALA A N 1
ATOM 5679 C CA . ALA A 1 730 ? -13.755 -0.409 24.773 1.00 98.12 730 ALA A CA 1
ATOM 5680 C C . ALA A 1 730 ? -13.079 0.905 24.358 1.00 98.12 730 ALA A C 1
ATOM 5682 O O . ALA A 1 730 ? -12.785 1.091 23.183 1.00 98.12 730 ALA A O 1
ATOM 5683 N N . GLU A 1 731 ? -12.727 1.771 25.313 1.00 97.62 731 GLU A N 1
ATOM 5684 C CA . GLU A 1 731 ? -11.980 3.006 25.034 1.00 97.62 731 GLU A CA 1
ATOM 5685 C C . GLU A 1 731 ? -10.633 2.700 24.363 1.00 97.62 731 GLU A C 1
ATOM 5687 O O . GLU A 1 731 ? -10.285 3.297 23.344 1.00 97.62 731 GLU A O 1
ATOM 5692 N N . SER A 1 732 ? -9.896 1.710 24.878 1.00 96.88 732 SER A N 1
ATOM 5693 C CA . SER A 1 732 ? -8.632 1.265 24.283 1.00 96.88 732 SER A CA 1
ATOM 5694 C C . SER A 1 732 ? -8.797 0.663 22.885 1.00 96.88 732 SER A C 1
ATOM 5696 O O . SER A 1 732 ? -7.829 0.679 22.124 1.00 96.88 732 SER A O 1
ATOM 5698 N N . LEU A 1 733 ? -9.956 0.077 22.576 1.00 97.44 733 LEU A N 1
ATOM 5699 C CA . LEU A 1 733 ? -10.276 -0.473 21.262 1.00 97.44 733 LEU A CA 1
ATOM 5700 C C . LEU A 1 733 ? -10.590 0.653 20.275 1.00 97.44 733 LEU A C 1
ATOM 5702 O O . LEU A 1 733 ? -9.954 0.714 19.228 1.00 97.44 733 LEU A O 1
ATOM 5706 N N . ILE A 1 734 ? -11.484 1.572 20.646 1.00 96.31 734 ILE A N 1
ATOM 5707 C CA . ILE A 1 734 ? -11.906 2.721 19.829 1.00 96.31 734 ILE A CA 1
ATOM 5708 C C . ILE A 1 734 ? -10.726 3.649 19.510 1.00 96.31 734 ILE A C 1
ATOM 5710 O O . ILE A 1 734 ? -10.642 4.199 18.418 1.00 96.31 734 ILE A O 1
ATOM 5714 N N . THR A 1 735 ? -9.782 3.799 20.441 1.00 95.12 735 THR A N 1
ATOM 5715 C CA . THR A 1 735 ? -8.578 4.634 20.267 1.00 95.12 735 THR A CA 1
ATOM 5716 C C . THR A 1 735 ? -7.401 3.903 19.612 1.00 95.12 735 THR A C 1
ATOM 5718 O O . THR A 1 735 ? -6.271 4.384 19.672 1.00 95.12 735 THR A O 1
ATOM 5721 N N . SER A 1 736 ? -7.624 2.727 19.015 1.00 94.12 736 SER A N 1
ATOM 5722 C CA . SER A 1 736 ? -6.550 1.970 18.361 1.00 94.12 736 SER A CA 1
ATOM 5723 C C . SER A 1 736 ? -6.068 2.645 17.076 1.00 94.12 736 SER A C 1
ATOM 5725 O O . SER A 1 736 ? -6.847 3.227 16.325 1.00 94.12 736 SER A O 1
ATOM 5727 N N . ASP A 1 737 ? -4.770 2.522 16.805 1.00 86.62 737 ASP A N 1
ATOM 5728 C CA . ASP A 1 737 ? -4.139 3.121 15.631 1.00 86.62 737 ASP A CA 1
ATOM 5729 C C . ASP A 1 737 ? -4.572 2.439 14.321 1.00 86.62 737 ASP A C 1
ATOM 5731 O O . ASP A 1 737 ? -4.745 1.221 14.249 1.00 86.62 737 ASP A O 1
ATOM 5735 N N . GLY A 1 738 ? -4.651 3.229 13.245 1.00 85.38 738 GLY A N 1
ATOM 5736 C CA . GLY A 1 738 ? -4.849 2.733 11.879 1.00 85.38 738 GLY A CA 1
ATOM 5737 C C . GLY A 1 738 ? -6.273 2.814 11.330 1.00 85.38 738 GLY A C 1
ATOM 5738 O O . GLY A 1 738 ? -6.477 2.330 10.226 1.00 85.38 738 GLY A O 1
ATOM 5739 N N . ASP A 1 739 ? -7.219 3.413 12.063 1.00 91.44 739 ASP A N 1
ATOM 5740 C CA . ASP A 1 739 ? -8.601 3.664 11.608 1.00 91.44 739 ASP A CA 1
ATOM 5741 C C . ASP A 1 739 ? -9.290 2.417 11.014 1.00 91.44 739 ASP A C 1
ATOM 5743 O O . ASP A 1 739 ? -9.941 2.451 9.979 1.00 91.44 739 ASP A O 1
ATOM 5747 N N . LEU A 1 740 ? -9.096 1.261 11.657 1.00 94.88 740 LEU A N 1
ATOM 5748 C CA . LEU A 1 740 ? -9.565 -0.035 11.149 1.00 94.88 740 LEU A CA 1
ATOM 5749 C C . LEU A 1 740 ? -11.010 -0.368 11.563 1.00 94.88 740 LEU A C 1
ATOM 5751 O O . LEU A 1 740 ? -11.546 -1.393 11.140 1.00 94.88 740 LEU A O 1
ATOM 5755 N N . LEU A 1 741 ? -11.632 0.463 12.403 1.00 94.75 741 LEU A N 1
ATOM 5756 C CA . LEU A 1 741 ? -12.942 0.218 13.008 1.00 94.75 741 LEU A CA 1
ATOM 5757 C C . LEU A 1 741 ? -13.986 1.188 12.467 1.00 94.75 741 LEU A C 1
ATOM 5759 O O . LEU A 1 741 ? -13.861 2.395 12.638 1.00 94.75 741 LEU A O 1
ATOM 5763 N N . SER A 1 742 ? -15.062 0.653 11.890 1.00 95.44 742 SER A N 1
ATOM 5764 C CA . SER A 1 742 ? -16.195 1.469 11.430 1.00 95.44 742 SER A CA 1
ATOM 5765 C C . SER A 1 742 ? -17.356 1.536 12.430 1.00 95.44 742 SER A C 1
ATOM 5767 O O . SER A 1 742 ? -18.289 2.301 12.216 1.00 95.44 742 SER A O 1
ATOM 5769 N N . ASN A 1 743 ? -17.339 0.720 13.491 1.00 94.50 743 ASN A N 1
ATOM 5770 C CA . ASN A 1 743 ? -18.450 0.538 14.436 1.00 94.50 743 ASN A CA 1
ATOM 5771 C C . ASN A 1 743 ? -18.166 1.085 15.849 1.00 94.50 743 ASN A C 1
ATOM 5773 O O . ASN A 1 743 ? -18.718 0.598 16.834 1.00 94.50 743 ASN A O 1
ATOM 5777 N N . SER A 1 744 ? -17.302 2.094 15.965 1.00 95.44 744 SER A N 1
ATOM 5778 C CA . SER A 1 744 ? -16.919 2.690 17.254 1.00 95.44 744 SER A CA 1
ATOM 5779 C C . SER A 1 744 ? -18.115 3.208 18.065 1.00 95.44 744 SER A C 1
ATOM 5781 O O . SER A 1 744 ? -18.156 3.008 19.279 1.00 95.44 744 SER A O 1
ATOM 5783 N N . ASP A 1 745 ? -19.108 3.808 17.402 1.00 94.69 745 ASP A N 1
ATOM 5784 C CA . ASP A 1 745 ? -20.320 4.316 18.058 1.00 94.69 745 ASP A CA 1
ATOM 5785 C C . ASP A 1 745 ? -21.189 3.177 18.619 1.00 94.69 745 ASP A C 1
ATOM 5787 O O . ASP A 1 745 ? -21.649 3.258 19.755 1.00 94.69 745 ASP A O 1
ATOM 5791 N N . GLU A 1 746 ? -21.351 2.080 17.872 1.00 96.38 746 GLU A N 1
ATOM 5792 C CA . GLU A 1 746 ? -22.120 0.899 18.304 1.00 96.38 746 GLU A CA 1
ATOM 5793 C C . GLU A 1 746 ? -21.459 0.198 19.505 1.00 96.38 746 GLU A C 1
ATOM 5795 O O . GLU A 1 746 ? -22.131 -0.263 20.435 1.00 96.38 746 GLU A O 1
ATOM 5800 N N . ILE A 1 747 ? -20.121 0.138 19.510 1.00 97.12 747 ILE A N 1
ATOM 5801 C CA . ILE A 1 747 ? -19.335 -0.380 20.636 1.00 97.12 747 ILE A CA 1
ATOM 5802 C C . ILE A 1 747 ? -19.598 0.466 21.884 1.00 97.12 747 ILE A C 1
ATOM 5804 O O . ILE A 1 747 ? -19.849 -0.093 22.955 1.00 97.12 747 ILE A O 1
ATOM 5808 N N . GLN A 1 748 ? -19.557 1.795 21.749 1.00 97.94 748 GLN A N 1
ATOM 5809 C CA . GLN A 1 748 ? -19.789 2.722 22.854 1.00 97.94 748 GLN A CA 1
ATOM 5810 C C . GLN A 1 748 ? -21.235 2.646 23.368 1.00 97.94 748 GLN A C 1
ATOM 5812 O O . GLN A 1 748 ? -21.431 2.543 24.577 1.00 97.94 748 GLN A O 1
ATOM 5817 N N . GLU A 1 749 ? -22.228 2.593 22.477 1.00 97.94 749 GLU A N 1
ATOM 5818 C CA . GLU A 1 749 ? -23.644 2.417 22.834 1.00 97.94 749 GLU A CA 1
ATOM 5819 C C . GLU A 1 749 ? -23.862 1.134 23.648 1.00 97.94 749 GLU A C 1
ATOM 5821 O O . GLU A 1 749 ? -24.527 1.149 24.683 1.00 97.94 749 GLU A O 1
ATOM 5826 N N . THR A 1 750 ? -23.226 0.032 23.242 1.00 97.88 750 THR A N 1
ATOM 5827 C CA . THR A 1 750 ? -23.301 -1.242 23.971 1.00 97.88 750 THR A CA 1
ATOM 5828 C C . THR A 1 750 ? -22.691 -1.140 25.374 1.00 97.88 750 THR A C 1
ATOM 5830 O O . THR A 1 750 ? -23.215 -1.716 26.328 1.00 97.88 750 THR A O 1
ATOM 5833 N N . VAL A 1 751 ? -21.574 -0.419 25.531 1.00 98.62 751 VAL A N 1
ATOM 5834 C CA . VAL A 1 751 ? -20.965 -0.186 26.853 1.00 98.62 751 VAL A CA 1
ATOM 5835 C C . VAL A 1 751 ? -21.886 0.652 27.730 1.00 98.62 751 VAL A C 1
ATOM 5837 O O . VAL A 1 751 ? -22.060 0.321 28.904 1.00 98.62 751 VAL A O 1
ATOM 5840 N N . ASP A 1 752 ? -22.472 1.708 27.173 1.00 98.56 752 ASP A N 1
ATOM 5841 C CA . ASP A 1 752 ? -23.356 2.608 27.904 1.00 98.56 752 ASP A CA 1
ATOM 5842 C C . ASP A 1 752 ? -24.642 1.892 28.355 1.00 98.56 752 ASP A C 1
ATOM 5844 O O . ASP A 1 752 ? -25.013 2.029 29.522 1.00 98.56 752 ASP A O 1
ATOM 5848 N N . ASP A 1 753 ? -25.241 1.033 27.515 1.00 98.62 753 ASP A N 1
ATOM 5849 C CA . ASP A 1 753 ? -26.377 0.170 27.898 1.00 98.62 753 ASP A CA 1
ATOM 5850 C C . ASP A 1 753 ? -26.019 -0.760 29.068 1.00 98.62 753 ASP A C 1
ATOM 5852 O O . ASP A 1 753 ? -26.732 -0.825 30.072 1.00 98.62 753 ASP A O 1
ATOM 5856 N N . ILE A 1 754 ? -24.875 -1.450 28.989 1.00 98.69 754 ILE A N 1
ATOM 5857 C CA . ILE A 1 754 ? -24.417 -2.361 30.050 1.00 98.69 754 ILE A CA 1
ATOM 5858 C C . ILE A 1 754 ? -24.204 -1.606 31.373 1.00 98.69 754 ILE A C 1
ATOM 5860 O O . ILE A 1 754 ? -24.593 -2.102 32.437 1.00 98.69 754 ILE A O 1
ATOM 5864 N N . VAL A 1 755 ? -23.594 -0.418 31.324 1.00 98.56 755 VAL A N 1
ATOM 5865 C CA . VAL A 1 755 ? -23.353 0.427 32.506 1.00 98.56 755 VAL A CA 1
ATOM 5866 C C . VAL A 1 755 ? -24.675 0.916 33.100 1.00 98.56 755 VAL A C 1
ATOM 5868 O O . VAL A 1 755 ? -24.882 0.777 34.306 1.00 98.56 755 VAL A O 1
ATOM 5871 N N . GLU A 1 756 ? -25.593 1.424 32.275 1.00 98.50 756 GLU A N 1
ATOM 5872 C CA . GLU A 1 756 ? -26.902 1.900 32.729 1.00 98.50 756 GLU A CA 1
ATOM 5873 C C . GLU A 1 756 ? -27.710 0.774 33.391 1.00 98.50 756 GLU A C 1
ATOM 5875 O O . GLU A 1 756 ? -28.280 0.953 34.475 1.00 98.50 756 GLU A O 1
ATOM 5880 N N . ARG A 1 757 ? -27.731 -0.416 32.783 1.00 98.56 757 ARG A N 1
ATOM 5881 C CA . ARG A 1 757 ? -28.401 -1.599 33.338 1.00 98.56 757 ARG A CA 1
ATOM 5882 C C . ARG A 1 757 ? -27.817 -2.016 34.682 1.00 98.56 757 ARG A C 1
ATOM 5884 O O . ARG A 1 757 ? -28.572 -2.267 35.627 1.00 98.56 757 ARG A O 1
ATOM 5891 N N . TYR A 1 758 ? -26.490 -2.035 34.802 1.00 98.69 758 TYR A N 1
ATOM 5892 C CA . TYR A 1 758 ? -25.812 -2.307 36.068 1.00 98.69 758 TYR A CA 1
ATOM 5893 C C . TYR A 1 758 ? -26.188 -1.288 37.155 1.00 98.69 758 TYR A C 1
ATOM 5895 O O . TYR A 1 758 ? -26.550 -1.686 38.267 1.00 98.69 758 TYR A O 1
ATOM 5903 N N . ASP A 1 759 ? -26.162 0.009 36.845 1.00 98.25 759 ASP A N 1
ATOM 5904 C CA . ASP A 1 759 ? -26.482 1.073 37.802 1.00 98.25 759 ASP A CA 1
ATOM 5905 C C . ASP A 1 759 ? -27.948 1.003 38.259 1.00 98.25 759 ASP A C 1
ATOM 5907 O O . ASP A 1 759 ? -28.248 1.096 39.457 1.00 98.25 759 ASP A O 1
ATOM 5911 N N . ASN A 1 760 ? -28.868 0.753 37.323 1.00 98.00 760 ASN A N 1
ATOM 5912 C CA . ASN A 1 760 ? -30.289 0.564 37.607 1.00 98.00 760 ASN A CA 1
ATOM 5913 C C . ASN A 1 760 ? -30.536 -0.655 38.506 1.00 98.00 760 ASN A C 1
ATOM 5915 O O . ASN A 1 760 ? -31.291 -0.571 39.483 1.00 98.00 760 ASN A O 1
ATOM 5919 N N . LEU A 1 761 ? -29.869 -1.776 38.225 1.00 98.19 761 LEU A N 1
ATOM 5920 C CA . LEU A 1 761 ? -29.925 -2.970 39.061 1.00 98.19 761 LEU A CA 1
ATOM 5921 C C . LEU A 1 761 ? -29.348 -2.698 40.463 1.00 98.19 761 LEU A C 1
ATOM 5923 O O . LEU A 1 761 ? -29.958 -3.086 41.461 1.00 98.19 761 LEU A O 1
ATOM 5927 N N . SER A 1 762 ? -28.234 -1.963 40.555 1.00 97.88 762 SER A N 1
ATOM 5928 C CA . SER A 1 762 ? -27.530 -1.647 41.809 1.00 97.88 762 SER A CA 1
ATOM 5929 C C . SER A 1 762 ? -28.406 -0.825 42.736 1.00 97.88 762 SER A C 1
ATOM 5931 O O . SER A 1 762 ? -28.555 -1.127 43.928 1.00 97.88 762 SER A O 1
ATOM 5933 N N . LYS A 1 763 ? -29.069 0.177 42.154 1.00 97.25 763 LYS A N 1
ATOM 5934 C CA . LYS A 1 763 ? -30.064 0.997 42.830 1.00 97.25 763 LYS A CA 1
ATOM 5935 C C . LYS A 1 763 ? -31.260 0.162 43.287 1.00 97.25 763 LYS A C 1
ATOM 5937 O O . LYS A 1 763 ? -31.606 0.202 44.463 1.00 97.25 763 LYS A O 1
ATOM 5942 N N . SER A 1 764 ? -31.837 -0.651 42.399 1.00 97.06 764 SER A N 1
ATOM 5943 C CA . SER A 1 764 ? -32.989 -1.519 42.697 1.00 97.06 764 SER A CA 1
ATOM 5944 C C . SER A 1 764 ? -32.725 -2.468 43.878 1.00 97.06 764 SER A C 1
ATOM 5946 O O . SER A 1 764 ? -33.544 -2.566 44.800 1.00 97.06 764 SER A O 1
ATOM 5948 N N . VAL A 1 765 ? -31.560 -3.125 43.893 1.00 97.88 765 VAL A N 1
ATOM 5949 C CA . VAL A 1 765 ? -31.131 -4.039 44.965 1.00 97.88 765 VAL A CA 1
ATOM 5950 C C . VAL A 1 765 ? -30.845 -3.283 46.266 1.00 97.88 765 VAL A C 1
ATOM 5952 O O . VAL A 1 765 ? -31.253 -3.731 47.340 1.00 97.88 765 VAL A O 1
ATOM 5955 N N . SER A 1 766 ? -30.195 -2.119 46.192 1.00 96.88 766 SER A N 1
ATOM 5956 C CA . SER A 1 766 ? -29.901 -1.291 47.370 1.00 96.88 766 SER A CA 1
ATOM 5957 C C . SER A 1 766 ? -31.176 -0.765 48.034 1.00 96.88 766 SER A C 1
ATOM 5959 O O . SER A 1 766 ? -31.320 -0.897 49.252 1.00 96.88 766 SER A O 1
ATOM 5961 N N . ASP A 1 767 ? -32.139 -0.284 47.242 1.00 95.69 767 ASP A N 1
ATOM 5962 C CA . ASP A 1 767 ? -33.452 0.164 47.716 1.00 95.69 767 ASP A CA 1
ATOM 5963 C C . ASP A 1 767 ? -34.219 -0.984 48.401 1.00 95.69 767 ASP A C 1
ATOM 5965 O O . ASP A 1 767 ? -34.859 -0.795 49.442 1.00 95.69 767 ASP A O 1
ATOM 5969 N N . ARG A 1 768 ? -34.162 -2.204 47.841 1.00 95.38 768 ARG A N 1
ATOM 5970 C CA . ARG A 1 768 ? -34.789 -3.405 48.426 1.00 95.38 768 ARG A CA 1
ATOM 5971 C C . ARG A 1 768 ? -34.126 -3.801 49.747 1.00 95.38 768 ARG A C 1
ATOM 5973 O O . ARG A 1 768 ? -34.836 -4.103 50.709 1.00 95.38 768 ARG A O 1
ATOM 5980 N N . ASN A 1 769 ? -32.796 -3.758 49.812 1.00 96.00 769 ASN A N 1
ATOM 5981 C CA . ASN A 1 769 ? -32.021 -4.034 51.022 1.00 96.00 769 ASN A CA 1
ATOM 5982 C C . ASN A 1 769 ? -32.320 -3.012 52.132 1.00 96.00 769 ASN A C 1
ATOM 5984 O O . ASN A 1 769 ? -32.562 -3.416 53.268 1.00 96.00 769 ASN A O 1
ATOM 5988 N N . GLU A 1 770 ? -32.375 -1.712 51.823 1.00 94.69 770 GLU A N 1
ATOM 5989 C CA . GLU A 1 770 ? -32.733 -0.674 52.801 1.00 94.69 770 GLU A CA 1
ATOM 5990 C C . GLU A 1 770 ? -34.148 -0.903 53.358 1.00 94.69 770 GLU A C 1
ATOM 5992 O O . GLU A 1 770 ? -34.342 -0.946 54.577 1.00 94.69 770 GLU A O 1
ATOM 5997 N N . LYS A 1 771 ? -35.131 -1.152 52.479 1.00 90.81 771 LYS A N 1
ATOM 5998 C CA . LYS A 1 771 ? -36.511 -1.468 52.887 1.00 90.81 771 LYS A CA 1
ATOM 5999 C C . LYS A 1 771 ? -36.578 -2.688 53.807 1.00 90.81 771 LYS A C 1
ATOM 6001 O O . LYS A 1 771 ? -37.292 -2.650 54.813 1.00 90.81 771 LYS A O 1
ATOM 6006 N N . LEU A 1 772 ? -35.831 -3.751 53.500 1.00 91.94 772 LEU A N 1
ATOM 6007 C CA . LEU A 1 772 ? -35.750 -4.951 54.338 1.00 91.94 772 LEU A CA 1
ATOM 6008 C C . LEU A 1 772 ? -35.126 -4.661 55.705 1.00 91.94 772 LEU A C 1
ATOM 6010 O O . LEU A 1 772 ? -35.694 -5.062 56.717 1.00 91.94 772 LEU A O 1
ATOM 6014 N N . GLN A 1 773 ? -34.011 -3.927 55.763 1.00 93.31 773 GLN A N 1
ATOM 6015 C CA . GLN A 1 773 ? -33.347 -3.581 57.028 1.00 93.31 773 GLN A CA 1
ATOM 6016 C C . GLN A 1 773 ? -34.236 -2.729 57.939 1.00 93.31 773 GLN A C 1
ATOM 6018 O O . GLN A 1 773 ? -34.347 -3.005 59.140 1.00 93.31 773 GLN A O 1
ATOM 6023 N N . ILE A 1 774 ? -34.903 -1.720 57.370 1.00 89.00 774 ILE A N 1
ATOM 6024 C CA . ILE A 1 774 ? -35.850 -0.871 58.101 1.00 89.00 774 ILE A CA 1
ATOM 6025 C C . ILE A 1 774 ? -37.008 -1.722 58.636 1.00 89.00 774 ILE A C 1
ATOM 6027 O O . ILE A 1 774 ? -37.360 -1.614 59.815 1.00 89.00 774 ILE A O 1
ATOM 6031 N N . THR A 1 775 ? -37.580 -2.594 57.799 1.00 86.06 775 THR A N 1
ATOM 6032 C CA . THR A 1 775 ? -38.727 -3.434 58.180 1.00 86.06 775 THR A CA 1
ATOM 6033 C C . THR A 1 775 ? -38.349 -4.472 59.237 1.00 86.06 775 THR A C 1
ATOM 6035 O O . THR A 1 775 ? -39.086 -4.640 60.208 1.00 86.06 775 THR A O 1
ATOM 6038 N N . LEU A 1 776 ? -37.177 -5.100 59.122 1.00 89.44 776 LEU A N 1
ATOM 6039 C CA . LEU A 1 776 ? -36.650 -6.057 60.097 1.00 89.44 776 LEU A CA 1
ATOM 6040 C C . LEU A 1 776 ? -36.447 -5.418 61.473 1.00 89.44 776 LEU A C 1
ATOM 6042 O O . LEU A 1 776 ? -36.995 -5.904 62.462 1.00 89.44 776 LEU A O 1
ATOM 6046 N N . THR A 1 777 ? -35.736 -4.287 61.529 1.00 89.25 777 THR A N 1
ATOM 6047 C CA . THR A 1 777 ? -35.483 -3.543 62.779 1.00 89.25 777 THR A CA 1
ATOM 6048 C C . THR A 1 777 ? -36.792 -3.184 63.476 1.00 89.25 777 THR A C 1
ATOM 6050 O O . THR A 1 777 ? -36.956 -3.299 64.693 1.00 89.25 777 THR A O 1
ATOM 6053 N N . ARG A 1 778 ? -37.767 -2.759 62.677 1.00 86.00 778 ARG A N 1
ATOM 6054 C CA . ARG A 1 778 ? -39.088 -2.388 63.149 1.00 86.00 778 ARG A CA 1
ATOM 6055 C C . ARG A 1 778 ? -39.891 -3.591 63.654 1.00 86.00 778 ARG A C 1
ATOM 6057 O O . ARG A 1 778 ? -40.531 -3.473 64.698 1.00 86.00 778 ARG A O 1
ATOM 6064 N N . SER A 1 779 ? -39.857 -4.714 62.935 1.00 86.06 779 SER A N 1
ATOM 6065 C CA . SER A 1 779 ? -40.509 -5.966 63.332 1.00 86.06 779 SER A CA 1
ATOM 6066 C C . SER A 1 779 ? -39.972 -6.464 64.670 1.00 86.06 779 SER A C 1
ATOM 6068 O O . SER A 1 779 ? -40.759 -6.769 65.563 1.00 86.06 779 SER A O 1
ATOM 6070 N N . MET A 1 780 ? -38.644 -6.475 64.835 1.00 88.19 780 MET A N 1
ATOM 6071 C CA . MET A 1 780 ? -37.981 -6.839 66.092 1.00 88.19 780 MET A CA 1
ATOM 6072 C C . MET A 1 780 ? -38.427 -5.921 67.236 1.00 88.19 780 MET A C 1
ATOM 6074 O O . MET A 1 780 ? -38.906 -6.406 68.252 1.00 88.19 780 MET A O 1
ATOM 6078 N N . SER A 1 781 ? -38.418 -4.594 67.040 1.00 89.81 781 SER A N 1
ATOM 6079 C CA . SER A 1 781 ? -38.864 -3.654 68.083 1.00 89.81 781 SER A CA 1
ATOM 6080 C C . SER A 1 781 ? -40.330 -3.839 68.498 1.00 89.81 781 SER A C 1
ATOM 6082 O O . SER A 1 781 ? -40.665 -3.608 69.663 1.00 89.81 781 SER A O 1
ATOM 6084 N N . VAL A 1 782 ? -41.213 -4.207 67.561 1.00 88.88 782 VAL A N 1
ATOM 6085 C CA . VAL A 1 782 ? -42.619 -4.509 67.864 1.00 88.88 782 VAL A CA 1
ATOM 6086 C C . VAL A 1 782 ? -42.741 -5.834 68.614 1.00 88.88 782 VAL A C 1
ATOM 6088 O O . VAL A 1 782 ? -43.469 -5.883 69.600 1.00 88.88 782 VAL A O 1
ATOM 6091 N N . GLN A 1 783 ? -42.039 -6.884 68.182 1.00 88.50 783 GLN A N 1
ATOM 6092 C CA . GLN A 1 783 ? -42.080 -8.186 68.850 1.00 88.50 783 GLN A CA 1
ATOM 6093 C C . GLN A 1 783 ? -41.506 -8.123 70.266 1.00 88.50 783 GLN A C 1
ATOM 6095 O O . GLN A 1 783 ? -42.225 -8.467 71.199 1.00 88.50 783 GLN A O 1
ATOM 6100 N N . ASP A 1 784 ? -40.298 -7.581 70.443 1.00 90.50 784 ASP A N 1
ATOM 6101 C CA . ASP A 1 784 ? -39.650 -7.445 71.755 1.00 90.50 784 ASP A CA 1
ATOM 6102 C C . ASP A 1 784 ? -40.521 -6.645 72.728 1.00 90.50 784 ASP A C 1
ATOM 6104 O O . ASP A 1 784 ? -40.678 -6.996 73.896 1.00 90.50 784 ASP A O 1
ATOM 6108 N N . GLY A 1 785 ? -41.124 -5.559 72.236 1.00 92.50 785 GLY A N 1
ATOM 6109 C CA . GLY A 1 785 ? -41.991 -4.717 73.044 1.00 92.50 785 GLY A CA 1
ATOM 6110 C C . GLY A 1 785 ? -43.334 -5.367 73.387 1.00 92.50 785 GLY A C 1
ATOM 6111 O O . GLY A 1 785 ? -43.830 -5.175 74.494 1.00 92.50 785 GLY A O 1
ATOM 6112 N N . LEU A 1 786 ? -43.929 -6.134 72.469 1.00 91.31 786 LEU A N 1
ATOM 6113 C CA . LEU A 1 786 ? -45.137 -6.909 72.761 1.00 91.31 786 LEU A CA 1
ATOM 6114 C C . LEU A 1 786 ? -44.843 -8.040 73.749 1.00 91.31 786 LEU A C 1
ATOM 6116 O O . LEU A 1 786 ? -45.644 -8.260 74.652 1.00 91.31 786 LEU A O 1
ATOM 6120 N N . ASP A 1 787 ? -43.716 -8.733 73.605 1.00 91.38 787 ASP A N 1
ATOM 6121 C CA . ASP A 1 787 ? -43.332 -9.836 74.486 1.00 91.38 787 ASP A CA 1
ATOM 6122 C C . ASP A 1 787 ? -42.982 -9.333 75.898 1.00 91.38 787 ASP A C 1
ATOM 6124 O O . ASP A 1 787 ? -43.428 -9.929 76.880 1.00 91.38 787 ASP A O 1
ATOM 6128 N N . GLU A 1 788 ? -42.303 -8.183 76.023 1.00 94.81 788 GLU A N 1
ATOM 6129 C CA . GLU A 1 788 ? -42.070 -7.511 77.314 1.00 94.81 788 GLU A CA 1
ATOM 6130 C C . GLU A 1 788 ? -43.384 -7.140 78.010 1.00 94.81 788 GLU A C 1
ATOM 6132 O O . GLU A 1 788 ? -43.584 -7.481 79.178 1.00 94.81 788 GLU A O 1
ATOM 6137 N N . MET A 1 789 ? -44.311 -6.495 77.292 1.00 93.50 789 MET A N 1
ATOM 6138 C CA . MET A 1 789 ? -45.592 -6.078 77.871 1.00 93.50 789 MET A CA 1
ATOM 6139 C C . MET A 1 789 ? -46.493 -7.261 78.213 1.00 93.50 789 MET A C 1
ATOM 6141 O O . MET A 1 789 ? -47.209 -7.212 79.213 1.00 93.50 789 MET A O 1
ATOM 6145 N N . MET A 1 790 ? -46.466 -8.326 77.410 1.00 92.38 790 MET A N 1
ATOM 6146 C CA . MET A 1 790 ? -47.206 -9.554 77.697 1.00 92.38 790 MET A CA 1
ATOM 6147 C C . MET A 1 790 ? -46.670 -10.244 78.956 1.00 92.38 790 MET A C 1
ATOM 6149 O O . MET A 1 790 ? -47.475 -10.634 79.802 1.00 92.38 790 MET A O 1
ATOM 6153 N N . GLY A 1 791 ? -45.346 -10.325 79.129 1.00 93.31 791 GLY A N 1
ATOM 6154 C CA . GLY A 1 791 ? -44.729 -10.863 80.346 1.00 93.31 791 GLY A CA 1
ATOM 6155 C C . GLY A 1 791 ? -45.028 -10.022 81.593 1.00 93.31 791 GLY A C 1
ATOM 6156 O O . GLY A 1 791 ? -45.358 -10.565 82.646 1.00 93.31 791 GLY A O 1
ATOM 6157 N N . TRP A 1 792 ? -45.002 -8.689 81.480 1.00 95.12 792 TRP A N 1
ATOM 6158 C CA . TRP A 1 792 ? -45.431 -7.803 82.571 1.00 95.12 792 TRP A CA 1
ATOM 6159 C C . TRP A 1 792 ? -46.916 -8.002 82.922 1.00 95.12 792 TRP A C 1
ATOM 6161 O O . TRP A 1 792 ? -47.259 -8.142 84.098 1.00 95.12 792 TRP A O 1
ATOM 6171 N N . MET A 1 793 ? -47.792 -8.101 81.916 1.00 94.62 793 MET A N 1
ATOM 6172 C CA . MET A 1 793 ? -49.222 -8.352 82.121 1.00 94.62 793 MET A CA 1
ATOM 6173 C C . MET A 1 793 ? -49.503 -9.683 82.823 1.00 94.62 793 MET A C 1
ATOM 6175 O O . MET A 1 793 ? -50.427 -9.758 83.631 1.00 94.62 793 MET A O 1
ATOM 6179 N N . GLU A 1 794 ? -48.719 -10.731 82.558 1.00 93.88 794 GLU A N 1
ATOM 6180 C CA . GLU A 1 794 ? -48.813 -11.996 83.298 1.00 93.88 794 GLU A CA 1
ATOM 6181 C C . GLU A 1 794 ? -48.537 -11.805 84.795 1.00 93.88 794 GLU A C 1
ATOM 6183 O O . GLU A 1 794 ? -49.269 -12.351 85.624 1.00 93.88 794 GLU A O 1
ATOM 6188 N N . GLY A 1 795 ? -47.546 -10.979 85.146 1.00 92.94 795 GLY A N 1
ATOM 6189 C CA . GLY A 1 795 ? -47.248 -10.606 86.529 1.00 92.94 795 GLY A CA 1
ATOM 6190 C C . GLY A 1 795 ? -48.378 -9.811 87.187 1.00 92.94 795 GLY A C 1
ATOM 6191 O O . GLY A 1 795 ? -48.820 -10.161 88.281 1.00 92.94 795 GLY A O 1
ATOM 6192 N N . VAL A 1 796 ? -48.905 -8.789 86.505 1.00 92.75 796 VAL A N 1
ATOM 6193 C CA . VAL A 1 796 ? -50.047 -7.998 86.998 1.00 92.75 796 VAL A CA 1
ATOM 6194 C C . VAL A 1 796 ? -51.262 -8.885 87.242 1.00 92.75 796 VAL A C 1
ATOM 6196 O O . VAL A 1 796 ? -51.880 -8.827 88.303 1.00 92.75 796 VAL A O 1
ATOM 6199 N N . GLU A 1 797 ? -51.608 -9.743 86.284 1.00 93.06 797 GLU A N 1
ATOM 6200 C CA . GLU A 1 797 ? -52.743 -10.649 86.428 1.00 93.06 797 GLU A CA 1
ATOM 6201 C C . GLU A 1 797 ? -52.560 -11.649 87.569 1.00 93.06 797 GLU A C 1
ATOM 6203 O O . GLU A 1 797 ? -53.548 -11.993 88.223 1.00 93.06 797 GLU A O 1
ATOM 6208 N N . ALA A 1 798 ? -51.334 -12.122 87.813 1.00 91.06 798 ALA A N 1
ATOM 6209 C CA . ALA A 1 798 ? -51.027 -12.975 88.954 1.00 91.06 798 ALA A CA 1
ATOM 6210 C C . ALA A 1 798 ? -51.266 -12.233 90.280 1.00 91.06 798 ALA A C 1
ATOM 6212 O O . ALA A 1 798 ? -51.982 -12.759 91.132 1.00 91.06 798 ALA A O 1
ATOM 6213 N N . SER A 1 799 ? -50.781 -10.994 90.414 1.00 88.50 799 SER A N 1
ATOM 6214 C CA . SER A 1 799 ? -50.980 -10.147 91.604 1.00 88.50 799 SER A CA 1
ATOM 6215 C C . SER A 1 799 ? -52.456 -9.792 91.842 1.00 88.50 799 SER A C 1
ATOM 6217 O O . SER A 1 799 ? -52.964 -9.877 92.962 1.00 88.50 799 SER A O 1
ATOM 6219 N N . VAL A 1 800 ? -53.209 -9.469 90.783 1.00 88.31 800 VAL A N 1
ATOM 6220 C CA . VAL A 1 800 ? -54.654 -9.188 90.885 1.00 88.31 800 VAL A CA 1
ATOM 6221 C C . VAL A 1 800 ? -55.436 -10.444 91.293 1.00 88.31 800 VAL A C 1
ATOM 6223 O O . VAL A 1 800 ? -56.373 -10.354 92.088 1.00 88.31 800 VAL A O 1
ATOM 6226 N N . LYS A 1 801 ? -55.049 -11.629 90.793 1.00 86.00 801 LYS A N 1
ATOM 6227 C CA . LYS A 1 801 ? -55.667 -12.919 91.157 1.00 86.00 801 LYS A CA 1
ATOM 6228 C C . LYS A 1 801 ? -55.235 -13.439 92.527 1.00 86.00 801 LYS A C 1
ATOM 6230 O O . LYS A 1 801 ? -55.919 -14.320 93.053 1.00 86.00 801 LYS A O 1
ATOM 6235 N N . GLU A 1 802 ? -54.130 -12.949 93.085 1.00 81.56 802 GLU A N 1
ATOM 6236 C CA . GLU A 1 802 ? -53.598 -13.407 94.364 1.00 81.56 802 GLU A CA 1
ATOM 6237 C C . GLU A 1 802 ? -54.642 -13.219 95.475 1.00 81.56 802 GLU A C 1
ATOM 6239 O O . GLU A 1 802 ? -55.008 -12.103 95.858 1.00 81.56 802 GLU A O 1
ATOM 6244 N N . LYS A 1 803 ? -55.140 -14.350 95.985 1.00 67.94 803 LYS A N 1
ATOM 6245 C CA . LYS A 1 803 ? -56.042 -14.428 97.136 1.00 67.94 803 LYS A CA 1
ATOM 6246 C C . LYS A 1 803 ? -55.217 -14.738 98.379 1.00 67.94 803 LYS A C 1
ATOM 6248 O O . LYS A 1 803 ? -55.132 -15.892 98.795 1.00 67.94 803 LYS A O 1
ATOM 6253 N N . GLY A 1 804 ? -54.587 -13.717 98.951 1.00 64.38 804 GLY A N 1
ATOM 6254 C CA . GLY A 1 804 ? -53.980 -13.833 100.276 1.00 64.38 804 GLY A CA 1
ATOM 6255 C C . GLY A 1 804 ? -55.033 -14.155 101.345 1.00 64.38 804 GLY A C 1
ATOM 6256 O O . GLY A 1 804 ? -56.214 -13.838 101.179 1.00 64.38 804 GLY A O 1
ATOM 6257 N N . GLN A 1 805 ? -54.622 -14.782 102.452 1.00 66.50 805 GLN A N 1
ATOM 6258 C CA . GLN A 1 805 ? -55.459 -14.816 103.655 1.00 66.50 805 GLN A CA 1
ATOM 6259 C C . GLN A 1 805 ? -55.648 -13.373 104.116 1.00 66.50 805 GLN A C 1
ATOM 6261 O O . GLN A 1 805 ? -54.662 -12.719 104.432 1.00 66.50 805 GLN A O 1
ATOM 6266 N N . ILE A 1 806 ? -56.884 -12.875 104.109 1.00 68.56 806 ILE A N 1
ATOM 6267 C CA . ILE A 1 806 ? -57.188 -11.521 104.570 1.00 68.56 806 ILE A CA 1
ATOM 6268 C C . ILE A 1 806 ? -57.288 -11.574 106.101 1.00 68.56 806 ILE A C 1
ATOM 6270 O O . ILE A 1 806 ? -58.226 -12.199 106.608 1.00 68.56 806 ILE A O 1
ATOM 6274 N N . PRO A 1 807 ? -56.335 -10.991 106.849 1.00 71.75 807 PRO A N 1
ATOM 6275 C CA . PRO A 1 807 ? -56.407 -10.940 108.303 1.00 71.75 807 PRO A CA 1
ATOM 6276 C C . PRO A 1 807 ? -57.558 -10.018 108.723 1.00 71.75 807 PRO A C 1
ATOM 6278 O O . PRO A 1 807 ? -57.854 -9.036 108.046 1.00 71.75 807 PRO A O 1
ATOM 6281 N N . LEU A 1 808 ? -58.239 -10.348 109.819 1.00 76.69 808 LEU A N 1
ATOM 6282 C CA . LEU A 1 808 ? -59.385 -9.584 110.330 1.00 76.69 808 LEU A CA 1
ATOM 6283 C C . LEU A 1 808 ? -58.930 -8.505 111.327 1.00 76.69 808 LEU A C 1
ATOM 6285 O O . LEU A 1 808 ? -59.448 -8.450 112.441 1.00 76.69 808 LEU A O 1
ATOM 6289 N N . ASP A 1 809 ? -57.949 -7.694 110.932 1.00 83.12 809 ASP A N 1
ATOM 6290 C CA . ASP A 1 809 ? -57.514 -6.499 111.660 1.00 83.12 809 ASP A CA 1
ATOM 6291 C C . ASP A 1 809 ? -57.264 -5.325 110.694 1.00 83.12 809 ASP A C 1
ATOM 6293 O O . ASP A 1 809 ? -56.789 -5.524 109.570 1.00 83.12 809 ASP A O 1
ATOM 6297 N N . SER A 1 810 ? -57.624 -4.101 111.101 1.00 82.31 810 SER A N 1
ATOM 6298 C CA . SER A 1 810 ? -57.614 -2.926 110.210 1.00 82.31 810 SER A CA 1
ATOM 6299 C C . SER A 1 810 ? -56.208 -2.569 109.715 1.00 82.31 810 SER A C 1
ATOM 6301 O O . SER A 1 810 ? -56.027 -2.220 108.543 1.00 82.31 810 SER A O 1
ATOM 6303 N N . ALA A 1 811 ? -55.196 -2.709 110.578 1.00 83.12 811 ALA A N 1
ATOM 6304 C CA . ALA A 1 811 ? -53.805 -2.418 110.241 1.00 83.12 811 ALA A CA 1
ATOM 6305 C C . ALA A 1 811 ? -53.300 -3.314 109.096 1.00 83.12 811 ALA A C 1
ATOM 6307 O O . ALA A 1 811 ? -52.795 -2.805 108.096 1.00 83.12 811 ALA A O 1
ATOM 6308 N N . SER A 1 812 ? -53.533 -4.629 109.178 1.00 83.88 812 SER A N 1
ATOM 6309 C CA . SER A 1 812 ? -53.138 -5.576 108.130 1.00 83.88 812 SER A CA 1
ATOM 6310 C C . SER A 1 812 ? -53.896 -5.370 106.812 1.00 83.88 812 SER A C 1
ATOM 6312 O O . SER A 1 812 ? -53.317 -5.545 105.739 1.00 83.88 812 SER A O 1
ATOM 6314 N N . ILE A 1 813 ? -55.177 -4.971 106.845 1.00 84.25 813 ILE A N 1
ATOM 6315 C CA . ILE A 1 813 ? -55.928 -4.621 105.621 1.00 84.25 813 ILE A CA 1
ATOM 6316 C C . ILE A 1 813 ? -55.400 -3.311 105.015 1.00 84.25 813 ILE A C 1
ATOM 6318 O O . ILE A 1 813 ? -55.299 -3.201 103.793 1.00 84.25 813 ILE A O 1
ATOM 6322 N N . GLY A 1 814 ? -55.006 -2.340 105.846 1.00 85.50 814 GLY A N 1
ATOM 6323 C CA . GLY A 1 814 ? -54.317 -1.121 105.414 1.00 85.50 814 GLY A CA 1
ATOM 6324 C C . GLY A 1 814 ? -52.983 -1.402 104.711 1.00 85.50 814 GLY A C 1
ATOM 6325 O O . GLY A 1 814 ? -52.691 -0.792 103.679 1.00 85.50 814 GLY A O 1
ATOM 6326 N N . ASP A 1 815 ? -52.213 -2.376 105.200 1.00 85.75 815 ASP A N 1
ATOM 6327 C CA . ASP A 1 815 ? -50.977 -2.831 104.552 1.00 85.75 815 ASP A CA 1
ATOM 6328 C C . ASP A 1 815 ? -51.250 -3.491 103.189 1.00 85.75 815 ASP A C 1
ATOM 6330 O O . ASP A 1 815 ? -50.511 -3.266 102.227 1.00 85.75 815 ASP A O 1
ATOM 6334 N N . ILE A 1 816 ? -52.327 -4.281 103.069 1.00 85.81 816 ILE A N 1
ATOM 6335 C CA . ILE A 1 816 ? -52.758 -4.864 101.786 1.00 85.81 816 ILE A CA 1
ATOM 6336 C C . ILE A 1 816 ? -53.202 -3.759 100.819 1.00 85.81 816 ILE A C 1
ATOM 6338 O O . ILE A 1 816 ? -52.753 -3.755 99.678 1.00 85.81 816 ILE A O 1
ATOM 6342 N N . LEU A 1 817 ? -54.010 -2.788 101.257 1.00 87.62 817 LEU A N 1
ATOM 6343 C CA . LEU A 1 817 ? -54.413 -1.645 100.425 1.00 87.62 817 LEU A CA 1
ATOM 6344 C C . LEU A 1 817 ? -53.217 -0.806 99.971 1.00 87.62 817 LEU A C 1
ATOM 6346 O O . LEU A 1 817 ? -53.189 -0.354 98.833 1.00 87.62 817 LEU A O 1
ATOM 6350 N N . SER A 1 818 ? -52.197 -0.650 100.816 1.00 88.94 818 SER A N 1
ATOM 6351 C CA . SER A 1 818 ? -50.954 0.032 100.436 1.00 88.94 818 SER A CA 1
ATOM 6352 C C . SER A 1 818 ? -50.196 -0.734 99.341 1.00 88.94 818 SER A C 1
ATOM 6354 O O . SER A 1 818 ? -49.673 -0.121 98.410 1.00 88.94 818 SER A O 1
ATOM 6356 N N . LYS A 1 819 ? -50.175 -2.075 99.402 1.00 88.88 819 LYS A N 1
ATOM 6357 C CA . LYS A 1 819 ? -49.624 -2.928 98.331 1.00 88.88 819 LYS A CA 1
ATOM 6358 C C . LYS A 1 819 ? -50.451 -2.849 97.045 1.00 88.88 819 LYS A C 1
ATOM 6360 O O . LYS A 1 819 ? -49.875 -2.769 95.964 1.00 88.88 819 LYS A O 1
ATOM 6365 N N . GLU A 1 820 ? -51.778 -2.834 97.146 1.00 90.56 820 GLU A N 1
ATOM 6366 C CA . GLU A 1 820 ? -52.664 -2.684 95.987 1.00 90.56 820 GLU A CA 1
ATOM 6367 C C . GLU A 1 820 ? -52.567 -1.284 95.363 1.00 90.56 820 GLU A C 1
ATOM 6369 O O . GLU A 1 820 ? -52.627 -1.178 94.143 1.00 90.56 820 GLU A O 1
ATOM 6374 N N . ALA A 1 821 ? -52.342 -0.228 96.152 1.00 90.38 821 ALA A N 1
ATOM 6375 C CA . ALA A 1 821 ? -52.083 1.123 95.651 1.00 90.38 821 ALA A CA 1
ATOM 6376 C C . ALA A 1 821 ? -50.745 1.207 94.896 1.00 90.38 821 ALA A C 1
ATOM 6378 O O . ALA A 1 821 ? -50.651 1.868 93.862 1.00 90.38 821 ALA A O 1
ATOM 6379 N N . ALA A 1 822 ? -49.715 0.493 95.368 1.00 91.31 822 ALA A N 1
ATOM 6380 C CA . ALA A 1 822 ? -48.458 0.359 94.634 1.00 91.31 822 ALA A CA 1
ATOM 6381 C C . ALA A 1 822 ? -48.655 -0.383 93.297 1.00 91.31 822 ALA A C 1
ATOM 6383 O O . ALA A 1 822 ? -48.090 0.025 92.282 1.00 91.31 822 ALA A O 1
ATOM 6384 N N . LEU A 1 823 ? -49.496 -1.426 93.275 1.00 91.06 823 LEU A N 1
ATOM 6385 C CA . LEU A 1 823 ? -49.878 -2.122 92.042 1.00 91.06 823 LEU A CA 1
ATOM 6386 C C . LEU A 1 823 ? -50.703 -1.222 91.104 1.00 91.06 823 LEU A C 1
ATOM 6388 O O . LEU A 1 823 ? -50.473 -1.231 89.898 1.00 91.06 823 LEU A O 1
ATOM 6392 N N . GLU A 1 824 ? -51.612 -0.402 91.635 1.00 92.31 824 GLU A N 1
ATOM 6393 C CA . GLU A 1 824 ? -52.378 0.574 90.850 1.00 92.31 824 GLU A CA 1
ATOM 6394 C C . GLU A 1 824 ? -51.463 1.588 90.172 1.00 92.31 824 GLU A C 1
ATOM 6396 O O . GLU A 1 824 ? -51.617 1.883 88.986 1.00 92.31 824 GLU A O 1
ATOM 6401 N N . GLN A 1 825 ? -50.476 2.093 90.915 1.00 92.06 825 GLN A N 1
ATOM 6402 C CA . GLN A 1 825 ? -49.472 3.001 90.386 1.00 92.06 825 GLN A CA 1
ATOM 6403 C C . GLN A 1 825 ? -48.642 2.336 89.278 1.00 92.06 825 GLN A C 1
ATOM 6405 O O . GLN A 1 825 ? -48.393 2.977 88.255 1.00 92.06 825 GLN A O 1
ATOM 6410 N N . ASP A 1 826 ? -48.245 1.068 89.441 1.00 91.38 826 ASP A N 1
ATOM 6411 C CA . ASP A 1 826 ? -47.523 0.308 88.410 1.00 91.38 826 ASP A CA 1
ATOM 6412 C C . ASP A 1 826 ? -48.359 0.167 87.125 1.00 91.38 826 ASP A C 1
ATOM 6414 O O . ASP A 1 826 ? -47.910 0.564 86.045 1.00 91.38 826 ASP A O 1
ATOM 6418 N N . ILE A 1 827 ? -49.619 -0.272 87.247 1.00 91.50 827 ILE A N 1
ATOM 6419 C CA . ILE A 1 827 ? -50.571 -0.393 86.129 1.00 91.50 827 ILE A CA 1
ATOM 6420 C C . ILE A 1 827 ? -50.780 0.958 85.433 1.00 91.50 827 ILE A C 1
ATOM 6422 O O . ILE A 1 827 ? -50.665 1.058 84.206 1.00 91.50 827 ILE A O 1
ATOM 6426 N N . ALA A 1 828 ? -51.044 2.015 86.203 1.00 91.38 828 ALA A N 1
ATOM 6427 C CA . ALA A 1 828 ? -51.262 3.356 85.673 1.00 91.38 828 ALA A CA 1
ATOM 6428 C C . ALA A 1 828 ? -50.020 3.889 84.943 1.00 91.38 828 ALA A C 1
ATOM 6430 O O . ALA A 1 828 ? -50.141 4.505 83.880 1.00 91.38 828 ALA A O 1
ATOM 6431 N N . SER A 1 829 ? -48.818 3.610 85.460 1.00 92.88 829 SER A N 1
ATOM 6432 C CA . SER A 1 829 ? -47.562 4.051 84.842 1.00 92.88 829 SER A CA 1
ATOM 6433 C C . SER A 1 829 ? -47.349 3.449 83.444 1.00 92.88 829 SER A C 1
ATOM 6435 O O . SER A 1 829 ? -46.826 4.117 82.544 1.00 92.88 829 SER A O 1
ATOM 6437 N N . ARG A 1 830 ? -47.836 2.221 83.212 1.00 93.62 830 ARG A N 1
ATOM 6438 C CA . ARG A 1 830 ? -47.693 1.486 81.945 1.00 93.62 830 ARG A CA 1
ATOM 6439 C C . ARG A 1 830 ? -48.774 1.793 80.898 1.00 93.62 830 ARG A C 1
ATOM 6441 O O . ARG A 1 830 ? -48.587 1.434 79.735 1.00 93.62 830 ARG A O 1
ATOM 6448 N N . GLN A 1 831 ? -49.827 2.551 81.223 1.00 93.00 831 GLN A N 1
ATOM 6449 C CA . GLN A 1 831 ? -50.851 3.006 80.258 1.00 93.00 831 GLN A CA 1
ATOM 6450 C C . GLN A 1 831 ? -50.245 3.706 79.024 1.00 93.00 831 GLN A C 1
ATOM 6452 O O . GLN A 1 831 ? -50.657 3.495 77.875 1.00 93.00 831 GLN A O 1
ATOM 6457 N N . SER A 1 832 ? -49.247 4.558 79.266 1.00 92.06 832 SER A N 1
ATOM 6458 C CA . SER A 1 832 ? -48.517 5.278 78.218 1.00 92.06 832 SER A CA 1
ATOM 6459 C C . SER A 1 832 ? -47.738 4.322 77.306 1.00 92.06 832 SER A C 1
ATOM 6461 O O . SER A 1 832 ? -47.714 4.504 76.089 1.00 92.06 832 SER A O 1
ATOM 6463 N N . SER A 1 833 ? -47.176 3.254 77.881 1.00 93.19 833 SER A N 1
ATOM 6464 C CA . SER A 1 833 ? -46.418 2.223 77.169 1.00 93.19 833 SER A CA 1
ATOM 6465 C C . SER A 1 833 ? -47.325 1.389 76.261 1.00 93.19 833 SER A C 1
ATOM 6467 O O . SER A 1 833 ? -47.010 1.228 75.084 1.00 93.19 833 SER A O 1
ATOM 6469 N N . ILE A 1 834 ? -48.500 0.966 76.745 1.00 93.56 834 ILE A N 1
ATOM 6470 C CA . ILE A 1 834 ? -49.523 0.285 75.925 1.00 93.56 834 ILE A CA 1
ATOM 6471 C C . ILE A 1 834 ? -49.931 1.156 74.728 1.00 93.56 834 ILE A C 1
ATOM 6473 O O . ILE A 1 834 ? -49.989 0.687 73.589 1.00 93.56 834 ILE A O 1
ATOM 6477 N N . SER A 1 835 ? -50.155 2.452 74.964 1.00 93.00 835 SER A N 1
ATOM 6478 C CA . SER A 1 835 ? -50.513 3.407 73.906 1.00 93.00 835 SER A CA 1
ATOM 6479 C C . SER A 1 835 ? -49.390 3.563 72.869 1.00 93.00 835 SER A C 1
ATOM 6481 O O . SER A 1 835 ? -49.649 3.560 71.663 1.00 93.00 835 SER A O 1
ATOM 6483 N N . ALA A 1 836 ? -48.134 3.637 73.321 1.00 93.56 836 ALA A N 1
ATOM 6484 C CA . ALA A 1 836 ? -46.964 3.694 72.450 1.00 93.56 836 ALA A CA 1
ATOM 6485 C C . ALA A 1 836 ? -46.785 2.404 71.630 1.00 93.56 836 ALA A C 1
ATOM 6487 O O . ALA A 1 836 ? -46.480 2.475 70.437 1.00 93.56 836 ALA A O 1
ATOM 6488 N N . MET A 1 837 ? -47.023 1.230 72.225 1.00 93.94 837 MET A N 1
ATOM 6489 C CA . MET A 1 837 ? -46.951 -0.049 71.513 1.00 93.94 837 MET A CA 1
ATOM 6490 C C . MET A 1 837 ? -48.024 -0.153 70.434 1.00 93.94 837 MET A C 1
ATOM 6492 O O . MET A 1 837 ? -47.720 -0.501 69.293 1.00 93.94 837 MET A O 1
ATOM 6496 N N . LYS A 1 838 ? -49.253 0.274 70.743 1.00 91.75 838 LYS A N 1
ATOM 6497 C CA . LYS A 1 838 ? -50.350 0.335 69.770 1.00 91.75 838 LYS A CA 1
ATOM 6498 C C . LYS A 1 838 ? -49.983 1.173 68.544 1.00 91.75 838 LYS A C 1
ATOM 6500 O O . LYS A 1 838 ? -50.274 0.778 67.417 1.00 91.75 838 LYS A O 1
ATOM 6505 N N . ALA A 1 839 ? -49.305 2.304 68.747 1.00 91.69 839 ALA A N 1
ATOM 6506 C CA . ALA A 1 839 ? -48.819 3.144 67.655 1.00 91.69 839 ALA A CA 1
ATOM 6507 C C . ALA A 1 839 ? -47.708 2.462 66.831 1.00 91.69 839 ALA A C 1
ATOM 6509 O O . ALA A 1 839 ? -47.735 2.522 65.599 1.00 91.69 839 ALA A O 1
ATOM 6510 N N . LYS A 1 840 ? -46.754 1.780 67.486 1.00 89.94 840 LYS A N 1
ATOM 6511 C CA . LYS A 1 840 ? -45.687 1.020 66.807 1.00 89.94 840 LYS A CA 1
ATOM 6512 C C . LYS A 1 840 ? -46.244 -0.117 65.944 1.00 89.94 840 LYS A C 1
ATOM 6514 O O . LYS A 1 840 ? -45.821 -0.243 64.790 1.00 89.94 840 LYS A O 1
ATOM 6519 N N . VAL A 1 841 ? -47.207 -0.878 66.479 1.00 90.75 841 VAL A N 1
ATOM 6520 C CA . VAL A 1 841 ? -47.925 -1.963 65.786 1.00 90.75 841 VAL A CA 1
ATOM 6521 C C . VAL A 1 841 ? -48.728 -1.409 64.614 1.00 90.75 841 VAL A C 1
ATOM 6523 O O . VAL A 1 841 ? -48.547 -1.871 63.493 1.00 90.75 841 VAL A O 1
ATOM 6526 N N . LYS A 1 842 ? -49.525 -0.350 64.816 1.00 88.19 842 LYS A N 1
ATOM 6527 C CA . LYS A 1 842 ? -50.302 0.276 63.732 1.00 88.19 842 LYS A CA 1
ATOM 6528 C C . LYS A 1 842 ? -49.415 0.682 62.561 1.00 88.19 842 LYS A C 1
ATOM 6530 O O . LYS A 1 842 ? -49.671 0.318 61.421 1.00 88.19 842 LYS A O 1
ATOM 6535 N N . LYS A 1 843 ? -48.335 1.409 62.848 1.00 85.31 843 LYS A N 1
ATOM 6536 C CA . LYS A 1 843 ? -47.432 1.871 61.799 1.00 85.31 843 LYS A CA 1
ATOM 6537 C C . LYS A 1 843 ? -46.760 0.654 61.105 1.00 85.31 843 LYS A C 1
ATOM 6539 O O . LYS A 1 843 ? -46.236 0.818 60.015 1.00 85.31 843 LYS A O 1
ATOM 6544 N N . PHE A 1 844 ? -46.666 -0.524 61.753 1.00 83.00 844 PHE A N 1
ATOM 6545 C CA . PHE A 1 844 ? -46.014 -1.733 61.210 1.00 83.00 844 PHE A CA 1
ATOM 6546 C C . PHE A 1 844 ? -46.924 -2.421 60.215 1.00 83.00 844 PHE A C 1
ATOM 6548 O O . PHE A 1 844 ? -46.477 -2.748 59.122 1.00 83.00 844 PHE A O 1
ATOM 6555 N N . VAL A 1 845 ? -48.204 -2.508 60.565 1.00 82.12 845 VAL A N 1
ATOM 6556 C CA . VAL A 1 845 ? -49.283 -2.970 59.692 1.00 82.12 845 VAL A CA 1
ATOM 6557 C C . VAL A 1 845 ? -49.321 -2.189 58.371 1.00 82.12 845 VAL A C 1
ATOM 6559 O O . VAL A 1 845 ? -49.576 -2.783 57.335 1.00 82.12 845 VAL A O 1
ATOM 6562 N N . GLU A 1 846 ? -49.007 -0.887 58.373 1.00 81.00 846 GLU A N 1
ATOM 6563 C CA . GLU A 1 846 ? -48.962 -0.059 57.149 1.00 81.00 846 GLU A CA 1
ATOM 6564 C C . GLU A 1 846 ? -47.884 -0.494 56.137 1.00 81.00 846 GLU A C 1
ATOM 6566 O O . GLU A 1 846 ? -47.976 -0.156 54.961 1.00 81.00 846 GLU A O 1
ATOM 6571 N N . THR A 1 847 ? -46.855 -1.216 56.584 1.00 72.38 847 THR A N 1
ATOM 6572 C CA . THR A 1 847 ? -45.667 -1.564 55.783 1.00 72.38 847 THR A CA 1
ATOM 6573 C C . THR A 1 847 ? -45.433 -3.071 55.644 1.00 72.38 847 THR A C 1
ATOM 6575 O O . THR A 1 847 ? -44.468 -3.476 55.005 1.00 72.38 847 THR A O 1
ATOM 6578 N N . ALA A 1 848 ? -46.281 -3.891 56.262 1.00 68.44 848 ALA A N 1
ATOM 6579 C CA . ALA A 1 848 ? -46.114 -5.335 56.396 1.00 68.44 848 ALA A CA 1
ATOM 6580 C C . ALA A 1 848 ? -47.145 -6.121 55.571 1.00 68.44 848 ALA A C 1
ATOM 6582 O O . ALA A 1 848 ? -48.223 -5.614 55.264 1.00 68.44 848 ALA A O 1
ATOM 6583 N N . ASP A 1 849 ? -46.841 -7.390 55.279 1.00 71.69 849 ASP A N 1
ATOM 6584 C CA . ASP A 1 849 ? -47.808 -8.341 54.718 1.00 71.69 849 ASP A CA 1
ATOM 6585 C C . ASP A 1 849 ? -49.080 -8.457 55.595 1.00 71.69 849 ASP A C 1
ATOM 6587 O O . ASP A 1 849 ? -48.959 -8.567 56.824 1.00 71.69 849 ASP A O 1
ATOM 6591 N N . PRO A 1 850 ? -50.296 -8.492 55.005 1.00 73.94 850 PRO A N 1
ATOM 6592 C CA . PRO A 1 850 ? -51.555 -8.534 55.748 1.00 73.94 850 PRO A CA 1
ATOM 6593 C C . PRO A 1 850 ? -51.681 -9.677 56.762 1.00 73.94 850 PRO A C 1
ATOM 6595 O O . PRO A 1 850 ? -52.312 -9.488 57.803 1.00 73.94 850 PRO A O 1
ATOM 6598 N N . SER A 1 851 ? -51.101 -10.854 56.502 1.00 70.50 851 SER A N 1
ATOM 6599 C CA . SER A 1 851 ? -51.250 -12.018 57.388 1.00 70.50 851 SER A CA 1
ATOM 6600 C C . SER A 1 851 ? -50.434 -11.874 58.678 1.00 70.50 851 SER A C 1
ATOM 6602 O O . SER A 1 851 ? -50.932 -12.130 59.776 1.00 70.50 851 SER A O 1
ATOM 6604 N N . ALA A 1 852 ? -49.200 -11.385 58.572 1.00 66.69 852 ALA A N 1
ATOM 6605 C CA . ALA A 1 852 ? -48.315 -11.191 59.715 1.00 66.69 852 ALA A CA 1
ATOM 6606 C C . ALA A 1 852 ? -48.596 -9.861 60.440 1.00 66.69 852 ALA A C 1
ATOM 6608 O O . ALA A 1 852 ? -48.510 -9.791 61.670 1.00 66.69 852 ALA A O 1
ATOM 6609 N N . ALA A 1 853 ? -49.057 -8.843 59.707 1.00 79.56 853 ALA A N 1
ATOM 6610 C CA . ALA A 1 853 ? -49.689 -7.662 60.278 1.00 79.56 853 ALA A CA 1
ATOM 6611 C C . ALA A 1 853 ? -50.895 -8.042 61.156 1.00 79.56 853 ALA A C 1
ATOM 6613 O O . ALA A 1 853 ? -50.995 -7.572 62.289 1.00 79.56 853 ALA A O 1
ATOM 6614 N N . ALA A 1 854 ? -51.764 -8.945 60.684 1.00 82.19 854 ALA A N 1
ATOM 6615 C CA . ALA A 1 854 ? -52.913 -9.426 61.450 1.00 82.19 854 ALA A CA 1
ATOM 6616 C C . ALA A 1 854 ? -52.505 -10.191 62.720 1.00 82.19 854 ALA A C 1
ATOM 6618 O O . ALA A 1 854 ? -53.138 -10.016 63.761 1.00 82.19 854 ALA A O 1
ATOM 6619 N N . LEU A 1 855 ? -51.433 -10.991 62.673 1.00 79.75 855 LEU A N 1
ATOM 6620 C CA . LEU A 1 855 ? -50.931 -11.722 63.841 1.00 79.75 855 LEU A CA 1
ATOM 6621 C C . LEU A 1 855 ? -50.455 -10.774 64.956 1.00 79.75 855 LEU A C 1
ATOM 6623 O O . LEU A 1 855 ? -50.885 -10.902 66.104 1.00 79.75 855 LEU A O 1
ATOM 6627 N N . LEU A 1 856 ? -49.584 -9.810 64.634 1.00 84.12 856 LEU A N 1
ATOM 6628 C CA . LEU A 1 856 ? -49.085 -8.849 65.628 1.00 84.12 856 LEU A CA 1
ATOM 6629 C C . LEU A 1 856 ? -50.180 -7.887 66.094 1.00 84.12 856 LEU A C 1
ATOM 6631 O O . LEU A 1 856 ? -50.221 -7.537 67.274 1.00 84.12 856 LEU A O 1
ATOM 6635 N N . GLN A 1 857 ? -51.100 -7.512 65.202 1.00 90.19 857 GLN A N 1
ATOM 6636 C CA . GLN A 1 857 ? -52.281 -6.737 65.565 1.00 90.19 857 GLN A CA 1
ATOM 6637 C C . GLN A 1 857 ? -53.165 -7.510 66.552 1.00 90.19 857 GLN A C 1
ATOM 6639 O O . GLN A 1 857 ? -53.530 -6.961 67.585 1.00 90.19 857 GLN A O 1
ATOM 6644 N N . SER A 1 858 ? -53.407 -8.803 66.322 1.00 89.75 858 SER A N 1
ATOM 6645 C CA . SER A 1 858 ? -54.147 -9.660 67.255 1.00 89.75 858 SER A CA 1
ATOM 6646 C C . SER A 1 858 ? -53.449 -9.786 68.615 1.00 89.75 858 SER A C 1
ATOM 6648 O O . SER A 1 858 ? -54.115 -9.730 69.654 1.00 89.75 858 SER A O 1
ATOM 6650 N N . LYS A 1 859 ? -52.112 -9.893 68.640 1.00 89.38 859 LYS A N 1
ATOM 6651 C CA . LYS A 1 859 ? -51.326 -9.867 69.887 1.00 89.38 859 LYS A CA 1
ATOM 6652 C C . LYS A 1 859 ? -51.514 -8.539 70.635 1.00 89.38 859 LYS A C 1
ATOM 6654 O O . LYS A 1 859 ? -51.766 -8.548 71.838 1.00 89.38 859 LYS A O 1
ATOM 6659 N N . MET A 1 860 ? -51.448 -7.410 69.928 1.00 94.38 860 MET A N 1
ATOM 6660 C CA . MET A 1 860 ? -51.674 -6.073 70.492 1.00 94.38 860 MET A CA 1
ATOM 6661 C C . MET A 1 860 ? -53.105 -5.886 71.016 1.00 94.38 860 MET A C 1
ATOM 6663 O O . MET A 1 860 ? -53.309 -5.282 72.073 1.00 94.38 860 MET A O 1
ATOM 6667 N N . ASP A 1 861 ? -54.098 -6.410 70.301 1.00 93.44 861 ASP A N 1
ATOM 6668 C CA . ASP A 1 861 ? -55.504 -6.357 70.703 1.00 93.44 861 ASP A CA 1
ATOM 6669 C C . ASP A 1 861 ? -55.739 -7.214 71.955 1.00 93.44 861 ASP A C 1
ATOM 6671 O O . ASP A 1 861 ? -56.376 -6.762 72.906 1.00 93.44 861 ASP A O 1
ATOM 6675 N N . THR A 1 862 ? -55.129 -8.403 72.013 1.00 94.44 862 THR A N 1
ATOM 6676 C CA . THR A 1 862 ? -55.149 -9.282 73.194 1.00 94.44 862 THR A CA 1
ATOM 6677 C C . THR A 1 862 ? -54.518 -8.601 74.405 1.00 94.44 862 THR A C 1
ATOM 6679 O O . THR A 1 862 ? -55.113 -8.586 75.480 1.00 94.44 862 THR A O 1
ATOM 6682 N N . LEU A 1 863 ? -53.337 -7.998 74.239 1.00 95.00 863 LEU A N 1
ATOM 6683 C CA . LEU A 1 863 ? -52.661 -7.240 75.293 1.00 95.00 863 LEU A CA 1
ATOM 6684 C C . LEU A 1 863 ? -53.537 -6.082 75.798 1.00 95.00 863 LEU A C 1
ATOM 6686 O O . LEU A 1 863 ? -53.687 -5.901 77.005 1.00 95.00 863 LEU A O 1
ATOM 6690 N N . SER A 1 864 ? -54.157 -5.335 74.877 1.00 94.56 864 SER A N 1
ATOM 6691 C CA . SER A 1 864 ? -55.059 -4.222 75.207 1.00 94.56 864 SER A CA 1
ATOM 6692 C C . SER A 1 864 ? -56.276 -4.693 76.009 1.00 94.56 864 SER A C 1
ATOM 6694 O O . SER A 1 864 ? -56.655 -4.043 76.983 1.00 94.56 864 SER A O 1
ATOM 6696 N N . GLN A 1 865 ? -56.865 -5.833 75.631 1.00 94.94 865 GLN A N 1
ATOM 6697 C CA . GLN A 1 865 ? -57.997 -6.416 76.348 1.00 94.94 865 GLN A CA 1
ATOM 6698 C C . GLN A 1 865 ? -57.591 -6.887 77.747 1.00 94.94 865 GLN A C 1
ATOM 6700 O O . GLN A 1 865 ? -58.240 -6.520 78.724 1.00 94.94 865 GLN A O 1
ATOM 6705 N N . ARG A 1 866 ? -56.491 -7.644 77.861 1.00 94.88 866 ARG A N 1
ATOM 6706 C CA . ARG A 1 866 ? -55.972 -8.124 79.152 1.00 94.88 866 ARG A CA 1
ATOM 6707 C C . ARG A 1 866 ? -55.692 -6.963 80.104 1.00 94.88 866 ARG A C 1
ATOM 6709 O O . ARG A 1 866 ? -56.048 -7.036 81.277 1.00 94.88 866 ARG A O 1
ATOM 6716 N N . PHE A 1 867 ? -55.096 -5.883 79.599 1.00 95.06 867 PHE A N 1
ATOM 6717 C CA . PHE A 1 867 ? -54.818 -4.682 80.382 1.00 95.06 867 PHE A CA 1
ATOM 6718 C C . PHE A 1 867 ? -56.105 -4.033 80.914 1.00 95.06 867 PHE A C 1
ATOM 6720 O O . PHE A 1 867 ? -56.179 -3.722 82.102 1.00 95.06 867 PHE A O 1
ATOM 6727 N N . SER A 1 868 ? -57.137 -3.885 80.073 1.00 94.25 868 SER A N 1
ATOM 6728 C CA . SER A 1 868 ? -58.439 -3.351 80.504 1.00 94.25 868 SER A CA 1
ATOM 6729 C C . SER A 1 868 ? -59.081 -4.235 81.575 1.00 94.25 868 SER A C 1
ATOM 6731 O O . SER A 1 868 ? -59.478 -3.744 82.629 1.00 94.25 868 SER A O 1
ATOM 6733 N N . ASP A 1 869 ? -59.109 -5.550 81.348 1.00 93.69 869 ASP A N 1
ATOM 6734 C CA . ASP A 1 869 ? -59.678 -6.518 82.287 1.00 93.69 869 ASP A CA 1
ATOM 6735 C C . ASP A 1 869 ? -58.949 -6.512 83.639 1.00 93.69 869 ASP A C 1
ATOM 6737 O O . ASP A 1 869 ? -59.579 -6.659 84.689 1.00 93.69 869 ASP A O 1
ATOM 6741 N N . ALA A 1 870 ? -57.618 -6.395 83.628 1.00 92.81 870 ALA A N 1
ATOM 6742 C CA . ALA A 1 870 ? -56.809 -6.323 84.839 1.00 92.81 870 ALA A CA 1
ATOM 6743 C C . ALA A 1 870 ? -57.068 -5.022 85.608 1.00 92.81 870 ALA A C 1
ATOM 6745 O O . ALA A 1 870 ? -57.251 -5.086 86.823 1.00 92.81 870 ALA A O 1
ATOM 6746 N N . CYS A 1 871 ? -57.164 -3.880 84.915 1.00 92.19 871 CYS A N 1
ATOM 6747 C CA . CYS A 1 871 ? -57.555 -2.601 85.516 1.00 92.19 871 CYS A CA 1
ATOM 6748 C C . CYS A 1 871 ? -58.913 -2.700 86.222 1.00 92.19 871 CYS A C 1
ATOM 6750 O O . CYS A 1 871 ? -59.050 -2.272 87.367 1.00 92.19 871 CYS A O 1
ATOM 6752 N N . ASP A 1 872 ? -59.916 -3.278 85.558 1.00 93.00 872 ASP A N 1
ATOM 6753 C CA . ASP A 1 872 ? -61.271 -3.376 86.106 1.00 93.00 872 ASP A CA 1
ATOM 6754 C C . ASP A 1 872 ? -61.334 -4.328 87.309 1.00 93.00 872 ASP A C 1
ATOM 6756 O O . ASP A 1 872 ? -61.941 -4.008 88.336 1.00 93.00 872 ASP A O 1
ATOM 6760 N N . LYS A 1 873 ? -60.652 -5.479 87.226 1.00 92.00 873 LYS A N 1
ATOM 6761 C CA . LYS A 1 873 ? -60.554 -6.439 88.338 1.00 92.00 873 LYS A CA 1
ATOM 6762 C C . LYS A 1 873 ? -59.788 -5.868 89.529 1.00 92.00 873 LYS A C 1
ATOM 6764 O O . LYS A 1 873 ? -60.204 -6.092 90.664 1.00 92.00 873 LYS A O 1
ATOM 6769 N N . HIS A 1 874 ? -58.695 -5.143 89.289 1.00 93.38 874 HIS A N 1
ATOM 6770 C CA . HIS A 1 874 ? -57.920 -4.472 90.335 1.00 93.38 874 HIS A CA 1
ATOM 6771 C C . HIS A 1 874 ? -58.775 -3.426 91.061 1.00 93.38 874 HIS A C 1
ATOM 6773 O O . HIS A 1 874 ? -58.935 -3.523 92.277 1.00 93.38 874 HIS A O 1
ATOM 6779 N N . LYS A 1 875 ? -59.459 -2.538 90.324 1.00 92.69 875 LYS A N 1
ATOM 6780 C CA . LYS A 1 875 ? -60.407 -1.564 90.899 1.00 92.69 875 LYS A CA 1
ATOM 6781 C C . LYS A 1 875 ? -61.493 -2.232 91.742 1.00 92.69 875 LYS A C 1
ATOM 6783 O O . LYS A 1 875 ? -61.826 -1.754 92.825 1.00 92.69 875 LYS A O 1
ATOM 6788 N N . GLN A 1 876 ? -62.041 -3.355 91.271 1.00 91.06 876 GLN A N 1
ATOM 6789 C CA . GLN A 1 876 ? -63.028 -4.124 92.029 1.00 91.06 876 GLN A CA 1
ATOM 6790 C C . GLN A 1 876 ? -62.435 -4.705 93.324 1.00 91.06 876 GLN A C 1
ATOM 6792 O O . GLN A 1 876 ? -63.089 -4.644 94.365 1.00 91.06 876 GLN A O 1
ATOM 6797 N N . LYS A 1 877 ? -61.212 -5.253 93.276 1.00 88.94 877 LYS A N 1
ATOM 6798 C CA . LYS A 1 877 ? -60.497 -5.805 94.439 1.00 88.94 877 LYS A CA 1
ATOM 6799 C C . LYS A 1 877 ? -60.204 -4.722 95.482 1.00 88.94 877 LYS A C 1
ATOM 6801 O O . LYS A 1 877 ? -60.503 -4.935 96.654 1.00 88.94 877 LYS A O 1
ATOM 6806 N N . VAL A 1 878 ? -59.698 -3.559 95.061 1.00 90.19 878 VAL A N 1
ATOM 6807 C CA . VAL A 1 878 ? -59.454 -2.400 95.939 1.00 90.19 878 VAL A CA 1
ATOM 6808 C C . VAL A 1 878 ? -60.748 -1.951 96.608 1.00 90.19 878 VAL A C 1
ATOM 6810 O O . VAL A 1 878 ? -60.803 -1.903 97.832 1.00 90.19 878 VAL A O 1
ATOM 6813 N N . SER A 1 879 ? -61.827 -1.753 95.843 1.00 90.81 879 SER A N 1
ATOM 6814 C CA . SER A 1 879 ? -63.119 -1.343 96.411 1.00 90.81 879 SER A CA 1
ATOM 6815 C C . SER A 1 879 ? -63.672 -2.355 97.426 1.00 90.81 879 SER A C 1
ATOM 6817 O O . SER A 1 879 ? -64.242 -1.973 98.447 1.00 90.81 879 SER A O 1
ATOM 6819 N N . GLN A 1 880 ? -63.483 -3.659 97.187 1.00 88.69 880 GLN A N 1
ATOM 6820 C CA . GLN A 1 880 ? -63.858 -4.700 98.150 1.00 88.69 880 GLN A CA 1
ATOM 6821 C C . GLN A 1 880 ? -63.014 -4.647 99.430 1.00 88.69 880 GLN A C 1
ATOM 6823 O O . GLN A 1 880 ? -63.564 -4.820 100.517 1.00 88.69 880 GLN A O 1
ATOM 6828 N N . LEU A 1 881 ? -61.703 -4.412 99.318 1.00 88.00 881 LEU A N 1
ATOM 6829 C CA . LEU A 1 881 ? -60.797 -4.285 100.462 1.00 88.00 881 LEU A CA 1
ATOM 6830 C C . LEU A 1 881 ? -61.061 -3.011 101.272 1.00 88.00 881 LEU A C 1
ATOM 6832 O O . LEU A 1 881 ? -61.039 -3.075 102.496 1.00 88.00 881 LEU A O 1
ATOM 6836 N N . GLU A 1 882 ? -61.374 -1.888 100.625 1.00 90.38 882 GLU A N 1
ATOM 6837 C CA . GLU A 1 882 ? -61.777 -0.640 101.289 1.00 90.38 882 GLU A CA 1
ATOM 6838 C C . GLU A 1 882 ? -63.075 -0.824 102.085 1.00 90.38 882 GLU A C 1
ATOM 6840 O O . GLU A 1 882 ? -63.124 -0.496 103.270 1.00 90.38 882 GLU A O 1
ATOM 6845 N N . GLN A 1 883 ? -64.101 -1.437 101.478 1.00 89.88 883 GLN A N 1
ATOM 6846 C CA . GLN A 1 883 ? -65.354 -1.770 102.171 1.00 89.88 883 GLN A CA 1
ATOM 6847 C C . GLN A 1 883 ? -65.135 -2.751 103.328 1.00 89.88 883 GLN A C 1
ATOM 6849 O O . GLN A 1 883 ? -65.819 -2.684 104.351 1.00 89.88 883 GLN A O 1
ATOM 6854 N N . LEU A 1 884 ? -64.222 -3.712 103.160 1.00 87.31 884 LEU A N 1
ATOM 6855 C CA . LEU A 1 884 ? -63.883 -4.663 104.212 1.00 87.31 884 LEU A CA 1
ATOM 6856 C C . LEU A 1 884 ? -63.130 -3.978 105.357 1.00 87.31 884 LEU A C 1
ATOM 6858 O O . LEU A 1 884 ? -63.454 -4.248 106.509 1.00 87.31 884 LEU A O 1
ATOM 6862 N N . LYS A 1 885 ? -62.189 -3.075 105.055 1.00 87.38 885 LYS A N 1
ATOM 6863 C CA . LYS A 1 885 ? -61.471 -2.261 106.043 1.00 87.38 885 LYS A CA 1
ATOM 6864 C C . LYS A 1 885 ? -62.437 -1.433 106.873 1.00 87.38 885 LYS A C 1
ATOM 6866 O O . LYS A 1 885 ? -62.391 -1.531 108.089 1.00 87.38 885 LYS A O 1
ATOM 6871 N N . GLU A 1 886 ? -63.358 -0.717 106.230 1.00 87.88 886 GLU A N 1
ATOM 6872 C CA . GLU A 1 886 ? -64.380 0.079 106.918 1.00 87.88 886 GLU A CA 1
ATOM 6873 C C . GLU A 1 886 ? -65.215 -0.789 107.878 1.00 87.88 886 GLU A C 1
ATOM 6875 O O . GLU A 1 886 ? -65.431 -0.428 109.033 1.00 87.88 886 GLU A O 1
ATOM 6880 N N . LYS A 1 887 ? -65.638 -1.984 107.440 1.00 87.12 887 LYS A N 1
ATOM 6881 C CA . LYS A 1 887 ? -66.378 -2.929 108.295 1.00 87.12 887 LYS A CA 1
ATOM 6882 C C . LYS A 1 887 ? -65.542 -3.492 109.446 1.00 87.12 887 LYS A C 1
ATOM 6884 O O . LYS A 1 887 ? -66.090 -3.727 110.521 1.00 87.12 887 LYS A O 1
ATOM 6889 N N . VAL A 1 888 ? -64.254 -3.760 109.227 1.00 85.62 888 VAL A N 1
ATOM 6890 C CA . VAL A 1 888 ? -63.338 -4.246 110.272 1.00 85.62 888 VAL A CA 1
ATOM 6891 C C . VAL A 1 888 ? -63.027 -3.137 111.276 1.00 85.62 888 VAL A C 1
ATOM 6893 O O . VAL A 1 888 ? -63.083 -3.409 112.467 1.00 85.62 888 VAL A O 1
ATOM 6896 N N . GLU A 1 889 ? -62.820 -1.894 110.834 1.00 85.56 889 GLU A N 1
ATOM 6897 C CA . GLU A 1 889 ? -62.676 -0.714 111.702 1.00 85.56 889 GLU A CA 1
ATOM 6898 C C . GLU A 1 889 ? -63.922 -0.517 112.574 1.00 85.56 889 GLU A C 1
ATOM 6900 O O . GLU A 1 889 ? -63.803 -0.408 113.791 1.00 85.56 889 GLU A O 1
ATOM 6905 N N . GLN A 1 890 ? -65.125 -0.602 111.989 1.00 84.06 890 GLN A N 1
ATOM 6906 C CA . GLN A 1 890 ? -66.386 -0.583 112.746 1.00 84.06 890 GLN A CA 1
ATOM 6907 C C . GLN A 1 890 ? -66.469 -1.727 113.772 1.00 84.06 890 GLN A C 1
ATOM 6909 O O . GLN A 1 890 ? -66.993 -1.547 114.869 1.00 84.06 890 GLN A O 1
ATOM 6914 N N . PHE A 1 891 ? -65.977 -2.922 113.432 1.00 82.44 891 PHE A N 1
ATOM 6915 C CA . PHE A 1 891 ? -65.962 -4.063 114.351 1.00 82.44 891 PHE A CA 1
ATOM 6916 C C . PHE A 1 891 ? -64.932 -3.897 115.482 1.00 82.44 891 PHE A C 1
ATOM 6918 O O . PHE A 1 891 ? -65.216 -4.266 116.622 1.00 82.44 891 PHE A O 1
ATOM 6925 N N . GLU A 1 892 ? -63.757 -3.338 115.191 1.00 80.69 892 GLU A N 1
ATOM 6926 C CA . GLU A 1 892 ? -62.711 -3.027 116.170 1.00 80.69 892 GLU A CA 1
ATOM 6927 C C . GLU A 1 892 ? -63.149 -1.914 117.136 1.00 80.69 892 GLU A C 1
ATOM 6929 O O . GLU A 1 892 ? -62.960 -2.066 118.343 1.00 80.69 892 GLU A O 1
ATOM 6934 N N . GLU A 1 893 ? -63.825 -0.867 116.646 1.00 75.38 893 GLU A N 1
ATOM 6935 C CA . GLU A 1 893 ? -64.414 0.213 117.459 1.00 75.38 893 GLU A CA 1
ATOM 6936 C C . GLU A 1 893 ? -65.515 -0.271 118.418 1.00 75.38 893 GLU A C 1
ATOM 6938 O O . GLU A 1 893 ? -65.718 0.322 119.472 1.00 75.38 893 GLU A O 1
ATOM 6943 N N . VAL A 1 894 ? -66.232 -1.348 118.072 1.00 71.62 894 VAL A N 1
ATOM 6944 C CA . VAL A 1 894 ? -67.278 -1.952 118.923 1.00 71.62 894 VAL A CA 1
ATOM 6945 C C . VAL A 1 894 ? -66.695 -2.904 119.983 1.00 71.62 894 VAL A C 1
ATOM 6947 O O . VAL A 1 894 ? -67.375 -3.232 120.958 1.00 71.62 894 VAL A O 1
ATOM 6950 N N . ARG A 1 895 ? -65.461 -3.393 119.793 1.00 55.34 895 ARG A N 1
ATOM 6951 C CA . ARG A 1 895 ? -64.817 -4.408 120.647 1.00 55.34 895 ARG A CA 1
ATOM 6952 C C . ARG A 1 895 ? -63.795 -3.826 121.634 1.00 55.34 895 ARG A C 1
ATOM 6954 O O . ARG A 1 895 ? -63.523 -4.488 122.640 1.00 55.34 895 ARG A O 1
ATOM 6961 N N . GLY A 1 896 ? -63.207 -2.670 121.323 1.00 50.19 896 GLY A N 1
ATOM 6962 C CA . GLY A 1 896 ? -62.411 -1.851 122.251 1.00 50.19 896 GLY A CA 1
ATOM 6963 C C . GLY A 1 896 ? -63.294 -1.038 123.186 1.00 50.19 896 GLY A C 1
ATOM 6964 O O . GLY A 1 896 ? -62.841 -0.801 124.329 1.00 50.19 896 GLY A O 1
#

Sequence (896 aa):
MIEGSILDVTSGRRYDLEAALSKGLVDETTVLLDTQSDEKGSAVGDEEGAISVLKQTMSDGSISNIALPVMEQQSLSRSGGTISISESLQSALVKDDLDPEASIYPEENSTQSIPDDYNLGLVNINEAENTQQAAERKVAVMVLEEADSEKENKNRDAEVDSETTGSAEKIRSHQPSPQSSDACKVEQVKNKLFSIQDYLECVGRLQDHADVLDDVRNDLMIQPPMGNSMEELQIQIEECQDTEGHLLKEARLKLEDITFDIQCFISEHTQFLSPAESSYLLKFLSTTQRAFRNETERLVTQRSTLDVLLDTRERETQEQENRSKLTPEQIAILESKLEEAKNKARLINQRAEESRKDLEKVVTTAIKQESEKAAAVERLEESKNKIEGLLDWISNIGNANESVLDETDHISKENGNLPEESSAKGLIGEDDDANGNDLQTTEKDFGRETSGKSDASLDLDKQYERVKARHQEILSQQQDLIIATQSAQALLDKQADVLSPEEKEKLQKNIQDLKGRYEASLTQAEQQMKQVQCVQEELKKFQDDCVEFVNWLDQAEGEIEELGAPVGSLNILSDKLQRQKSFSEDVISHKGDLRFITISGQKVLDVAGACGLDDPAAKNAQLHVDTSGTCAAVKDKLDSAASRYKMLHSQCNQLGNNLKDVVDKYNKYDDASTGLLKWLNGSEEEARKQQSEPIAADPQTLQKQLEETKALQGQMTGHQIAIDTLRKTAESLITSDGDLLSNSDEIQETVDDIVERYDNLSKSVSDRNEKLQITLTRSMSVQDGLDEMMGWMEGVEASVKEKGQIPLDSASIGDILSKEAALEQDIASRQSSISAMKAKVKKFVETADPSAAALLQSKMDTLSQRFSDACDKHKQKVSQLEQLKEKVEQFEEVRG

Foldseek 3Di:
DDPAWDADPVPRDTHHPVVCVVVVVDDPPPPPDDDDDDDDDDDDDDPPPPVVVVVVVVPDDDDDDDDDDDDDDDDDDDDDDDDDDDDDDDDDDDDDDDDDDDDDDDDDDDDDDDDDDDDDDDDDDDDDDDDDDDDDDDDDDDDDDDDDDDDDDDDDDDDDDDDDDDDDDDDYDDDDDDDDDDPVPPVVVVVLVVLVVLLVVLVVLLVVLVVVLVVLVVVVVPDDPQDDDLVSLVVVLVVLVVSLVCLCPPSVVSLVVSVVSLVVSCVVCVVNDDPVSNCVSVVSSVVSVVSSVVSSVVSVVVSVVSVVVSVVVVVVVVVVVPVVDDDDPVVVVVVVVVVVVVVVVVVVVVVVVVVVVVVVVVVVVVVVVVVVLVVLVVLLVVLVVLLVVLVVCLVCQPVPPPPPPPPPPPPDDDDDDDDDDDDDDDDDDDDDDDDDDDDDDDDDDDDPPPDDPPPVLVVLVVVLVSLVVSLVVLVVCPVSLVCSLVSLVCSCVVVVVSDDPVSSVVSVVSNVSSVVSSVVSNVLSVVLNVLSVVLSVLLVVLVVLLVVLVVVLVVLVVVLVVLLAADADLVVLVVSLVVLVVSLVVLVVCVVSLVVSVVSLVSSVVSLVVQQDDDPPPPPPSSGSPCPSVNVVSVVSSVVSVVSSVVSNVSSVVSSVLSVQLSVLVVVLVVLLVVLVVVLVVLVVVLVVLVPDFQALDLVVLVVSLVSLVVSLVVLVVCPVSLVVSVVSLVCNLPGPSNRHPCNVVSVVSSVVSVVSSVVSNVSSVVSNVLSVVLSVLSVVLVVLLVVLVVVLVVLVCLLPDDDDQDLALVSLVVVLVVLVVSLVVLVVCPVSLVVSQVSLVVSCVRHDVVSSVVSVVSSVVSVVSSVVSNVSSVVVSVVSVVSSVVSVVVVVVVD

Organism: Larimichthys crocea (NCBI:txid215358)